Protein AF-0000000079106740 (afdb_homodimer)

Solvent-accessible surface area (backbone atoms only — not comparable to full-atom values): 45393 Å² total; per-residue (Å²): 114,68,71,57,51,54,51,49,48,47,51,55,53,60,60,60,59,58,71,79,62,43,23,41,38,46,46,49,64,52,71,38,74,38,30,45,61,29,63,48,75,45,43,38,37,56,40,58,69,50,70,69,72,65,59,58,46,35,36,30,32,21,66,46,94,87,46,75,72,41,42,55,45,41,74,85,40,89,78,48,34,31,77,94,44,38,66,39,43,72,73,52,38,36,43,77,46,75,75,49,49,43,28,36,30,44,34,31,53,56,36,43,68,82,65,23,24,39,36,34,46,31,38,77,82,57,48,93,65,93,46,70,42,52,49,29,67,33,40,37,43,49,39,80,74,50,75,41,71,50,62,50,71,52,68,51,67,41,54,31,40,37,70,46,68,44,42,35,33,45,45,61,77,75,84,61,86,61,33,54,29,42,36,36,31,38,31,54,90,91,44,71,44,56,47,37,32,39,35,62,88,54,28,41,48,55,26,81,90,37,42,64,39,39,75,73,58,34,32,39,68,48,44,28,65,94,36,31,35,30,42,34,36,50,49,35,46,61,83,69,37,31,36,34,32,44,32,34,34,38,32,38,76,36,68,92,69,43,78,43,82,42,48,71,47,76,41,78,33,44,53,32,42,42,46,54,57,77,80,46,54,44,76,47,72,48,61,71,63,80,60,86,78,68,76,70,55,73,59,37,72,47,50,37,35,34,40,48,45,41,88,45,47,89,61,49,40,51,24,43,33,37,20,43,75,88,35,70,41,38,33,31,39,62,85,52,28,39,48,66,63,68,62,84,61,83,56,85,70,64,74,62,33,61,69,44,63,36,32,62,40,100,38,30,34,39,39,38,31,29,41,31,29,82,81,59,50,43,42,37,31,35,41,34,33,37,39,46,77,86,59,87,63,66,48,72,48,73,42,76,49,75,51,80,56,84,81,78,77,78,78,74,80,68,91,62,94,80,91,124,117,69,72,58,50,54,51,48,49,50,52,55,54,60,62,60,58,58,73,79,64,44,22,39,37,45,46,50,65,50,71,38,75,40,28,44,63,28,63,47,76,44,42,38,36,56,42,56,69,51,70,68,71,64,58,59,47,35,35,31,32,21,65,45,95,87,47,76,73,40,42,56,44,40,73,83,40,89,78,49,33,30,77,93,44,38,65,41,42,71,70,53,38,38,42,75,47,75,78,47,49,42,27,35,30,43,35,31,53,57,35,44,70,81,64,24,24,39,38,35,46,33,39,76,84,58,48,93,66,93,47,69,43,52,49,28,67,33,40,37,43,50,40,79,74,52,76,41,70,50,62,48,70,53,68,50,67,40,52,30,39,38,71,44,68,45,42,36,32,42,47,63,76,75,86,60,85,63,31,54,28,41,35,36,31,38,32,53,90,92,43,73,44,57,47,38,32,40,36,64,86,55,29,41,48,54,27,82,89,37,42,65,39,40,75,72,59,36,33,38,66,47,47,28,64,93,35,31,35,29,42,35,35,48,50,34,47,61,83,69,40,31,36,32,34,44,31,35,34,38,30,37,77,36,68,91,69,45,79,42,80,42,49,71,48,76,43,78,33,45,52,32,42,43,46,53,56,75,80,46,52,44,76,47,70,48,60,71,64,80,61,86,78,70,76,71,56,75,58,39,72,48,49,36,35,35,39,48,46,41,89,46,49,90,61,47,42,51,25,43,33,37,19,45,75,87,36,71,43,37,32,32,40,63,87,53,28,41,48,65,63,68,62,84,62,85,57,86,71,66,73,63,32,62,69,45,61,35,33,61,39,101,36,29,34,38,39,37,31,31,40,30,28,82,81,59,50,44,43,38,29,34,42,35,33,40,39,47,76,88,58,86,63,66,47,73,49,73,43,75,47,76,53,76,55,84,83,78,79,78,80,78,79,78,81,79,76,82,82,128

pLDDT: mean 80.15, std 22.42, range [18.81, 98.69]

Structure (mmCIF, N/CA/C/O backbone):
data_AF-0000000079106740-model_v1
#
loop_
_entity.id
_entity.type
_entity.pdbx_description
1 polymer 'Ig-like domain-containing protein'
#
loop_
_atom_site.group_PDB
_atom_site.id
_atom_site.type_symbol
_atom_site.label_atom_id
_atom_site.label_alt_id
_atom_site.label_comp_id
_atom_site.label_asym_id
_atom_site.label_entity_id
_atom_site.label_seq_id
_atom_site.pdbx_PDB_ins_code
_atom_site.Cartn_x
_atom_site.Cartn_y
_atom_site.Cartn_z
_atom_site.occupancy
_atom_site.B_iso_or_equiv
_atom_site.auth_seq_id
_atom_site.auth_comp_id
_atom_site.auth_asym_id
_atom_site.auth_atom_id
_atom_site.pdbx_PDB_model_num
ATOM 1 N N . MET A 1 1 ? 25.391 -64.375 32.594 1 33.72 1 MET A N 1
ATOM 2 C CA . MET A 1 1 ? 26.016 -64.375 31.281 1 33.72 1 MET A CA 1
ATOM 3 C C . MET A 1 1 ? 24.953 -64.375 30.188 1 33.72 1 MET A C 1
ATOM 5 O O . MET A 1 1 ? 25.219 -63.906 29.062 1 33.72 1 MET A O 1
ATOM 9 N N . LYS A 1 2 ? 23.812 -65.062 30.484 1 50.56 2 LYS A N 1
ATOM 10 C CA . LYS A 1 2 ? 22.766 -65.125 29.469 1 50.56 2 LYS A CA 1
ATOM 11 C C . LYS A 1 2 ? 22.047 -63.812 29.266 1 50.56 2 LYS A C 1
ATOM 13 O O . LYS A 1 2 ? 21.625 -63.5 28.156 1 50.56 2 LYS A O 1
ATOM 18 N N . MET A 1 3 ? 21.781 -63.125 30.344 1 48.88 3 MET A N 1
ATOM 19 C CA . MET A 1 3 ? 21.047 -61.875 30.188 1 48.88 3 MET A CA 1
ATOM 20 C C . MET A 1 3 ? 21.875 -60.844 29.406 1 48.88 3 MET A C 1
ATOM 22 O O . MET A 1 3 ? 21.344 -59.875 28.859 1 48.88 3 MET A O 1
ATOM 26 N N . ASP A 1 4 ? 23.234 -60.938 29.516 1 48.81 4 ASP A N 1
ATOM 27 C CA . ASP A 1 4 ? 24.078 -59.969 28.812 1 48.81 4 ASP A CA 1
ATOM 28 C C . ASP A 1 4 ? 24.078 -60.219 27.312 1 48.81 4 ASP A C 1
ATOM 30 O O . ASP A 1 4 ? 24.203 -59.312 26.516 1 48.81 4 ASP A O 1
ATOM 34 N N . LYS A 1 5 ? 23.891 -61.469 26.891 1 55 5 LYS A N 1
ATOM 35 C CA . LYS A 1 5 ? 23.906 -61.781 25.469 1 55 5 LYS A CA 1
ATOM 36 C C . LYS A 1 5 ? 22.625 -61.312 24.797 1 55 5 LYS A C 1
ATOM 38 O O . LYS A 1 5 ? 22.641 -60.906 23.625 1 55 5 LYS A O 1
ATOM 43 N N . CYS A 1 6 ? 21.453 -61.375 25.516 1 51.5 6 CYS A N 1
ATOM 44 C CA . CYS A 1 6 ? 20.234 -60.875 24.891 1 51.5 6 CYS A CA 1
ATOM 45 C C . CYS A 1 6 ? 20.25 -59.375 24.766 1 51.5 6 CYS A C 1
ATOM 47 O O . CYS A 1 6 ? 19.703 -58.812 23.797 1 51.5 6 CYS A O 1
ATOM 49 N N . LEU A 1 7 ? 20.891 -58.719 25.844 1 53.97 7 LEU A N 1
ATOM 50 C CA . LEU A 1 7 ? 20.953 -57.281 25.719 1 53.97 7 LEU A CA 1
ATOM 51 C C . LEU A 1 7 ? 21.922 -56.875 24.609 1 53.97 7 LEU A C 1
ATOM 53 O O . LEU A 1 7 ? 21.656 -55.938 23.859 1 53.97 7 LEU A O 1
ATOM 57 N N . LEU A 1 8 ? 23.016 -57.75 24.484 1 52.94 8 LEU A N 1
ATOM 58 C CA . LEU A 1 8 ? 23.969 -57.406 23.422 1 52.94 8 LEU A CA 1
ATOM 59 C C . LEU A 1 8 ? 23.375 -57.688 22.047 1 52.94 8 LEU A C 1
ATOM 61 O O . LEU A 1 8 ? 23.594 -56.906 21.109 1 52.94 8 LEU A O 1
ATOM 65 N N . THR A 1 9 ? 22.5 -58.75 22 1 51.44 9 THR A N 1
ATOM 66 C CA . THR A 1 9 ? 21.875 -59.031 20.719 1 51.44 9 THR A CA 1
ATOM 67 C C . THR A 1 9 ? 20.828 -57.969 20.391 1 51.44 9 THR A C 1
ATOM 69 O O . THR A 1 9 ? 20.656 -57.594 19.234 1 51.44 9 THR A O 1
ATOM 72 N N . VAL A 1 10 ? 20.062 -57.531 21.453 1 54.41 10 VAL A N 1
ATOM 73 C CA . VAL A 1 10 ? 19.047 -56.5 21.156 1 54.41 10 VAL A CA 1
ATOM 74 C C . VAL A 1 10 ? 19.719 -55.188 20.812 1 54.41 10 VAL A C 1
ATOM 76 O O . VAL A 1 10 ? 19.281 -54.469 19.906 1 54.41 10 VAL A O 1
ATOM 79 N N . VAL A 1 11 ? 20.891 -54.938 21.562 1 51.72 11 VAL A N 1
ATOM 80 C CA . VAL A 1 11 ? 21.562 -53.656 21.25 1 51.72 11 VAL A CA 1
ATOM 81 C C . VAL A 1 11 ? 22.172 -53.75 19.859 1 51.72 11 VAL A C 1
ATOM 83 O O . VAL A 1 11 ? 22.109 -52.781 19.094 1 51.72 11 VAL A O 1
ATOM 86 N N . VAL A 1 12 ? 22.75 -54.938 19.531 1 48.5 12 VAL A N 1
ATOM 87 C CA . VAL A 1 12 ? 23.328 -55.031 18.203 1 48.5 12 VAL A CA 1
ATOM 88 C C . VAL A 1 12 ? 22.219 -55.031 17.156 1 48.5 12 VAL A C 1
ATOM 90 O O . VAL A 1 12 ? 22.375 -54.5 16.062 1 48.5 12 VAL A O 1
ATOM 93 N N . GLY A 1 13 ? 21 -55.625 17.516 1 47.25 13 GLY A N 1
ATOM 94 C CA . GLY A 1 13 ? 19.906 -55.594 16.547 1 47.25 13 GLY A CA 1
ATOM 95 C C . GLY A 1 13 ? 19.375 -54.188 16.312 1 47.25 13 GLY A C 1
ATOM 96 O O . GLY A 1 13 ? 18.953 -53.875 15.188 1 47.25 13 GLY A O 1
ATOM 97 N N . VAL A 1 14 ? 19.203 -53.438 17.469 1 47.34 14 VAL A N 1
ATOM 98 C CA . VAL A 1 14 ? 18.641 -52.094 17.266 1 47.34 14 VAL A CA 1
ATOM 99 C C . VAL A 1 14 ? 19.641 -51.25 16.5 1 47.34 14 VAL A C 1
ATOM 101 O O . VAL A 1 14 ? 19.25 -50.281 15.812 1 47.34 14 VAL A O 1
ATOM 104 N N . LEU A 1 15 ? 20.922 -51.5 16.688 1 43.5 15 LEU A N 1
ATOM 105 C CA . LEU A 1 15 ? 21.844 -50.594 15.969 1 43.5 15 LEU A CA 1
ATOM 106 C C . LEU A 1 15 ? 21.719 -50.812 14.461 1 43.5 15 LEU A C 1
ATOM 108 O O . LEU A 1 15 ? 22.078 -49.906 13.68 1 43.5 15 LEU A O 1
ATOM 112 N N . LEU A 1 16 ? 21.438 -52.031 14.07 1 39.91 16 LEU A N 1
ATOM 113 C CA . LEU A 1 16 ? 21.391 -52.188 12.617 1 39.91 16 LEU A CA 1
ATOM 114 C C . LEU A 1 16 ? 20.109 -51.594 12.047 1 39.91 16 LEU A C 1
ATOM 116 O O . LEU A 1 16 ? 19.75 -51.875 10.906 1 39.91 16 LEU A O 1
ATOM 120 N N . LEU A 1 17 ? 19.219 -51.188 12.859 1 40.88 17 LEU A N 1
ATOM 121 C CA . LEU A 1 17 ? 18.25 -50.438 12.078 1 40.88 17 LEU A CA 1
ATOM 122 C C . LEU A 1 17 ? 18.938 -49.344 11.258 1 40.88 17 LEU A C 1
ATOM 124 O O . LEU A 1 17 ? 19.188 -48.25 11.766 1 40.88 17 LEU A O 1
ATOM 128 N N . GLY A 1 18 ? 20.062 -49.625 10.664 1 42.28 18 GLY A N 1
ATOM 129 C CA . GLY A 1 18 ? 20.516 -48.688 9.656 1 42.28 18 GLY A CA 1
ATOM 130 C C . GLY A 1 18 ? 19.375 -47.969 8.945 1 42.28 18 GLY A C 1
ATOM 131 O O . GLY A 1 18 ? 18.562 -48.625 8.273 1 42.28 18 GLY A O 1
ATOM 132 N N . GLY A 1 19 ? 18.719 -47.125 9.586 1 46.16 19 GLY A N 1
ATOM 133 C CA . GLY A 1 19 ? 17.781 -46.312 8.82 1 46.16 19 GLY A CA 1
ATOM 134 C C . GLY A 1 19 ? 18.156 -46.219 7.355 1 46.16 19 GLY A C 1
ATOM 135 O O . GLY A 1 19 ? 19.25 -45.781 7.016 1 46.16 19 GLY A O 1
ATOM 136 N N . CYS A 1 20 ? 17.969 -47.156 6.5 1 52.88 20 CYS A N 1
ATOM 137 C CA . CYS A 1 20 ? 18.125 -47.094 5.051 1 52.88 20 CYS A CA 1
ATOM 138 C C . CYS A 1 20 ? 17.844 -45.688 4.535 1 52.88 20 CYS A C 1
ATOM 140 O O . CYS A 1 20 ? 16.688 -45.25 4.465 1 52.88 20 CYS A O 1
ATOM 142 N N . SER A 1 21 ? 18.656 -44.781 4.805 1 70.12 21 SER A N 1
ATOM 143 C CA . SER A 1 21 ? 18.547 -43.469 4.242 1 70.12 21 SER A CA 1
ATOM 144 C C . SER A 1 21 ? 18.562 -43.5 2.717 1 70.12 21 SER A C 1
ATOM 146 O O . SER A 1 21 ? 19.359 -44.219 2.117 1 70.12 21 SER A O 1
ATOM 148 N N . ALA A 1 22 ? 17.516 -43.188 2.002 1 89.25 22 ALA A N 1
ATOM 149 C CA . ALA A 1 22 ? 17.344 -43.156 0.551 1 89.25 22 ALA A CA 1
ATOM 150 C C . ALA A 1 22 ? 17.766 -41.781 -0.003 1 89.25 22 ALA A C 1
ATOM 152 O O . ALA A 1 22 ? 17.547 -40.75 0.643 1 89.25 22 ALA A O 1
ATOM 153 N N . ARG A 1 23 ? 18.578 -41.969 -1.061 1 94.25 23 ARG A N 1
ATOM 154 C CA . ARG A 1 23 ? 19.078 -40.781 -1.736 1 94.25 23 ARG A CA 1
ATOM 155 C C . ARG A 1 23 ? 17.969 -39.781 -1.961 1 94.25 23 ARG A C 1
ATOM 157 O O . ARG A 1 23 ? 16.859 -40.125 -2.354 1 94.25 23 ARG A O 1
ATOM 164 N N . VAL A 1 24 ? 18.266 -38.469 -1.677 1 96.12 24 VAL A N 1
ATOM 165 C CA . VAL A 1 24 ? 17.266 -37.406 -1.853 1 96.12 24 VAL A CA 1
ATOM 166 C C . VAL A 1 24 ? 17.875 -36.281 -2.656 1 96.12 24 VAL A C 1
ATOM 168 O O . VAL A 1 24 ? 18.75 -35.562 -2.166 1 96.12 24 VAL A O 1
ATOM 171 N N . VAL A 1 25 ? 17.422 -36.125 -3.885 1 96.94 25 VAL A N 1
ATOM 172 C CA . VAL A 1 25 ? 17.797 -35 -4.73 1 96.94 25 VAL A CA 1
ATOM 173 C C . VAL A 1 25 ? 16.703 -33.938 -4.676 1 96.94 25 VAL A C 1
ATOM 175 O O . VAL A 1 25 ? 15.516 -34.25 -4.852 1 96.94 25 VAL A O 1
ATOM 178 N N . THR A 1 26 ? 17.109 -32.656 -4.371 1 95.62 26 THR A N 1
ATOM 179 C CA . THR A 1 26 ? 16.141 -31.547 -4.293 1 95.62 26 THR A CA 1
ATOM 180 C C . THR A 1 26 ? 16.609 -30.359 -5.133 1 95.62 26 THR A C 1
ATOM 182 O O . THR A 1 26 ? 17.812 -30.156 -5.305 1 95.62 26 THR A O 1
ATOM 185 N N . VAL A 1 27 ? 15.664 -29.734 -5.703 1 95 27 VAL A N 1
ATOM 186 C CA . VAL A 1 27 ? 15.914 -28.484 -6.422 1 95 27 VAL A CA 1
ATOM 187 C C . VAL A 1 27 ? 15.133 -27.359 -5.77 1 95 27 VAL A C 1
ATOM 189 O O . VAL A 1 27 ? 14.312 -27.578 -4.875 1 95 27 VAL A O 1
ATOM 192 N N . SER A 1 28 ? 15.445 -26.125 -6.207 1 89.5 28 SER A N 1
ATOM 193 C CA . SER A 1 28 ? 14.672 -24.969 -5.75 1 89.5 28 SER A CA 1
ATOM 194 C C . SER A 1 28 ? 13.18 -25.219 -5.918 1 89.5 28 SER A C 1
ATOM 196 O O . SER A 1 28 ? 12.734 -25.734 -6.949 1 89.5 28 SER A O 1
ATOM 198 N N . PRO A 1 29 ? 12.492 -24.828 -4.797 1 84.12 29 PRO A N 1
ATOM 199 C CA . PRO A 1 29 ? 11.047 -25.016 -4.93 1 84.12 29 PRO A CA 1
ATOM 200 C C . PRO A 1 29 ? 10.422 -24.125 -5.996 1 84.12 29 PRO A C 1
ATOM 202 O O . PRO A 1 29 ? 10.836 -22.969 -6.156 1 84.12 29 PRO A O 1
ATOM 205 N N . GLY A 1 30 ? 9.555 -24.734 -6.801 1 81 30 GLY A N 1
ATOM 206 C CA . GLY A 1 30 ? 8.906 -23.984 -7.867 1 81 30 GLY A CA 1
ATOM 207 C C . GLY A 1 30 ? 7.438 -23.719 -7.602 1 81 30 GLY A C 1
ATOM 208 O O . GLY A 1 30 ? 6.938 -24 -6.512 1 81 30 GLY A O 1
ATOM 209 N N . PRO A 1 31 ? 6.84 -23.172 -8.594 1 85.38 31 PRO A N 1
ATOM 210 C CA . PRO A 1 31 ? 7.379 -22.641 -9.852 1 85.38 31 PRO A CA 1
ATOM 211 C C . PRO A 1 31 ? 8.18 -21.359 -9.648 1 85.38 31 PRO A C 1
ATOM 213 O O . PRO A 1 31 ? 7.832 -20.531 -8.797 1 85.38 31 PRO A O 1
ATOM 216 N N . LEU A 1 32 ? 9.266 -21.25 -10.508 1 92.62 32 LEU A N 1
ATOM 217 C CA . LEU A 1 32 ? 10.078 -20.047 -10.5 1 92.62 32 LEU A CA 1
ATOM 218 C C . LEU A 1 32 ? 9.602 -19.062 -11.57 1 92.62 32 LEU A C 1
ATOM 220 O O . LEU A 1 32 ? 9.414 -19.453 -12.727 1 92.62 32 LEU A O 1
ATOM 224 N N . ILE A 1 33 ? 9.344 -17.844 -11.211 1 93.75 33 ILE A N 1
ATOM 225 C CA . ILE A 1 33 ? 8.984 -16.797 -12.156 1 93.75 33 ILE A CA 1
ATOM 226 C C . ILE A 1 33 ? 10.125 -15.781 -12.25 1 93.75 33 ILE A C 1
ATOM 228 O O . ILE A 1 33 ? 10.578 -15.242 -11.242 1 93.75 33 ILE A O 1
ATOM 232 N N . ARG A 1 34 ? 10.594 -15.641 -13.469 1 96.88 34 ARG A N 1
ATOM 233 C CA . ARG A 1 34 ? 11.695 -14.703 -13.711 1 96.88 34 ARG A CA 1
ATOM 234 C C . ARG A 1 34 ? 11.398 -13.812 -14.914 1 96.88 34 ARG A C 1
ATOM 236 O O . ARG A 1 34 ? 10.555 -14.148 -15.75 1 96.88 34 ARG A O 1
ATOM 243 N N . VAL A 1 35 ? 12.062 -12.695 -14.906 1 97.56 35 VAL A N 1
ATOM 244 C CA . VAL A 1 35 ? 11.836 -11.719 -15.969 1 97.56 35 VAL A CA 1
ATOM 245 C C . VAL A 1 35 ? 12.898 -11.875 -17.062 1 97.56 35 VAL A C 1
ATOM 247 O O . VAL A 1 35 ? 14.07 -12.086 -16.75 1 97.56 35 VAL A O 1
ATOM 250 N N . GLU A 1 36 ? 12.453 -11.75 -18.281 1 97.5 36 GLU A N 1
ATOM 251 C CA . GLU A 1 36 ? 13.367 -11.844 -19.406 1 97.5 36 GLU A CA 1
ATOM 252 C C . GLU A 1 36 ? 14.531 -10.867 -19.266 1 97.5 36 GLU A C 1
ATOM 254 O O . GLU A 1 36 ? 14.328 -9.711 -18.891 1 97.5 36 GLU A O 1
ATOM 259 N N . GLY A 1 37 ? 15.711 -11.406 -19.562 1 96.5 37 GLY A N 1
ATOM 260 C CA . GLY A 1 37 ? 16.906 -10.57 -19.531 1 96.5 37 GLY A CA 1
ATOM 261 C C . GLY A 1 37 ? 17.562 -10.523 -18.172 1 96.5 37 GLY A C 1
ATOM 262 O O . GLY A 1 37 ? 18.656 -9.969 -18.016 1 96.5 37 GLY A O 1
ATOM 263 N N . GLN A 1 38 ? 16.906 -11.109 -17.156 1 96.44 38 GLN A N 1
ATOM 264 C CA . GLN A 1 38 ? 17.438 -11.109 -15.805 1 96.44 38 GLN A CA 1
ATOM 265 C C . GLN A 1 38 ? 18.125 -12.43 -15.484 1 96.44 38 GLN A C 1
ATOM 267 O O . GLN A 1 38 ? 17.844 -13.453 -16.109 1 96.44 38 GLN A O 1
ATOM 272 N N . PRO A 1 39 ? 18.984 -12.422 -14.547 1 96 39 PRO A N 1
ATOM 273 C CA . PRO A 1 39 ? 19.672 -13.664 -14.172 1 96 39 PRO A CA 1
ATOM 274 C C . PRO A 1 39 ? 18.812 -14.57 -13.312 1 96 39 PRO A C 1
ATOM 276 O O . PRO A 1 39 ? 17.906 -14.094 -12.609 1 96 39 PRO A O 1
ATOM 279 N N . VAL A 1 40 ? 19.125 -15.852 -13.414 1 95.31 40 VAL A N 1
ATOM 280 C CA . VAL A 1 40 ? 18.422 -16.812 -12.578 1 95.31 40 VAL A CA 1
ATOM 281 C C . VAL A 1 40 ? 19.406 -17.859 -12.062 1 95.31 40 VAL A C 1
ATOM 283 O O . VAL A 1 40 ? 20.391 -18.203 -12.742 1 95.31 40 VAL A O 1
ATOM 286 N N . SER A 1 41 ? 19.156 -18.25 -10.844 1 95.06 41 SER A N 1
ATOM 287 C CA . SER A 1 41 ? 19.922 -19.328 -10.234 1 95.06 41 SER A CA 1
ATOM 288 C C . SER A 1 41 ? 19.016 -20.438 -9.711 1 95.06 41 SER A C 1
ATOM 290 O O . SER A 1 41 ? 18.031 -20.156 -9.016 1 95.06 41 SER A O 1
ATOM 292 N N . ILE A 1 42 ? 19.297 -21.656 -10.086 1 96 42 ILE A N 1
ATOM 293 C CA . ILE A 1 42 ? 18.547 -22.812 -9.633 1 96 42 ILE A CA 1
ATOM 294 C C . ILE A 1 42 ? 19.469 -23.766 -8.859 1 96 42 ILE A C 1
ATOM 296 O O . ILE A 1 42 ? 20.422 -24.312 -9.422 1 96 42 ILE A O 1
ATOM 300 N N . ARG A 1 43 ? 19.125 -24.016 -7.664 1 95.88 43 ARG A N 1
ATOM 301 C CA . ARG A 1 43 ? 19.969 -24.844 -6.809 1 95.88 43 ARG A CA 1
ATOM 302 C C . ARG A 1 43 ? 19.562 -26.312 -6.883 1 95.88 43 ARG A C 1
ATOM 304 O O . ARG A 1 43 ? 18.391 -26.625 -7.059 1 95.88 43 ARG A O 1
ATOM 311 N N . CYS A 1 44 ? 20.469 -27.172 -6.762 1 97.81 44 CYS A N 1
ATOM 312 C CA . CYS A 1 44 ? 20.297 -28.609 -6.695 1 97.81 44 CYS A CA 1
ATOM 313 C C . CYS A 1 44 ? 21.203 -29.219 -5.629 1 97.81 44 CYS A C 1
ATOM 315 O O . CYS A 1 44 ? 22.375 -28.875 -5.535 1 97.81 44 CYS A O 1
ATOM 317 N N . GLU A 1 45 ? 20.609 -30.078 -4.84 1 97.44 45 GLU A N 1
ATOM 318 C CA . GLU A 1 45 ? 21.375 -30.703 -3.77 1 97.44 45 GLU A CA 1
ATOM 319 C C . GLU A 1 45 ? 21.016 -32.156 -3.615 1 97.44 45 GLU A C 1
ATOM 321 O O . GLU A 1 45 ? 19.922 -32.594 -3.988 1 97.44 45 GLU A O 1
ATOM 326 N N . VAL A 1 46 ? 21.922 -32.938 -3.125 1 96.88 46 VAL A N 1
ATOM 327 C CA . VAL A 1 46 ? 21.703 -34.375 -2.854 1 96.88 46 VAL A CA 1
ATOM 328 C C . VAL A 1 46 ? 22.062 -34.688 -1.4 1 96.88 46 VAL A C 1
ATOM 330 O O . VAL A 1 46 ? 23.062 -34.188 -0.877 1 96.88 46 VAL A O 1
ATOM 333 N N . ALA A 1 47 ? 21.156 -35.406 -0.854 1 95.31 47 ALA A N 1
ATOM 334 C CA . ALA A 1 47 ? 21.375 -35.844 0.523 1 95.31 47 ALA A CA 1
ATOM 335 C C . ALA A 1 47 ? 21.219 -37.344 0.652 1 95.31 47 ALA A C 1
ATOM 337 O O . ALA A 1 47 ? 20.734 -38.031 -0.268 1 95.31 47 ALA A O 1
ATOM 338 N N . GLU A 1 48 ? 21.797 -37.938 1.788 1 94.25 48 GLU A N 1
ATOM 339 C CA . GLU A 1 48 ? 21.641 -39.344 2.152 1 94.25 48 GLU A CA 1
ATOM 340 C C . GLU A 1 48 ? 22.203 -40.25 1.066 1 94.25 48 GLU A C 1
ATOM 342 O O . GLU A 1 48 ? 21.531 -41.219 0.639 1 94.25 48 GLU A O 1
ATOM 347 N N . TYR A 1 49 ? 23.266 -39.906 0.581 1 93 49 TYR A N 1
ATOM 348 C CA . TYR A 1 49 ? 23.938 -40.688 -0.449 1 93 49 TYR A CA 1
ATOM 349 C C . TYR A 1 49 ? 25.141 -41.406 0.12 1 93 49 TYR A C 1
ATOM 351 O O . TYR A 1 49 ? 25.609 -41.094 1.214 1 93 49 TYR A O 1
ATOM 359 N N . SER A 1 50 ? 25.609 -42.375 -0.623 1 91.25 50 SER A N 1
ATOM 360 C CA . SER A 1 50 ? 26.859 -43.094 -0.304 1 91.25 50 SER A CA 1
ATOM 361 C C . SER A 1 50 ? 27.906 -42.844 -1.376 1 91.25 50 SER A C 1
ATOM 363 O O . SER A 1 50 ? 27.594 -42.344 -2.465 1 91.25 50 SER A O 1
ATOM 365 N N . GLY A 1 51 ? 29.156 -43.125 -1.009 1 89.12 51 GLY A N 1
ATOM 366 C CA . GLY A 1 51 ? 30.234 -42.906 -1.951 1 89.12 51 GLY A CA 1
ATOM 367 C C . GLY A 1 51 ? 31.062 -41.656 -1.624 1 89.12 51 GLY A C 1
ATOM 368 O O . GLY A 1 51 ? 31.203 -41.312 -0.455 1 89.12 51 GLY A O 1
ATOM 369 N N . PRO A 1 52 ? 31.594 -41.094 -2.768 1 93 52 PRO A N 1
ATOM 370 C CA . PRO A 1 52 ? 32.438 -39.906 -2.533 1 93 52 PRO A CA 1
ATOM 371 C C . PRO A 1 52 ? 31.625 -38.719 -2.035 1 93 52 PRO A C 1
ATOM 373 O O . PRO A 1 52 ? 30.453 -38.562 -2.371 1 93 52 PRO A O 1
ATOM 376 N N . ARG A 1 53 ? 32.312 -37.844 -1.354 1 94.38 53 ARG A N 1
ATOM 377 C CA . ARG A 1 53 ? 31.656 -36.625 -0.851 1 94.38 53 ARG A CA 1
ATOM 378 C C . ARG A 1 53 ? 31.188 -35.75 -1.999 1 94.38 53 ARG A C 1
ATOM 380 O O . ARG A 1 53 ? 30.094 -35.188 -1.963 1 94.38 53 ARG A O 1
ATOM 387 N N . GLU A 1 54 ? 32.094 -35.656 -2.904 1 95.94 54 GLU A N 1
ATOM 388 C CA . GLU A 1 54 ? 31.766 -34.844 -4.059 1 95.94 54 GLU A CA 1
ATOM 389 C C . GLU A 1 54 ? 30.844 -35.562 -5.023 1 95.94 54 GLU A C 1
ATOM 391 O O . GLU A 1 54 ? 31.203 -36.656 -5.52 1 95.94 54 GLU A O 1
ATOM 396 N N . GLN A 1 55 ? 29.688 -35 -5.289 1 96.19 55 GLN A N 1
ATOM 397 C CA . GLN A 1 55 ? 28.719 -35.625 -6.195 1 96.19 55 GLN A CA 1
ATOM 398 C C . GLN A 1 55 ? 28.656 -34.844 -7.512 1 96.19 55 GLN A C 1
ATOM 400 O O . GLN A 1 55 ? 28.969 -33.656 -7.562 1 96.19 55 GLN A O 1
ATOM 405 N N . ASP A 1 56 ? 28.234 -35.562 -8.539 1 96.88 56 ASP A N 1
ATOM 406 C CA . ASP A 1 56 ? 28.125 -34.938 -9.859 1 96.88 56 ASP A CA 1
ATOM 407 C C . ASP A 1 56 ? 26.656 -34.656 -10.203 1 96.88 56 ASP A C 1
ATOM 409 O O . ASP A 1 56 ? 25.75 -35.312 -9.688 1 96.88 56 ASP A O 1
ATOM 413 N N . PHE A 1 57 ? 26.547 -33.688 -11.102 1 98.12 57 PHE A N 1
ATOM 414 C CA . PHE A 1 57 ? 25.203 -33.219 -11.461 1 98.12 57 PHE A CA 1
ATOM 415 C C . PHE A 1 57 ? 25.094 -33.031 -12.969 1 98.12 57 PHE A C 1
ATOM 417 O O . PHE A 1 57 ? 26.062 -32.594 -13.617 1 98.12 57 PHE A O 1
ATOM 424 N N . GLU A 1 58 ? 23.922 -33.312 -13.445 1 98.06 58 GLU A N 1
ATOM 425 C CA . GLU A 1 58 ? 23.562 -33.062 -14.836 1 98.06 58 GLU A CA 1
ATOM 426 C C . GLU A 1 58 ? 22.203 -32.375 -14.93 1 98.06 58 GLU A C 1
ATOM 428 O O . GLU A 1 58 ? 21.234 -32.781 -14.289 1 98.06 58 GLU A O 1
ATOM 433 N N . TRP A 1 59 ? 22.234 -31.297 -15.773 1 98.12 59 TRP A N 1
ATOM 434 C CA . TRP A 1 59 ? 21 -30.547 -15.945 1 98.12 59 TRP A CA 1
ATOM 435 C C . TRP A 1 59 ? 20.406 -30.797 -17.328 1 98.12 59 TRP A C 1
ATOM 437 O O . TRP A 1 59 ? 21.125 -30.797 -18.328 1 98.12 59 TRP A O 1
ATOM 447 N N . MET A 1 60 ? 19.125 -30.969 -17.312 1 97.69 60 MET A N 1
ATOM 448 C CA . MET A 1 60 ? 18.359 -31.094 -18.547 1 97.69 60 MET A CA 1
ATOM 449 C C . MET A 1 60 ? 17.109 -30.219 -18.484 1 97.69 60 MET A C 1
ATOM 451 O O . MET A 1 60 ? 16.672 -29.812 -17.406 1 97.69 60 MET A O 1
ATOM 455 N N . MET A 1 61 ? 16.578 -29.953 -19.688 1 96.5 61 MET A N 1
ATOM 456 C CA . MET A 1 61 ? 15.344 -29.172 -19.688 1 96.5 61 MET A CA 1
ATOM 457 C C . MET A 1 61 ? 14.438 -29.594 -20.844 1 96.5 61 MET A C 1
ATOM 459 O O . MET A 1 61 ? 14.883 -30.297 -21.766 1 96.5 61 MET A O 1
ATOM 463 N N . THR A 1 62 ? 13.195 -29.297 -20.625 1 95.69 62 THR A N 1
ATOM 464 C CA . THR A 1 62 ? 12.227 -29.391 -21.703 1 95.69 62 THR A CA 1
ATOM 465 C C . THR A 1 62 ? 11.312 -28.172 -21.719 1 95.69 62 THR A C 1
ATOM 467 O O . THR A 1 62 ? 10.961 -27.641 -20.672 1 95.69 62 THR A O 1
ATOM 470 N N . ARG A 1 63 ? 10.992 -27.75 -22.859 1 90.81 63 ARG A N 1
ATOM 471 C CA . ARG A 1 63 ? 10.141 -26.578 -22.984 1 90.81 63 ARG A CA 1
ATOM 472 C C . ARG A 1 63 ? 8.672 -26.938 -22.812 1 90.81 63 ARG A C 1
ATOM 474 O O . ARG A 1 63 ? 7.887 -26.141 -22.297 1 90.81 63 ARG A O 1
ATOM 481 N N . LYS A 1 64 ? 8.359 -28.062 -23.297 1 84.75 64 LYS A N 1
ATOM 482 C CA . LYS A 1 64 ? 6.996 -28.562 -23.141 1 84.75 64 LYS A CA 1
ATOM 483 C C . LYS A 1 64 ? 6.98 -29.875 -22.359 1 84.75 64 LYS A C 1
ATOM 485 O O . LYS A 1 64 ? 7.941 -30.641 -22.406 1 84.75 64 LYS A O 1
ATOM 490 N N . ALA A 1 65 ? 5.887 -30.125 -21.672 1 74.62 65 ALA A N 1
ATOM 491 C CA . ALA A 1 65 ? 5.781 -31.281 -20.781 1 74.62 65 ALA A CA 1
ATOM 492 C C . ALA A 1 65 ? 5.988 -32.594 -21.562 1 74.62 65 ALA A C 1
ATOM 494 O O . ALA A 1 65 ? 6.609 -33.531 -21.062 1 74.62 65 ALA A O 1
ATOM 495 N N . VAL A 1 66 ? 5.594 -32.594 -22.797 1 77.62 66 VAL A N 1
ATOM 496 C CA . VAL A 1 66 ? 5.637 -33.875 -23.531 1 77.62 66 VAL A CA 1
ATOM 497 C C . VAL A 1 66 ? 6.812 -33.844 -24.516 1 77.62 66 VAL A C 1
ATOM 499 O O . VAL A 1 66 ? 7.086 -34.844 -25.188 1 77.62 66 VAL A O 1
ATOM 502 N N . ALA A 1 67 ? 7.719 -33 -24.422 1 82.69 67 ALA A N 1
ATOM 503 C CA . ALA A 1 67 ? 8.844 -32.875 -25.344 1 82.69 67 ALA A CA 1
ATOM 504 C C . ALA A 1 67 ? 10.078 -33.594 -24.781 1 82.69 67 ALA A C 1
ATOM 506 O O . ALA A 1 67 ? 10.188 -33.812 -23.578 1 82.69 67 ALA A O 1
ATOM 507 N N . PRO A 1 68 ? 10.883 -34 -25.734 1 90.44 68 PRO A N 1
ATOM 508 C CA . PRO A 1 68 ? 12.133 -34.594 -25.266 1 90.44 68 PRO A CA 1
ATOM 509 C C . PRO A 1 68 ? 13 -33.625 -24.469 1 90.44 68 PRO A C 1
ATOM 511 O O . PRO A 1 68 ? 13.008 -32.438 -24.75 1 90.44 68 PRO A O 1
ATOM 514 N N . ARG A 1 69 ? 13.75 -34.219 -23.594 1 94.81 69 ARG A N 1
ATOM 515 C CA . ARG A 1 69 ? 14.625 -33.406 -22.75 1 94.81 69 ARG A CA 1
ATOM 516 C C . ARG A 1 69 ? 15.898 -33.031 -23.484 1 94.81 69 ARG A C 1
ATOM 518 O O . ARG A 1 69 ? 16.453 -33.844 -24.234 1 94.81 69 ARG A O 1
ATOM 525 N N . ILE A 1 70 ? 16.281 -31.828 -23.25 1 95.19 70 ILE A N 1
ATOM 526 C CA . ILE A 1 70 ? 17.5 -31.297 -23.828 1 95.19 70 ILE A CA 1
ATOM 527 C C . ILE A 1 70 ? 18.578 -31.203 -22.75 1 95.19 70 ILE A C 1
ATOM 529 O O . ILE A 1 70 ? 18.328 -30.734 -21.641 1 95.19 70 ILE A O 1
ATOM 533 N N . LYS A 1 71 ? 19.781 -31.688 -23.141 1 97.44 71 LYS A N 1
ATOM 534 C CA . LYS A 1 71 ? 20.922 -31.625 -22.219 1 97.44 71 LYS A CA 1
ATOM 535 C C . LYS A 1 71 ? 21.469 -30.203 -22.109 1 97.44 71 LYS A C 1
ATOM 537 O O . LYS A 1 71 ? 21.812 -29.594 -23.109 1 97.44 71 LYS A O 1
ATOM 542 N N . ILE A 1 72 ? 21.578 -29.781 -20.938 1 97.94 72 ILE A N 1
ATOM 543 C CA . ILE A 1 72 ? 22.016 -28.406 -20.734 1 97.94 72 ILE A CA 1
ATOM 544 C C . ILE A 1 72 ? 23.516 -28.375 -20.391 1 97.94 72 ILE A C 1
ATOM 546 O O . ILE A 1 72 ? 24.328 -27.891 -21.188 1 97.94 72 ILE A O 1
ATOM 550 N N . ILE A 1 73 ? 23.844 -28.984 -19.25 1 97.75 73 ILE A N 1
ATOM 551 C CA . ILE A 1 73 ? 25.219 -28.875 -18.766 1 97.75 73 ILE A CA 1
ATOM 552 C C . ILE A 1 73 ? 25.469 -29.953 -17.719 1 97.75 73 ILE A C 1
ATOM 554 O O . ILE A 1 73 ? 24.547 -30.391 -17.031 1 97.75 73 ILE A O 1
ATOM 558 N N . SER A 1 74 ? 26.688 -30.375 -17.609 1 97.19 74 SER A N 1
ATOM 559 C CA . SER A 1 74 ? 27.141 -31.391 -16.672 1 97.19 74 SER A CA 1
ATOM 560 C C . SER A 1 74 ? 28.375 -30.922 -15.898 1 97.19 74 SER A C 1
ATOM 562 O O . SER A 1 74 ? 29.172 -30.125 -16.422 1 97.19 74 SER A O 1
ATOM 564 N N . THR A 1 75 ? 28.5 -31.391 -14.695 1 97 75 THR A N 1
ATOM 565 C CA . THR A 1 75 ? 29.656 -31.016 -13.891 1 97 75 THR A CA 1
ATOM 566 C C . THR A 1 75 ? 30.875 -31.859 -14.266 1 97 75 THR A C 1
ATOM 568 O O . THR A 1 75 ? 32 -31.531 -13.883 1 97 75 THR A O 1
ATOM 571 N N . PHE A 1 76 ? 30.766 -32.875 -15.039 1 94.12 76 PHE A N 1
ATOM 572 C CA . PHE A 1 76 ? 31.906 -33.781 -15.258 1 94.12 76 PHE A CA 1
ATOM 573 C C . PHE A 1 76 ? 32.062 -34.094 -16.734 1 94.12 76 PHE A C 1
ATOM 575 O O . PHE A 1 76 ? 33.062 -34.688 -17.141 1 94.12 76 PHE A O 1
ATOM 582 N N . ASP A 1 77 ? 31.047 -33.75 -17.562 1 94.75 77 ASP A N 1
ATOM 583 C CA . ASP A 1 77 ? 31.109 -33.969 -19 1 94.75 77 ASP A CA 1
ATOM 584 C C . ASP A 1 77 ? 31.016 -32.656 -19.766 1 94.75 77 ASP A C 1
ATOM 586 O O . ASP A 1 77 ? 29.906 -32.156 -19.984 1 94.75 77 ASP A O 1
ATOM 590 N N . ALA A 1 78 ? 32.031 -32.219 -20.344 1 90.75 78 ALA A N 1
ATOM 591 C CA . ALA A 1 78 ? 32.062 -30.953 -21.047 1 90.75 78 ALA A CA 1
ATOM 592 C C . ALA A 1 78 ? 31.281 -31 -22.344 1 90.75 78 ALA A C 1
ATOM 594 O O . ALA A 1 78 ? 30.891 -29.969 -22.891 1 90.75 78 ALA A O 1
ATOM 595 N N . GLY A 1 79 ? 31.156 -32.125 -22.875 1 92.5 79 GLY A N 1
ATOM 596 C CA . GLY A 1 79 ? 30.422 -32.281 -24.125 1 92.5 79 GLY A CA 1
ATOM 597 C C . GLY A 1 79 ? 28.953 -32.594 -23.922 1 92.5 79 GLY A C 1
ATOM 598 O O . GLY A 1 79 ? 28.266 -32.969 -24.875 1 92.5 79 GLY A O 1
ATOM 599 N N . TYR A 1 80 ? 28.5 -32.406 -22.859 1 96.75 80 TYR A N 1
ATOM 600 C CA . TYR A 1 80 ? 27.156 -32.812 -22.453 1 96.75 80 TYR A CA 1
ATOM 601 C C . TYR A 1 80 ? 26.094 -31.953 -23.109 1 96.75 80 TYR A C 1
ATOM 603 O O . TYR A 1 80 ? 25.031 -32.438 -23.484 1 96.75 80 TYR A O 1
ATOM 611 N N . SER A 1 81 ? 26.438 -30.766 -23.484 1 97.44 81 SER A N 1
ATOM 612 C CA . SER A 1 81 ? 25.422 -29.766 -23.844 1 97.44 81 SER A CA 1
ATOM 613 C C . SER A 1 81 ? 24.875 -30 -25.25 1 97.44 81 SER A C 1
ATOM 615 O O . SER A 1 81 ? 25.625 -30.344 -26.156 1 97.44 81 SER A O 1
ATOM 617 N N . HIS A 1 82 ? 23.609 -29.844 -25.266 1 96.75 82 HIS A N 1
ATOM 618 C CA . HIS A 1 82 ? 22.984 -29.875 -26.578 1 96.75 82 HIS A CA 1
ATOM 619 C C . HIS A 1 82 ? 23.516 -28.75 -27.469 1 96.75 82 HIS A C 1
ATOM 621 O O . HIS A 1 82 ? 23.844 -27.672 -26.984 1 96.75 82 HIS A O 1
ATOM 627 N N . THR A 1 83 ? 23.453 -28.969 -28.734 1 95.88 83 THR A N 1
ATOM 628 C CA . THR A 1 83 ? 24.031 -28.047 -29.719 1 95.88 83 THR A CA 1
ATOM 629 C C . THR A 1 83 ? 23.359 -26.688 -29.625 1 95.88 83 THR A C 1
ATOM 631 O O . THR A 1 83 ? 24 -25.656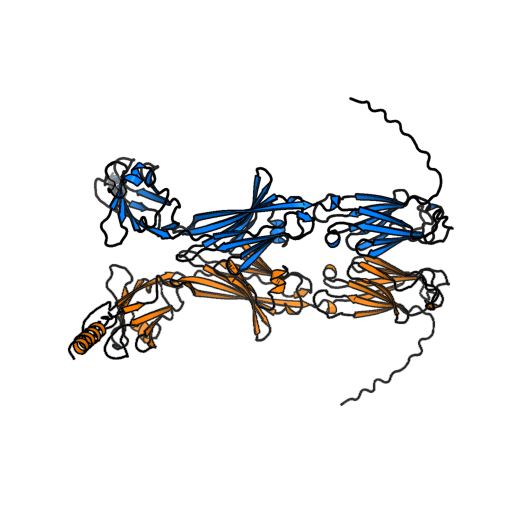 -29.828 1 95.88 83 THR A O 1
ATOM 634 N N . SER A 1 84 ? 22.141 -26.688 -29.359 1 94.62 84 SER A N 1
ATOM 635 C CA . SER A 1 84 ? 21.375 -25.438 -29.328 1 94.62 84 SER A CA 1
ATOM 636 C C . SER A 1 84 ? 21.797 -24.562 -28.141 1 94.62 84 SER A C 1
ATOM 638 O O . SER A 1 84 ? 21.484 -23.375 -28.109 1 94.62 84 SER A O 1
ATOM 640 N N . LEU A 1 85 ? 22.484 -25.172 -27.188 1 96.81 85 LEU A N 1
ATOM 641 C CA . LEU A 1 85 ? 22.844 -24.438 -25.984 1 96.81 85 LEU A CA 1
ATOM 642 C C . LEU A 1 85 ? 24.344 -24.297 -25.844 1 96.81 85 LEU A C 1
ATOM 644 O O . LEU A 1 85 ? 24.844 -23.641 -24.922 1 96.81 85 LEU A O 1
ATOM 648 N N . SER A 1 86 ? 25.047 -24.906 -26.734 1 95.94 86 SER A N 1
ATOM 649 C CA . SER A 1 86 ? 26.5 -24.984 -26.641 1 95.94 86 SER A CA 1
ATOM 650 C C . SER A 1 86 ? 27.141 -23.609 -26.625 1 95.94 86 SER A C 1
ATOM 652 O O . SER A 1 86 ? 28.078 -23.359 -25.859 1 95.94 86 SER A O 1
ATOM 654 N N . ASP A 1 87 ? 26.656 -22.719 -27.484 1 96.5 87 ASP A N 1
ATOM 655 C CA . ASP A 1 87 ? 27.203 -21.375 -27.547 1 96.5 87 ASP A CA 1
ATOM 656 C C . ASP A 1 87 ? 27 -20.641 -26.234 1 96.5 87 ASP A C 1
ATOM 658 O O . ASP A 1 87 ? 27.875 -19.891 -25.781 1 96.5 87 ASP A O 1
ATOM 662 N N . ARG A 1 88 ? 25.859 -20.844 -25.656 1 97.56 88 ARG A N 1
ATOM 663 C CA . ARG A 1 88 ? 25.531 -20.141 -24.406 1 97.56 88 ARG A CA 1
ATOM 664 C C . ARG A 1 88 ? 26.328 -20.703 -23.25 1 97.56 88 ARG A C 1
ATOM 666 O O . ARG A 1 88 ? 26.703 -19.953 -22.328 1 97.56 88 ARG A O 1
ATOM 673 N N . VAL A 1 89 ? 26.609 -21.953 -23.328 1 97.25 89 VAL A N 1
ATOM 674 C CA . VAL A 1 89 ? 27.453 -22.562 -22.312 1 97.25 89 VAL A CA 1
ATOM 675 C C . VAL A 1 89 ? 28.906 -22.078 -22.484 1 97.25 89 VAL A C 1
ATOM 677 O O . VAL A 1 89 ? 29.562 -21.719 -21.5 1 97.25 89 VAL A O 1
ATOM 680 N N . ALA A 1 90 ? 29.297 -22 -23.688 1 96.12 90 ALA A N 1
ATOM 681 C CA . ALA A 1 90 ? 30.672 -21.594 -24 1 96.12 90 ALA A CA 1
ATOM 682 C C . ALA A 1 90 ? 30.906 -20.141 -23.594 1 96.12 90 ALA A C 1
ATOM 684 O O . ALA A 1 90 ? 32 -19.797 -23.125 1 96.12 90 ALA A O 1
ATOM 685 N N . SER A 1 91 ? 29.953 -19.344 -23.766 1 96.81 91 SER A N 1
ATOM 686 C CA . SER A 1 91 ? 30.094 -17.922 -23.469 1 96.81 91 SER A CA 1
ATOM 687 C C . SER A 1 91 ? 29.969 -17.656 -21.969 1 96.81 91 SER A C 1
ATOM 689 O O . SER A 1 91 ? 30.297 -16.562 -21.5 1 96.81 91 SER A O 1
ATOM 691 N N . GLY A 1 92 ? 29.391 -18.625 -21.25 1 96.5 92 GLY A N 1
ATOM 692 C CA . GLY A 1 92 ? 29.188 -18.422 -19.812 1 96.5 92 GLY A CA 1
ATOM 693 C C . GLY A 1 92 ? 27.797 -17.938 -19.469 1 96.5 92 GLY A C 1
ATOM 694 O O . GLY A 1 92 ? 27.484 -17.703 -18.297 1 96.5 92 GLY A O 1
ATOM 695 N N . ASP A 1 93 ? 27 -17.766 -20.453 1 98.12 93 ASP A N 1
ATOM 696 C CA . ASP A 1 93 ? 25.609 -17.391 -20.203 1 98.12 93 ASP A CA 1
ATOM 697 C C . ASP A 1 93 ? 24.891 -18.438 -19.359 1 98.12 93 ASP A C 1
ATOM 699 O O . ASP A 1 93 ? 24.094 -18.109 -18.484 1 98.12 93 ASP A O 1
ATOM 703 N N . ILE A 1 94 ? 25.188 -19.656 -19.703 1 98.06 94 ILE A N 1
ATOM 704 C CA . ILE A 1 94 ? 24.734 -20.781 -18.891 1 98.06 94 ILE A CA 1
ATOM 705 C C . ILE A 1 94 ? 25.938 -21.453 -18.219 1 98.06 94 ILE A C 1
ATOM 707 O O . ILE A 1 94 ? 26.891 -21.844 -18.906 1 98.06 94 ILE A O 1
ATOM 711 N N . SER A 1 95 ? 25.859 -21.578 -16.953 1 97.81 95 SER A N 1
ATOM 712 C CA . SER A 1 95 ? 26.969 -22.188 -16.219 1 97.81 95 SER A CA 1
ATOM 713 C C . SER A 1 95 ? 26.469 -22.922 -14.984 1 97.81 95 SER A C 1
ATOM 715 O O . SER A 1 95 ? 25.328 -22.75 -14.562 1 97.81 95 SER A O 1
ATOM 717 N N . VAL A 1 96 ? 27.281 -23.797 -14.523 1 97.75 96 VAL A N 1
ATOM 718 C CA . VAL A 1 96 ? 27 -24.5 -13.273 1 97.75 96 VAL A CA 1
ATOM 719 C C . VAL A 1 96 ? 28.125 -24.219 -12.273 1 97.75 96 VAL A C 1
ATOM 721 O O . VAL A 1 96 ? 29.312 -24.344 -12.602 1 97.75 96 VAL A O 1
ATOM 724 N N . VAL A 1 97 ? 27.688 -23.75 -11.07 1 96.62 97 VAL A N 1
ATOM 725 C CA . VAL A 1 97 ? 28.641 -23.438 -10.023 1 96.62 97 VAL A CA 1
ATOM 726 C C . VAL A 1 97 ? 28.469 -24.375 -8.836 1 96.62 97 VAL A C 1
ATOM 728 O O . VAL A 1 97 ? 27.344 -24.562 -8.344 1 96.62 97 VAL A O 1
ATOM 731 N N . ARG A 1 98 ? 29.531 -24.984 -8.375 1 96.94 98 ARG A N 1
ATOM 732 C CA . ARG A 1 98 ? 29.484 -25.844 -7.191 1 96.94 98 ARG A CA 1
ATOM 733 C C . ARG A 1 98 ? 29.531 -25.016 -5.91 1 96.94 98 ARG A C 1
ATOM 735 O O . ARG A 1 98 ? 30.469 -24.234 -5.711 1 96.94 98 ARG A O 1
ATOM 742 N N . LEU A 1 99 ? 28.609 -25.203 -5.09 1 96.94 99 LEU A N 1
ATOM 743 C CA . LEU A 1 99 ? 28.531 -24.5 -3.818 1 96.94 99 LEU A CA 1
ATOM 744 C C . LEU A 1 99 ? 29.156 -25.312 -2.697 1 96.94 99 LEU A C 1
ATOM 746 O O . LEU A 1 99 ? 29.891 -24.781 -1.865 1 96.94 99 LEU A O 1
ATOM 750 N N . LEU A 1 100 ? 28.812 -26.562 -2.676 1 97.12 100 LEU A N 1
ATOM 751 C CA . LEU A 1 100 ? 29.344 -27.578 -1.773 1 97.12 100 LEU A CA 1
ATOM 752 C C . LEU A 1 100 ? 29.578 -28.891 -2.516 1 97.12 100 LEU A C 1
ATOM 754 O O . LEU A 1 100 ? 29.234 -29.016 -3.695 1 97.12 100 LEU A O 1
ATOM 758 N N . ASP A 1 101 ? 30.078 -29.828 -1.817 1 96.56 101 ASP A N 1
ATOM 759 C CA . ASP A 1 101 ? 30.359 -31.125 -2.412 1 96.56 101 ASP A CA 1
ATOM 760 C C . ASP A 1 101 ? 29.094 -31.766 -2.969 1 96.56 101 ASP A C 1
ATOM 762 O O . ASP A 1 101 ? 29.141 -32.469 -3.977 1 96.56 101 ASP A O 1
ATOM 766 N N . ASN A 1 102 ? 28 -31.5 -2.312 1 97.19 102 ASN A N 1
ATOM 767 C CA . ASN A 1 102 ? 26.75 -32.156 -2.668 1 97.19 102 ASN A CA 1
ATOM 768 C C . ASN A 1 102 ? 25.703 -31.125 -3.139 1 97.19 102 ASN A C 1
ATOM 770 O O . ASN A 1 102 ? 24.5 -31.375 -3.049 1 97.19 102 ASN A O 1
ATOM 774 N N . GLN A 1 103 ? 26.188 -29.875 -3.545 1 97.81 103 GLN A N 1
ATOM 775 C CA . GLN A 1 103 ? 25.281 -28.812 -3.934 1 97.81 103 GLN A CA 1
ATOM 776 C C . GLN A 1 103 ? 25.844 -28 -5.09 1 97.81 103 GLN A C 1
ATOM 778 O O . GLN A 1 103 ? 27 -27.609 -5.07 1 97.81 103 GLN A O 1
ATOM 783 N N . VAL A 1 104 ? 24.984 -27.797 -6.086 1 98.06 104 VAL A N 1
ATOM 784 C CA . VAL A 1 104 ? 25.391 -26.953 -7.211 1 98.06 104 VAL A CA 1
ATOM 785 C C . VAL A 1 104 ? 24.281 -25.953 -7.527 1 98.06 104 VAL A C 1
ATOM 787 O O . VAL A 1 104 ? 23.156 -26.062 -7.02 1 98.06 104 VAL A O 1
ATOM 790 N N . GLU A 1 105 ? 24.703 -25.016 -8.352 1 97.88 105 GLU A N 1
ATOM 791 C CA . GLU A 1 105 ? 23.766 -24.016 -8.82 1 97.88 105 GLU A CA 1
ATOM 792 C C . GLU A 1 105 ? 23.875 -23.812 -10.336 1 97.88 105 GLU A C 1
ATOM 794 O O . GLU A 1 105 ? 24.969 -23.531 -10.844 1 97.88 105 GLU A O 1
ATOM 799 N N . LEU A 1 106 ? 22.766 -24.016 -10.992 1 98.25 106 LEU A N 1
ATOM 800 C CA . LEU A 1 106 ? 22.672 -23.625 -12.391 1 98.25 106 LEU A CA 1
ATOM 801 C C . LEU A 1 106 ? 22.422 -22.141 -12.531 1 98.25 106 LEU A C 1
ATOM 803 O O . LEU A 1 106 ? 21.453 -21.609 -11.984 1 98.25 106 LEU A O 1
ATOM 807 N N . LYS A 1 107 ? 23.281 -21.484 -13.289 1 97.94 107 LYS A N 1
ATOM 808 C CA . LYS A 1 107 ? 23.156 -20.047 -13.469 1 97.94 107 LYS A CA 1
ATOM 809 C C . LYS A 1 107 ? 22.891 -19.703 -14.93 1 97.94 107 LYS A C 1
ATOM 811 O O . LYS A 1 107 ? 23.594 -20.188 -15.82 1 97.94 107 LYS A O 1
ATOM 816 N N . ILE A 1 108 ? 21.922 -18.938 -15.141 1 97.94 108 ILE A N 1
ATOM 817 C CA . ILE A 1 108 ? 21.656 -18.312 -16.438 1 97.94 108 ILE A CA 1
ATOM 818 C C . ILE A 1 108 ? 21.781 -16.797 -16.312 1 97.94 108 ILE A C 1
ATOM 820 O O . ILE A 1 108 ? 21.016 -16.156 -15.586 1 97.94 108 ILE A O 1
ATOM 824 N N . ALA A 1 109 ? 22.625 -16.219 -17.016 1 97.69 109 ALA A N 1
ATOM 825 C CA . ALA A 1 109 ? 22.938 -14.797 -16.875 1 97.69 109 ALA A CA 1
ATOM 826 C C . ALA A 1 109 ? 21.812 -13.93 -17.422 1 97.69 109 ALA A C 1
ATOM 828 O O . ALA A 1 109 ? 21.438 -12.93 -16.812 1 97.69 109 ALA A O 1
ATOM 829 N N . GLU A 1 110 ? 21.328 -14.383 -18.594 1 97.38 110 GLU A N 1
ATOM 830 C CA . GLU A 1 110 ? 20.219 -13.688 -19.25 1 97.38 110 GLU A CA 1
ATOM 831 C C . GLU A 1 110 ? 19.141 -14.664 -19.688 1 97.38 110 GLU A C 1
ATOM 833 O O . GLU A 1 110 ? 19.266 -15.297 -20.75 1 97.38 110 GLU A O 1
ATOM 838 N N . VAL A 1 111 ? 18.156 -14.625 -18.953 1 97.25 111 VAL A N 1
ATOM 839 C CA . VAL A 1 111 ? 17.109 -15.594 -19.25 1 97.25 111 VAL A CA 1
ATOM 840 C C . VAL A 1 111 ? 16.328 -15.148 -20.484 1 97.25 111 VAL A C 1
ATOM 842 O O . VAL A 1 111 ? 16.031 -13.961 -20.641 1 97.25 111 VAL A O 1
ATOM 845 N N . LYS A 1 112 ? 16.031 -16.094 -21.312 1 96.81 112 LYS A N 1
ATOM 846 C CA . LYS A 1 112 ? 15.242 -15.875 -22.516 1 96.81 112 LYS A CA 1
ATOM 847 C C . LYS A 1 112 ? 13.875 -16.547 -22.422 1 96.81 112 LYS A C 1
ATOM 849 O O . LYS A 1 112 ? 13.688 -17.453 -21.594 1 96.81 112 LYS A O 1
ATOM 854 N N . THR A 1 113 ? 12.992 -16.109 -23.25 1 95.5 113 THR A N 1
ATOM 855 C CA . THR A 1 113 ? 11.672 -16.719 -23.297 1 95.5 113 THR A CA 1
ATOM 856 C C . THR A 1 113 ? 11.773 -18.219 -23.578 1 95.5 113 THR A C 1
ATOM 858 O O . THR A 1 113 ? 10.969 -19 -23.078 1 95.5 113 THR A O 1
ATOM 861 N N . THR A 1 114 ? 12.75 -18.594 -24.328 1 94.19 114 THR A N 1
ATOM 862 C CA . THR A 1 114 ? 12.93 -19.984 -24.734 1 94.19 114 THR A CA 1
ATOM 863 C C . THR A 1 114 ? 13.469 -20.812 -23.578 1 94.19 114 THR A C 1
ATOM 865 O O . THR A 1 114 ? 13.516 -22.047 -23.656 1 94.19 114 THR A O 1
ATOM 868 N N . ASP A 1 115 ? 13.836 -20.109 -22.578 1 96.19 115 ASP A N 1
ATOM 869 C CA . ASP A 1 115 ? 14.359 -20.828 -21.422 1 96.19 115 ASP A CA 1
ATOM 870 C C . ASP A 1 115 ? 13.219 -21.297 -20.5 1 96.19 115 ASP A C 1
ATOM 872 O O . ASP A 1 115 ? 13.453 -22.031 -19.547 1 96.19 115 ASP A O 1
ATOM 876 N N . ALA A 1 116 ? 12.078 -20.844 -20.812 1 95.88 116 ALA A N 1
ATOM 877 C CA . ALA A 1 116 ? 10.93 -21.312 -20.031 1 95.88 116 ALA A CA 1
ATOM 878 C C . ALA A 1 116 ? 10.703 -22.812 -20.219 1 95.88 116 ALA A C 1
ATOM 880 O O . ALA A 1 116 ? 10.844 -23.328 -21.344 1 95.88 116 ALA A O 1
ATOM 881 N N . GLY A 1 117 ? 10.383 -23.484 -19.078 1 95.12 117 GLY A N 1
ATOM 882 C CA . GLY A 1 117 ? 10.133 -24.906 -19.156 1 95.12 117 GLY A CA 1
ATOM 883 C C . GLY A 1 117 ? 10.43 -25.641 -17.859 1 95.12 117 GLY A C 1
ATOM 884 O O . GLY A 1 117 ? 10.328 -25.062 -16.781 1 95.12 117 GLY A O 1
ATOM 885 N N . PHE A 1 118 ? 10.664 -26.938 -18.094 1 95.62 118 PHE A N 1
ATOM 886 C CA . PHE A 1 118 ? 10.953 -27.797 -16.953 1 95.62 118 PHE A CA 1
ATOM 887 C C . PHE A 1 118 ? 12.43 -28.172 -16.906 1 95.62 118 PHE A C 1
ATOM 889 O O . PHE A 1 118 ? 13 -28.578 -17.922 1 95.62 118 PHE A O 1
ATOM 896 N N . TYR A 1 119 ? 13 -27.984 -15.781 1 96.62 119 TYR A N 1
ATOM 897 C CA . TYR A 1 119 ? 14.406 -28.297 -15.578 1 96.62 119 TYR A CA 1
ATOM 898 C C . TYR A 1 119 ? 14.57 -29.516 -14.68 1 96.62 119 TYR A C 1
ATOM 900 O O . TYR A 1 119 ? 13.875 -29.641 -13.672 1 96.62 119 TYR A O 1
ATOM 908 N N . TRP A 1 120 ? 15.492 -30.359 -15.07 1 96.44 120 TRP A N 1
ATOM 909 C CA . TRP A 1 120 ? 15.828 -31.547 -14.281 1 96.44 120 TRP A CA 1
ATOM 910 C C . TRP A 1 120 ? 17.281 -31.5 -13.828 1 96.44 120 TRP A C 1
ATOM 912 O O . TRP A 1 120 ? 18.188 -31.25 -14.633 1 96.44 120 TRP A O 1
ATOM 922 N N . CYS A 1 121 ? 17.391 -31.719 -12.602 1 98.06 121 CYS A N 1
ATOM 923 C CA . CYS A 1 121 ? 18.719 -31.969 -12.055 1 98.06 121 CYS A CA 1
ATOM 924 C C . CYS A 1 121 ? 18.891 -33.469 -11.742 1 98.06 121 CYS A C 1
ATOM 926 O O . CYS A 1 121 ? 18.141 -34.031 -10.953 1 98.06 121 CYS A O 1
ATOM 928 N N . GLN A 1 122 ? 19.812 -34.031 -12.352 1 97.06 122 GLN A N 1
ATOM 929 C CA . GLN A 1 122 ? 20.078 -35.469 -12.172 1 97.06 122 GLN A CA 1
ATOM 930 C C . GLN A 1 122 ? 21.453 -35.688 -11.562 1 97.06 122 GLN A C 1
ATOM 932 O O . GLN A 1 122 ? 22.422 -35 -11.914 1 97.06 122 GLN A O 1
ATOM 937 N N . THR A 1 123 ? 21.469 -36.656 -10.727 1 96.12 123 THR A N 1
ATOM 938 C CA . THR A 1 123 ? 22.75 -37.062 -10.156 1 96.12 123 THR A CA 1
ATOM 939 C C . THR A 1 123 ? 23.016 -38.531 -10.445 1 96.12 123 THR A C 1
ATOM 941 O O . THR A 1 123 ? 22.188 -39.375 -10.148 1 96.12 123 THR A O 1
ATOM 944 N N . PRO A 1 124 ? 24.156 -38.812 -11.07 1 92.62 124 PRO A N 1
ATOM 945 C CA . PRO A 1 124 ? 24.5 -40.219 -11.242 1 92.62 124 PRO A CA 1
ATOM 946 C C . PRO A 1 124 ? 24.609 -40.969 -9.914 1 92.62 124 PRO A C 1
ATOM 948 O O . PRO A 1 124 ? 25.047 -40.375 -8.914 1 92.62 124 PRO A O 1
ATOM 951 N N . SER A 1 125 ? 24.266 -42.156 -9.938 1 90.81 125 SER A N 1
ATOM 952 C CA . SER A 1 125 ? 24.281 -42.938 -8.703 1 90.81 125 SER A CA 1
ATOM 953 C C . SER A 1 125 ? 25.703 -43.281 -8.273 1 90.81 125 SER A C 1
ATOM 955 O O . SER A 1 125 ? 26.531 -43.656 -9.094 1 90.81 125 SER A O 1
ATOM 957 N N . THR A 1 126 ? 25.953 -43.094 -7.027 1 91.44 126 THR A N 1
ATOM 958 C CA . THR A 1 126 ? 27.172 -43.562 -6.375 1 91.44 126 THR A CA 1
ATOM 959 C C . THR A 1 126 ? 26.844 -44.562 -5.266 1 91.44 126 THR A C 1
ATOM 961 O O . THR A 1 126 ? 27.75 -45 -4.555 1 91.44 126 THR A O 1
ATOM 964 N N . ASP A 1 127 ? 25.641 -44.938 -5.254 1 89.5 127 ASP A N 1
ATOM 965 C CA . ASP A 1 127 ? 25.141 -45.781 -4.164 1 89.5 127 ASP A CA 1
ATOM 966 C C . ASP A 1 127 ? 25.312 -47.25 -4.492 1 89.5 127 ASP A C 1
ATOM 968 O O . ASP A 1 127 ? 25.188 -47.656 -5.652 1 89.5 127 ASP A O 1
ATOM 972 N N . SER A 1 128 ? 25.422 -47.969 -3.48 1 88.25 128 SER A N 1
ATOM 973 C CA . SER A 1 128 ? 25.531 -49.406 -3.648 1 88.25 128 SER A CA 1
ATOM 974 C C . SER A 1 128 ? 24.156 -50.031 -3.947 1 88.25 128 SER A C 1
ATOM 976 O O . SER A 1 128 ? 24.062 -51 -4.703 1 88.25 128 SER A O 1
ATOM 978 N N . VAL A 1 129 ? 23.188 -49.5 -3.289 1 88.5 129 VAL A N 1
ATOM 979 C CA . VAL A 1 129 ? 21.797 -49.906 -3.523 1 88.5 129 VAL A CA 1
ATOM 980 C C . VAL A 1 129 ? 20.969 -48.688 -3.943 1 88.5 129 VAL A C 1
ATOM 982 O O . VAL A 1 129 ? 20.969 -47.656 -3.262 1 88.5 129 VAL A O 1
ATOM 985 N N . ILE A 1 130 ? 20.312 -48.875 -5.062 1 88 130 ILE A N 1
ATOM 986 C CA . ILE A 1 130 ? 19.531 -47.75 -5.605 1 88 130 ILE A CA 1
ATOM 987 C C . ILE A 1 130 ? 18.266 -47.562 -4.777 1 88 130 ILE A C 1
ATOM 989 O O . ILE A 1 130 ? 17.453 -48.469 -4.664 1 88 130 ILE A O 1
ATOM 993 N N . SER A 1 131 ? 18.172 -46.531 -4.113 1 90.75 131 SER A N 1
ATOM 994 C CA . SER A 1 131 ? 17 -46.188 -3.32 1 90.75 131 SER A CA 1
ATOM 995 C C . SER A 1 131 ? 16.781 -44.688 -3.301 1 90.75 131 SER A C 1
ATOM 997 O O . SER A 1 131 ? 17.75 -43.906 -3.4 1 90.75 131 SER A O 1
ATOM 999 N N . GLY A 1 132 ? 15.516 -44.312 -3.279 1 93.38 132 GLY A N 1
ATOM 1000 C CA . GLY A 1 132 ? 15.18 -42.875 -3.275 1 93.38 132 GLY A CA 1
ATOM 1001 C C . GLY A 1 132 ? 15.031 -42.312 -4.668 1 93.38 132 GLY A C 1
ATOM 1002 O O . GLY A 1 132 ? 14.508 -42.969 -5.57 1 93.38 132 GLY A O 1
ATOM 1003 N N . ASN A 1 133 ? 15.336 -40.969 -4.691 1 94.44 133 ASN A N 1
ATOM 1004 C CA . ASN A 1 133 ? 15.227 -40.344 -6.004 1 94.44 133 ASN A CA 1
ATOM 1005 C C . ASN A 1 133 ? 16.578 -39.844 -6.508 1 94.44 133 ASN A C 1
ATOM 1007 O O . ASN A 1 133 ? 17.438 -39.469 -5.715 1 94.44 133 ASN A O 1
ATOM 1011 N N . TYR A 1 134 ? 16.719 -39.781 -7.816 1 95.69 134 TYR A N 1
ATOM 1012 C CA . TYR A 1 134 ? 18 -39.438 -8.43 1 95.69 134 TYR A CA 1
ATOM 1013 C C . TYR A 1 134 ? 17.859 -38.219 -9.32 1 95.69 134 TYR A C 1
ATOM 1015 O O . TYR A 1 134 ? 18.812 -37.812 -9.992 1 95.69 134 TYR A O 1
ATOM 1023 N N . GLU A 1 135 ? 16.703 -37.688 -9.359 1 96.31 135 GLU A N 1
ATOM 1024 C CA . GLU A 1 135 ? 16.453 -36.438 -10.094 1 96.31 135 GLU A CA 1
ATOM 1025 C C . GLU A 1 135 ? 15.328 -35.656 -9.453 1 96.31 135 GLU A C 1
ATOM 1027 O O . GLU A 1 135 ? 14.531 -36.188 -8.68 1 96.31 135 GLU A O 1
ATOM 1032 N N . ALA A 1 136 ? 15.375 -34.406 -9.648 1 96.56 136 ALA A N 1
ATOM 1033 C CA . ALA A 1 136 ? 14.328 -33.5 -9.227 1 96.56 136 ALA A CA 1
ATOM 1034 C C . ALA A 1 136 ? 14.031 -32.469 -10.32 1 96.56 136 ALA A C 1
ATOM 1036 O O . ALA A 1 136 ? 14.891 -32.156 -11.148 1 96.56 136 ALA A O 1
ATOM 1037 N N . GLN A 1 137 ? 12.852 -32 -10.289 1 94.56 137 GLN A N 1
ATOM 1038 C CA . GLN A 1 137 ? 12.391 -31.141 -11.359 1 94.56 137 GLN A CA 1
ATOM 1039 C C . GLN A 1 137 ? 11.859 -29.812 -10.812 1 94.56 137 GLN A C 1
ATOM 1041 O O . GLN A 1 137 ? 11.32 -29.766 -9.703 1 94.56 137 GLN A O 1
ATOM 1046 N N . VAL A 1 138 ? 12 -28.75 -11.594 1 93.69 138 VAL A N 1
ATOM 1047 C CA . VAL A 1 138 ? 11.406 -27.469 -11.258 1 93.69 138 VAL A CA 1
ATOM 1048 C C . VAL A 1 138 ? 10.977 -26.75 -12.539 1 93.69 138 VAL A C 1
ATOM 1050 O O . VAL A 1 138 ? 11.633 -26.875 -13.578 1 93.69 138 VAL A O 1
ATOM 1053 N N . GLN A 1 139 ? 9.898 -26.062 -12.414 1 92.94 139 GLN A N 1
ATOM 1054 C CA . GLN A 1 139 ? 9.414 -25.297 -13.562 1 92.94 139 GLN A CA 1
ATOM 1055 C C . GLN A 1 139 ? 9.922 -23.859 -13.523 1 92.94 139 GLN A C 1
ATOM 1057 O O . GLN A 1 139 ? 9.891 -23.203 -12.469 1 92.94 139 GLN A O 1
ATOM 1062 N N . LEU A 1 140 ? 10.422 -23.406 -14.609 1 95.56 140 LEU A N 1
ATOM 1063 C CA . LEU A 1 140 ? 10.82 -22.016 -14.773 1 95.56 140 LEU A CA 1
ATOM 1064 C C . LEU A 1 140 ? 9.906 -21.281 -15.75 1 95.56 140 LEU A C 1
ATOM 1066 O O . LEU A 1 140 ? 9.758 -21.703 -16.891 1 95.56 140 LEU A O 1
ATOM 1070 N N . THR A 1 141 ? 9.242 -20.281 -15.234 1 94.25 141 THR A N 1
ATOM 1071 C CA . THR A 1 141 ? 8.438 -19.406 -16.078 1 94.25 141 THR A CA 1
ATOM 1072 C C . THR A 1 141 ? 9.164 -18.094 -16.344 1 94.25 141 THR A C 1
ATOM 1074 O O . THR A 1 141 ? 9.688 -17.469 -15.414 1 94.25 141 THR A O 1
ATOM 1077 N N . VAL A 1 142 ? 9.219 -17.719 -17.609 1 96.38 142 VAL A N 1
ATOM 1078 C CA . VAL A 1 142 ? 9.859 -16.469 -17.969 1 96.38 142 VAL A CA 1
ATOM 1079 C C . VAL A 1 142 ? 8.812 -15.477 -18.469 1 96.38 142 VAL A C 1
ATOM 1081 O O . VAL A 1 142 ? 8.07 -15.758 -19.406 1 96.38 142 VAL A O 1
ATOM 1084 N N . ILE A 1 143 ? 8.711 -14.359 -17.781 1 95.81 143 ILE A N 1
ATOM 1085 C CA . ILE A 1 143 ? 7.727 -13.352 -18.188 1 95.81 143 ILE A CA 1
ATOM 1086 C C . ILE A 1 143 ? 8.438 -12.164 -18.828 1 95.81 143 ILE A C 1
ATOM 1088 O O . ILE A 1 143 ? 9.625 -11.938 -18.594 1 95.81 143 ILE A O 1
ATOM 1092 N N . PRO A 1 144 ? 7.715 -11.43 -19.703 1 96.5 144 PRO A N 1
ATOM 1093 C CA . PRO A 1 144 ? 8.336 -10.25 -20.312 1 96.5 144 PRO A CA 1
ATOM 1094 C C . PRO A 1 144 ? 8.664 -9.164 -19.281 1 96.5 144 PRO A C 1
ATOM 1096 O O . PRO A 1 144 ? 8.016 -9.086 -18.234 1 96.5 144 PRO A O 1
ATOM 1099 N N . ASN A 1 145 ? 9.672 -8.398 -19.594 1 96.81 145 ASN A N 1
ATOM 1100 C CA . ASN A 1 145 ? 10 -7.23 -18.781 1 96.81 145 ASN A CA 1
ATOM 1101 C C . ASN A 1 145 ? 9.078 -6.055 -19.109 1 96.81 145 ASN A C 1
ATOM 1103 O O . ASN A 1 145 ? 9.305 -5.336 -20.078 1 96.81 145 ASN A O 1
ATOM 1107 N N . THR A 1 146 ? 8.109 -5.801 -18.281 1 97.12 146 THR A N 1
ATOM 1108 C CA . THR A 1 146 ? 7.145 -4.738 -18.547 1 97.12 146 THR A CA 1
ATOM 1109 C C . THR A 1 146 ? 7.188 -3.68 -17.453 1 97.12 146 THR A C 1
ATOM 1111 O O . THR A 1 146 ? 6.359 -2.766 -17.438 1 97.12 146 THR A O 1
ATOM 1114 N N . LEU A 1 147 ? 8.117 -3.797 -16.562 1 97.94 147 LEU A N 1
ATOM 1115 C CA . LEU A 1 147 ? 8.219 -2.838 -15.461 1 97.94 147 LEU A CA 1
ATOM 1116 C C . LEU A 1 147 ? 8.555 -1.446 -15.992 1 97.94 147 LEU A C 1
ATOM 1118 O O . LEU A 1 147 ? 9.516 -1.278 -16.75 1 97.94 147 LEU A O 1
ATOM 1122 N N . GLN A 1 148 ? 7.715 -0.514 -15.609 1 98.31 148 GLN A N 1
ATOM 1123 C CA . GLN A 1 148 ? 7.934 0.877 -15.992 1 98.31 148 GLN A CA 1
ATOM 1124 C C . GLN A 1 148 ? 7.98 1.782 -14.766 1 98.31 148 GLN A C 1
ATOM 1126 O O . GLN A 1 148 ? 7.125 1.685 -13.883 1 98.31 148 GLN A O 1
ATOM 1131 N N . VAL A 1 149 ? 9.008 2.584 -14.734 1 98.62 149 VAL A N 1
ATOM 1132 C CA . VAL A 1 149 ? 9.172 3.586 -13.688 1 98.62 149 VAL A CA 1
ATOM 1133 C C . VAL A 1 149 ? 9.336 4.969 -14.312 1 98.62 149 VAL A C 1
ATOM 1135 O O . VAL A 1 149 ? 10.25 5.188 -15.109 1 98.62 149 VAL A O 1
ATOM 1138 N N . SER A 1 150 ? 8.398 5.859 -13.945 1 98.5 150 SER A N 1
ATOM 1139 C CA . SER A 1 150 ? 8.422 7.195 -14.531 1 98.5 150 SER A CA 1
ATOM 1140 C C . SER A 1 150 ? 8.203 8.266 -13.469 1 98.5 150 SER A C 1
ATOM 1142 O O . SER A 1 150 ? 7.066 8.547 -13.078 1 98.5 150 SER A O 1
ATOM 1144 N N . PRO A 1 151 ? 9.273 8.922 -13.133 1 98.19 151 PRO A N 1
ATOM 1145 C CA . PRO A 1 151 ? 9.133 10.008 -12.156 1 98.19 151 PRO A CA 1
ATOM 1146 C C . PRO A 1 151 ? 8.781 11.344 -12.812 1 98.19 151 PRO A C 1
ATOM 1148 O O . PRO A 1 151 ? 9.078 11.562 -13.984 1 98.19 151 PRO A O 1
ATOM 1151 N N . LEU A 1 152 ? 8.102 12.203 -12.07 1 98.06 152 LEU A N 1
ATOM 1152 C CA . LEU A 1 152 ? 7.941 13.602 -12.438 1 98.06 152 LEU A CA 1
ATOM 1153 C C . LEU A 1 152 ? 9.055 14.453 -11.828 1 98.06 152 LEU A C 1
ATOM 1155 O O . LEU A 1 152 ? 9.445 14.227 -10.68 1 98.06 152 LEU A O 1
ATOM 1159 N N . THR A 1 153 ? 9.508 15.398 -12.539 1 97.81 153 THR A N 1
ATOM 1160 C CA . THR A 1 153 ? 10.578 16.266 -12.047 1 97.81 153 THR A CA 1
ATOM 1161 C C . THR A 1 153 ? 10.055 17.188 -10.953 1 97.81 153 THR A C 1
ATOM 1163 O O . THR A 1 153 ? 9.055 17.891 -11.148 1 97.81 153 THR A O 1
ATOM 1166 N N . PRO A 1 154 ? 10.703 17.156 -9.836 1 97.75 154 PRO A N 1
ATOM 1167 C CA . PRO A 1 154 ? 10.289 18.094 -8.789 1 97.75 154 PRO A CA 1
ATOM 1168 C C . PRO A 1 154 ? 10.789 19.516 -9.023 1 97.75 154 PRO A C 1
ATOM 1170 O O . PRO A 1 154 ? 11.648 19.734 -9.875 1 97.75 154 PRO A O 1
ATOM 1173 N N . PRO A 1 155 ? 10.203 20.453 -8.289 1 96.62 155 PRO A N 1
ATOM 1174 C CA . PRO A 1 155 ? 10.766 21.812 -8.367 1 96.62 155 PRO A CA 1
ATOM 1175 C C . PRO A 1 155 ? 12.219 21.859 -7.902 1 96.62 155 PRO A C 1
ATOM 1177 O O . PRO A 1 155 ? 12.562 21.281 -6.871 1 96.62 155 PRO A O 1
ATOM 1180 N N . PRO A 1 156 ? 12.984 22.562 -8.609 1 96.56 156 PRO A N 1
ATOM 1181 C CA . PRO A 1 156 ? 14.414 22.562 -8.297 1 96.56 156 PRO A CA 1
ATOM 1182 C C . PRO A 1 156 ? 14.742 23.312 -7.012 1 96.56 156 PRO A C 1
ATOM 1184 O O . PRO A 1 156 ? 15.742 23.016 -6.355 1 96.56 156 PRO A O 1
ATOM 1187 N N . VAL A 1 157 ? 13.906 24.328 -6.695 1 94.62 157 VAL A N 1
ATOM 1188 C CA . VAL A 1 157 ? 14.156 25.109 -5.492 1 94.62 157 VAL A CA 1
ATOM 1189 C C . VAL A 1 157 ? 12.859 25.297 -4.707 1 94.62 157 VAL A C 1
ATOM 1191 O O . VAL A 1 157 ? 11.805 25.562 -5.289 1 94.62 157 VAL A O 1
ATOM 1194 N N . LEU A 1 158 ? 13.062 25.062 -3.383 1 93.69 158 LEU A N 1
ATOM 1195 C CA . LEU A 1 158 ? 11.953 25.281 -2.461 1 93.69 158 LEU A CA 1
ATOM 1196 C C . LEU A 1 158 ? 12.398 26.125 -1.264 1 93.69 158 LEU A C 1
ATOM 1198 O O . LEU A 1 158 ? 13.555 26.047 -0.847 1 93.69 158 LEU A O 1
ATOM 1202 N N . SER A 1 159 ? 11.445 26.891 -0.854 1 90.19 159 SER A N 1
ATOM 1203 C CA . SER A 1 159 ? 11.711 27.578 0.401 1 90.19 159 SER A CA 1
ATOM 1204 C C . SER A 1 159 ? 11.438 26.672 1.601 1 90.19 159 SER A C 1
ATOM 1206 O O . SER A 1 159 ? 10.469 25.906 1.601 1 90.19 159 SER A O 1
ATOM 1208 N N . GLU A 1 160 ? 12.25 26.828 2.531 1 89.12 160 GLU A N 1
ATOM 1209 C CA . GLU A 1 160 ? 12.023 26.078 3.762 1 89.12 160 GLU A CA 1
ATOM 1210 C C . GLU A 1 160 ? 10.602 26.281 4.281 1 89.12 160 GLU A C 1
ATOM 1212 O O . GLU A 1 160 ? 10.078 27.406 4.223 1 89.12 160 GLU A O 1
ATOM 1217 N N . GLY A 1 161 ? 10 25.156 4.789 1 88.81 161 GLY A N 1
ATOM 1218 C CA . GLY A 1 161 ? 8.625 25.234 5.273 1 88.81 161 GLY A CA 1
ATOM 1219 C C . GLY A 1 161 ? 7.602 24.859 4.223 1 88.81 161 GLY A C 1
ATOM 1220 O O . GLY A 1 161 ? 6.441 24.594 4.547 1 88.81 161 GLY A O 1
ATOM 1221 N N . SER A 1 162 ? 8.039 24.828 3.008 1 90.5 162 SER A N 1
ATOM 1222 C CA . SER A 1 162 ? 7.141 24.422 1.93 1 90.5 162 SER A CA 1
ATOM 1223 C C . SER A 1 162 ? 6.957 22.906 1.897 1 90.5 162 SER A C 1
ATOM 1225 O O . SER A 1 162 ? 7.719 22.172 2.531 1 90.5 162 SER A O 1
ATOM 1227 N N . ASP A 1 163 ? 5.93 22.547 1.153 1 93.94 163 ASP A N 1
ATOM 1228 C CA . ASP A 1 163 ? 5.723 21.109 0.964 1 93.94 163 ASP A CA 1
ATOM 1229 C C . ASP A 1 163 ? 6.344 20.641 -0.347 1 93.94 163 ASP A C 1
ATOM 1231 O O . ASP A 1 163 ? 6.348 21.359 -1.341 1 93.94 163 ASP A O 1
ATOM 1235 N N . LEU A 1 164 ? 6.871 19.484 -0.288 1 97.31 164 LEU A N 1
ATOM 1236 C CA . LEU A 1 164 ? 7.438 18.844 -1.472 1 97.31 164 LEU A CA 1
ATOM 1237 C C . LEU A 1 164 ? 6.672 17.562 -1.815 1 97.31 164 LEU A C 1
ATOM 1239 O O . LEU A 1 164 ? 6.512 16.688 -0.968 1 97.31 164 LEU A O 1
ATOM 1243 N N . THR A 1 165 ? 6.168 17.516 -2.994 1 97.75 165 THR A N 1
ATOM 1244 C CA . THR A 1 165 ? 5.504 16.312 -3.479 1 97.75 165 THR A CA 1
ATOM 1245 C C . THR A 1 165 ? 6.332 15.641 -4.566 1 97.75 165 THR A C 1
ATOM 1247 O O . THR A 1 165 ? 6.613 16.25 -5.605 1 97.75 165 THR A O 1
ATOM 1250 N N . LEU A 1 166 ? 6.75 14.453 -4.324 1 98.56 166 LEU A N 1
ATOM 1251 C CA . LEU A 1 166 ? 7.457 13.633 -5.293 1 98.56 166 LEU A CA 1
ATOM 1252 C C . LEU A 1 166 ? 6.531 12.578 -5.895 1 98.56 166 LEU A C 1
ATOM 1254 O O . LEU A 1 166 ? 5.973 11.75 -5.172 1 98.56 166 LEU A O 1
ATOM 1258 N N . SER A 1 167 ? 6.371 12.609 -7.211 1 98.5 167 SER A N 1
ATOM 1259 C CA . SER A 1 167 ? 5.461 11.688 -7.879 1 98.5 167 SER A CA 1
ATOM 1260 C C . SER A 1 167 ? 6.219 10.703 -8.766 1 98.5 167 SER A C 1
ATOM 1262 O O . SER A 1 167 ? 7.09 11.102 -9.539 1 98.5 167 SER A O 1
ATOM 1264 N N . CYS A 1 168 ? 5.953 9.469 -8.633 1 98.56 168 CYS A N 1
ATOM 1265 C CA . CYS A 1 168 ? 6.57 8.406 -9.414 1 98.56 168 CYS A CA 1
ATOM 1266 C C . CYS A 1 168 ? 5.527 7.383 -9.859 1 98.56 168 CYS A C 1
ATOM 1268 O O . CYS A 1 168 ? 4.766 6.871 -9.039 1 98.56 168 CYS A O 1
ATOM 1270 N N . ASN A 1 169 ? 5.434 7.129 -11.102 1 98.5 169 ASN A N 1
ATOM 1271 C CA . ASN A 1 169 ? 4.559 6.09 -11.633 1 98.5 169 ASN A CA 1
ATOM 1272 C C . ASN A 1 169 ? 5.289 4.754 -11.766 1 98.5 169 ASN A C 1
ATOM 1274 O O . ASN A 1 169 ? 6.359 4.684 -12.375 1 98.5 169 ASN A O 1
ATOM 1278 N N . VAL A 1 170 ? 4.852 3.777 -11.156 1 98.19 170 VAL A N 1
ATOM 1279 C CA . VAL A 1 170 ? 5.414 2.432 -11.211 1 98.19 170 VAL A CA 1
ATOM 1280 C C . VAL A 1 170 ? 4.336 1.44 -11.656 1 98.19 170 VAL A C 1
ATOM 1282 O O . VAL A 1 170 ? 3.361 1.213 -10.93 1 98.19 170 VAL A O 1
ATOM 1285 N N . THR A 1 171 ? 4.527 0.835 -12.82 1 96.62 171 THR A N 1
ATOM 1286 C CA . THR A 1 171 ? 3.521 -0.073 -13.359 1 96.62 171 THR A CA 1
ATOM 1287 C C . THR A 1 171 ? 4.18 -1.294 -13.992 1 96.62 171 THR A C 1
ATOM 1289 O O . THR A 1 171 ? 5.387 -1.291 -14.25 1 96.62 171 THR A O 1
ATOM 1292 N N . ARG A 1 172 ? 3.408 -2.316 -14.133 1 94.56 172 ARG A N 1
ATOM 1293 C CA . ARG A 1 172 ? 3.764 -3.516 -14.883 1 94.56 172 ARG A CA 1
ATOM 1294 C C . ARG A 1 172 ? 2.52 -4.223 -15.406 1 94.56 172 ARG A C 1
ATOM 1296 O O . ARG A 1 172 ? 1.422 -4.031 -14.883 1 94.56 172 ARG A O 1
ATOM 1303 N N . THR A 1 173 ? 2.707 -4.965 -16.422 1 91.75 173 THR A N 1
ATOM 1304 C CA . THR A 1 173 ? 1.623 -5.824 -16.891 1 91.75 173 THR A CA 1
ATOM 1305 C C . THR A 1 173 ? 1.579 -7.121 -16.094 1 91.75 173 THR A C 1
ATOM 1307 O O . THR A 1 173 ? 2.561 -7.867 -16.047 1 91.75 173 THR A O 1
ATOM 1310 N N . LEU A 1 174 ? 0.529 -7.316 -15.453 1 89 174 LEU A N 1
ATOM 1311 C CA . LEU A 1 174 ? 0.389 -8.469 -14.57 1 89 174 LEU A CA 1
ATOM 1312 C C . LEU A 1 174 ? -0.125 -9.68 -15.344 1 89 174 LEU A C 1
ATOM 1314 O O . LEU A 1 174 ? -1.336 -9.867 -15.484 1 89 174 LEU A O 1
ATOM 1318 N N . THR A 1 175 ? 0.712 -10.539 -15.828 1 85.06 175 THR A N 1
ATOM 1319 C CA . THR A 1 175 ? 0.352 -11.773 -16.516 1 85.06 175 THR A CA 1
ATOM 1320 C C . THR A 1 175 ? 0.538 -12.984 -15.602 1 85.06 175 THR A C 1
ATOM 1322 O O . THR A 1 175 ? -0.089 -14.023 -15.805 1 85.06 175 THR A O 1
ATOM 1325 N N . HIS A 1 176 ? 1.386 -12.898 -14.68 1 89.62 176 HIS A N 1
ATOM 1326 C CA . HIS A 1 176 ? 1.643 -13.859 -13.609 1 89.62 176 HIS A CA 1
ATOM 1327 C C . HIS A 1 176 ? 1.631 -13.18 -12.242 1 89.62 176 HIS A C 1
ATOM 1329 O O . HIS A 1 176 ? 1.758 -11.953 -12.156 1 89.62 176 HIS A O 1
ATOM 1335 N N . PRO A 1 177 ? 1.399 -13.938 -11.289 1 89.31 177 PRO A N 1
ATOM 1336 C CA . PRO A 1 177 ? 1.305 -13.289 -9.977 1 89.31 177 PRO A CA 1
ATOM 1337 C C . PRO A 1 177 ? 2.65 -12.766 -9.484 1 89.31 177 PRO A C 1
ATOM 1339 O O . PRO A 1 177 ? 3.549 -13.555 -9.172 1 89.31 177 PRO A O 1
ATOM 1342 N N . THR A 1 178 ? 2.789 -11.547 -9.508 1 94.12 178 THR A N 1
ATOM 1343 C CA . THR A 1 178 ? 3.947 -10.859 -8.953 1 94.12 178 THR A CA 1
ATOM 1344 C C . THR A 1 178 ? 3.51 -9.672 -8.102 1 94.12 178 THR A C 1
ATOM 1346 O O . THR A 1 178 ? 2.318 -9.359 -8.023 1 94.12 178 THR A O 1
ATOM 1349 N N . TYR A 1 179 ? 4.488 -9.078 -7.426 1 95.38 179 TYR A N 1
ATOM 1350 C CA . TYR A 1 179 ? 4.234 -7.98 -6.504 1 95.38 179 TYR A CA 1
ATOM 1351 C C . TYR A 1 179 ? 5.152 -6.797 -6.793 1 95.38 179 TYR A C 1
ATOM 1353 O O . TYR A 1 179 ? 6.227 -6.969 -7.371 1 95.38 179 TYR A O 1
ATOM 1361 N N . LEU A 1 180 ? 4.688 -5.652 -6.422 1 96.56 180 LEU A N 1
ATOM 1362 C CA . LEU A 1 180 ? 5.477 -4.449 -6.652 1 96.56 180 LEU A CA 1
ATOM 1363 C C . LEU A 1 180 ? 5.879 -3.799 -5.332 1 96.56 180 LEU A C 1
ATOM 1365 O O . LEU A 1 180 ? 5.125 -3.85 -4.355 1 96.56 180 LEU A O 1
ATOM 1369 N N . SER A 1 181 ? 7.051 -3.252 -5.34 1 97.81 181 SER A N 1
ATOM 1370 C CA . SER A 1 181 ? 7.488 -2.359 -4.273 1 97.81 181 SER A CA 1
ATOM 1371 C C . SER A 1 181 ? 8.039 -1.054 -4.84 1 97.81 181 SER A C 1
ATOM 1373 O O . SER A 1 181 ? 8.492 -1.009 -5.984 1 97.81 181 SER A O 1
ATOM 1375 N N . VAL A 1 182 ? 7.957 -0.035 -4.094 1 98.44 182 VAL A N 1
ATOM 1376 C CA . VAL A 1 182 ? 8.453 1.282 -4.477 1 98.44 182 VAL A CA 1
ATOM 1377 C C . VAL A 1 182 ? 9.32 1.856 -3.354 1 98.44 182 VAL A C 1
ATOM 1379 O O . VAL A 1 182 ? 8.906 1.867 -2.189 1 98.44 182 VAL A O 1
ATOM 1382 N N . THR A 1 183 ? 10.492 2.34 -3.68 1 98.69 183 THR A N 1
ATOM 1383 C CA . THR A 1 183 ? 11.398 2.932 -2.699 1 98.69 183 THR A CA 1
ATOM 1384 C C . THR A 1 183 ? 11.797 4.344 -3.115 1 98.69 183 THR A C 1
ATOM 1386 O O . THR A 1 183 ? 12.117 4.586 -4.281 1 98.69 183 THR A O 1
ATOM 1389 N N . TRP A 1 184 ? 11.68 5.254 -2.221 1 98.62 184 TRP A N 1
ATOM 1390 C CA . TRP A 1 184 ? 12.188 6.613 -2.402 1 98.62 184 TRP A CA 1
ATOM 1391 C C . TRP A 1 184 ? 13.5 6.812 -1.646 1 98.62 184 TRP A C 1
ATOM 1393 O O . TRP A 1 184 ? 13.609 6.434 -0.479 1 98.62 184 TRP A O 1
ATOM 1403 N N . SER A 1 185 ? 14.398 7.426 -2.373 1 98.31 185 SER A N 1
ATOM 1404 C CA . SER A 1 185 ? 15.695 7.676 -1.752 1 98.31 185 SER A CA 1
ATOM 1405 C C . SER A 1 185 ? 16.203 9.07 -2.094 1 98.31 185 SER A C 1
ATOM 1407 O O . SER A 1 185 ? 15.703 9.719 -3.014 1 98.31 185 SER A O 1
ATOM 1409 N N . VAL A 1 186 ? 17.141 9.539 -1.284 1 98 186 VAL A N 1
ATOM 1410 C CA . VAL A 1 186 ? 17.781 10.828 -1.509 1 98 186 VAL A CA 1
ATOM 1411 C C . VAL A 1 186 ? 19.297 10.672 -1.417 1 98 186 VAL A C 1
ATOM 1413 O O . VAL A 1 186 ? 19.812 9.953 -0.548 1 98 186 VAL A O 1
ATOM 1416 N N . LYS A 1 187 ? 19.891 11.188 -2.377 1 96.94 187 LYS A N 1
ATOM 1417 C CA . LYS A 1 187 ? 21.359 11.18 -2.428 1 96.94 187 LYS A CA 1
ATOM 1418 C C . LYS A 1 187 ? 21.922 12.539 -2.053 1 96.94 187 LYS A C 1
ATOM 1420 O O . LYS A 1 187 ? 21.5 13.57 -2.578 1 96.94 187 LYS A O 1
ATOM 1425 N N . ARG A 1 188 ? 22.844 12.477 -1.122 1 93.25 188 ARG A N 1
ATOM 1426 C CA . ARG A 1 188 ? 23.594 13.648 -0.699 1 93.25 188 ARG A CA 1
ATOM 1427 C C . ARG A 1 188 ? 25.094 13.406 -0.795 1 93.25 188 ARG A C 1
ATOM 1429 O O . ARG A 1 188 ? 25.672 12.688 0.03 1 93.25 188 ARG A O 1
ATOM 1436 N N . GLY A 1 189 ? 25.656 13.945 -1.748 1 89 189 GLY A N 1
ATOM 1437 C CA . GLY A 1 189 ? 27.062 13.617 -1.985 1 89 189 GLY A CA 1
ATOM 1438 C C . GLY A 1 189 ? 27.281 12.164 -2.369 1 89 189 GLY A C 1
ATOM 1439 O O . GLY A 1 189 ? 26.703 11.688 -3.352 1 89 189 GLY A O 1
ATOM 1440 N N . ALA A 1 190 ? 28 11.43 -1.472 1 89.12 190 ALA A N 1
ATOM 1441 C CA . ALA A 1 190 ? 28.328 10.039 -1.767 1 89.12 190 ALA A CA 1
ATOM 1442 C C . ALA A 1 190 ? 27.406 9.078 -1.034 1 89.12 190 ALA A C 1
ATOM 1444 O O . ALA A 1 190 ? 27.469 7.863 -1.236 1 89.12 190 ALA A O 1
ATOM 1445 N N . THR A 1 191 ? 26.547 9.742 -0.307 1 92.62 191 THR A N 1
ATOM 1446 C CA . THR A 1 191 ? 25.688 8.891 0.513 1 92.62 191 THR A CA 1
ATOM 1447 C C . THR A 1 191 ? 24.266 8.859 -0.03 1 92.62 191 THR A C 1
ATOM 1449 O O . THR A 1 191 ? 23.766 9.875 -0.521 1 92.62 191 THR A O 1
ATOM 1452 N N . SER A 1 192 ? 23.75 7.699 -0.047 1 93.88 192 SER A N 1
ATOM 1453 C CA . SER A 1 192 ? 22.344 7.504 -0.418 1 93.88 192 SER A CA 1
ATOM 1454 C C . SER A 1 192 ? 21.547 6.891 0.727 1 93.88 192 SER A C 1
ATOM 1456 O O . SER A 1 192 ? 22.031 5.98 1.405 1 93.88 192 SER A O 1
ATOM 1458 N N . GLU A 1 193 ? 20.438 7.484 0.955 1 96.25 193 GLU A N 1
ATOM 1459 C CA . GLU A 1 193 ? 19.594 6.98 2.033 1 96.25 193 GLU A CA 1
ATOM 1460 C C . GLU A 1 193 ? 18.156 6.754 1.555 1 96.25 193 GLU A C 1
ATOM 1462 O O . GLU A 1 193 ? 17.625 7.559 0.79 1 96.25 193 GLU A O 1
ATOM 1467 N N . ASP A 1 194 ? 17.641 5.633 2.021 1 97.81 194 ASP A N 1
ATOM 1468 C CA . ASP A 1 194 ? 16.234 5.375 1.734 1 97.81 194 ASP A CA 1
ATOM 1469 C C . ASP A 1 194 ? 15.328 6.152 2.686 1 97.81 194 ASP A C 1
ATOM 1471 O O . ASP A 1 194 ? 15.508 6.109 3.904 1 97.81 194 ASP A O 1
ATOM 1475 N N . ILE A 1 195 ? 14.406 6.871 2.127 1 98.19 195 ILE A N 1
ATOM 1476 C CA . ILE A 1 195 ? 13.422 7.59 2.926 1 98.19 195 ILE A CA 1
ATOM 1477 C C . ILE A 1 195 ? 12.297 6.641 3.342 1 98.19 195 ILE A C 1
ATOM 1479 O O . ILE A 1 195 ? 12.016 6.488 4.531 1 98.19 195 ILE A O 1
ATOM 1483 N N . LEU A 1 196 ? 11.758 6.012 2.342 1 98 196 LEU A N 1
ATOM 1484 C CA . LEU A 1 196 ? 10.578 5.18 2.545 1 98 196 LEU A CA 1
ATOM 1485 C C . LEU A 1 196 ? 10.484 4.098 1.476 1 98 196 LEU A C 1
ATOM 1487 O O . LEU A 1 196 ? 10.781 4.348 0.306 1 98 196 LEU A O 1
ATOM 1491 N N . THR A 1 197 ? 10.094 2.844 1.933 1 98.19 197 THR A N 1
ATOM 1492 C CA . THR A 1 197 ? 9.844 1.74 1.013 1 98.19 197 THR A CA 1
ATOM 1493 C C . THR A 1 197 ? 8.43 1.199 1.19 1 98.19 197 THR A C 1
ATOM 1495 O O . THR A 1 197 ? 8.031 0.839 2.299 1 98.19 197 THR A O 1
ATOM 1498 N N . PHE A 1 198 ? 7.695 1.309 0.151 1 97.75 198 PHE A N 1
ATOM 1499 C CA . PHE A 1 198 ? 6.438 0.579 0.029 1 97.75 198 PHE A CA 1
ATOM 1500 C C . PHE A 1 198 ? 6.688 -0.856 -0.421 1 97.75 198 PHE A C 1
ATOM 1502 O O . PHE A 1 198 ? 7.09 -1.094 -1.562 1 97.75 198 PHE A O 1
ATOM 1509 N N . GLY A 1 199 ? 6.398 -1.781 0.435 1 95.81 199 GLY A N 1
ATOM 1510 C CA . GLY A 1 199 ? 6.777 -3.164 0.194 1 95.81 199 GLY A CA 1
ATOM 1511 C C . GLY A 1 199 ? 5.758 -3.926 -0.635 1 95.81 199 GLY A C 1
ATOM 1512 O O . GLY A 1 199 ? 4.688 -3.4 -0.946 1 95.81 199 GLY A O 1
ATOM 1513 N N . PRO A 1 200 ? 6.117 -5.152 -0.922 1 94.25 200 PRO A N 1
ATOM 1514 C CA . PRO A 1 200 ? 5.297 -5.973 -1.814 1 94.25 200 PRO A CA 1
ATOM 1515 C C . PRO A 1 200 ? 3.961 -6.367 -1.188 1 94.25 200 PRO A C 1
ATOM 1517 O O . PRO A 1 200 ? 3.021 -6.73 -1.902 1 94.25 200 PRO A O 1
ATOM 1520 N N . GLN A 1 201 ? 3.834 -6.332 0.082 1 91.06 201 GLN A N 1
ATOM 1521 C CA . GLN A 1 201 ? 2.566 -6.68 0.718 1 91.06 201 GLN A CA 1
ATOM 1522 C C . GLN A 1 201 ? 1.839 -5.43 1.208 1 91.06 201 GLN A C 1
ATOM 1524 O O . GLN A 1 201 ? 0.889 -5.527 1.988 1 91.06 201 GLN A O 1
ATOM 1529 N N . GLY A 1 202 ? 2.4 -4.309 0.867 1 92.62 202 GLY A N 1
ATOM 1530 C CA . GLY A 1 202 ? 1.739 -3.068 1.238 1 92.62 202 GLY A CA 1
ATOM 1531 C C . GLY A 1 202 ? 2.297 -2.451 2.506 1 92.62 202 GLY A C 1
ATOM 1532 O O . GLY A 1 202 ? 1.839 -1.393 2.941 1 92.62 202 GLY A O 1
ATOM 1533 N N . ASP A 1 203 ? 3.273 -3.018 3.045 1 94 203 ASP A N 1
ATOM 1534 C CA . ASP A 1 203 ? 3.889 -2.459 4.242 1 94 203 ASP A CA 1
ATOM 1535 C C . ASP A 1 203 ? 4.809 -1.29 3.895 1 94 203 ASP A C 1
ATOM 1537 O O . ASP A 1 203 ? 5.316 -1.207 2.775 1 94 203 ASP A O 1
ATOM 1541 N N . VAL A 1 204 ? 4.934 -0.456 4.863 1 97.06 204 VAL A N 1
ATOM 1542 C CA . VAL A 1 204 ? 5.836 0.674 4.672 1 97.06 204 VAL A CA 1
ATOM 1543 C C . VAL A 1 204 ? 6.949 0.63 5.715 1 97.06 204 VAL A C 1
ATOM 1545 O O . VAL A 1 204 ? 6.684 0.444 6.906 1 97.06 204 VAL A O 1
ATOM 1548 N N . VAL A 1 205 ? 8.172 0.752 5.207 1 96.94 205 VAL A N 1
ATOM 1549 C CA . VAL A 1 205 ? 9.352 0.858 6.059 1 96.94 205 VAL A CA 1
ATOM 1550 C C . VAL A 1 205 ? 10.086 2.162 5.762 1 96.94 205 VAL A C 1
ATOM 1552 O O . VAL A 1 205 ? 10.266 2.531 4.598 1 96.94 205 VAL A O 1
ATOM 1555 N N . THR A 1 206 ? 10.414 2.861 6.785 1 97.56 206 THR A N 1
ATOM 1556 C CA . THR A 1 206 ? 11.125 4.121 6.617 1 97.56 206 THR A CA 1
ATOM 1557 C C . THR A 1 206 ? 12.586 3.977 7.047 1 97.56 206 THR A C 1
ATOM 1559 O O . THR A 1 206 ? 12.93 3.062 7.801 1 97.56 206 THR A O 1
ATOM 1562 N N . GLY A 1 207 ? 13.367 4.777 6.469 1 96.38 207 GLY A N 1
ATOM 1563 C CA . GLY A 1 207 ? 14.672 4.93 7.086 1 96.38 207 GLY A CA 1
ATOM 1564 C C . GLY A 1 207 ? 14.602 5.426 8.516 1 96.38 207 GLY A C 1
ATOM 1565 O O . GLY A 1 207 ? 13.633 6.07 8.914 1 96.38 207 GLY A O 1
ATOM 1566 N N . ALA A 1 208 ? 15.602 5.203 9.242 1 94.06 208 ALA A N 1
ATOM 1567 C CA . ALA A 1 208 ? 15.602 5.52 10.672 1 94.06 208 ALA A CA 1
ATOM 1568 C C . ALA A 1 208 ? 15.391 7.012 10.898 1 94.06 208 ALA A C 1
ATOM 1570 O O . ALA A 1 208 ? 14.641 7.41 11.797 1 94.06 208 ALA A O 1
ATOM 1571 N N . LYS A 1 209 ? 15.961 7.805 10.094 1 93.5 209 LYS A N 1
ATOM 1572 C CA . LYS A 1 209 ? 15.906 9.258 10.25 1 93.5 209 LYS A CA 1
ATOM 1573 C C . LYS A 1 209 ? 14.516 9.797 9.93 1 93.5 209 LYS A C 1
ATOM 1575 O O . LYS A 1 209 ? 14.188 10.938 10.258 1 93.5 209 LYS A O 1
ATOM 1580 N N . TYR A 1 210 ? 13.734 8.984 9.289 1 96.75 210 TYR A N 1
ATOM 1581 C CA . TYR A 1 210 ? 12.469 9.492 8.766 1 96.75 210 TYR A CA 1
ATOM 1582 C C . TYR A 1 210 ? 11.289 8.875 9.5 1 96.75 210 TYR A C 1
ATOM 1584 O O . TYR A 1 210 ? 10.133 9.227 9.234 1 96.75 210 TYR A O 1
ATOM 1592 N N . ALA A 1 211 ? 11.555 7.984 10.414 1 95.69 211 ALA A N 1
ATOM 1593 C CA . ALA A 1 211 ? 10.508 7.215 11.078 1 95.69 211 ALA A CA 1
ATOM 1594 C C . ALA A 1 211 ? 9.562 8.133 11.852 1 95.69 211 ALA A C 1
ATOM 1596 O O . ALA A 1 211 ? 8.344 7.992 11.766 1 95.69 211 ALA A O 1
ATOM 1597 N N . ARG A 1 212 ? 10.094 9.039 12.609 1 94.88 212 ARG A N 1
ATOM 1598 C CA . ARG A 1 212 ? 9.266 9.938 13.406 1 94.88 212 ARG A CA 1
ATOM 1599 C C . ARG A 1 212 ? 8.414 10.836 12.523 1 94.88 212 ARG A C 1
ATOM 1601 O O . ARG A 1 212 ? 7.223 11.023 12.773 1 94.88 212 ARG A O 1
ATOM 1608 N N . ARG A 1 213 ? 9 11.375 11.461 1 95.56 213 ARG A N 1
ATOM 1609 C CA . ARG A 1 213 ? 8.273 12.266 10.555 1 95.56 213 ARG A CA 1
ATOM 1610 C C . ARG A 1 213 ? 7.145 11.523 9.852 1 95.56 213 ARG A C 1
ATOM 1612 O O . ARG A 1 213 ? 6.105 12.109 9.539 1 95.56 213 ARG A O 1
ATOM 1619 N N . TYR A 1 214 ? 7.434 10.273 9.57 1 96.31 214 TYR A N 1
ATOM 1620 C CA . TYR A 1 214 ? 6.375 9.469 8.969 1 96.31 214 TYR A CA 1
ATOM 1621 C C . TYR A 1 214 ? 5.234 9.242 9.953 1 96.31 214 TYR A C 1
ATOM 1623 O O . TYR A 1 214 ? 4.062 9.367 9.594 1 96.31 214 TYR A O 1
ATOM 1631 N N . ALA A 1 215 ? 5.504 8.969 11.18 1 92.19 215 ALA A N 1
ATOM 1632 C CA . ALA A 1 215 ? 4.512 8.695 12.219 1 92.19 215 ALA A CA 1
ATOM 1633 C C . ALA A 1 215 ? 3.643 9.922 12.484 1 92.19 215 ALA A C 1
ATOM 1635 O O . ALA A 1 215 ? 2.438 9.805 12.711 1 92.19 215 ALA A O 1
ATOM 1636 N N . ASP A 1 216 ? 4.242 11.102 12.336 1 91.12 216 ASP A N 1
ATOM 1637 C CA . ASP A 1 216 ? 3.508 12.312 12.688 1 91.12 216 ASP A CA 1
ATOM 1638 C C . ASP A 1 216 ? 2.848 12.922 11.453 1 91.12 216 ASP A C 1
ATOM 1640 O O . ASP A 1 216 ? 2.186 13.961 11.555 1 91.12 216 ASP A O 1
ATOM 1644 N N . GLY A 1 217 ? 3.119 12.375 10.344 1 93.56 217 GLY A N 1
ATOM 1645 C CA . GLY A 1 217 ? 2.457 12.836 9.141 1 93.56 217 GLY A CA 1
ATOM 1646 C C . GLY A 1 217 ? 3.281 13.836 8.352 1 93.56 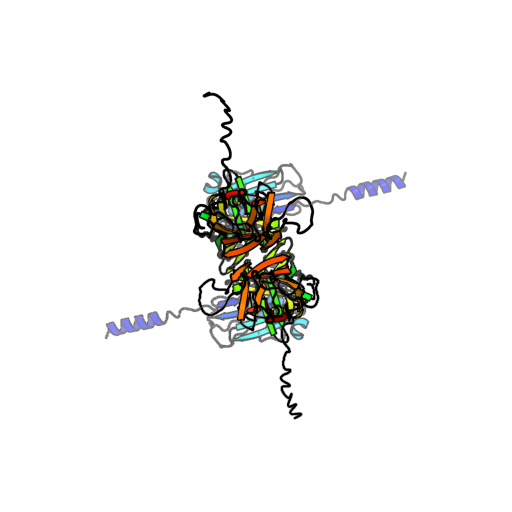217 GLY A C 1
ATOM 1647 O O . GLY A 1 217 ? 2.82 14.375 7.344 1 93.56 217 GLY A O 1
ATOM 1648 N N . GLY A 1 218 ? 4.484 14.102 8.828 1 94.69 218 GLY A N 1
ATOM 1649 C CA . GLY A 1 218 ? 5.371 14.984 8.094 1 94.69 218 GLY A CA 1
ATOM 1650 C C . GLY A 1 218 ? 5.828 14.406 6.766 1 94.69 218 GLY A C 1
ATOM 1651 O O . GLY A 1 218 ? 6.164 15.148 5.84 1 94.69 218 GLY A O 1
ATOM 1652 N N . ILE A 1 219 ? 5.988 13.133 6.789 1 97.12 219 ILE A N 1
ATOM 1653 C CA . ILE A 1 219 ? 6.23 12.383 5.559 1 97.12 219 ILE A CA 1
ATOM 1654 C C . ILE A 1 219 ? 5.078 11.422 5.309 1 97.12 219 ILE A C 1
ATOM 1656 O O . ILE A 1 219 ? 4.676 10.672 6.207 1 97.12 219 ILE A O 1
ATOM 1660 N N . ARG A 1 220 ? 4.582 11.477 4.086 1 96.69 220 ARG A N 1
ATOM 1661 C CA . ARG A 1 220 ? 3.41 10.664 3.793 1 96.69 220 ARG A CA 1
ATOM 1662 C C . ARG A 1 220 ? 3.549 9.977 2.439 1 96.69 220 ARG A C 1
ATOM 1664 O O . ARG A 1 220 ? 4.004 10.586 1.47 1 96.69 220 ARG A O 1
ATOM 1671 N N . LEU A 1 221 ? 3.211 8.734 2.475 1 97.19 221 LEU A N 1
ATOM 1672 C CA . LEU A 1 221 ? 3.008 8.023 1.217 1 97.19 221 LEU A CA 1
ATOM 1673 C C . LEU A 1 221 ? 1.561 8.156 0.75 1 97.19 221 LEU A C 1
ATOM 1675 O O . LEU A 1 221 ? 0.632 7.863 1.509 1 97.19 221 LEU A O 1
ATOM 1679 N N . VAL A 1 222 ? 1.405 8.594 -0.463 1 95.94 222 VAL A N 1
ATOM 1680 C CA . VAL A 1 222 ? 0.072 8.797 -1.02 1 95.94 222 VAL A CA 1
ATOM 1681 C C . VAL A 1 222 ? -0.076 8 -2.312 1 95.94 222 VAL A C 1
ATOM 1683 O O . VAL A 1 222 ? 0.066 8.547 -3.408 1 95.94 222 VAL A O 1
ATOM 1686 N N . PRO A 1 223 ? -0.396 6.746 -2.152 1 95.69 223 PRO A N 1
ATOM 1687 C CA . PRO A 1 223 ? -0.664 5.977 -3.369 1 95.69 223 PRO A CA 1
ATOM 1688 C C . PRO A 1 223 ? -1.928 6.438 -4.094 1 95.69 223 PRO A C 1
ATOM 1690 O O . PRO A 1 223 ? -2.941 6.727 -3.449 1 95.69 223 PRO A O 1
ATOM 1693 N N . GLY A 1 224 ? -1.824 6.559 -5.387 1 93.69 224 GLY A N 1
ATOM 1694 C CA . GLY A 1 224 ? -2.957 6.91 -6.23 1 93.69 224 GLY A CA 1
ATOM 1695 C C . GLY A 1 224 ? -3.391 5.781 -7.148 1 93.69 224 GLY A C 1
ATOM 1696 O O . GLY A 1 224 ? -3.15 4.609 -6.852 1 93.69 224 GLY A O 1
ATOM 1697 N N . LYS A 1 225 ? -4.121 6.176 -8.195 1 91.12 225 LYS A N 1
ATOM 1698 C CA . LYS A 1 225 ? -4.602 5.203 -9.18 1 91.12 225 LYS A CA 1
ATOM 1699 C C . LYS A 1 225 ? -3.582 5 -10.297 1 91.12 225 LYS A C 1
ATOM 1701 O O . LYS A 1 225 ? -2.703 5.84 -10.5 1 91.12 225 LYS A O 1
ATOM 1706 N N . ASN A 1 226 ? -3.658 3.871 -10.891 1 92 226 ASN A N 1
ATOM 1707 C CA . ASN A 1 226 ? -2.924 3.57 -12.117 1 92 226 ASN A CA 1
ATOM 1708 C C . ASN A 1 226 ? -1.415 3.607 -11.883 1 92 226 ASN A C 1
ATOM 1710 O O . ASN A 1 226 ? -0.668 4.109 -12.727 1 92 226 ASN A O 1
ATOM 1714 N N . GLY A 1 227 ? -0.978 3.297 -10.758 1 95.62 227 GLY A N 1
ATOM 1715 C CA . GLY A 1 227 ? 0.436 3.092 -10.492 1 95.62 227 GLY A CA 1
ATOM 1716 C C . GLY A 1 227 ? 1.133 4.336 -9.977 1 95.62 227 GLY A C 1
ATOM 1717 O O . GLY A 1 227 ? 2.355 4.352 -9.82 1 95.62 227 GLY A O 1
ATOM 1718 N N . VAL A 1 228 ? 0.331 5.363 -9.719 1 96.94 228 VAL A N 1
ATOM 1719 C CA . VAL A 1 228 ? 0.936 6.598 -9.234 1 96.94 228 VAL A CA 1
ATOM 1720 C C . VAL A 1 228 ? 1.183 6.496 -7.73 1 96.94 228 VAL A C 1
ATOM 1722 O O . VAL A 1 228 ? 0.277 6.148 -6.969 1 96.94 228 VAL A O 1
ATOM 1725 N N . PHE A 1 229 ? 2.375 6.797 -7.336 1 97.88 229 PHE A N 1
ATOM 1726 C CA . PHE A 1 229 ? 2.754 6.906 -5.93 1 97.88 229 PHE A CA 1
ATOM 1727 C C . PHE A 1 229 ? 3.375 8.273 -5.645 1 97.88 229 PHE A C 1
ATOM 1729 O O . PHE A 1 229 ? 4.266 8.719 -6.367 1 97.88 229 PHE A O 1
ATOM 1736 N N . GLU A 1 230 ? 2.881 8.852 -4.598 1 97.81 230 GLU A N 1
ATOM 1737 C CA . GLU A 1 230 ? 3.443 10.141 -4.219 1 97.81 230 GLU A CA 1
ATOM 1738 C C . GLU A 1 230 ? 4.031 10.094 -2.811 1 97.81 230 GLU A C 1
ATOM 1740 O O . GLU A 1 230 ? 3.471 9.461 -1.917 1 97.81 230 GLU A O 1
ATOM 1745 N N . LEU A 1 231 ? 5.117 10.672 -2.719 1 98.25 231 LEU A N 1
ATOM 1746 C CA . LEU A 1 231 ? 5.73 10.953 -1.427 1 98.25 231 LEU A CA 1
ATOM 1747 C C . LEU A 1 231 ? 5.648 12.445 -1.106 1 98.25 231 LEU A C 1
ATOM 1749 O O . LEU A 1 231 ? 6.191 13.273 -1.839 1 98.25 231 LEU A O 1
ATOM 1753 N N . VAL A 1 232 ? 4.992 12.727 -0.025 1 97.81 232 VAL A N 1
ATOM 1754 C CA . VAL A 1 232 ? 4.836 14.125 0.363 1 97.81 232 VAL A CA 1
ATOM 1755 C C . VAL A 1 232 ? 5.691 14.422 1.593 1 97.81 232 VAL A C 1
ATOM 1757 O O . VAL A 1 232 ? 5.562 13.75 2.621 1 97.81 232 VAL A O 1
ATOM 1760 N N . ILE A 1 233 ? 6.488 15.344 1.493 1 97.38 233 ILE A N 1
ATOM 1761 C CA . ILE A 1 233 ? 7.281 15.859 2.607 1 97.38 233 ILE A CA 1
ATOM 1762 C C . ILE A 1 233 ? 6.77 17.234 3.01 1 97.38 233 ILE A C 1
ATOM 1764 O O . ILE A 1 233 ? 6.953 18.219 2.275 1 97.38 233 ILE A O 1
ATOM 1768 N N . SER A 1 234 ? 6.223 17.25 4.152 1 93.69 234 SER A N 1
ATOM 1769 C CA . SER A 1 234 ? 5.668 18.516 4.625 1 93.69 234 SER A CA 1
ATOM 1770 C C . SER A 1 234 ? 6.734 19.359 5.316 1 93.69 234 SER A C 1
ATOM 1772 O O . SER A 1 234 ? 7.609 18.828 6 1 93.69 234 SER A O 1
ATOM 1774 N N . ARG A 1 235 ? 6.648 20.688 5.105 1 90.62 235 ARG A N 1
ATOM 1775 C CA . ARG A 1 235 ? 7.523 21.641 5.777 1 90.62 235 ARG A CA 1
ATOM 1776 C C . ARG A 1 235 ? 8.984 21.219 5.652 1 90.62 235 ARG A C 1
ATOM 1778 O O . ARG A 1 235 ? 9.656 20.984 6.656 1 90.62 235 ARG A O 1
ATOM 1785 N N . VAL A 1 236 ? 9.406 21.297 4.504 1 94.56 236 VAL A N 1
ATOM 1786 C CA . VAL A 1 236 ? 10.75 20.844 4.18 1 94.56 236 VAL A CA 1
ATOM 1787 C C . VAL A 1 236 ? 11.773 21.625 4.988 1 94.56 236 VAL A C 1
ATOM 1789 O O . VAL A 1 236 ? 11.578 22.812 5.27 1 94.56 236 VAL A O 1
ATOM 1792 N N . MET A 1 237 ? 12.844 20.953 5.289 1 91.31 237 MET A N 1
ATOM 1793 C CA . MET A 1 237 ? 14 21.547 5.973 1 91.31 237 MET A CA 1
ATOM 1794 C C . MET A 1 237 ? 15.227 21.531 5.074 1 91.31 237 MET A C 1
ATOM 1796 O O . MET A 1 237 ? 15.234 20.875 4.031 1 91.31 237 MET A O 1
ATOM 1800 N N . SER A 1 238 ? 16.203 22.266 5.453 1 90.44 238 SER A N 1
ATOM 1801 C CA . SER A 1 238 ? 17.438 22.312 4.684 1 90.44 238 SER A CA 1
ATOM 1802 C C . SER A 1 238 ? 18.062 20.938 4.535 1 90.44 238 SER A C 1
ATOM 1804 O O . SER A 1 238 ? 18.719 20.656 3.531 1 90.44 238 SER A O 1
ATOM 1806 N N . THR A 1 239 ? 17.766 20.047 5.484 1 91.19 239 THR A N 1
ATOM 1807 C CA . THR A 1 239 ? 18.328 18.703 5.469 1 91.19 239 THR A CA 1
ATOM 1808 C C . THR A 1 239 ? 17.625 17.844 4.43 1 91.19 239 THR A C 1
ATOM 1810 O O . THR A 1 239 ? 18.109 16.75 4.098 1 91.19 239 THR A O 1
ATOM 1813 N N . ASP A 1 240 ? 16.562 18.344 3.877 1 95.88 240 ASP A N 1
ATOM 1814 C CA . ASP A 1 240 ? 15.82 17.578 2.891 1 95.88 240 ASP A CA 1
ATOM 1815 C C . ASP A 1 240 ? 16.359 17.812 1.481 1 95.88 240 ASP A C 1
ATOM 1817 O O . ASP A 1 240 ? 15.828 17.266 0.511 1 95.88 240 ASP A O 1
ATOM 1821 N N . GLU A 1 241 ? 17.344 18.656 1.353 1 95.88 241 GLU A N 1
ATOM 1822 C CA . GLU A 1 241 ? 17.922 18.906 0.03 1 95.88 241 GLU A CA 1
ATOM 1823 C C . GLU A 1 241 ? 18.688 17.688 -0.476 1 95.88 241 GLU A C 1
ATOM 1825 O O . GLU A 1 241 ? 19.188 16.875 0.319 1 95.88 241 GLU A O 1
ATOM 1830 N N . GLY A 1 242 ? 18.719 17.531 -1.853 1 97.25 242 GLY A N 1
ATOM 1831 C CA . GLY A 1 242 ? 19.469 16.438 -2.455 1 97.25 242 GLY A CA 1
ATOM 1832 C C . GLY A 1 242 ? 18.891 15.984 -3.785 1 97.25 242 GLY A C 1
ATOM 1833 O O . GLY A 1 242 ? 18.047 16.672 -4.371 1 97.25 242 GLY A O 1
ATOM 1834 N N . ILE A 1 243 ? 19.484 14.875 -4.195 1 98.19 243 ILE A N 1
ATOM 1835 C CA . ILE A 1 243 ? 19 14.258 -5.426 1 98.19 243 ILE A CA 1
ATOM 1836 C C . ILE A 1 243 ? 18.047 13.109 -5.086 1 98.19 243 ILE A C 1
ATOM 1838 O O . ILE A 1 243 ? 18.469 12.117 -4.477 1 98.19 243 ILE A O 1
ATOM 1842 N N . TYR A 1 244 ? 16.859 13.25 -5.527 1 98.5 244 TYR A N 1
ATOM 1843 C CA . TYR A 1 244 ? 15.859 12.242 -5.188 1 98.5 244 TYR A CA 1
ATOM 1844 C C . TYR A 1 244 ? 15.773 11.172 -6.273 1 98.5 244 TYR A C 1
ATOM 1846 O O . TYR A 1 244 ? 15.984 11.461 -7.453 1 98.5 244 TYR A O 1
ATOM 1854 N N . GLU A 1 245 ? 15.516 9.969 -5.816 1 98.5 245 GLU A N 1
ATOM 1855 C CA . GLU A 1 245 ? 15.352 8.828 -6.711 1 98.5 245 GLU A CA 1
ATOM 1856 C C . GLU A 1 245 ? 14.125 7.996 -6.332 1 98.5 245 GLU A C 1
ATOM 1858 O O . GLU A 1 245 ? 13.742 7.949 -5.16 1 98.5 245 GLU A O 1
ATOM 1863 N N . CYS A 1 246 ? 13.5 7.43 -7.301 1 98.56 246 CYS A N 1
ATOM 1864 C CA . CYS A 1 246 ? 12.438 6.453 -7.086 1 98.56 246 CYS A CA 1
ATOM 1865 C C . CYS A 1 246 ? 12.781 5.121 -7.742 1 98.56 246 CYS A C 1
ATOM 1867 O O . CYS A 1 246 ? 13.305 5.094 -8.859 1 98.56 246 CYS A O 1
ATOM 1869 N N . ASN A 1 247 ? 12.586 4.043 -7.016 1 98.69 247 ASN A N 1
ATOM 1870 C CA . ASN A 1 247 ? 12.883 2.691 -7.469 1 98.69 247 ASN A CA 1
ATOM 1871 C C . ASN A 1 247 ? 11.641 1.808 -7.461 1 98.69 247 ASN A C 1
ATOM 1873 O O . ASN A 1 247 ? 10.906 1.771 -6.477 1 98.69 247 ASN A O 1
ATOM 1877 N N . GLY A 1 248 ? 11.352 1.188 -8.594 1 98.62 248 GLY A N 1
ATOM 1878 C CA . GLY A 1 248 ? 10.359 0.131 -8.672 1 98.62 248 GLY A CA 1
ATOM 1879 C C . GLY A 1 248 ? 10.969 -1.257 -8.758 1 98.62 248 GLY A C 1
ATOM 1880 O O . GLY A 1 248 ? 11.938 -1.473 -9.492 1 98.62 248 GLY A O 1
ATOM 1881 N N . THR A 1 249 ? 10.43 -2.141 -7.953 1 98.31 249 THR A N 1
ATOM 1882 C CA . THR A 1 249 ? 10.922 -3.516 -7.949 1 98.31 249 THR A CA 1
ATOM 1883 C C . THR A 1 249 ? 9.758 -4.5 -8.07 1 98.31 249 THR A C 1
ATOM 1885 O O . THR A 1 249 ? 8.727 -4.324 -7.426 1 98.31 249 THR A O 1
ATOM 1888 N N . GLU A 1 250 ? 9.883 -5.473 -8.914 1 97.31 250 GLU A N 1
ATOM 1889 C CA . GLU A 1 250 ? 8.93 -6.574 -9.031 1 97.31 250 GLU A CA 1
ATOM 1890 C C . GLU A 1 250 ? 9.422 -7.809 -8.273 1 97.31 250 GLU A C 1
ATOM 1892 O O . GLU A 1 250 ? 10.594 -8.172 -8.359 1 97.31 250 GLU A O 1
ATOM 1897 N N . TRP A 1 251 ? 8.484 -8.352 -7.52 1 96.25 251 TRP A N 1
ATOM 1898 C CA . TRP A 1 251 ? 8.828 -9.445 -6.613 1 96.25 251 TRP A CA 1
ATOM 1899 C C . TRP A 1 251 ? 7.988 -10.68 -6.898 1 96.25 251 TRP A C 1
ATOM 1901 O O . TRP A 1 251 ? 6.891 -10.578 -7.449 1 96.25 251 TRP A O 1
ATOM 1911 N N . THR A 1 252 ? 8.469 -11.844 -6.543 1 93.75 252 THR A N 1
ATOM 1912 C CA . THR A 1 252 ? 7.703 -13.078 -6.395 1 93.75 252 THR A CA 1
ATOM 1913 C C . THR A 1 252 ? 7.848 -13.633 -4.98 1 93.75 252 THR A C 1
ATOM 1915 O O . THR A 1 252 ? 8.789 -13.297 -4.266 1 93.75 252 THR A O 1
ATOM 1918 N N . HIS A 1 253 ? 6.82 -14.266 -4.641 1 90.81 253 HIS A N 1
ATOM 1919 C CA . HIS A 1 253 ? 6.871 -15.008 -3.385 1 90.81 253 HIS A CA 1
ATOM 1920 C C . HIS A 1 253 ? 6.984 -16.5 -3.631 1 90.81 253 HIS A C 1
ATOM 1922 O O . HIS A 1 253 ? 6.051 -17.125 -4.137 1 90.81 253 HIS A O 1
ATOM 1928 N N . GLU A 1 254 ? 8.117 -17.016 -3.354 1 82.88 254 GLU A N 1
ATOM 1929 C CA . GLU A 1 254 ? 8.367 -18.406 -3.699 1 82.88 254 GLU A CA 1
ATOM 1930 C C . GLU A 1 254 ? 8.203 -19.312 -2.484 1 82.88 254 GLU A C 1
ATOM 1932 O O . GLU A 1 254 ? 8.078 -18.828 -1.355 1 82.88 254 GLU A O 1
ATOM 1937 N N . ASP A 1 255 ? 8.031 -20.578 -2.896 1 72.69 255 ASP A N 1
ATOM 1938 C CA . ASP A 1 255 ? 7.812 -21.578 -1.863 1 72.69 255 ASP A CA 1
ATOM 1939 C C . ASP A 1 255 ? 8.891 -21.5 -0.785 1 72.69 255 ASP A C 1
ATOM 1941 O O . ASP A 1 255 ? 10.062 -21.266 -1.088 1 72.69 255 ASP A O 1
ATOM 1945 N N . GLY A 1 256 ? 8.539 -21.453 0.446 1 66 256 GLY A N 1
ATOM 1946 C CA . GLY A 1 256 ? 9.422 -21.281 1.591 1 66 256 GLY A CA 1
ATOM 1947 C C . GLY A 1 256 ? 9.305 -19.906 2.232 1 66 256 GLY A C 1
ATOM 1948 O O . GLY A 1 256 ? 9.961 -19.641 3.244 1 66 256 GLY A O 1
ATOM 1949 N N . GLY A 1 257 ? 8.602 -19.125 1.479 1 70.56 257 GLY A N 1
ATOM 1950 C CA . GLY A 1 257 ? 8.25 -17.875 2.127 1 70.56 257 GLY A CA 1
ATOM 1951 C C . GLY A 1 257 ? 9.195 -16.734 1.794 1 70.56 257 GLY A C 1
ATOM 1952 O O . GLY A 1 257 ? 9.172 -15.688 2.441 1 70.56 257 GLY A O 1
ATOM 1953 N N . ASN A 1 258 ? 9.969 -16.891 0.802 1 83.56 258 ASN A N 1
ATOM 1954 C CA . ASN A 1 258 ? 10.992 -15.883 0.537 1 83.56 258 ASN A CA 1
ATOM 1955 C C . ASN A 1 258 ? 10.547 -14.914 -0.559 1 83.56 258 ASN A C 1
ATOM 1957 O O . ASN A 1 258 ? 9.961 -15.328 -1.561 1 83.56 258 ASN A O 1
ATOM 1961 N N . TRP A 1 259 ? 10.789 -13.711 -0.305 1 91.94 259 TRP A N 1
ATOM 1962 C CA . TRP A 1 259 ? 10.617 -12.688 -1.334 1 91.94 259 TRP A CA 1
ATOM 1963 C C . TRP A 1 259 ? 11.844 -12.617 -2.234 1 91.94 259 TRP A C 1
ATOM 1965 O O . TRP A 1 259 ? 12.969 -12.492 -1.748 1 91.94 259 TRP A O 1
ATOM 1975 N N . ILE A 1 260 ? 11.656 -12.742 -3.523 1 92.5 260 ILE A N 1
ATOM 1976 C CA . ILE A 1 260 ? 12.758 -12.695 -4.48 1 92.5 260 ILE A CA 1
ATOM 1977 C C . ILE A 1 260 ? 12.547 -11.531 -5.449 1 92.5 260 ILE A C 1
ATOM 1979 O O . ILE A 1 260 ? 11.516 -11.461 -6.125 1 92.5 260 ILE A O 1
ATOM 1983 N N . LYS A 1 261 ? 13.555 -10.719 -5.508 1 95 261 LYS A N 1
ATOM 1984 C CA . LYS A 1 261 ? 13.547 -9.664 -6.52 1 95 261 LYS A CA 1
ATOM 1985 C C . LYS A 1 261 ? 13.797 -10.234 -7.91 1 95 261 LYS A C 1
ATOM 1987 O O . LYS A 1 261 ? 14.781 -10.945 -8.133 1 95 261 LYS A O 1
ATOM 1992 N N . ILE A 1 262 ? 12.914 -9.844 -8.82 1 96.19 262 ILE A N 1
ATOM 1993 C CA . ILE A 1 262 ? 13.109 -10.445 -10.133 1 96.19 262 ILE A CA 1
ATOM 1994 C C . ILE A 1 262 ? 13.508 -9.375 -11.141 1 96.19 262 ILE A C 1
ATOM 1996 O O . ILE A 1 262 ? 14.133 -9.672 -12.164 1 96.19 262 ILE A O 1
ATOM 2000 N N . VAL A 1 263 ? 13.117 -8.133 -10.883 1 97.5 263 VAL A N 1
ATOM 2001 C CA . VAL A 1 263 ? 13.594 -7.023 -11.695 1 97.5 263 VAL A CA 1
ATOM 2002 C C . VAL A 1 263 ? 13.414 -5.711 -10.938 1 97.5 263 VAL A C 1
ATOM 2004 O O . VAL A 1 263 ? 12.523 -5.59 -10.094 1 97.5 263 VAL A O 1
ATOM 2007 N N . GLU A 1 264 ? 14.25 -4.762 -11.195 1 97.75 264 GLU A N 1
ATOM 2008 C CA . GLU A 1 264 ? 14.141 -3.441 -10.578 1 97.75 264 GLU A CA 1
ATOM 2009 C C . GLU A 1 264 ? 14.586 -2.344 -11.539 1 97.75 264 GLU A C 1
ATOM 2011 O O . GLU A 1 264 ? 15.312 -2.609 -12.5 1 97.75 264 GLU A O 1
ATOM 2016 N N . SER A 1 265 ? 14.102 -1.205 -11.352 1 98.19 265 SER A N 1
ATOM 2017 C CA . SER A 1 265 ? 14.477 -0.017 -12.117 1 98.19 265 SER A CA 1
ATOM 2018 C C . SER A 1 265 ? 14.516 1.22 -11.227 1 98.19 265 SER A C 1
ATOM 2020 O O . SER A 1 265 ? 13.539 1.529 -10.539 1 98.19 265 SER A O 1
ATOM 2022 N N . THR A 1 266 ? 15.656 1.911 -11.234 1 98.06 266 THR A N 1
ATOM 2023 C CA . THR A 1 266 ? 15.828 3.143 -10.469 1 98.06 266 THR A CA 1
ATOM 2024 C C . THR A 1 266 ? 15.922 4.348 -11.398 1 98.06 266 THR A C 1
ATOM 2026 O O . THR A 1 266 ? 16.641 4.309 -12.398 1 98.06 266 THR A O 1
ATOM 2029 N N . LYS A 1 267 ? 15.148 5.355 -11.086 1 98.62 267 LYS A N 1
ATOM 2030 C CA . LYS A 1 267 ? 15.188 6.586 -11.867 1 98.62 267 LYS A CA 1
ATOM 2031 C C . LYS A 1 267 ? 15.484 7.793 -10.984 1 98.62 267 LYS A C 1
ATOM 2033 O O . LYS A 1 267 ? 14.945 7.914 -9.883 1 98.62 267 LYS A O 1
ATOM 2038 N N . GLU A 1 268 ? 16.344 8.633 -11.469 1 97.69 268 GLU A N 1
ATOM 2039 C CA . GLU A 1 268 ? 16.578 9.914 -10.812 1 97.69 268 GLU A CA 1
ATOM 2040 C C . GLU A 1 268 ? 15.445 10.898 -11.102 1 97.69 268 GLU A C 1
ATOM 2042 O O . GLU A 1 268 ? 15.023 11.047 -12.25 1 97.69 268 GLU A O 1
ATOM 2047 N N . MET A 1 269 ? 14.984 11.5 -10.094 1 98.19 269 MET A N 1
ATOM 2048 C CA . MET A 1 269 ? 13.867 12.414 -10.266 1 98.19 269 MET A CA 1
ATOM 2049 C C . MET A 1 269 ? 14.352 13.836 -10.523 1 98.19 269 MET A C 1
ATOM 2051 O O . MET A 1 269 ? 13.758 14.57 -11.312 1 98.19 269 MET A O 1
ATOM 2055 N N . GLY A 1 270 ? 15.391 14.164 -9.82 1 97.38 270 GLY A N 1
ATOM 2056 C CA . GLY A 1 270 ? 15.953 15.5 -9.914 1 97.38 270 GLY A CA 1
ATOM 2057 C C . GLY A 1 270 ? 16.516 16 -8.594 1 97.38 270 GLY A C 1
ATOM 2058 O O . GLY A 1 270 ? 16.328 15.359 -7.555 1 97.38 270 GLY A O 1
ATOM 2059 N N . THR A 1 271 ? 17.109 17.172 -8.703 1 97.38 271 THR A N 1
ATOM 2060 C CA . THR A 1 271 ? 17.703 17.797 -7.535 1 97.38 271 THR A CA 1
ATOM 2061 C C . THR A 1 271 ? 16.766 18.844 -6.938 1 97.38 271 THR A C 1
ATOM 2063 O O . THR A 1 271 ? 16.141 19.609 -7.668 1 97.38 271 THR A O 1
ATOM 2066 N N . VAL A 1 272 ? 16.688 18.797 -5.605 1 97.75 272 VAL A N 1
ATOM 2067 C CA . VAL A 1 272 ? 15.891 19.797 -4.895 1 97.75 272 VAL A CA 1
ATOM 2068 C C . VAL A 1 272 ? 16.781 20.562 -3.926 1 97.75 272 VAL A C 1
ATOM 2070 O O . VAL A 1 272 ? 17.438 19.969 -3.061 1 97.75 272 VAL A O 1
ATOM 2073 N N . ALA A 1 273 ? 16.766 21.828 -4.129 1 96.19 273 ALA A N 1
ATOM 2074 C CA . ALA A 1 273 ? 17.453 22.719 -3.193 1 96.19 273 ALA A CA 1
ATOM 2075 C C . ALA A 1 273 ? 16.469 23.422 -2.271 1 96.19 273 ALA A C 1
ATOM 2077 O O . ALA A 1 273 ? 15.375 23.812 -2.701 1 96.19 273 ALA A O 1
ATOM 2078 N N . VAL A 1 274 ? 16.891 23.562 -0.979 1 93.88 274 VAL A N 1
ATOM 2079 C CA . VAL A 1 274 ? 16.016 24.25 -0.014 1 93.88 274 VAL A CA 1
ATOM 2080 C C . VAL A 1 274 ? 16.703 25.531 0.471 1 93.88 274 VAL A C 1
ATOM 2082 O O . VAL A 1 274 ? 17.781 25.484 1.051 1 93.88 274 VAL A O 1
ATOM 2085 N N . THR A 1 275 ? 16.062 26.625 0.195 1 89.81 275 THR A N 1
ATOM 2086 C CA . THR A 1 275 ? 16.562 27.891 0.685 1 89.81 275 THR A CA 1
ATOM 2087 C C . THR A 1 275 ? 16.156 28.125 2.139 1 89.81 275 THR A C 1
ATOM 2089 O O . THR A 1 275 ? 14.977 28.234 2.445 1 89.81 275 THR A O 1
ATOM 2092 N N . PRO A 1 276 ? 17.141 28.172 3.023 1 86 276 PRO A N 1
ATOM 2093 C CA . PRO A 1 276 ? 16.797 28.391 4.434 1 86 276 PRO A CA 1
ATOM 2094 C C . PRO A 1 276 ? 16.062 29.703 4.676 1 86 276 PRO A C 1
ATOM 2096 O O . PRO A 1 276 ? 16.344 30.703 4.016 1 86 276 PRO A O 1
ATOM 2099 N N . THR A 1 277 ? 15.156 29.625 5.574 1 81.75 277 THR A N 1
ATOM 2100 C CA . THR A 1 277 ? 14.359 30.797 5.918 1 81.75 277 THR A CA 1
ATOM 2101 C C . THR A 1 277 ? 15.258 31.953 6.363 1 81.75 277 THR A C 1
ATOM 2103 O O . THR A 1 277 ? 14.984 33.125 6.062 1 81.75 277 THR A O 1
ATOM 2106 N N . GLY A 1 278 ? 16.312 31.688 7.102 1 76 278 GLY A N 1
ATOM 2107 C CA . GLY A 1 278 ? 17.219 32.688 7.617 1 76 278 GLY A CA 1
ATOM 2108 C C . GLY A 1 278 ? 17.812 33.562 6.531 1 76 278 GLY A C 1
ATOM 2109 O O . GLY A 1 278 ? 18.125 34.75 6.77 1 76 278 GLY A O 1
ATOM 2110 N N . GLN A 1 279 ? 17.969 33.094 5.387 1 77.56 279 GLN A N 1
ATOM 2111 C CA . GLN A 1 279 ? 18.594 33.812 4.297 1 77.56 279 GLN A CA 1
ATOM 2112 C C . GLN A 1 279 ? 17.625 34.875 3.723 1 77.56 279 GLN A C 1
ATOM 2114 O O . GLN A 1 279 ? 18.062 35.875 3.156 1 77.56 279 GLN A O 1
ATOM 2119 N N . SER A 1 280 ? 16.375 34.688 3.926 1 77.5 280 SER A N 1
ATOM 2120 C CA . SER A 1 280 ? 15.406 35.594 3.338 1 77.5 280 SER A CA 1
ATOM 2121 C C . SER A 1 280 ? 14.781 36.5 4.402 1 77.5 280 SER A C 1
ATOM 2123 O O . SER A 1 280 ? 14.07 37.438 4.074 1 77.5 280 SER A O 1
ATOM 2125 N N . LEU A 1 281 ? 15.141 36.219 5.57 1 78.88 281 LEU A N 1
ATOM 2126 C CA . LEU A 1 281 ? 14.5 36.969 6.652 1 78.88 281 LEU A CA 1
ATOM 2127 C C . LEU A 1 281 ? 15.039 38.375 6.727 1 78.88 281 LEU A C 1
ATOM 2129 O O . LEU A 1 281 ? 16.25 38.594 6.738 1 78.88 281 LEU A O 1
ATOM 2133 N N . SER A 1 282 ? 14.164 39.406 6.617 1 79.62 282 SER A N 1
ATOM 2134 C CA . SER A 1 282 ? 14.523 40.812 6.777 1 79.62 282 SER A CA 1
ATOM 2135 C C . SER A 1 282 ? 13.617 41.5 7.797 1 79.62 282 SER A C 1
ATOM 2137 O O . SER A 1 282 ? 12.422 41.188 7.875 1 79.62 282 SER A O 1
ATOM 2139 N N . VAL A 1 283 ? 14.227 42.281 8.734 1 79.69 283 VAL A N 1
ATOM 2140 C CA . VAL A 1 283 ? 13.484 43 9.75 1 79.69 283 VAL A CA 1
ATOM 2141 C C . VAL A 1 283 ? 13.695 44.5 9.562 1 79.69 283 VAL A C 1
ATOM 2143 O O . VAL A 1 283 ? 14.82 44.969 9.383 1 79.69 283 VAL A O 1
ATOM 2146 N N . LYS A 1 284 ? 12.547 45.25 9.398 1 77.19 284 LYS A N 1
ATOM 2147 C CA . LYS A 1 284 ? 12.586 46.688 9.328 1 77.19 284 LYS A CA 1
ATOM 2148 C C . LYS A 1 284 ? 11.82 47.312 10.492 1 77.19 284 LYS A C 1
ATOM 2150 O O . LYS A 1 284 ? 10.797 46.781 10.93 1 77.19 284 LYS A O 1
ATOM 2155 N N . ALA A 1 285 ? 12.336 48.281 11.109 1 76.38 285 ALA A N 1
ATOM 2156 C CA . ALA A 1 285 ? 11.672 49 12.195 1 76.38 285 ALA A CA 1
ATOM 2157 C C . ALA A 1 285 ? 11.539 50.5 11.875 1 76.38 285 ALA A C 1
ATOM 2159 O O . ALA A 1 285 ? 12.438 51.094 11.266 1 76.38 285 ALA A O 1
ATOM 2160 N N . SER A 1 286 ? 10.242 51.031 12.023 1 71.19 286 SER A N 1
ATOM 2161 C CA . SER A 1 286 ? 10.023 52.438 11.812 1 71.19 286 SER A CA 1
ATOM 2162 C C . SER A 1 286 ? 9.172 53.062 12.922 1 71.19 286 SER A C 1
ATOM 2164 O O . SER A 1 286 ? 8.586 52.312 13.727 1 71.19 286 SER A O 1
ATOM 2166 N N . SER A 1 287 ? 9.32 54.281 13.219 1 62.44 287 SER A N 1
ATOM 2167 C CA . SER A 1 287 ? 8.5 55.031 14.18 1 62.44 287 SER A CA 1
ATOM 2168 C C . SER A 1 287 ? 7.391 55.812 13.477 1 62.44 287 SER A C 1
ATOM 2170 O O . SER A 1 287 ? 7.582 56.281 12.359 1 62.44 287 SER A O 1
ATOM 2172 N N . SER A 1 288 ? 6.117 55.5 13.633 1 54.5 288 SER A N 1
ATOM 2173 C CA . SER A 1 288 ? 5.047 56.281 13.023 1 54.5 288 SER A CA 1
ATOM 2174 C C . SER A 1 288 ? 5.199 57.781 13.336 1 54.5 288 SER A C 1
ATOM 2176 O O . SER A 1 288 ? 4.422 58.594 12.852 1 54.5 288 SER A O 1
ATOM 2178 N N . SER A 1 289 ? 5.66 58.219 14.414 1 44.62 289 SER A N 1
ATOM 2179 C CA . SER A 1 289 ? 5.648 59.656 14.602 1 44.62 289 SER A CA 1
ATOM 2180 C C . SER A 1 289 ? 6.469 60.375 13.523 1 44.62 289 SER A C 1
ATOM 2182 O O . SER A 1 289 ? 7.582 59.938 13.211 1 44.62 289 SER A O 1
ATOM 2184 N N . SER A 1 290 ? 5.73 60.844 12.547 1 38.53 290 SER A N 1
ATOM 2185 C CA . SER A 1 290 ? 6.312 61.688 11.516 1 38.53 290 SER A CA 1
ATOM 2186 C C . SER A 1 290 ? 7.605 62.344 11.992 1 38.53 290 SER A C 1
ATOM 2188 O O . SER A 1 290 ? 8.305 62.969 11.219 1 38.53 290 SER A O 1
ATOM 2190 N N . SER A 1 291 ? 7.523 63.062 13.156 1 34.72 291 SER A N 1
ATOM 2191 C CA . SER A 1 291 ? 8.562 64.062 13.375 1 34.72 291 SER A CA 1
ATOM 2192 C C . SER A 1 291 ? 9.906 63.406 13.68 1 34.72 291 SER A C 1
ATOM 2194 O O . SER A 1 291 ? 9.961 62.406 14.398 1 34.72 291 SER A O 1
ATOM 2196 N N . SER A 1 292 ? 10.922 63.562 12.891 1 36.66 292 SER A N 1
ATOM 2197 C CA . SER A 1 292 ? 12.359 63.344 13.055 1 36.66 292 SER A CA 1
ATOM 2198 C C . SER A 1 292 ? 12.734 63.125 14.508 1 36.66 292 SER A C 1
ATOM 2200 O O . SER A 1 292 ? 13.492 62.188 14.82 1 36.66 292 SER A O 1
ATOM 2202 N N . SER A 1 293 ? 13.008 64.25 15.312 1 38.28 293 SER A N 1
ATOM 2203 C CA . SER A 1 293 ? 13.477 64.5 16.672 1 38.28 293 SER A CA 1
ATOM 2204 C C . SER A 1 293 ? 12.422 64.062 17.703 1 38.28 293 SER A C 1
ATOM 2206 O O . SER A 1 293 ? 11.508 64.812 18 1 38.28 293 SER A O 1
ATOM 2208 N N . LEU A 1 294 ? 11.969 62.969 17.656 1 45.88 294 LEU A N 1
ATOM 2209 C CA . LEU A 1 294 ? 10.797 62.594 18.438 1 45.88 294 LEU A CA 1
ATOM 2210 C C . LEU A 1 294 ? 10.922 63.062 19.891 1 45.88 294 LEU A C 1
ATOM 2212 O O . LEU A 1 294 ? 11.609 62.438 20.703 1 45.88 294 LEU A O 1
ATOM 2216 N N . LEU A 1 295 ? 11.086 64.25 20.172 1 46.09 295 LEU A N 1
ATOM 2217 C CA . LEU A 1 295 ? 10.953 64.812 21.516 1 46.09 295 LEU A CA 1
ATOM 2218 C C . LEU A 1 295 ? 9.594 64.438 22.109 1 46.09 295 LEU A C 1
ATOM 2220 O O . LEU A 1 295 ? 8.555 64.875 21.625 1 46.09 295 LEU A O 1
ATOM 2224 N N . LEU A 1 296 ? 9.594 63.188 22.703 1 54.25 296 LEU A N 1
ATOM 2225 C CA . LEU A 1 296 ? 8.336 62.844 23.359 1 54.25 296 LEU A CA 1
ATOM 2226 C C . LEU A 1 296 ? 8.242 63.5 24.734 1 54.25 296 LEU A C 1
ATOM 2228 O O . LEU A 1 296 ? 9.242 63.594 25.453 1 54.25 296 LEU A O 1
ATOM 2232 N N . THR A 1 297 ? 7.27 64.312 24.859 1 55.16 297 THR A N 1
ATOM 2233 C CA . THR A 1 297 ? 7 64.812 26.188 1 55.16 297 THR A CA 1
ATOM 2234 C C . THR A 1 297 ? 6.516 63.719 27.109 1 55.16 297 THR A C 1
ATOM 2236 O O . THR A 1 297 ? 5.879 62.75 26.656 1 55.16 297 THR A O 1
ATOM 2239 N N . PRO A 1 298 ? 7.051 63.75 28.328 1 55.81 298 PRO A N 1
ATOM 2240 C CA . PRO A 1 298 ? 6.555 62.781 29.297 1 55.81 298 PRO A CA 1
ATOM 2241 C C . PRO A 1 298 ? 5.035 62.656 29.281 1 55.81 298 PRO A C 1
ATOM 2243 O O . PRO A 1 298 ? 4.324 63.656 29.125 1 55.81 298 PRO A O 1
ATOM 2246 N N . GLY A 1 299 ? 4.449 61.438 29.125 1 56.25 299 GLY A N 1
ATOM 2247 C CA . GLY A 1 299 ? 3.021 61.156 29.109 1 56.25 299 GLY A CA 1
ATOM 2248 C C . GLY A 1 299 ? 2.506 60.781 27.734 1 56.25 299 GLY A C 1
ATOM 2249 O O . GLY A 1 299 ? 1.396 60.25 27.609 1 56.25 299 GLY A O 1
ATOM 2250 N N . GLU A 1 300 ? 3.412 61.094 26.734 1 60.25 300 GLU A N 1
ATOM 2251 C CA . GLU A 1 300 ? 2.959 60.812 25.375 1 60.25 300 GLU A CA 1
ATOM 2252 C C . GLU A 1 300 ? 3.146 59.344 25.031 1 60.25 300 GLU A C 1
ATOM 2254 O O . GLU A 1 300 ? 3.77 58.594 25.797 1 60.25 300 GLU A O 1
ATOM 2259 N N . THR A 1 301 ? 2.43 58.969 23.953 1 67.31 301 THR A N 1
ATOM 2260 C CA . THR A 1 301 ? 2.48 57.562 23.531 1 67.31 301 THR A CA 1
ATOM 2261 C C . THR A 1 301 ? 3.477 57.406 22.391 1 67.31 301 THR A C 1
ATOM 2263 O O . THR A 1 301 ? 3.518 58.188 21.453 1 67.31 301 THR A O 1
ATOM 2266 N N . LEU A 1 302 ? 4.406 56.5 22.625 1 69.38 302 LEU A N 1
ATOM 2267 C CA . LEU A 1 302 ? 5.355 56.125 21.594 1 69.38 302 LEU A CA 1
ATOM 2268 C C . LEU A 1 302 ? 4.84 54.906 20.797 1 69.38 302 LEU A C 1
ATOM 2270 O O . LEU A 1 302 ? 4.32 53.969 21.375 1 69.38 302 LEU A O 1
ATOM 2274 N N . THR A 1 303 ? 4.785 55.094 19.453 1 76.31 303 THR A N 1
ATOM 2275 C CA . THR A 1 303 ? 4.402 54 18.594 1 76.31 303 THR A CA 1
ATOM 2276 C C . THR A 1 303 ? 5.551 53.594 17.672 1 76.31 303 THR A C 1
ATOM 2278 O O . THR A 1 303 ? 6.09 54.438 16.953 1 76.31 303 THR A O 1
ATOM 2281 N N . LEU A 1 304 ? 5.969 52.375 17.766 1 77.94 304 LEU A N 1
ATOM 2282 C CA . LEU A 1 304 ? 7.008 51.812 16.891 1 77.94 304 LEU A CA 1
ATOM 2283 C C . LEU A 1 304 ? 6.457 50.688 16.031 1 77.94 304 LEU A C 1
ATOM 2285 O O . LEU A 1 304 ? 5.621 49.906 16.469 1 77.94 304 LEU A O 1
ATOM 2289 N N . LEU A 1 305 ? 6.891 50.75 14.781 1 80.81 305 LEU A N 1
ATOM 2290 C CA . LEU A 1 305 ? 6.449 49.75 13.836 1 80.81 305 LEU A CA 1
ATOM 2291 C C . LEU A 1 305 ? 7.602 48.812 13.453 1 80.81 305 LEU A C 1
ATOM 2293 O O . LEU A 1 305 ? 8.734 49.281 13.273 1 80.81 305 LEU A O 1
ATOM 2297 N N . CYS A 1 306 ? 7.289 47.562 13.445 1 82.69 306 CYS A N 1
ATOM 2298 C CA . CYS A 1 306 ? 8.242 46.562 13.008 1 82.69 306 CYS A CA 1
ATOM 2299 C C . CYS A 1 306 ? 7.664 45.719 11.883 1 82.69 306 CYS A C 1
ATOM 2301 O O . CYS A 1 306 ? 6.531 45.25 11.977 1 82.69 306 CYS A O 1
ATOM 2303 N N . SER A 1 307 ? 8.406 45.625 10.781 1 84.44 307 SER A N 1
ATOM 2304 C CA . SER A 1 307 ? 7.996 44.781 9.648 1 84.44 307 SER A CA 1
ATOM 2305 C C . SER A 1 307 ? 8.984 43.656 9.414 1 84.44 307 SER A C 1
ATOM 2307 O O . SER A 1 307 ? 10.195 43.875 9.359 1 84.44 307 SER A O 1
ATOM 2309 N N . VAL A 1 308 ? 8.492 42.469 9.438 1 83.38 308 VAL A N 1
ATOM 2310 C CA . VAL A 1 308 ? 9.297 41.281 9.172 1 83.38 308 VAL A CA 1
ATOM 2311 C C . VAL A 1 308 ? 8.906 40.688 7.824 1 83.38 308 VAL A C 1
ATOM 2313 O O . VAL A 1 308 ? 7.719 40.562 7.512 1 83.38 308 VAL A O 1
ATOM 2316 N N . ALA A 1 309 ? 9.859 40.438 6.957 1 82.81 309 ALA A N 1
ATOM 2317 C CA . ALA A 1 309 ? 9.617 39.812 5.656 1 82.81 309 ALA A CA 1
ATOM 2318 C C . ALA A 1 309 ? 10.477 38.562 5.465 1 82.81 309 ALA A C 1
ATOM 2320 O O . ALA A 1 309 ? 11.602 38.5 5.969 1 82.81 309 ALA A O 1
ATOM 2321 N N . ALA A 1 310 ? 9.875 37.531 4.871 1 81.5 310 ALA A N 1
ATOM 2322 C CA . ALA A 1 310 ? 10.562 36.312 4.484 1 81.5 310 ALA A CA 1
ATOM 2323 C C . ALA A 1 310 ? 9.883 35.656 3.291 1 81.5 310 ALA A C 1
ATOM 2325 O O . ALA A 1 310 ? 8.719 35.938 2.992 1 81.5 310 ALA A O 1
ATOM 2326 N N . ASP A 1 311 ? 10.602 34.812 2.539 1 79.75 311 ASP A N 1
ATOM 2327 C CA . ASP A 1 311 ? 10.047 34.156 1.367 1 79.75 311 ASP A CA 1
ATOM 2328 C C . ASP A 1 311 ? 8.828 33.312 1.741 1 79.75 311 ASP A C 1
ATOM 2330 O O . ASP A 1 311 ? 7.828 33.312 1.016 1 79.75 311 ASP A O 1
ATOM 2334 N N . ASN A 1 312 ? 8.844 32.656 2.852 1 80.56 312 ASN A N 1
ATOM 2335 C CA . ASN A 1 312 ? 7.719 31.844 3.32 1 80.56 312 ASN A CA 1
ATOM 2336 C C . ASN A 1 312 ? 7.332 32.188 4.754 1 80.56 3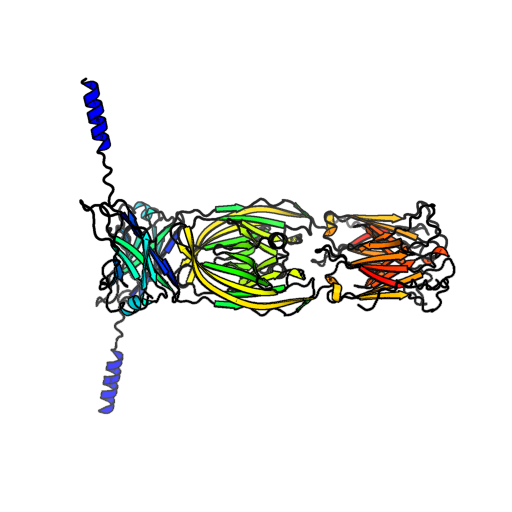12 ASN A C 1
ATOM 2338 O O . ASN A 1 312 ? 7.352 31.344 5.637 1 80.56 312 ASN A O 1
ATOM 2342 N N . LEU A 1 313 ? 6.812 33.375 4.785 1 78.44 313 LEU A N 1
ATOM 2343 C CA . LEU A 1 313 ? 6.527 33.938 6.109 1 78.44 313 LEU A CA 1
ATOM 2344 C C . LEU A 1 313 ? 5.426 33.125 6.797 1 78.44 313 LEU A C 1
ATOM 2346 O O . LEU A 1 313 ? 5.52 32.844 7.996 1 78.44 313 LEU A O 1
ATOM 2350 N N . PRO A 1 314 ? 4.422 32.688 6.055 1 73.69 314 PRO A N 1
ATOM 2351 C CA . PRO A 1 314 ? 3.344 31.969 6.73 1 73.69 314 PRO A CA 1
ATOM 2352 C C . PRO A 1 314 ? 3.812 30.656 7.348 1 73.69 314 PRO A C 1
ATOM 2354 O O . PRO A 1 314 ? 3.17 30.125 8.266 1 73.69 314 PRO A O 1
ATOM 2357 N N . SER A 1 315 ? 4.863 30.219 6.859 1 72.62 315 SER A N 1
ATOM 2358 C CA . SER A 1 315 ? 5.336 28.922 7.352 1 72.62 315 SER A CA 1
ATOM 2359 C C . SER A 1 315 ? 6.301 29.109 8.523 1 72.62 315 SER A C 1
ATOM 2361 O O . SER A 1 315 ? 6.73 28.125 9.133 1 72.62 315 SER A O 1
ATOM 2363 N N . VAL A 1 316 ? 6.555 30.375 8.891 1 71.06 316 VAL A N 1
ATOM 2364 C CA . VAL A 1 316 ? 7.516 30.656 9.953 1 71.06 316 VAL A CA 1
ATOM 2365 C C . VAL A 1 316 ? 6.777 31.078 11.219 1 71.06 316 VAL A C 1
ATOM 2367 O O . VAL A 1 316 ? 5.828 31.875 11.156 1 71.06 316 VAL A O 1
ATOM 2370 N N . SER A 1 317 ? 7.117 30.375 12.344 1 71.19 317 SER A N 1
ATOM 2371 C CA . SER A 1 317 ? 6.629 30.859 13.633 1 71.19 317 SER A CA 1
ATOM 2372 C C . SER A 1 317 ? 7.516 31.969 14.172 1 71.19 317 SER A C 1
ATOM 2374 O O . SER A 1 317 ? 8.672 31.734 14.523 1 71.19 317 SER A O 1
ATOM 2376 N N . LEU A 1 318 ? 6.949 33.156 14.195 1 76.81 318 LEU A N 1
ATOM 2377 C CA . LEU A 1 318 ? 7.754 34.312 14.562 1 76.81 318 LEU A CA 1
ATOM 2378 C C . LEU A 1 318 ? 7.531 34.688 16.016 1 76.81 318 LEU A C 1
ATOM 2380 O O . LEU A 1 318 ? 6.406 34.625 16.516 1 76.81 318 LEU A O 1
ATOM 2384 N N . GLU A 1 319 ? 8.648 34.844 16.734 1 82 319 GLU A N 1
ATOM 2385 C CA . GLU A 1 319 ? 8.648 35.5 18.031 1 82 319 GLU A CA 1
ATOM 2386 C C . GLU A 1 319 ? 9.273 36.906 17.938 1 82 319 GLU A C 1
ATOM 2388 O O . GLU A 1 319 ? 10.336 37.062 17.328 1 82 319 GLU A O 1
ATOM 2393 N N . VAL A 1 320 ? 8.562 37.906 18.422 1 83.12 320 VAL A N 1
ATOM 2394 C CA . VAL A 1 320 ? 9.047 39.281 18.328 1 83.12 320 VAL A CA 1
ATOM 2395 C C . VAL A 1 320 ? 9.242 39.844 19.734 1 83.12 320 VAL A C 1
ATOM 2397 O O . VAL A 1 320 ? 8.328 39.812 20.562 1 83.12 320 VAL A O 1
ATOM 2400 N N . SER A 1 321 ? 10.445 40.281 19.953 1 82.25 321 SER A N 1
ATOM 2401 C CA . SER A 1 321 ? 10.75 40.906 21.234 1 82.25 321 SER A CA 1
ATOM 2402 C C . SER A 1 321 ? 11.297 42.312 21.047 1 82.25 321 SER A C 1
ATOM 2404 O O . SER A 1 321 ? 12.07 42.594 20.125 1 82.25 321 SER A O 1
ATOM 2406 N N . TRP A 1 322 ? 10.781 43.156 21.859 1 80 322 TRP A N 1
ATOM 2407 C CA . TRP A 1 322 ? 11.305 44.531 21.906 1 80 322 TRP A CA 1
ATOM 2408 C C . TRP A 1 322 ? 12.117 44.75 23.188 1 80 322 TRP A C 1
ATOM 2410 O O . TRP A 1 322 ? 11.664 44.406 24.281 1 80 322 TRP A O 1
ATOM 2420 N N . LEU A 1 323 ? 13.297 45.25 22.969 1 75.81 323 LEU A N 1
ATOM 2421 C CA . LEU A 1 323 ? 14.203 45.469 24.094 1 75.81 323 LEU A CA 1
ATOM 2422 C C . LEU A 1 323 ? 14.453 46.969 24.297 1 75.81 323 LEU A C 1
ATOM 2424 O O . LEU A 1 323 ? 14.523 47.75 23.344 1 75.81 323 LEU A O 1
ATOM 2428 N N . ALA A 1 324 ? 14.352 47.312 25.531 1 67.12 324 ALA A N 1
ATOM 2429 C CA . ALA A 1 324 ? 14.789 48.656 25.922 1 67.12 324 ALA A CA 1
ATOM 2430 C C . ALA A 1 324 ? 16.016 48.562 26.844 1 67.12 324 ALA A C 1
ATOM 2432 O O . ALA A 1 324 ? 15.984 47.906 27.875 1 67.12 324 ALA A O 1
ATOM 2433 N N . ASP A 1 325 ? 17.031 49.344 26.5 1 62.03 325 ASP A N 1
ATOM 2434 C CA . ASP A 1 325 ? 18.281 49.375 27.25 1 62.03 325 ASP A CA 1
ATOM 2435 C C . ASP A 1 325 ? 18.781 47.938 27.531 1 62.03 325 ASP A C 1
ATOM 2437 O O . ASP A 1 325 ? 19.188 47.625 28.656 1 62.03 325 ASP A O 1
ATOM 2441 N N . GLY A 1 326 ? 18.609 47.062 26.531 1 59.25 326 GLY A N 1
ATOM 2442 C CA . GLY A 1 326 ? 19.125 45.719 26.609 1 59.25 326 GLY A CA 1
ATOM 2443 C C . GLY A 1 326 ? 18.203 44.781 27.375 1 59.25 326 GLY A C 1
ATOM 2444 O O . GLY A 1 326 ? 18.469 43.562 27.453 1 59.25 326 GLY A O 1
ATOM 2445 N N . ARG A 1 327 ? 17.188 45.312 27.953 1 66.69 327 ARG A N 1
ATOM 2446 C CA . ARG A 1 327 ? 16.234 44.469 28.688 1 66.69 327 ARG A CA 1
ATOM 2447 C C . ARG A 1 327 ? 14.961 44.25 27.891 1 66.69 327 ARG A C 1
ATOM 2449 O O . ARG A 1 327 ? 14.516 45.156 27.172 1 66.69 327 ARG A O 1
ATOM 2456 N N . ASP A 1 328 ? 14.43 43.125 28.062 1 75.62 328 ASP A N 1
ATOM 2457 C CA . ASP A 1 328 ? 13.188 42.781 27.359 1 75.62 328 ASP A CA 1
ATOM 2458 C C . ASP A 1 328 ? 12.023 43.594 27.891 1 75.62 328 ASP A C 1
ATOM 2460 O O . ASP A 1 328 ? 11.727 43.594 29.078 1 75.62 328 ASP A O 1
ATOM 2464 N N . LEU A 1 329 ? 11.43 44.375 27.047 1 76.38 329 LEU A N 1
ATOM 2465 C CA . LEU A 1 329 ? 10.25 45.156 27.391 1 76.38 329 LEU A CA 1
ATOM 2466 C C . LEU A 1 329 ? 8.977 44.344 27.203 1 76.38 329 LEU A C 1
ATOM 2468 O O . LEU A 1 329 ? 8.156 44.25 28.109 1 76.38 329 LEU A O 1
ATOM 2472 N N . ILE A 1 330 ? 8.82 43.781 26.062 1 85.25 330 ILE A N 1
ATOM 2473 C CA . ILE A 1 330 ? 7.609 43.062 25.688 1 85.25 330 ILE A CA 1
ATOM 2474 C C . ILE A 1 330 ? 7.93 42.062 24.578 1 85.25 330 ILE A C 1
ATOM 2476 O O . ILE A 1 330 ? 8.773 42.312 23.719 1 85.25 330 ILE A O 1
ATOM 2480 N N . THR A 1 331 ? 7.348 40.875 24.719 1 86.12 331 THR A N 1
ATOM 2481 C CA . THR A 1 331 ? 7.594 39.812 23.75 1 86.12 331 THR A CA 1
ATOM 2482 C C . THR A 1 331 ? 6.277 39.219 23.281 1 86.12 331 THR A C 1
ATOM 2484 O O . THR A 1 331 ? 5.371 38.969 24.078 1 86.12 331 THR A O 1
ATOM 2487 N N . MET A 1 332 ? 6.156 39.062 22 1 87.12 332 MET A N 1
ATOM 2488 C CA . MET A 1 332 ? 5.098 38.219 21.453 1 87.12 332 MET A CA 1
ATOM 2489 C C . MET A 1 332 ? 5.641 36.844 21.078 1 87.12 332 MET A C 1
ATOM 2491 O O . MET A 1 332 ? 6.484 36.75 20.188 1 87.12 332 MET A O 1
ATOM 2495 N N . GLU A 1 333 ? 5.117 35.906 21.812 1 84.25 333 GLU A N 1
ATOM 2496 C CA . GLU A 1 333 ? 5.551 34.531 21.578 1 84.25 333 GLU A CA 1
ATOM 2497 C C . GLU A 1 333 ? 5.008 34.031 20.25 1 84.25 333 GLU A C 1
ATOM 2499 O O . GLU A 1 333 ? 4.16 34.656 19.625 1 84.25 333 GLU A O 1
ATOM 2504 N N . ARG A 1 334 ? 5.473 32.812 19.891 1 77.19 334 ARG A N 1
ATOM 2505 C CA . ARG A 1 334 ? 5.078 32.156 18.641 1 77.19 334 ARG A CA 1
ATOM 2506 C C . ARG A 1 334 ? 3.572 31.906 18.609 1 77.19 334 ARG A C 1
ATOM 2508 O O . ARG A 1 334 ? 2.959 31.922 17.547 1 77.19 334 ARG A O 1
ATOM 2515 N N . SER A 1 335 ? 3.088 31.734 19.734 1 76.62 335 SER A N 1
ATOM 2516 C CA . SER A 1 335 ? 1.661 31.438 19.844 1 76.62 335 SER A CA 1
ATOM 2517 C C . SER A 1 335 ? 0.834 32.719 19.75 1 76.62 335 SER A C 1
ATOM 2519 O O . SER A 1 335 ? -0.397 32.656 19.703 1 76.62 335 SER A O 1
ATOM 2521 N N . GLY A 1 336 ? 1.51 33.812 19.656 1 83.31 336 GLY A N 1
ATOM 2522 C CA . GLY A 1 336 ? 0.812 35.094 19.625 1 83.31 336 GLY A CA 1
ATOM 2523 C C . GLY A 1 336 ? 0.595 35.688 21 1 83.31 336 GLY A C 1
ATOM 2524 O O . GLY A 1 336 ? 0.07 36.781 21.125 1 83.31 336 GLY A O 1
ATOM 2525 N N . VAL A 1 337 ? 1.022 34.969 22.016 1 86.25 337 VAL A N 1
ATOM 2526 C CA . VAL A 1 337 ? 0.863 35.438 23.391 1 86.25 337 VAL A CA 1
ATOM 2527 C C . VAL A 1 337 ? 1.867 36.562 23.688 1 86.25 337 VAL A C 1
ATOM 2529 O O . VAL A 1 337 ? 3.047 36.438 23.344 1 86.25 337 VAL A O 1
ATOM 2532 N N . VAL A 1 338 ? 1.369 37.562 24.219 1 89.94 338 VAL A N 1
ATOM 2533 C CA . VAL A 1 338 ? 2.213 38.719 24.547 1 89.94 338 VAL A CA 1
ATOM 2534 C C . VAL A 1 338 ? 2.58 38.656 26.016 1 89.94 338 VAL A C 1
ATOM 2536 O O . VAL A 1 338 ? 1.704 38.562 26.891 1 89.94 338 VAL A O 1
ATOM 2539 N N . ILE A 1 339 ? 3.861 38.719 26.281 1 86.44 339 ILE A N 1
ATOM 2540 C CA . ILE A 1 339 ? 4.383 38.75 27.641 1 86.44 339 ILE A CA 1
ATOM 2541 C C . ILE A 1 339 ? 5.086 40.094 27.875 1 86.44 339 ILE A C 1
ATOM 2543 O O . ILE A 1 339 ? 6.059 40.406 27.203 1 86.44 339 ILE A O 1
ATOM 2547 N N . SER A 1 340 ? 4.434 40.812 28.781 1 81.25 340 SER A N 1
ATOM 2548 C CA . SER A 1 340 ? 5.035 42.094 29.109 1 81.25 340 SER A CA 1
ATOM 2549 C C . SER A 1 340 ? 5.859 42 30.391 1 81.25 340 SER A C 1
ATOM 2551 O O . SER A 1 340 ? 5.422 41.406 31.375 1 81.25 340 SER A O 1
ATOM 2553 N N . ASN A 1 341 ? 7.055 42.25 30.344 1 66.06 341 ASN A N 1
ATOM 2554 C CA . ASN A 1 341 ? 7.918 42.25 31.531 1 66.06 341 ASN A CA 1
ATOM 2555 C C . ASN A 1 341 ? 7.855 43.594 32.25 1 66.06 341 ASN A C 1
ATOM 2557 O O . ASN A 1 341 ? 8.625 43.844 33.188 1 66.06 341 ASN A O 1
ATOM 2561 N N . THR A 1 342 ? 7.008 44.5 31.844 1 57.94 342 THR A N 1
ATOM 2562 C CA . THR A 1 342 ? 6.938 45.781 32.562 1 57.94 342 THR A CA 1
ATOM 2563 C C . THR A 1 342 ? 6.145 45.625 33.875 1 57.94 342 THR A C 1
ATOM 2565 O O . THR A 1 342 ? 5.004 45.156 33.844 1 57.94 342 THR A O 1
ATOM 2568 N N . SER A 1 343 ? 6.496 44.875 34.938 1 45.22 343 SER A N 1
ATOM 2569 C CA . SER A 1 343 ? 5.902 44.781 36.281 1 45.22 343 SER A CA 1
ATOM 2570 C C . SER A 1 343 ? 5.238 46.094 36.688 1 45.22 343 SER A C 1
ATOM 2572 O O . SER A 1 343 ? 5.871 47.156 36.656 1 45.22 343 SER A O 1
ATOM 2574 N N . SER A 1 344 ? 3.994 46.188 36.688 1 40.31 344 SER A N 1
ATOM 2575 C CA . SER A 1 344 ? 3.352 47.25 37.469 1 40.31 344 SER A CA 1
ATOM 2576 C C . SER A 1 344 ? 3.988 47.344 38.875 1 40.31 344 SER A C 1
ATOM 2578 O O . SER A 1 344 ? 3.525 48.125 39.719 1 40.31 344 SER A O 1
ATOM 2580 N N . SER A 1 345 ? 4.559 46.281 39.469 1 36.59 345 SER A N 1
ATOM 2581 C CA . SER A 1 345 ? 4.898 46.469 40.875 1 36.59 345 SER A CA 1
ATOM 2582 C C . SER A 1 345 ? 5.875 47.625 41.062 1 36.59 345 SER A C 1
ATOM 2584 O O . SER A 1 345 ? 6.684 47.906 40.156 1 36.59 345 SER A O 1
ATOM 2586 N N . GLY A 1 346 ? 5.801 48.5 42 1 35.81 346 GLY A N 1
ATOM 2587 C CA . GLY A 1 346 ? 6.531 49.5 42.75 1 35.81 346 GLY A CA 1
ATOM 2588 C C . GLY A 1 346 ? 8.039 49.344 42.656 1 35.81 346 GLY A C 1
ATOM 2589 O O . GLY A 1 346 ? 8.781 49.969 43.438 1 35.81 346 GLY A O 1
ATOM 2590 N N . GLY A 1 347 ? 8.547 48.188 42.469 1 34.75 347 GLY A N 1
ATOM 2591 C CA . GLY A 1 347 ? 9.977 48.281 42.719 1 34.75 347 GLY A CA 1
ATOM 2592 C C . GLY A 1 347 ? 10.719 49.125 41.719 1 34.75 347 GLY A C 1
ATOM 2593 O O . GLY A 1 347 ? 10.094 49.844 40.938 1 34.75 347 GLY A O 1
ATOM 2594 N N . ALA A 1 348 ? 12.078 48.969 41.625 1 38.66 348 ALA A N 1
ATOM 2595 C CA . ALA A 1 348 ? 13.102 49.844 41.062 1 38.66 348 ALA A CA 1
ATOM 2596 C C . ALA A 1 348 ? 12.875 50.062 39.562 1 38.66 348 ALA A C 1
ATOM 2598 O O . ALA A 1 348 ? 13.648 50.75 38.906 1 38.66 348 ALA A O 1
ATOM 2599 N N . LEU A 1 349 ? 12.438 49.062 38.906 1 42.84 349 LEU A N 1
ATOM 2600 C CA . LEU A 1 349 ? 12.352 49.438 37.5 1 42.84 349 LEU A CA 1
ATOM 2601 C C . LEU A 1 349 ? 11.234 50.438 37.281 1 42.84 349 LEU A C 1
ATOM 2603 O O . LEU A 1 349 ? 10.07 50.188 37.594 1 42.84 349 LEU A O 1
ATOM 2607 N N . GLY A 1 350 ? 11.508 51.656 37.344 1 41.72 350 GLY A N 1
ATOM 2608 C CA . GLY A 1 350 ? 10.898 52.969 37.281 1 41.72 350 GLY A CA 1
ATOM 2609 C C . GLY A 1 350 ? 9.594 53 36.5 1 41.72 350 GLY A C 1
ATOM 2610 O O . GLY A 1 350 ? 9.094 51.938 36.094 1 41.72 350 GLY A O 1
ATOM 2611 N N . ASN A 1 351 ? 8.93 54.344 36.375 1 50.44 351 ASN A N 1
ATOM 2612 C CA . ASN A 1 351 ? 7.777 54.938 35.719 1 50.44 351 ASN A CA 1
ATOM 2613 C C . ASN A 1 351 ? 7.66 54.531 34.25 1 50.44 351 ASN A C 1
ATOM 2615 O O . ASN A 1 351 ? 7.793 55.375 33.344 1 50.44 351 ASN A O 1
ATOM 2619 N N . ARG A 1 352 ? 7.98 53.312 34 1 54.75 352 ARG A N 1
ATOM 2620 C CA . ARG A 1 352 ? 7.91 53.062 32.562 1 54.75 352 ARG A CA 1
ATOM 2621 C C . ARG A 1 352 ? 6.469 52.875 32.094 1 54.75 352 ARG A C 1
ATOM 2623 O O . ARG A 1 352 ? 5.617 52.406 32.875 1 54.75 352 ARG A O 1
ATOM 2630 N N . GLY A 1 353 ? 6.184 53.375 30.938 1 60.34 353 GLY A N 1
ATOM 2631 C CA . GLY A 1 353 ? 4.871 53.344 30.312 1 60.34 353 GLY A CA 1
ATOM 2632 C C . GLY A 1 353 ? 4.398 51.938 30 1 60.34 353 GLY A C 1
ATOM 2633 O O . GLY A 1 353 ? 5.195 51 30.016 1 60.34 353 GLY A O 1
ATOM 2634 N N . GLU A 1 354 ? 3.188 51.656 30.141 1 72.56 354 GLU A N 1
ATOM 2635 C CA . GLU A 1 354 ? 2.553 50.375 29.781 1 72.56 354 GLU A CA 1
ATOM 2636 C C . GLU A 1 354 ? 2.742 50.062 28.297 1 72.56 354 GLU A C 1
ATOM 2638 O O . GLU A 1 354 ? 2.383 50.875 27.438 1 72.56 354 GLU A O 1
ATOM 2643 N N . ALA A 1 355 ? 3.547 48.938 28.078 1 78.56 355 ALA A N 1
ATOM 2644 C CA . ALA A 1 355 ? 3.83 48.562 26.703 1 78.56 355 ALA A CA 1
ATOM 2645 C C . ALA A 1 355 ? 2.783 47.594 26.172 1 78.56 355 ALA A C 1
ATOM 2647 O O . ALA A 1 355 ? 2.26 46.781 26.922 1 78.56 355 ALA A O 1
ATOM 2648 N N . SER A 1 356 ? 2.396 47.781 24.984 1 84 356 SER A N 1
ATOM 2649 C CA . SER A 1 356 ? 1.498 46.906 24.266 1 84 356 SER A CA 1
ATOM 2650 C C . SER A 1 356 ? 2.076 46.5 22.906 1 84 356 SER A C 1
ATOM 2652 O O . SER A 1 356 ? 2.779 47.281 22.281 1 84 356 SER A O 1
ATOM 2654 N N . LEU A 1 357 ? 1.892 45.281 22.609 1 87.38 357 LEU A N 1
ATOM 2655 C CA . LEU A 1 357 ? 2.391 44.75 21.344 1 87.38 357 LEU A CA 1
ATOM 2656 C C . LEU A 1 357 ? 1.274 44.062 20.562 1 87.38 357 LEU A C 1
ATOM 2658 O O . LEU A 1 357 ? 0.575 43.188 21.109 1 87.38 357 LEU A O 1
ATOM 2662 N N . GLU A 1 358 ? 1.077 44.5 19.359 1 90.75 358 GLU A N 1
ATOM 2663 C CA . GLU A 1 358 ? 0.032 43.938 18.5 1 90.75 358 GLU A CA 1
ATOM 2664 C C . GLU A 1 358 ? 0.573 43.562 17.125 1 90.75 358 GLU A C 1
ATOM 2666 O O . GLU A 1 358 ? 1.487 44.219 16.625 1 90.75 358 GLU A O 1
ATOM 2671 N N . ARG A 1 359 ? 0.003 42.531 16.609 1 89.25 359 ARG A N 1
ATOM 2672 C CA . ARG A 1 359 ? 0.262 42.156 15.211 1 89.25 359 ARG A CA 1
ATOM 2673 C C . ARG A 1 359 ? -0.752 42.812 14.281 1 89.25 359 ARG A C 1
ATOM 2675 O O . ARG A 1 359 ? -1.944 42.5 14.336 1 89.25 359 ARG A O 1
ATOM 2682 N N . THR A 1 360 ? -0.295 43.688 13.414 1 87.5 360 THR A N 1
ATOM 2683 C CA . THR A 1 360 ? -1.207 44.438 12.578 1 87.5 360 THR A CA 1
ATOM 2684 C C . THR A 1 360 ? -1.254 43.875 11.164 1 87.5 360 THR A C 1
ATOM 2686 O O . THR A 1 360 ? -2.094 44.281 10.352 1 87.5 360 THR A O 1
ATOM 2689 N N . GLY A 1 361 ? -0.42 43 10.812 1 84.19 361 GLY A N 1
ATOM 2690 C CA . GLY A 1 361 ? -0.357 42.281 9.539 1 84.19 361 GLY A CA 1
ATOM 2691 C C . GLY A 1 361 ? 0.5 41.031 9.594 1 84.19 361 GLY A C 1
ATOM 2692 O O . GLY A 1 361 ? 1.059 40.688 10.641 1 84.19 361 GLY A O 1
ATOM 2693 N N . GLY A 1 362 ? 0.523 40.312 8.523 1 79.5 362 GLY A N 1
ATOM 2694 C CA . GLY A 1 362 ? 1.262 39.062 8.5 1 79.5 362 GLY A CA 1
ATOM 2695 C C . GLY A 1 362 ? 2.674 39.188 9.039 1 79.5 362 GLY A C 1
ATOM 2696 O O . GLY A 1 362 ? 3.143 38.312 9.781 1 79.5 362 GLY A O 1
ATOM 2697 N N . GLY A 1 363 ? 3.318 40.219 8.836 1 84.62 363 GLY A N 1
ATOM 2698 C CA . GLY A 1 363 ? 4.668 40.5 9.305 1 84.62 363 GLY A CA 1
ATOM 2699 C C . GLY A 1 363 ? 4.828 41.875 9.891 1 84.62 363 GLY A C 1
ATOM 2700 O O . GLY A 1 363 ? 5.945 42.375 10.008 1 84.62 363 GLY A O 1
ATOM 2701 N N . GLU A 1 364 ? 3.756 42.469 10.289 1 88.38 364 GLU A N 1
ATOM 2702 C CA . GLU A 1 364 ? 3.779 43.812 10.789 1 88.38 364 GLU A CA 1
ATOM 2703 C C . GLU A 1 364 ? 3.367 43.875 12.258 1 88.38 364 GLU A C 1
ATOM 2705 O O . GLU A 1 364 ? 2.316 43.344 12.633 1 88.38 364 GLU A O 1
ATOM 2710 N N . TYR A 1 365 ? 4.242 44.438 12.992 1 87.81 365 TYR A N 1
ATOM 2711 C CA . TYR A 1 365 ? 4.012 44.562 14.422 1 87.81 365 TYR A CA 1
ATOM 2712 C C . TYR A 1 365 ? 4.074 46 14.875 1 87.81 365 TYR A C 1
ATOM 2714 O O . TYR A 1 365 ? 4.852 46.781 14.336 1 87.81 365 TYR A O 1
ATOM 2722 N N . ARG A 1 366 ? 3.227 46.312 15.836 1 87.19 366 ARG A N 1
ATOM 2723 C CA . ARG A 1 366 ? 3.176 47.688 16.406 1 87.19 366 ARG A CA 1
ATOM 2724 C C . ARG A 1 366 ? 3.377 47.656 17.906 1 87.19 366 ARG A C 1
ATOM 2726 O O . ARG A 1 366 ? 2.648 46.938 18.625 1 87.19 366 ARG A O 1
ATOM 2733 N N . LEU A 1 367 ? 4.391 48.312 18.344 1 84.19 367 LEU A N 1
ATOM 2734 C CA . LEU A 1 367 ? 4.629 48.531 19.766 1 84.19 367 LEU A CA 1
ATOM 2735 C C . LEU A 1 367 ? 4.086 49.875 20.219 1 84.19 367 LEU A C 1
ATOM 2737 O O . LEU A 1 367 ? 4.383 50.906 19.625 1 84.19 367 LEU A O 1
ATOM 2741 N N . GLY A 1 368 ? 3.205 49.812 21.203 1 79.31 368 GLY A N 1
ATOM 2742 C CA . GLY A 1 368 ? 2.752 51 21.859 1 79.31 368 GLY A CA 1
ATOM 2743 C C . GLY A 1 368 ? 3.24 51.125 23.297 1 79.31 368 GLY A C 1
ATOM 2744 O O . GLY A 1 368 ? 3.164 50.156 24.062 1 79.31 368 GLY A O 1
ATOM 2745 N N . VAL A 1 369 ? 3.955 52.25 23.562 1 74.44 369 VAL A N 1
ATOM 2746 C CA . VAL A 1 369 ? 4.375 52.5 24.938 1 74.44 369 VAL A CA 1
ATOM 2747 C C . VAL A 1 369 ? 3.674 53.75 25.453 1 74.44 369 VAL A C 1
ATOM 2749 O O . VAL A 1 369 ? 3.832 54.844 24.891 1 74.44 369 VAL A O 1
ATOM 2752 N N . ARG A 1 370 ? 2.947 53.469 26.484 1 71.31 370 ARG A N 1
ATOM 2753 C CA . ARG A 1 370 ? 2.201 54.594 27.062 1 71.31 370 ARG A CA 1
ATOM 2754 C C . ARG A 1 370 ? 2.934 55.156 28.281 1 71.31 370 ARG A C 1
ATOM 2756 O O . ARG A 1 370 ? 3.578 54.438 29.031 1 71.31 370 ARG A O 1
ATOM 2763 N N . GLY A 1 371 ? 2.645 56.438 28.5 1 63.41 371 GLY A 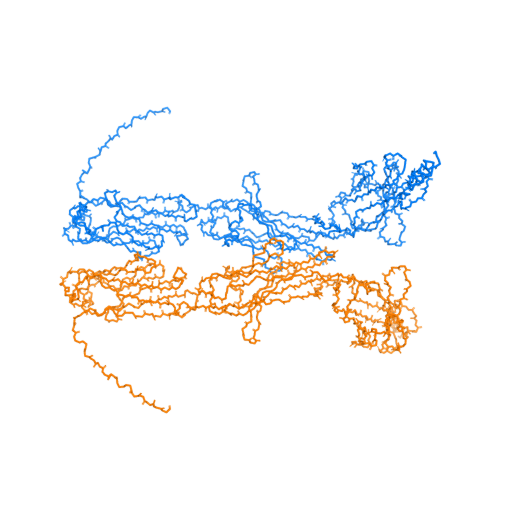N 1
ATOM 2764 C CA . GLY A 1 371 ? 3.217 57.125 29.656 1 63.41 371 GLY A CA 1
ATOM 2765 C C . GLY A 1 371 ? 4.734 57.156 29.625 1 63.41 371 GLY A C 1
ATOM 2766 O O . GLY A 1 371 ? 5.379 56.844 30.641 1 63.41 371 GLY A O 1
ATOM 2767 N N . VAL A 1 372 ? 5.203 57.531 28.516 1 59.19 372 VAL A N 1
ATOM 2768 C CA . VAL A 1 372 ? 6.652 57.5 28.328 1 59.19 372 VAL A CA 1
ATOM 2769 C C . VAL A 1 372 ? 7.301 58.469 29.328 1 59.19 372 VAL A C 1
ATOM 2771 O O . VAL A 1 372 ? 6.766 59.562 29.578 1 59.19 372 VAL A O 1
ATOM 2774 N N . SER A 1 373 ? 8.07 57.875 30.125 1 58.38 373 SER A N 1
ATOM 2775 C CA . SER A 1 373 ? 8.844 58.688 31.047 1 58.38 373 SER A CA 1
ATOM 2776 C C . SER A 1 373 ? 10.281 58.875 30.562 1 58.38 373 SER A C 1
ATOM 2778 O O . SER A 1 373 ? 10.664 58.312 29.516 1 58.38 373 SER A O 1
ATOM 2780 N N . GLY A 1 374 ? 11.047 59.844 31.125 1 53.75 374 GLY A N 1
ATOM 2781 C CA . GLY A 1 374 ? 12.43 60.094 30.781 1 53.75 374 GLY A CA 1
ATOM 2782 C C . GLY A 1 374 ? 13.273 58.844 30.688 1 53.75 374 GLY A C 1
ATOM 2783 O O . GLY A 1 374 ? 14.242 58.781 29.938 1 53.75 374 GLY A O 1
ATOM 2784 N N . GLU A 1 375 ? 12.852 57.844 31.375 1 49.94 375 GLU A N 1
ATOM 2785 C CA . GLU A 1 375 ? 13.641 56.625 31.422 1 49.94 375 GLU A CA 1
ATOM 2786 C C . GLU A 1 375 ? 13.438 55.781 30.156 1 49.94 375 GLU A C 1
ATOM 2788 O O . GLU A 1 375 ? 14.266 54.938 29.828 1 49.94 375 GLU A O 1
ATOM 2793 N N . ASP A 1 376 ? 12.422 56.094 29.484 1 52.94 376 ASP A N 1
ATOM 2794 C CA . ASP A 1 376 ? 12.125 55.344 28.266 1 52.94 376 ASP A CA 1
ATOM 2795 C C . ASP A 1 376 ? 12.938 55.875 27.078 1 52.94 376 ASP A C 1
ATOM 2797 O O . ASP A 1 376 ? 12.883 55.312 25.984 1 52.94 376 ASP A O 1
ATOM 2801 N N . GLY A 1 377 ? 13.656 57 27.25 1 45.81 377 GLY A N 1
ATOM 2802 C CA . GLY A 1 377 ? 14.453 57.625 26.203 1 45.81 377 GLY A CA 1
ATOM 2803 C C . GLY A 1 377 ? 15.609 56.75 25.734 1 45.81 377 GLY A C 1
ATOM 2804 O O . GLY A 1 377 ? 16.359 57.156 24.844 1 45.81 377 GLY A O 1
ATOM 2805 N N . GLY A 1 378 ? 15.625 55.375 26.094 1 43.62 378 GLY A N 1
ATOM 2806 C CA . GLY A 1 378 ? 16.719 54.531 25.625 1 43.62 378 GLY A CA 1
ATOM 2807 C C . GLY A 1 378 ? 16.406 53.812 24.328 1 43.62 378 GLY A C 1
ATOM 2808 O O . GLY A 1 378 ? 15.32 53.938 23.781 1 43.62 378 GLY A O 1
ATOM 2809 N N . GLY A 1 379 ? 17.438 53.344 23.547 1 40.66 379 GLY A N 1
ATOM 2810 C CA . GLY A 1 379 ? 17.312 52.594 22.312 1 40.66 379 GLY A CA 1
ATOM 2811 C C . GLY A 1 379 ? 16.453 51.344 22.453 1 40.66 379 GLY A C 1
ATOM 2812 O O . GLY A 1 379 ? 16.562 50.625 23.438 1 40.66 379 GLY A O 1
ATOM 2813 N N . VAL A 1 380 ? 15.359 51.375 21.797 1 44.34 380 VAL A N 1
ATOM 2814 C CA . VAL A 1 380 ? 14.523 50.188 21.734 1 44.34 380 VAL A CA 1
ATOM 2815 C C . VAL A 1 380 ? 15.031 49.25 20.641 1 44.34 380 VAL A C 1
ATOM 2817 O O . VAL A 1 380 ? 15.359 49.688 19.547 1 44.34 380 VAL A O 1
ATOM 2820 N N . HIS A 1 381 ? 15.562 48.094 21.047 1 43.06 381 HIS A N 1
ATOM 2821 C CA . HIS A 1 381 ? 16.047 47.094 20.094 1 43.06 381 HIS A CA 1
ATOM 2822 C C . HIS A 1 381 ? 14.992 46.031 19.828 1 43.06 381 HIS A C 1
ATOM 2824 O O . HIS A 1 381 ? 14.266 45.625 20.734 1 43.06 381 HIS A O 1
ATOM 2830 N N . LEU A 1 382 ? 14.766 45.812 18.5 1 45.28 382 LEU A N 1
ATOM 2831 C CA . LEU A 1 382 ? 13.859 44.781 18.062 1 45.28 382 LEU A CA 1
ATOM 2832 C C . LEU A 1 382 ? 14.625 43.469 17.766 1 45.28 382 LEU A C 1
ATOM 2834 O O . LEU A 1 382 ? 15.32 43.375 16.766 1 45.28 382 LEU A O 1
ATOM 2838 N N . PRO A 1 383 ? 14.859 42.688 18.844 1 41.69 383 PRO A N 1
ATOM 2839 C CA . PRO A 1 383 ? 15.32 41.375 18.438 1 41.69 383 PRO A CA 1
ATOM 2840 C C . PRO A 1 383 ? 14.188 40.469 17.938 1 41.69 383 PRO A C 1
ATOM 2842 O O . PRO A 1 383 ? 13.133 40.406 18.578 1 41.69 383 PRO A O 1
ATOM 2845 N N . ASN A 1 384 ? 14.016 40.406 16.625 1 41.78 384 ASN A N 1
ATOM 2846 C CA . ASN A 1 384 ? 13.086 39.406 16.141 1 41.78 384 ASN A CA 1
ATOM 2847 C C . ASN A 1 384 ? 13.719 38 16.141 1 41.78 384 ASN A C 1
ATOM 2849 O O . ASN A 1 384 ? 14.812 37.812 15.602 1 41.78 384 ASN A O 1
ATOM 2853 N N . GLN A 1 385 ? 13.32 37.281 17.141 1 40.75 385 GLN A N 1
ATOM 2854 C CA . GLN A 1 385 ? 13.703 35.875 17.109 1 40.75 385 GLN A CA 1
ATOM 2855 C C . GLN A 1 385 ? 12.688 35.031 16.328 1 40.75 385 GLN A C 1
ATOM 2857 O O . GLN A 1 385 ? 11.477 35.156 16.531 1 40.75 385 GLN A O 1
ATOM 2862 N N . SER A 1 386 ? 12.859 34.875 15.172 1 41.19 386 SER A N 1
ATOM 2863 C CA . SER A 1 386 ? 12.055 33.844 14.492 1 41.19 386 SER A CA 1
ATOM 2864 C C . SER A 1 386 ? 12.5 32.438 14.867 1 41.19 386 SER A C 1
ATOM 2866 O O . SER A 1 386 ? 13.695 32.156 14.914 1 41.19 386 SER A O 1
ATOM 2868 N N . LEU A 1 387 ? 11.703 31.875 15.758 1 39.62 387 LEU A N 1
ATOM 2869 C CA . LEU A 1 387 ? 12.008 30.469 16.062 1 39.62 387 LEU A CA 1
ATOM 2870 C C . LEU A 1 387 ? 11.406 29.547 15.016 1 39.62 387 LEU A C 1
ATOM 2872 O O . LEU A 1 387 ? 10.258 29.734 14.594 1 39.62 387 LEU A O 1
ATOM 2876 N N . HIS A 1 388 ? 12.117 29.141 14.188 1 38.97 388 HIS A N 1
ATOM 2877 C CA . HIS A 1 388 ? 11.727 27.984 13.383 1 38.97 388 HIS A CA 1
ATOM 2878 C C . HIS A 1 388 ? 11.523 26.75 14.242 1 38.97 388 HIS A C 1
ATOM 2880 O O . HIS A 1 388 ? 12.414 26.359 15.008 1 38.97 388 HIS A O 1
ATOM 2886 N N . ARG A 1 389 ? 10.32 26.453 14.57 1 37.44 389 ARG A N 1
ATOM 2887 C CA . ARG A 1 389 ? 10 25.328 15.453 1 37.44 389 ARG A CA 1
ATOM 2888 C C . ARG A 1 389 ? 10.914 24.141 15.172 1 37.44 389 ARG A C 1
ATOM 2890 O O . ARG A 1 389 ? 11.125 23.297 16.047 1 37.44 389 ARG A O 1
ATOM 2897 N N . GLU A 1 390 ? 11.008 23.547 13.992 1 36.56 390 GLU A N 1
ATOM 2898 C CA . GLU A 1 390 ? 11.625 22.25 14.203 1 36.56 390 GLU A CA 1
ATOM 2899 C C . GLU A 1 390 ? 13.062 22.391 14.703 1 36.56 390 GLU A C 1
ATOM 2901 O O . GLU A 1 390 ? 13.586 21.484 15.367 1 36.56 390 GLU A O 1
ATOM 2906 N N . ARG A 1 391 ? 14.078 23 13.922 1 33.44 391 ARG A N 1
ATOM 2907 C CA . ARG A 1 391 ? 15.461 23.062 14.391 1 33.44 391 ARG A CA 1
ATOM 2908 C C . ARG A 1 391 ? 15.648 24.219 15.367 1 33.44 391 ARG A C 1
ATOM 2910 O O . ARG A 1 391 ? 14.984 25.25 15.25 1 33.44 391 ARG A O 1
ATOM 2917 N N . ARG A 1 392 ? 16.469 24.031 16.484 1 36.56 392 ARG A N 1
ATOM 2918 C CA . ARG A 1 392 ? 17.141 24.75 17.562 1 36.56 392 ARG A CA 1
ATOM 2919 C C . ARG A 1 392 ? 17.703 26.078 17.078 1 36.56 392 ARG A C 1
ATOM 2921 O O . ARG A 1 392 ? 18.391 26.781 17.812 1 36.56 392 ARG A O 1
ATOM 2928 N N . GLU A 1 393 ? 17.891 26.188 15.727 1 38 393 GLU A N 1
ATOM 2929 C CA . GLU A 1 393 ? 18.734 27.375 15.57 1 38 393 GLU A CA 1
ATOM 2930 C C . GLU A 1 393 ? 17.891 28.656 15.578 1 38 393 GLU A C 1
ATOM 2932 O O . GLU A 1 393 ? 16.922 28.766 14.82 1 38 393 GLU A O 1
ATOM 2937 N N . GLU A 1 394 ? 17.812 29.188 16.641 1 46.41 394 GLU A N 1
ATOM 2938 C CA . GLU A 1 394 ? 17.281 30.531 16.875 1 46.41 394 GLU A CA 1
ATOM 2939 C C . GLU A 1 394 ? 18.031 31.578 16.047 1 46.41 394 GLU A C 1
ATOM 2941 O O . GLU A 1 394 ? 19.25 31.578 16 1 46.41 394 GLU A O 1
ATOM 2946 N N . LEU A 1 395 ? 17.469 31.859 14.891 1 45.72 395 LEU A N 1
ATOM 2947 C CA . LEU A 1 395 ? 18.062 33 14.211 1 45.72 395 LEU A CA 1
ATOM 2948 C C . LEU A 1 395 ? 17.5 34.312 14.758 1 45.72 395 LEU A C 1
ATOM 2950 O O . LEU A 1 395 ? 16.297 34.406 15.055 1 45.72 395 LEU A O 1
ATOM 2954 N N . TRP A 1 396 ? 18.438 35.094 15.25 1 50.75 396 TRP A N 1
ATOM 2955 C CA . TRP A 1 396 ? 18.047 36.375 15.789 1 50.75 396 TRP A CA 1
ATOM 2956 C C . TRP A 1 396 ? 18.484 37.531 14.859 1 50.75 396 TRP A C 1
ATOM 2958 O O . TRP A 1 396 ? 19.547 37.469 14.25 1 50.75 396 TRP A O 1
ATOM 2968 N N . ARG A 1 397 ? 17.516 38.188 14.328 1 51.25 397 ARG A N 1
ATOM 2969 C CA . ARG A 1 397 ? 17.859 39.469 13.68 1 51.25 397 ARG A CA 1
ATOM 2970 C C . ARG A 1 397 ? 17.453 40.656 14.539 1 51.25 397 ARG A C 1
ATOM 2972 O O . ARG A 1 397 ? 16.391 40.625 15.18 1 51.25 397 ARG A O 1
ATOM 2979 N N . ARG A 1 398 ? 18.422 41.531 14.734 1 47.88 398 ARG A N 1
ATOM 2980 C CA . ARG A 1 398 ? 18.188 42.688 15.602 1 47.88 398 ARG A CA 1
ATOM 2981 C C . ARG A 1 398 ? 18.234 43.969 14.805 1 47.88 398 ARG A C 1
ATOM 2983 O O . ARG A 1 398 ? 19.047 44.125 13.891 1 47.88 398 ARG A O 1
ATOM 2990 N N . ARG A 1 399 ? 17.109 44.688 14.922 1 49.97 399 ARG A N 1
ATOM 2991 C CA . ARG A 1 399 ? 17.172 46.062 14.414 1 49.97 399 ARG A CA 1
ATOM 2992 C C . ARG A 1 399 ? 17.031 47.094 15.539 1 49.97 399 ARG A C 1
ATOM 2994 O O . ARG A 1 399 ? 16.203 46.906 16.438 1 49.97 399 ARG A O 1
ATOM 3001 N N . GLU A 1 400 ? 17.984 48.031 15.594 1 48.28 400 GLU A N 1
ATOM 3002 C CA . GLU A 1 400 ? 17.984 49.062 16.609 1 48.28 400 GLU A CA 1
ATOM 3003 C C . GLU A 1 400 ? 17.25 50.312 16.125 1 48.28 400 GLU A C 1
ATOM 3005 O O . GLU A 1 400 ? 17.391 50.719 14.961 1 48.28 400 GLU A O 1
ATOM 3010 N N . VAL A 1 401 ? 16.203 50.594 16.719 1 46.69 401 VAL A N 1
ATOM 3011 C CA . VAL A 1 401 ? 15.602 51.906 16.484 1 46.69 401 VAL A CA 1
ATOM 3012 C C . VAL A 1 401 ? 16 52.875 17.594 1 46.69 401 VAL A C 1
ATOM 3014 O O . VAL A 1 401 ? 15.773 52.594 18.781 1 46.69 401 VAL A O 1
ATOM 3017 N N . ALA A 1 402 ? 17.141 53.812 17.297 1 41.34 402 ALA A N 1
ATOM 3018 C CA . ALA A 1 402 ? 17.641 54.781 18.25 1 41.34 402 ALA A CA 1
ATOM 3019 C C . ALA A 1 402 ? 16.641 55.938 18.438 1 41.34 402 ALA A C 1
ATOM 3021 O O . ALA A 1 402 ? 16.047 56.406 17.469 1 41.34 402 ALA A O 1
ATOM 3022 N N . HIS A 1 403 ? 16.031 56.031 19.516 1 39.91 403 HIS A N 1
ATOM 3023 C CA . HIS A 1 403 ? 15.391 57.312 19.844 1 39.91 403 HIS A CA 1
ATOM 3024 C C . HIS A 1 403 ? 16.391 58.281 20.469 1 39.91 403 HIS A C 1
ATOM 3026 O O . HIS A 1 403 ? 17.359 57.844 21.109 1 39.91 403 HIS A O 1
ATOM 3032 N N . GLY A 1 404 ? 16.625 59.594 19.984 1 31.89 404 GLY A N 1
ATOM 3033 C CA . GLY A 1 404 ? 17.562 60.688 20.219 1 31.89 404 GLY A CA 1
ATOM 3034 C C . GLY A 1 404 ? 17.797 60.938 21.703 1 31.89 404 GLY A C 1
ATOM 3035 O O . GLY A 1 404 ? 17.969 62.094 22.109 1 31.89 404 GLY A O 1
ATOM 3036 N N . GLY A 1 405 ? 17.766 60.25 22.734 1 31.97 405 GLY A N 1
ATOM 3037 C CA . GLY A 1 405 ? 18.438 61.125 23.688 1 31.97 405 GLY A CA 1
ATOM 3038 C C . GLY A 1 405 ? 19.875 61.438 23.297 1 31.97 405 GLY A C 1
ATOM 3039 O O . GLY A 1 405 ? 20.297 61.125 22.188 1 31.97 405 GLY A O 1
ATOM 3040 N N . GLY A 1 406 ? 20.859 61.562 24.375 1 26.19 406 GLY A N 1
ATOM 3041 C CA . GLY A 1 406 ? 22.234 62.062 24.375 1 26.19 406 GLY A CA 1
ATOM 3042 C C . GLY A 1 406 ? 23.141 61.219 23.5 1 26.19 406 GLY A C 1
ATOM 3043 O O . GLY A 1 406 ? 22.812 60.094 23.125 1 26.19 406 GLY A O 1
ATOM 3044 N N . GLU A 1 407 ? 24.312 61.875 23.109 1 25.38 407 GLU A N 1
ATOM 3045 C CA . GLU A 1 407 ? 25.578 61.594 22.422 1 25.38 407 GLU A CA 1
ATOM 3046 C C . GLU A 1 407 ? 26.234 60.344 22.953 1 25.38 407 GLU A C 1
ATOM 3048 O O . GLU A 1 407 ? 26.641 60.281 24.109 1 25.38 407 GLU A O 1
ATOM 3053 N N . ASN A 1 408 ? 25.797 59.25 23 1 24.41 408 ASN A N 1
ATOM 3054 C CA . ASN A 1 408 ? 26.875 58.344 23.375 1 24.41 408 ASN A CA 1
ATOM 3055 C C . ASN A 1 408 ? 28.062 58.469 22.453 1 24.41 408 ASN A C 1
ATOM 3057 O O . ASN A 1 408 ? 27.906 58.625 21.234 1 24.41 408 ASN A O 1
ATOM 3061 N N . ILE A 1 409 ? 29.297 58.781 23.078 1 22.28 409 ILE A N 1
ATOM 3062 C CA . ILE A 1 409 ? 30.734 58.781 22.844 1 22.28 409 ILE A CA 1
ATOM 3063 C C . ILE A 1 409 ? 31.172 57.438 22.25 1 22.28 409 ILE A C 1
ATOM 3065 O O . ILE A 1 409 ? 30.766 56.375 22.734 1 22.28 409 ILE A O 1
ATOM 3069 N N . GLN A 1 410 ? 31.625 57.469 21.031 1 22.53 410 GLN A N 1
ATOM 3070 C CA . GLN A 1 410 ? 32.375 56.531 20.219 1 22.53 410 GLN A CA 1
ATOM 3071 C C . GLN A 1 410 ? 33.469 55.812 21.016 1 22.53 410 GLN A C 1
ATOM 3073 O O . GLN A 1 410 ? 34.438 56.438 21.422 1 22.53 410 GLN A O 1
ATOM 3078 N N . ARG A 1 411 ? 33.125 55.031 22.109 1 21.8 411 ARG A N 1
ATOM 3079 C CA . ARG A 1 411 ? 34.406 54.438 22.484 1 21.8 411 ARG A CA 1
ATOM 3080 C C . ARG A 1 411 ? 34.969 53.625 21.344 1 21.8 411 ARG A C 1
ATOM 3082 O O . ARG A 1 411 ? 34.312 52.719 20.812 1 21.8 411 ARG A O 1
ATOM 3089 N N . ARG A 1 412 ? 35.938 54.25 20.516 1 20.73 412 ARG A N 1
ATOM 3090 C CA . ARG A 1 412 ? 36.938 53.75 19.594 1 20.73 412 ARG A CA 1
ATOM 3091 C C . ARG A 1 412 ? 37.688 52.531 20.203 1 20.73 412 ARG A C 1
ATOM 3093 O O . ARG A 1 412 ? 38.625 52.719 20.984 1 20.73 412 ARG A O 1
ATOM 3100 N N . ASP A 1 413 ? 37.094 51.562 20.812 1 20.94 413 ASP A N 1
ATOM 3101 C CA . ASP A 1 413 ? 38.156 50.594 21.141 1 20.94 413 ASP A CA 1
ATOM 3102 C C . ASP A 1 413 ? 38.875 50.125 19.891 1 20.94 413 ASP A C 1
ATOM 3104 O O . ASP A 1 413 ? 38.281 49.938 18.844 1 20.94 413 ASP A O 1
ATOM 3108 N N . GLY A 1 414 ? 40.25 50.344 19.766 1 19.61 414 GLY A N 1
ATOM 3109 C CA . GLY A 1 414 ? 41.531 50.125 19.141 1 19.61 414 GLY A CA 1
ATOM 3110 C C . GLY A 1 414 ? 41.844 48.656 18.891 1 19.61 414 GLY A C 1
ATOM 3111 O O . GLY A 1 414 ? 42.969 48.281 18.594 1 19.61 414 GLY A O 1
ATOM 3112 N N . GLU A 1 415 ? 41.062 47.562 19 1 20.95 415 GLU A N 1
ATOM 3113 C CA . GLU A 1 415 ? 42 46.469 18.781 1 20.95 415 GLU A CA 1
ATOM 3114 C C . GLU A 1 415 ? 42.594 46.5 17.375 1 20.95 415 GLU A C 1
ATOM 3116 O O . GLU A 1 415 ? 41.906 46.906 16.422 1 20.95 415 GLU A O 1
ATOM 3121 N N . GLY A 1 416 ? 44 46.5 17.172 1 20.28 416 GLY A N 1
ATOM 3122 C CA . GLY A 1 416 ? 45.219 46.281 16.406 1 20.28 416 GLY A CA 1
ATOM 3123 C C . GLY A 1 416 ? 45.219 44.969 15.656 1 20.28 416 GLY A C 1
ATOM 3124 O O . GLY A 1 416 ? 46.156 44.656 14.953 1 20.28 416 GLY A O 1
ATOM 3125 N N . GLY A 1 417 ? 44.594 43.812 15.969 1 21.81 417 GLY A N 1
ATOM 3126 C CA . GLY A 1 417 ? 45.438 42.844 15.32 1 21.81 417 GLY A CA 1
ATOM 3127 C C . GLY A 1 417 ? 45.625 43.094 13.836 1 21.81 417 GLY A C 1
ATOM 3128 O O . GLY A 1 417 ? 44.844 43.781 13.219 1 21.81 417 GLY A O 1
ATOM 3129 N N . ALA A 1 418 ? 47 42.875 13.375 1 22.61 418 ALA A N 1
ATOM 3130 C CA . ALA A 1 418 ? 48.031 42.656 12.359 1 22.61 418 ALA A CA 1
ATOM 3131 C C . ALA A 1 418 ? 47.531 41.812 11.203 1 22.61 418 ALA A C 1
ATOM 3133 O O . ALA A 1 418 ? 46.594 41.031 11.375 1 22.61 418 ALA A O 1
ATOM 3134 N N . ASP A 1 419 ? 48.062 42.094 9.898 1 22.11 419 ASP A N 1
ATOM 3135 C CA . ASP A 1 419 ? 48.188 41.844 8.461 1 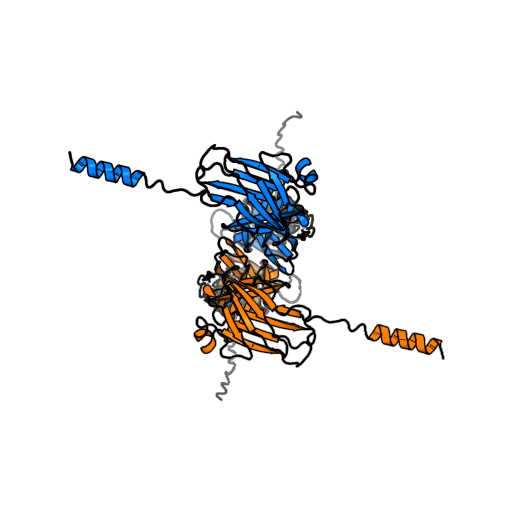22.11 419 ASP A CA 1
ATOM 3136 C C . ASP A 1 419 ? 48.5 40.375 8.188 1 22.11 419 ASP A C 1
ATOM 3138 O O . ASP A 1 419 ? 48.375 39.906 7.055 1 22.11 419 ASP A O 1
ATOM 3142 N N . GLN A 1 420 ? 49.031 39.469 9.148 1 20.45 420 GLN A N 1
ATOM 3143 C CA . GLN A 1 420 ? 49.5 38.25 8.484 1 20.45 420 GLN A CA 1
ATOM 3144 C C . GLN A 1 420 ? 48.344 37.344 8.078 1 20.45 420 GLN A C 1
ATOM 3146 O O . GLN A 1 420 ? 47.375 37.219 8.828 1 20.45 420 GLN A O 1
ATOM 3151 N N . MET B 1 1 ? -21.609 -15.578 -72.312 1 33.19 1 MET B N 1
ATOM 3152 C CA . MET B 1 1 ? -22.203 -16.641 -71.5 1 33.19 1 MET B CA 1
ATOM 3153 C C . MET B 1 1 ? -21.141 -17.422 -70.75 1 33.19 1 MET B C 1
ATOM 3155 O O . MET B 1 1 ? -21.438 -18.031 -69.688 1 33.19 1 MET B O 1
ATOM 3159 N N . LYS B 1 2 ? -19.953 -17.562 -71.375 1 49.03 2 LYS B N 1
ATOM 3160 C CA . LYS B 1 2 ? -18.906 -18.375 -70.75 1 49.03 2 LYS B CA 1
ATOM 3161 C C . LYS B 1 2 ? -18.266 -17.672 -69.562 1 49.03 2 LYS B C 1
ATOM 3163 O O . LYS B 1 2 ? -17.875 -18.312 -68.562 1 49.03 2 LYS B O 1
ATOM 3168 N N . MET B 1 3 ? -18 -16.375 -69.688 1 48.25 3 MET B N 1
ATOM 3169 C CA . MET B 1 3 ? -17.344 -15.688 -68.562 1 48.25 3 MET B CA 1
ATOM 3170 C C . MET B 1 3 ? -18.234 -15.672 -67.375 1 48.25 3 MET B C 1
ATOM 3172 O O . MET B 1 3 ? -17.75 -15.469 -66.25 1 48.25 3 MET B O 1
ATOM 3176 N N . ASP B 1 4 ? -19.562 -15.656 -67.5 1 48.38 4 ASP B N 1
ATOM 3177 C CA . ASP B 1 4 ? -20.453 -15.641 -66.375 1 48.38 4 ASP B CA 1
ATOM 3178 C C . ASP B 1 4 ? -20.438 -16.969 -65.625 1 48.38 4 ASP B C 1
ATOM 3180 O O . ASP B 1 4 ? -20.641 -17.016 -64.438 1 48.38 4 ASP B O 1
ATOM 3184 N N . LYS B 1 5 ? -20.203 -18.094 -66.312 1 53.81 5 LYS B N 1
ATOM 3185 C CA . LYS B 1 5 ? -20.188 -19.391 -65.625 1 53.81 5 LYS B CA 1
ATOM 3186 C C . LYS B 1 5 ? -18.922 -19.547 -64.75 1 53.81 5 LYS B C 1
ATOM 3188 O O . LYS B 1 5 ? -18.953 -20.219 -63.75 1 53.81 5 LYS B O 1
ATOM 3193 N N . CYS B 1 6 ? -17.734 -18.969 -65.25 1 50.84 6 CYS B N 1
ATOM 3194 C CA . CYS B 1 6 ? -16.547 -19.109 -64.438 1 50.84 6 CYS B CA 1
ATOM 3195 C C . CYS B 1 6 ? -16.672 -18.266 -63.156 1 50.84 6 CYS B C 1
ATOM 3197 O O . CYS B 1 6 ? -16.141 -18.625 -62.094 1 50.84 6 CYS B O 1
ATOM 3199 N N . LEU B 1 7 ? -17.344 -17.047 -63.344 1 53.72 7 LEU B N 1
ATOM 3200 C CA . LEU B 1 7 ? -17.5 -16.25 -62.125 1 53.72 7 LEU B CA 1
ATOM 3201 C C . LEU B 1 7 ? -18.484 -16.906 -61.156 1 53.72 7 LEU B C 1
ATOM 3203 O O . LEU B 1 7 ? -18.266 -16.906 -59.969 1 53.72 7 LEU B O 1
ATOM 3207 N N . LEU B 1 8 ? -19.547 -17.594 -61.812 1 51.28 8 LEU B N 1
ATOM 3208 C CA . LEU B 1 8 ? -20.484 -18.25 -60.906 1 51.28 8 LEU B CA 1
ATOM 3209 C C . LEU B 1 8 ? -19.844 -19.469 -60.25 1 51.28 8 LEU B C 1
ATOM 3211 O O . LEU B 1 8 ? -20.078 -19.734 -59.062 1 51.28 8 LEU B O 1
ATOM 3215 N N . THR B 1 9 ? -18.922 -20.172 -61.031 1 50.94 9 THR B N 1
ATOM 3216 C CA . THR B 1 9 ? -18.266 -21.312 -60.406 1 50.94 9 THR B CA 1
ATOM 3217 C C . THR B 1 9 ? -17.266 -20.844 -59.344 1 50.94 9 THR B C 1
ATOM 3219 O O . THR B 1 9 ? -17.109 -21.484 -58.312 1 50.94 9 THR B O 1
ATOM 3222 N N . VAL B 1 10 ? -16.516 -19.703 -59.625 1 53.78 10 VAL B N 1
ATOM 3223 C CA . VAL B 1 10 ? -15.57 -19.25 -58.594 1 53.78 10 VAL B CA 1
ATOM 3224 C C . VAL B 1 10 ? -16.328 -18.719 -57.406 1 53.78 10 VAL B C 1
ATOM 3226 O O . VAL B 1 10 ? -15.93 -18.953 -56.25 1 53.78 10 VAL B O 1
ATOM 3229 N N . VAL B 1 11 ? -17.531 -18.031 -57.688 1 50.78 11 VAL B N 1
ATOM 3230 C CA . VAL B 1 11 ? -18.266 -17.531 -56.531 1 50.78 11 VAL B CA 1
ATOM 3231 C C . VAL B 1 11 ? -18.859 -18.688 -55.75 1 50.78 11 VAL B C 1
ATOM 3233 O O . VAL B 1 11 ? -18.859 -18.672 -54.531 1 50.78 11 VAL B O 1
ATOM 3236 N N . VAL B 1 12 ? -19.359 -19.734 -56.5 1 47.88 12 VAL B N 1
ATOM 3237 C CA . VAL B 1 12 ? -19.891 -20.859 -55.719 1 47.88 12 VAL B CA 1
ATOM 3238 C C . VAL B 1 12 ? -18.766 -21.609 -55.062 1 47.88 12 VAL B C 1
ATOM 3240 O O . VAL B 1 12 ? -18.938 -22.172 -53.969 1 47.88 12 VAL B O 1
ATOM 3243 N N . GLY B 1 13 ? -17.516 -21.656 -55.656 1 46.16 13 GLY B N 1
ATOM 3244 C CA . GLY B 1 13 ? -16.422 -22.328 -55 1 46.16 13 GLY B CA 1
ATOM 3245 C C . GLY B 1 13 ? -15.977 -21.625 -53.719 1 46.16 13 GLY B C 1
ATOM 3246 O O . GLY B 1 13 ? -15.516 -22.266 -52.781 1 46.16 13 GLY B O 1
ATOM 3247 N N . VAL B 1 14 ? -15.867 -20.234 -53.844 1 46.84 14 VAL B N 1
ATOM 3248 C CA . VAL B 1 14 ? -15.398 -19.547 -52.625 1 46.84 14 VAL B CA 1
ATOM 3249 C C . VAL B 1 14 ? -16.438 -19.672 -51.531 1 46.84 14 VAL B C 1
ATOM 3251 O O . VAL B 1 14 ? -16.109 -19.578 -50.344 1 46.84 14 VAL B O 1
ATOM 3254 N N . LEU B 1 15 ? -17.734 -19.75 -51.875 1 43 15 LEU B N 1
ATOM 3255 C CA . LEU B 1 15 ? -18.688 -19.781 -50.75 1 43 15 LEU B CA 1
ATOM 3256 C C . LEU B 1 15 ? -18.516 -21.078 -49.969 1 43 15 LEU B C 1
ATOM 3258 O O . LEU B 1 15 ? -18.906 -21.125 -48.781 1 43 15 LEU B O 1
ATOM 3262 N N . LEU B 1 16 ? -18.188 -22.156 -50.656 1 39.25 16 LEU B N 1
ATOM 3263 C CA . LEU B 1 16 ? -18.125 -23.359 -49.844 1 39.25 16 LEU B CA 1
ATOM 3264 C C . LEU B 1 16 ? -16.875 -23.359 -48.969 1 39.25 16 LEU B C 1
ATOM 3266 O O . LEU B 1 16 ? -16.438 -24.406 -48.5 1 39.25 16 LEU B O 1
ATOM 3270 N N . LEU B 1 17 ? -16.016 -22.438 -49.125 1 40.31 17 LEU B N 1
ATOM 3271 C CA . LEU B 1 17 ? -15.078 -22.547 -48.031 1 40.31 17 LEU B CA 1
ATOM 3272 C C . LEU B 1 17 ? -15.82 -22.562 -46.688 1 40.31 17 LEU B C 1
ATOM 3274 O O . LEU B 1 17 ? -16.172 -21.516 -46.156 1 40.31 17 LEU B O 1
ATOM 3278 N N . GLY B 1 18 ? -16.891 -23.297 -46.594 1 42.19 18 GLY B N 1
ATOM 3279 C CA . GLY B 1 18 ? -17.391 -23.531 -45.25 1 42.19 18 GLY B CA 1
ATOM 3280 C C . GLY B 1 18 ? -16.281 -23.562 -44.219 1 42.19 18 GLY B C 1
ATOM 3281 O O . GLY B 1 18 ? -15.398 -24.422 -44.281 1 42.19 18 GLY B O 1
ATOM 3282 N N . GLY B 1 19 ? -15.719 -22.5 -43.906 1 45.75 19 GLY B N 1
ATOM 3283 C CA . GLY B 1 19 ? -14.828 -22.531 -42.75 1 45.75 19 GLY B CA 1
ATOM 3284 C C . GLY B 1 19 ? -15.156 -23.656 -41.781 1 45.75 19 GLY B C 1
ATOM 3285 O O . GLY B 1 19 ? -16.281 -23.75 -41.281 1 45.75 19 GLY B O 1
ATOM 3286 N N . CYS B 1 20 ? -14.883 -24.891 -42.031 1 52.78 20 CYS B N 1
ATOM 3287 C CA . CYS B 1 20 ? -14.992 -26 -41.094 1 52.78 20 CYS B CA 1
ATOM 3288 C C . CYS B 1 20 ? -14.781 -25.531 -39.656 1 52.78 20 CYS B C 1
ATOM 3290 O O . CYS B 1 20 ? -13.656 -25.25 -39.25 1 52.78 20 CYS B O 1
ATOM 3292 N N . SER B 1 21 ? -15.656 -24.828 -39.125 1 69.94 21 SER B N 1
ATOM 3293 C CA . SER B 1 21 ? -15.609 -24.438 -37.75 1 69.94 21 SER B CA 1
ATOM 3294 C C . SER B 1 21 ? -15.555 -25.656 -36.812 1 69.94 21 SER B C 1
ATOM 3296 O O . SER B 1 21 ? -16.297 -26.625 -37.031 1 69.94 21 SER B O 1
ATOM 3298 N N . ALA B 1 22 ? -14.484 -25.984 -36.125 1 89.19 22 ALA B N 1
ATOM 3299 C CA . ALA B 1 22 ? -14.266 -27.078 -35.188 1 89.19 22 ALA B CA 1
ATOM 3300 C C . ALA B 1 22 ? -14.75 -26.703 -33.781 1 89.19 22 ALA B C 1
ATOM 3302 O O . ALA B 1 22 ? -14.641 -25.547 -33.375 1 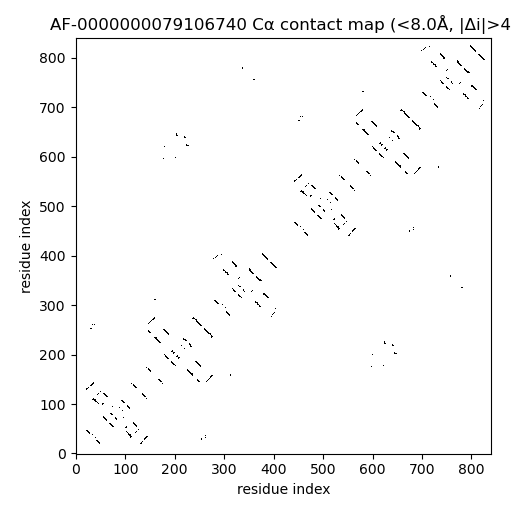89.19 22 ALA B O 1
ATOM 3303 N N . ARG B 1 23 ? -15.508 -27.719 -33.312 1 94.19 23 ARG B N 1
ATOM 3304 C CA . ARG B 1 23 ? -16.062 -27.547 -31.984 1 94.19 23 ARG B CA 1
ATOM 3305 C C . ARG B 1 23 ? -15.016 -27.031 -31 1 94.19 23 ARG B C 1
ATOM 3307 O O . ARG B 1 23 ? -13.875 -27.484 -31.016 1 94.19 23 ARG B O 1
ATOM 3314 N N . VAL B 1 24 ? -15.406 -26.016 -30.172 1 96.06 24 VAL B N 1
ATOM 3315 C CA . VAL B 1 24 ? -14.477 -25.438 -29.203 1 96.06 24 VAL B CA 1
ATOM 3316 C C . VAL B 1 24 ? -15.133 -25.406 -27.828 1 96.06 24 VAL B C 1
ATOM 3318 O O . VAL B 1 24 ? -16.062 -24.641 -27.594 1 96.06 24 VAL B O 1
ATOM 3321 N N . VAL B 1 25 ? -14.633 -26.266 -26.953 1 96.94 25 VAL B N 1
ATOM 3322 C CA . VAL B 1 25 ? -15.047 -26.266 -25.562 1 96.94 25 VAL B CA 1
ATOM 3323 C C . VAL B 1 25 ? -14.039 -25.484 -24.719 1 96.94 25 VAL B C 1
ATOM 3325 O O . VAL B 1 25 ? -12.836 -25.719 -24.797 1 96.94 25 VAL B O 1
ATOM 3328 N N . THR B 1 26 ? -14.539 -24.484 -23.906 1 95.69 26 THR B N 1
ATOM 3329 C CA . THR B 1 26 ? -13.656 -23.688 -23.047 1 95.69 26 THR B CA 1
ATOM 3330 C C . THR B 1 26 ? -14.172 -23.656 -21.625 1 95.69 26 THR B C 1
ATOM 3332 O O . THR B 1 26 ? -15.375 -23.766 -21.375 1 95.69 26 THR B O 1
ATOM 3335 N N . VAL B 1 27 ? -13.242 -23.641 -20.734 1 94.94 27 VAL B N 1
ATOM 3336 C CA . VAL B 1 27 ? -13.547 -23.453 -19.328 1 94.94 27 VAL B CA 1
ATOM 3337 C C . VAL B 1 27 ? -12.867 -22.203 -18.797 1 94.94 27 VAL B C 1
ATOM 3339 O O . VAL B 1 27 ? -12.0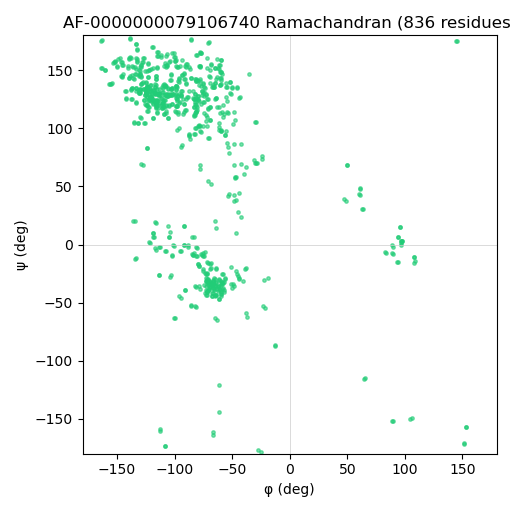62 -21.578 -19.516 1 94.94 27 VAL B O 1
ATOM 3342 N N . SER B 1 28 ? -13.25 -21.812 -17.578 1 89.56 28 SER B N 1
ATOM 3343 C CA . SER B 1 28 ? -12.57 -20.688 -16.922 1 89.56 28 SER B CA 1
ATOM 3344 C C . SER B 1 28 ? -11.055 -20.875 -16.969 1 89.56 28 SER B C 1
ATOM 3346 O O . SER B 1 28 ? -10.547 -21.969 -16.719 1 89.56 28 SER B O 1
ATOM 3348 N N . PRO B 1 29 ? -10.438 -19.703 -17.328 1 84.12 29 PRO B N 1
ATOM 3349 C CA . PRO B 1 29 ? -8.977 -19.828 -17.359 1 84.12 29 PRO B CA 1
ATOM 3350 C C . PRO B 1 29 ? -8.375 -20.078 -15.977 1 84.12 29 PRO B C 1
ATOM 3352 O O . PRO B 1 29 ? -8.859 -19.516 -14.984 1 84.12 29 PRO B O 1
ATOM 3355 N N . GLY B 1 30 ? -7.453 -21.016 -15.922 1 81.12 30 GLY B N 1
ATOM 3356 C CA . GLY B 1 30 ? -6.824 -21.359 -14.656 1 81.12 30 GLY B CA 1
ATOM 3357 C C . GLY B 1 30 ? -5.387 -20.891 -14.555 1 81.12 30 GLY B C 1
ATOM 3358 O O . GLY B 1 30 ? -4.898 -20.172 -15.438 1 81.12 30 GLY B O 1
ATOM 3359 N N . PRO B 1 31 ? -4.797 -21.297 -13.508 1 85.38 31 PRO B N 1
ATOM 3360 C CA . PRO B 1 31 ? -5.324 -21.984 -12.328 1 85.38 31 PRO B CA 1
ATOM 3361 C C . PRO B 1 31 ? -6.219 -21.094 -11.469 1 85.38 31 PRO B C 1
ATOM 3363 O O . PRO B 1 31 ? -5.949 -19.891 -11.336 1 85.38 31 PRO B O 1
ATOM 3366 N N . LEU B 1 32 ? -7.27 -21.781 -10.906 1 92.62 32 LEU B N 1
ATOM 3367 C CA . LEU B 1 32 ? -8.164 -21.078 -9.984 1 92.62 32 LEU B CA 1
ATOM 3368 C C . LEU B 1 32 ? -7.719 -21.297 -8.539 1 92.62 32 LEU B C 1
ATOM 3370 O O . LEU B 1 32 ? -7.461 -22.422 -8.117 1 92.62 32 LEU B O 1
ATOM 3374 N N . ILE B 1 33 ? -7.559 -20.25 -7.789 1 93.75 33 ILE B N 1
ATOM 3375 C CA . ILE B 1 33 ? -7.242 -20.312 -6.367 1 93.75 33 ILE B CA 1
ATOM 3376 C C . ILE B 1 33 ? -8.445 -19.859 -5.547 1 93.75 33 ILE B C 1
ATOM 3378 O O . ILE B 1 33 ? -8.961 -18.75 -5.762 1 93.75 33 ILE B O 1
ATOM 3382 N N . ARG B 1 34 ? -8.875 -20.75 -4.699 1 96.81 34 ARG B N 1
ATOM 3383 C CA . ARG B 1 34 ? -10.023 -20.438 -3.854 1 96.81 34 ARG B CA 1
ATOM 3384 C C . ARG B 1 34 ? -9.75 -20.812 -2.4 1 96.81 34 ARG B C 1
ATOM 3386 O O . ARG B 1 34 ? -8.859 -21.625 -2.119 1 96.81 34 ARG B O 1
ATOM 3393 N N . VAL B 1 35 ? -10.484 -20.188 -1.542 1 97.5 35 VAL B N 1
ATOM 3394 C CA . VAL B 1 35 ? -10.289 -20.406 -0.113 1 97.5 35 VAL B CA 1
ATOM 3395 C C . VAL B 1 35 ? -11.297 -21.422 0.397 1 97.5 35 VAL B C 1
ATOM 3397 O O . VAL B 1 35 ? -12.469 -21.391 0.004 1 97.5 35 VAL B O 1
ATOM 3400 N N . GLU B 1 36 ? -10.828 -22.266 1.268 1 97.5 36 GLU B N 1
ATOM 3401 C CA . GLU B 1 36 ? -11.695 -23.281 1.864 1 97.5 36 GLU B CA 1
ATOM 3402 C C . GLU B 1 36 ? -12.922 -22.641 2.516 1 97.5 36 GLU B C 1
ATOM 3404 O O . GLU B 1 36 ? -12.805 -21.609 3.189 1 97.5 36 GLU B O 1
ATOM 3409 N N . GLY B 1 37 ? -14.047 -23.281 2.234 1 96.5 37 GLY B N 1
ATOM 3410 C CA . GLY B 1 37 ? -15.289 -22.812 2.84 1 96.5 37 GLY B CA 1
ATOM 3411 C C . GLY B 1 37 ? -16 -21.766 2.012 1 96.5 37 GLY B C 1
ATOM 3412 O O . GLY B 1 37 ? -17.125 -21.375 2.328 1 96.5 37 GLY B O 1
ATOM 3413 N N . GLN B 1 38 ? -15.344 -21.297 0.953 1 96.5 38 GLN B N 1
ATOM 3414 C CA . GLN B 1 38 ? -15.93 -20.266 0.099 1 96.5 38 GLN B CA 1
ATOM 3415 C C . GLN B 1 38 ? -16.531 -20.875 -1.16 1 96.5 38 GLN B C 1
ATOM 3417 O O . GLN B 1 38 ? -16.172 -21.984 -1.564 1 96.5 38 GLN B O 1
ATOM 3422 N N . PRO B 1 39 ? -17.422 -20.188 -1.764 1 96.06 39 PRO B N 1
ATOM 3423 C CA . PRO B 1 39 ? -18.031 -20.703 -2.992 1 96.06 39 PRO B CA 1
ATOM 3424 C C . PRO B 1 39 ? -17.141 -20.531 -4.215 1 96.06 39 PRO B C 1
ATOM 3426 O O . PRO B 1 39 ? -16.297 -19.625 -4.242 1 96.06 39 PRO B O 1
ATOM 3429 N N . VAL B 1 40 ? -17.375 -21.422 -5.164 1 95.44 40 VAL B N 1
ATOM 3430 C CA . VAL B 1 40 ? -16.641 -21.312 -6.418 1 95.44 40 VAL B CA 1
ATOM 3431 C C . VAL B 1 40 ? -17.562 -21.609 -7.59 1 95.44 40 VAL B C 1
ATOM 3433 O O . VAL B 1 40 ? -18.5 -22.422 -7.461 1 95.44 40 VAL B O 1
ATOM 3436 N N . SER B 1 41 ? -17.328 -20.875 -8.633 1 95.19 41 SER B N 1
ATOM 3437 C CA . SER B 1 41 ? -18.047 -21.109 -9.883 1 95.19 41 SER B CA 1
ATOM 3438 C C . SER B 1 41 ? -17.078 -21.312 -11.047 1 95.19 41 SER B C 1
ATOM 3440 O O . SER B 1 41 ? -16.141 -20.531 -11.234 1 95.19 41 SER B O 1
ATOM 3442 N N . ILE B 1 42 ? -17.266 -22.375 -11.789 1 96.06 42 ILE B N 1
ATOM 3443 C CA . ILE B 1 42 ? -16.453 -22.688 -12.961 1 96.06 42 ILE B CA 1
ATOM 3444 C C . ILE B 1 42 ? -17.344 -22.719 -14.203 1 96.06 42 ILE B C 1
ATOM 3446 O O . ILE B 1 42 ? -18.234 -23.562 -14.32 1 96.06 42 ILE B O 1
ATOM 3450 N N . ARG B 1 43 ? -17.031 -21.906 -15.133 1 95.94 43 ARG B N 1
ATOM 3451 C CA . ARG B 1 43 ? -17.844 -21.781 -16.328 1 95.94 43 ARG B CA 1
ATOM 3452 C C . ARG B 1 43 ? -17.344 -22.719 -17.438 1 95.94 43 ARG B C 1
ATOM 3454 O O . ARG B 1 43 ? -16.141 -22.969 -17.531 1 95.94 43 ARG B O 1
ATOM 3461 N N . CYS B 1 44 ? -18.188 -23.219 -18.219 1 97.81 44 CYS B N 1
ATOM 3462 C CA . CYS B 1 44 ? -17.922 -24.047 -19.391 1 97.81 44 CYS B CA 1
ATOM 3463 C C . CYS B 1 44 ? -18.812 -23.641 -20.547 1 97.81 44 CYS B C 1
ATOM 3465 O O . CYS B 1 44 ? -20.016 -23.438 -20.375 1 97.81 44 CYS B O 1
ATOM 3467 N N . GLU B 1 45 ? -18.203 -23.5 -21.688 1 97.5 45 GLU B N 1
ATOM 3468 C CA . GLU B 1 45 ? -18.953 -23.109 -22.859 1 97.5 45 GLU B CA 1
ATOM 3469 C C . GLU B 1 45 ? -18.5 -23.859 -24.109 1 97.5 45 GLU B C 1
ATOM 3471 O O . GLU B 1 45 ? -17.359 -24.328 -24.172 1 97.5 45 GLU B O 1
ATOM 3476 N N . VAL B 1 46 ? -19.391 -24.031 -25.047 1 96.88 46 VAL B N 1
ATOM 3477 C CA . VAL B 1 46 ? -19.078 -24.672 -26.328 1 96.88 46 VAL B CA 1
ATOM 3478 C C . VAL B 1 46 ? -19.469 -23.75 -27.469 1 96.88 46 VAL B C 1
ATOM 3480 O O . VAL B 1 46 ? -20.516 -23.094 -27.422 1 96.88 46 VAL B O 1
ATOM 3483 N N . ALA B 1 47 ? -18.531 -23.688 -28.359 1 95.31 47 ALA B N 1
ATOM 3484 C CA . ALA B 1 47 ? -18.766 -22.891 -29.547 1 95.31 47 ALA B CA 1
ATOM 3485 C C . ALA B 1 47 ? -18.516 -23.719 -30.812 1 95.31 47 ALA B C 1
ATOM 3487 O O . ALA B 1 47 ? -17.953 -24.812 -30.75 1 95.31 47 ALA B O 1
ATOM 3488 N N . GLU B 1 48 ? -19.094 -23.219 -31.984 1 94.19 48 GLU B N 1
ATOM 3489 C CA . GLU B 1 48 ? -18.859 -23.781 -33.312 1 94.19 48 GLU B CA 1
ATOM 3490 C C . GLU B 1 48 ? -19.312 -25.234 -33.375 1 94.19 48 GLU B C 1
ATOM 3492 O O . GLU B 1 48 ? -18.562 -26.109 -33.812 1 94.19 48 GLU B O 1
ATOM 3497 N N . TYR B 1 49 ? -20.391 -25.469 -32.844 1 93 49 TYR B N 1
ATOM 3498 C CA . TYR B 1 49 ? -20.969 -26.797 -32.844 1 93 49 TYR B CA 1
ATOM 3499 C C . TYR B 1 49 ? -22.156 -26.891 -33.781 1 93 49 TYR B C 1
ATOM 3501 O O . TYR B 1 49 ? -22.688 -25.859 -34.219 1 93 49 TYR B O 1
ATOM 3509 N N . SER B 1 50 ? -22.516 -28.109 -34.125 1 91 50 SER B N 1
ATOM 3510 C CA . SER B 1 50 ? -23.719 -28.359 -34.906 1 91 50 SER B CA 1
ATOM 3511 C C . SER B 1 50 ? -24.75 -29.125 -34.094 1 91 50 SER B C 1
ATOM 3513 O O . SER B 1 50 ? -24.453 -29.656 -33.031 1 91 50 SER B O 1
ATOM 3515 N N . GLY B 1 51 ? -25.984 -29.094 -34.562 1 88.94 51 GLY B N 1
ATOM 3516 C CA . GLY B 1 51 ? -27.062 -29.781 -33.844 1 88.94 51 GLY B CA 1
ATOM 3517 C C . GLY B 1 51 ? -27.969 -28.812 -33.125 1 88.94 51 GLY B C 1
ATOM 3518 O O . GLY B 1 51 ? -28.188 -27.688 -33.562 1 88.94 51 GLY B O 1
ATOM 3519 N N . PRO B 1 52 ? -28.5 -29.406 -31.969 1 92.94 52 PRO B N 1
ATOM 3520 C CA . PRO B 1 52 ? -29.422 -28.547 -31.203 1 92.94 52 PRO B CA 1
ATOM 3521 C C . PRO B 1 52 ? -28.719 -27.375 -30.547 1 92.94 52 PRO B C 1
ATOM 3523 O O . PRO B 1 52 ? -27.531 -27.453 -30.188 1 92.94 52 PRO B O 1
ATOM 3526 N N . ARG B 1 53 ? -29.469 -26.344 -30.312 1 94.38 53 ARG B N 1
ATOM 3527 C CA . ARG B 1 53 ? -28.922 -25.172 -29.656 1 94.38 53 ARG B CA 1
ATOM 3528 C C . ARG B 1 53 ? -28.484 -25.484 -28.234 1 94.38 53 ARG B C 1
ATOM 3530 O O . ARG B 1 53 ? -27.422 -25.047 -27.781 1 94.38 53 ARG B O 1
ATOM 3537 N N . GLU B 1 54 ? -29.359 -26.219 -27.625 1 96 54 GLU B N 1
ATOM 3538 C CA . GLU B 1 54 ? -29.031 -26.594 -26.25 1 96 54 GLU B CA 1
ATOM 3539 C C . GLU B 1 54 ? -28.031 -27.75 -26.219 1 96 54 GLU B C 1
ATOM 3541 O O . GLU B 1 54 ? -28.297 -28.812 -26.781 1 96 54 GLU B O 1
ATOM 3546 N N . GLN B 1 55 ? -26.922 -27.531 -25.562 1 96.19 55 GLN B N 1
ATOM 3547 C CA . GLN B 1 55 ? -25.875 -28.531 -25.453 1 96.19 55 GLN B CA 1
ATOM 3548 C C . GLN B 1 55 ? -25.797 -29.094 -24.031 1 96.19 55 GLN B C 1
ATOM 3550 O O . GLN B 1 55 ? -26.203 -28.438 -23.078 1 96.19 55 GLN B O 1
ATOM 3555 N N . ASP B 1 56 ? -25.312 -30.312 -23.953 1 96.94 56 ASP B N 1
ATOM 3556 C CA . ASP B 1 56 ? -25.188 -30.953 -22.656 1 96.94 56 ASP B CA 1
ATOM 3557 C C . ASP B 1 56 ? -23.734 -30.953 -22.188 1 96.94 56 ASP B C 1
ATOM 3559 O O . ASP B 1 56 ? -22.812 -30.906 -23 1 96.94 56 ASP B O 1
ATOM 3563 N N . PHE B 1 57 ? -23.641 -31.078 -20.859 1 98.12 57 PHE B N 1
ATOM 3564 C CA . PHE B 1 57 ? -22.328 -30.984 -20.219 1 98.12 57 PHE B CA 1
ATOM 3565 C C . PHE B 1 57 ? -22.188 -32.031 -19.125 1 98.12 57 PHE B C 1
ATOM 3567 O O . PHE B 1 57 ? -23.141 -32.344 -18.422 1 98.12 57 PHE B O 1
ATOM 3574 N N . GLU B 1 58 ? -20.984 -32.5 -19.031 1 98.06 58 GLU B N 1
ATOM 3575 C CA . GLU B 1 58 ? -20.594 -33.406 -17.953 1 98.06 58 GLU B CA 1
ATOM 3576 C C . GLU B 1 58 ? -19.281 -32.969 -17.297 1 98.06 58 GLU B C 1
ATOM 3578 O O . GLU B 1 58 ? -18.312 -32.656 -18 1 98.06 58 GLU B O 1
ATOM 3583 N N . TRP B 1 59 ? -19.344 -32.969 -15.945 1 98.12 59 TRP B N 1
ATOM 3584 C CA . TRP B 1 59 ? -18.156 -32.562 -15.203 1 98.12 59 TRP B CA 1
ATOM 3585 C C . TRP B 1 59 ? -17.5 -33.75 -14.531 1 98.12 59 TRP B C 1
ATOM 3587 O O . TRP B 1 59 ? -18.172 -34.594 -13.93 1 98.12 59 TRP B O 1
ATOM 3597 N N . MET B 1 60 ? -16.219 -33.781 -14.633 1 97.69 60 MET B N 1
ATOM 3598 C CA . MET B 1 60 ? -15.391 -34.75 -13.945 1 97.69 60 MET B CA 1
ATOM 3599 C C . MET B 1 60 ? -14.203 -34.094 -13.258 1 97.69 60 MET B C 1
ATOM 3601 O O . MET B 1 60 ? -13.836 -32.969 -13.594 1 97.69 60 MET B O 1
ATOM 3605 N N . MET B 1 61 ? -13.672 -34.812 -12.289 1 96.5 61 MET B N 1
ATOM 3606 C CA . MET B 1 61 ? -12.492 -34.281 -11.633 1 96.5 61 MET B CA 1
ATOM 3607 C C . MET B 1 61 ? -11.523 -35.375 -11.219 1 96.5 61 MET B C 1
ATOM 3609 O O . MET B 1 61 ? -11.883 -36.562 -11.219 1 96.5 61 MET B O 1
ATOM 3613 N N . THR B 1 62 ? -10.312 -34.938 -11.086 1 95.75 62 THR B N 1
ATOM 3614 C CA . THR B 1 62 ? -9.305 -35.781 -10.453 1 95.75 62 THR B CA 1
ATOM 3615 C C . THR B 1 62 ? -8.469 -34.969 -9.461 1 95.75 62 THR B C 1
ATOM 3617 O O . THR B 1 62 ? -8.18 -33.781 -9.688 1 95.75 62 THR B O 1
ATOM 3620 N N . ARG B 1 63 ? -8.133 -35.594 -8.422 1 90.81 63 ARG B N 1
ATOM 3621 C CA . ARG B 1 63 ? -7.355 -34.906 -7.391 1 90.81 63 ARG B CA 1
ATOM 3622 C C . ARG B 1 63 ? -5.871 -34.906 -7.738 1 90.81 63 ARG B C 1
ATOM 3624 O O . ARG B 1 63 ? -5.156 -33.938 -7.418 1 90.81 63 ARG B O 1
ATOM 3631 N N . LYS B 1 64 ? -5.477 -35.938 -8.312 1 84.94 64 LYS B N 1
ATOM 3632 C CA . LYS B 1 64 ? -4.086 -36.031 -8.758 1 84.94 64 LYS B CA 1
ATOM 3633 C C . LYS B 1 64 ? -4.004 -36.25 -10.273 1 84.94 64 LYS B C 1
ATOM 3635 O O . LYS B 1 64 ? -4.902 -36.844 -10.875 1 84.94 64 LYS B O 1
ATOM 3640 N N . ALA B 1 65 ? -2.939 -35.781 -10.844 1 74.38 65 ALA B N 1
ATOM 3641 C CA . ALA B 1 65 ? -2.779 -35.781 -12.297 1 74.38 65 ALA B CA 1
ATOM 3642 C C . ALA B 1 65 ? -2.873 -37.219 -12.844 1 74.38 65 ALA B C 1
ATOM 3644 O O . ALA B 1 65 ? -3.434 -37.438 -13.914 1 74.38 65 ALA B O 1
ATOM 3645 N N . VAL B 1 66 ? -2.445 -38.156 -12.086 1 77.56 66 VAL B N 1
ATOM 3646 C CA . VAL B 1 66 ? -2.375 -39.531 -12.609 1 77.56 66 VAL B CA 1
ATOM 3647 C C . VAL B 1 66 ? -3.523 -40.344 -12.047 1 77.56 66 VAL B C 1
ATOM 3649 O O . VAL B 1 66 ? -3.715 -41.5 -12.438 1 77.56 66 VAL B O 1
ATOM 3652 N N . ALA B 1 67 ? -4.465 -39.812 -11.438 1 82.81 67 ALA B N 1
ATOM 3653 C CA . ALA B 1 67 ? -5.566 -40.562 -10.828 1 82.81 67 ALA B CA 1
ATOM 3654 C C . ALA B 1 67 ? -6.762 -40.625 -11.773 1 82.81 67 ALA B C 1
ATOM 3656 O O . ALA B 1 67 ? -6.895 -39.812 -12.688 1 82.81 67 ALA B O 1
ATOM 3657 N N . PRO B 1 68 ? -7.5 -41.688 -11.547 1 90.44 68 PRO B N 1
ATOM 3658 C CA . PRO B 1 68 ? -8.719 -41.781 -12.359 1 90.44 68 PRO B CA 1
ATOM 3659 C C . PRO B 1 68 ? -9.672 -40.625 -12.125 1 90.44 68 PRO B C 1
ATOM 3661 O O . PRO B 1 68 ? -9.766 -40.094 -11 1 90.44 68 PRO B O 1
ATOM 3664 N N . ARG B 1 69 ? -10.414 -40.312 -13.148 1 94.88 69 ARG B N 1
ATOM 3665 C CA . ARG B 1 69 ? -11.367 -39.219 -13.062 1 94.88 69 ARG B CA 1
ATOM 3666 C C . ARG B 1 69 ? -12.641 -39.656 -12.344 1 94.88 69 ARG B C 1
ATOM 3668 O O . ARG B 1 69 ? -13.109 -40.781 -12.531 1 94.88 69 ARG B O 1
ATOM 3675 N N . ILE B 1 70 ? -13.109 -38.75 -11.57 1 95.25 70 ILE B N 1
ATOM 3676 C CA . ILE B 1 70 ? -14.344 -38.969 -10.828 1 95.25 70 ILE B CA 1
ATOM 3677 C C . ILE B 1 70 ? -15.469 -38.156 -11.469 1 95.25 70 ILE B C 1
ATOM 3679 O O . ILE B 1 70 ? -15.289 -36.969 -11.773 1 95.25 70 ILE B O 1
ATOM 3683 N N . LYS B 1 71 ? -16.641 -38.844 -11.625 1 97.5 71 LYS B N 1
ATOM 3684 C CA . LYS B 1 71 ? -17.797 -38.156 -12.188 1 97.5 71 LYS B CA 1
ATOM 3685 C C . LYS B 1 71 ? -18.453 -37.219 -11.156 1 97.5 71 LYS B C 1
ATOM 3687 O O . LYS B 1 71 ? -18.812 -37.656 -10.062 1 97.5 71 LYS B O 1
ATOM 3692 N N . ILE B 1 72 ? -18.641 -36.062 -11.539 1 97.94 72 ILE B N 1
ATOM 3693 C CA . ILE B 1 72 ? -19.172 -35.094 -10.594 1 97.94 72 ILE B CA 1
ATOM 3694 C C . ILE B 1 72 ? -20.672 -34.906 -10.836 1 97.94 72 ILE B C 1
ATOM 3696 O O . ILE B 1 72 ? -21.484 -35.281 -9.992 1 97.94 72 ILE B O 1
ATOM 3700 N N . ILE B 1 73 ? -21 -34.406 -12.031 1 97.81 73 ILE B N 1
ATOM 3701 C CA . ILE B 1 73 ? -22.391 -34.062 -12.289 1 97.81 73 ILE B CA 1
ATOM 3702 C C . ILE B 1 73 ? -22.609 -33.906 -13.797 1 97.81 73 ILE B C 1
ATOM 3704 O O . ILE B 1 73 ? -21.688 -33.562 -14.531 1 97.81 73 ILE B O 1
ATOM 3708 N N . SER B 1 74 ? -23.797 -34.156 -14.234 1 97.19 74 SER B N 1
ATOM 3709 C CA . SER B 1 74 ? -24.219 -34.062 -15.625 1 97.19 74 SER B CA 1
ATOM 3710 C C . SER B 1 74 ? -25.5 -33.281 -15.766 1 97.19 74 SER B C 1
ATOM 3712 O O . SER B 1 74 ? -26.328 -33.25 -14.852 1 97.19 74 SER B O 1
ATOM 3714 N N . THR B 1 75 ? -25.641 -32.625 -16.891 1 97 75 THR B N 1
ATOM 3715 C CA . THR B 1 75 ? -26.844 -31.844 -17.125 1 97 75 THR B CA 1
ATOM 3716 C C . THR B 1 75 ? -27.984 -32.75 -17.594 1 97 75 THR B C 1
ATOM 3718 O O . THR B 1 75 ? -29.141 -32.312 -17.609 1 97 75 THR B O 1
ATOM 3721 N N . PHE B 1 76 ? -27.781 -33.969 -17.922 1 94 76 PHE B N 1
ATOM 3722 C CA . PHE B 1 76 ? -28.859 -34.781 -18.516 1 94 76 PHE B CA 1
ATOM 3723 C C . PHE B 1 76 ? -28.938 -36.125 -17.859 1 94 76 PHE B C 1
ATOM 3725 O O . PHE B 1 76 ? -29.875 -36.906 -18.109 1 94 76 PHE B O 1
ATOM 3732 N N . ASP B 1 77 ? -27.922 -36.5 -17.047 1 94.75 77 ASP B N 1
ATOM 3733 C CA . ASP B 1 77 ? -27.922 -37.781 -16.328 1 94.75 77 ASP B CA 1
ATOM 3734 C C . ASP B 1 77 ? -27.875 -37.562 -14.82 1 94.75 77 ASP B C 1
ATOM 3736 O O . ASP B 1 77 ? -26.812 -37.344 -14.25 1 94.75 77 ASP B O 1
ATOM 3740 N N . ALA B 1 78 ? -28.906 -37.812 -14.164 1 90.81 78 ALA B N 1
ATOM 3741 C CA . ALA B 1 78 ? -29.016 -37.562 -12.734 1 90.81 78 ALA B CA 1
ATOM 3742 C C . ALA B 1 78 ? -28.172 -38.594 -11.945 1 90.81 78 ALA B C 1
ATOM 3744 O O . ALA B 1 78 ? -27.812 -38.344 -10.789 1 90.81 78 ALA B O 1
ATOM 3745 N N . GLY B 1 79 ? -27.953 -39.688 -12.484 1 92.56 79 GLY B N 1
ATOM 3746 C CA . GLY B 1 79 ? -27.172 -40.719 -11.812 1 92.56 79 GLY B CA 1
ATOM 3747 C C . GLY B 1 79 ? -25.703 -40.656 -12.141 1 92.56 79 GLY B C 1
ATOM 3748 O O . GLY B 1 79 ? -24.953 -41.594 -11.859 1 92.56 79 GLY B O 1
ATOM 3749 N N . TYR B 1 80 ? -25.297 -39.656 -12.641 1 96.75 80 TYR B N 1
ATOM 3750 C CA . TYR B 1 80 ? -23.938 -39.531 -13.172 1 96.75 80 TYR B CA 1
ATOM 3751 C C . TYR B 1 80 ? -22.922 -39.438 -12.047 1 96.75 80 TYR B C 1
ATOM 3753 O O . TYR B 1 80 ? -21.797 -39.938 -12.172 1 96.75 80 TYR B O 1
ATOM 3761 N N . SER B 1 81 ? -23.297 -39 -10.891 1 97.38 81 SER B N 1
ATOM 3762 C CA . SER B 1 81 ? -22.359 -38.594 -9.859 1 97.38 81 SER B CA 1
ATOM 3763 C C . SER B 1 81 ? -21.75 -39.812 -9.156 1 97.38 81 SER B C 1
ATOM 3765 O O . SER B 1 81 ? -22.438 -40.781 -8.883 1 97.38 81 SER B O 1
ATOM 3767 N N . HIS B 1 82 ? -20.5 -39.656 -8.992 1 96.75 82 HIS B N 1
ATOM 3768 C CA . HIS B 1 82 ? -19.828 -40.656 -8.172 1 96.75 82 HIS B CA 1
ATOM 3769 C C . HIS B 1 82 ? -20.406 -40.688 -6.766 1 96.75 82 HIS B C 1
ATOM 3771 O O . HIS B 1 82 ? -20.828 -39.656 -6.227 1 96.75 82 HIS B O 1
ATOM 3777 N N . THR B 1 83 ? -20.281 -41.812 -6.145 1 95.88 83 THR B N 1
ATOM 3778 C CA . THR B 1 83 ? -20.891 -42.062 -4.84 1 95.88 83 THR B CA 1
ATOM 3779 C C . THR B 1 83 ? -20.312 -41.094 -3.797 1 95.88 83 THR B C 1
ATOM 3781 O O . THR B 1 83 ? -21.016 -40.656 -2.887 1 95.88 83 THR B O 1
ATOM 3784 N N . SER B 1 84 ? -19.094 -40.812 -3.928 1 94.62 84 SER B N 1
ATOM 3785 C CA . SER B 1 84 ? -18.422 -39.969 -2.943 1 94.62 84 SER B CA 1
ATOM 3786 C C . SER B 1 84 ? -18.938 -38.531 -3 1 94.62 84 SER B C 1
ATOM 3788 O O . SER B 1 84 ? -18.719 -37.75 -2.074 1 94.62 84 SER B O 1
ATOM 3790 N N . LEU B 1 85 ? -19.625 -38.188 -4.09 1 96.75 85 LEU B N 1
ATOM 3791 C CA . LEU B 1 85 ? -20.078 -36.812 -4.266 1 96.75 85 LEU B CA 1
ATOM 3792 C C . LEU B 1 85 ? -21.594 -36.75 -4.293 1 96.75 85 LEU B C 1
ATOM 3794 O O . LEU B 1 85 ? -22.156 -35.656 -4.344 1 96.75 85 LEU B O 1
ATOM 3798 N N . SER B 1 86 ? -22.219 -37.844 -4.23 1 95.88 86 SER B N 1
ATOM 3799 C CA . SER B 1 86 ? -23.672 -37.938 -4.414 1 95.88 86 SER B CA 1
ATOM 3800 C C . SER B 1 86 ? -24.406 -37.094 -3.357 1 95.88 86 SER B C 1
ATOM 3802 O O . SER B 1 86 ? -25.375 -36.406 -3.666 1 95.88 86 SER B O 1
ATOM 3804 N N . ASP B 1 87 ? -23.938 -37.219 -2.117 1 96.5 87 ASP B N 1
ATOM 3805 C CA . ASP B 1 87 ? -24.594 -36.469 -1.038 1 96.5 87 ASP B CA 1
ATOM 3806 C C . ASP B 1 87 ? -24.469 -34.969 -1.26 1 96.5 87 ASP B C 1
ATOM 3808 O O . ASP B 1 87 ? -25.406 -34.219 -0.984 1 96.5 87 ASP B O 1
ATOM 3812 N N . ARG B 1 88 ? -23.344 -34.562 -1.738 1 97.56 88 ARG B N 1
ATOM 3813 C CA . ARG B 1 88 ? -23.109 -33.125 -1.948 1 97.56 88 ARG B CA 1
ATOM 3814 C C . ARG B 1 88 ? -23.906 -32.625 -3.131 1 97.56 88 ARG B C 1
ATOM 3816 O O . ARG B 1 88 ? -24.359 -31.469 -3.121 1 97.56 88 ARG B O 1
ATOM 3823 N N . VAL B 1 89 ? -24.094 -33.469 -4.066 1 97.31 89 VAL B N 1
ATOM 3824 C CA . VAL B 1 89 ? -24.938 -33.094 -5.199 1 97.31 89 VAL B CA 1
ATOM 3825 C C . VAL B 1 89 ? -26.391 -33.031 -4.766 1 97.31 89 VAL B C 1
ATOM 3827 O O . VAL B 1 89 ? -27.109 -32.094 -5.113 1 97.31 89 VAL B O 1
ATOM 3830 N N . ALA B 1 90 ? -26.75 -33.969 -3.973 1 96.12 90 ALA B N 1
ATOM 3831 C CA . ALA B 1 90 ? -28.141 -34.031 -3.51 1 96.12 90 ALA B CA 1
ATOM 3832 C C . ALA B 1 90 ? -28.5 -32.844 -2.633 1 96.12 90 ALA B C 1
ATOM 3834 O O . ALA B 1 90 ? -29.625 -32.344 -2.682 1 96.12 90 ALA B O 1
ATOM 3835 N N . SER B 1 91 ? -27.594 -32.438 -1.861 1 96.75 91 SER B N 1
ATOM 3836 C CA . SER B 1 91 ? -27.844 -31.344 -0.933 1 96.75 91 SER B CA 1
ATOM 3837 C C . SER B 1 91 ? -27.781 -29.984 -1.643 1 96.75 91 SER B C 1
ATOM 3839 O O . SER B 1 91 ? -28.188 -28.969 -1.085 1 96.75 91 SER B O 1
ATOM 3841 N N . GLY B 1 92 ? -27.156 -29.969 -2.83 1 96.5 92 GLY B N 1
ATOM 3842 C CA . GLY B 1 92 ? -27.016 -28.719 -3.553 1 96.5 92 GLY B CA 1
ATOM 3843 C C . GLY B 1 92 ? -25.688 -28.047 -3.332 1 96.5 92 GLY B C 1
ATOM 3844 O O . GLY B 1 92 ? -25.422 -26.969 -3.867 1 96.5 92 GLY B O 1
ATOM 3845 N N . ASP B 1 93 ? -24.859 -28.672 -2.566 1 98.12 93 ASP B N 1
ATOM 3846 C CA . ASP B 1 93 ? -23.516 -28.156 -2.379 1 98.12 93 ASP B CA 1
ATOM 3847 C C . ASP B 1 93 ? -22.766 -28.078 -3.709 1 98.12 93 ASP B C 1
ATOM 3849 O O . ASP B 1 93 ? -22.016 -27.125 -3.953 1 98.12 93 ASP B O 1
ATOM 3853 N N . ILE B 1 94 ? -22.938 -29.125 -4.469 1 98.06 94 ILE B N 1
ATOM 3854 C CA . ILE B 1 94 ? -22.438 -29.141 -5.84 1 98.06 94 ILE B CA 1
ATOM 3855 C C . ILE B 1 94 ? -23.609 -29.109 -6.816 1 98.06 94 ILE B C 1
ATOM 3857 O O . ILE B 1 94 ? -24.516 -29.938 -6.73 1 98.06 94 ILE B O 1
ATOM 3861 N N . SER B 1 95 ? -23.578 -28.172 -7.684 1 97.81 95 SER B N 1
ATOM 3862 C CA . SER B 1 95 ? -24.672 -28.047 -8.648 1 97.81 95 SER B CA 1
ATOM 3863 C C . SER B 1 95 ? -24.172 -27.5 -9.984 1 97.81 95 SER B C 1
ATOM 3865 O O . SER B 1 95 ? -23.062 -26.984 -10.062 1 97.81 95 SER B O 1
ATOM 3867 N N . VAL B 1 96 ? -24.938 -27.719 -10.977 1 97.75 96 VAL B N 1
ATOM 3868 C CA . VAL B 1 96 ? -24.656 -27.141 -12.297 1 97.75 96 VAL B CA 1
ATOM 3869 C C . VAL B 1 96 ? -25.828 -26.266 -12.727 1 97.75 96 VAL B C 1
ATOM 3871 O O . VAL B 1 96 ? -26.984 -26.672 -12.656 1 97.75 96 VAL B O 1
ATOM 3874 N N . VAL B 1 97 ? -25.469 -25 -13.094 1 96.62 97 VAL B N 1
ATOM 3875 C CA . VAL B 1 97 ? -26.484 -24.047 -13.516 1 96.62 97 VAL B CA 1
ATOM 3876 C C . VAL B 1 97 ? -26.281 -23.688 -14.984 1 96.62 97 VAL B C 1
ATOM 3878 O O . VAL B 1 97 ? -25.172 -23.328 -15.391 1 96.62 97 VAL B O 1
ATOM 3881 N N . ARG B 1 98 ? -27.312 -23.766 -15.781 1 97 98 ARG B N 1
ATOM 3882 C CA . ARG B 1 98 ? -27.25 -23.359 -17.188 1 97 98 ARG B CA 1
ATOM 3883 C C . ARG B 1 98 ? -27.406 -21.844 -17.312 1 97 98 ARG B C 1
ATOM 3885 O O . ARG B 1 98 ? -28.391 -21.281 -16.859 1 97 98 ARG B O 1
ATOM 3892 N N . LEU B 1 99 ? -26.484 -21.266 -17.953 1 97 99 LEU B N 1
ATOM 3893 C CA . LEU B 1 99 ? -26.516 -19.828 -18.172 1 97 99 LEU B CA 1
ATOM 3894 C C . LEU B 1 99 ? -27.109 -19.484 -19.531 1 97 99 LEU B C 1
ATOM 3896 O O . LEU B 1 99 ? -27.906 -18.547 -19.656 1 97 99 LEU B O 1
ATOM 3900 N N . LEU B 1 100 ? -26.672 -20.219 -20.5 1 97.12 100 LEU B N 1
ATOM 3901 C CA . LEU B 1 100 ? -27.156 -20.172 -21.875 1 97.12 100 LEU B CA 1
ATOM 3902 C C . LEU B 1 100 ? -27.297 -21.578 -22.453 1 97.12 100 LEU B C 1
ATOM 3904 O O . LEU B 1 100 ? -26.891 -22.547 -21.812 1 97.12 100 LEU B O 1
ATOM 3908 N N . ASP B 1 101 ? -27.766 -21.656 -23.625 1 96.5 101 ASP B N 1
ATOM 3909 C CA . ASP B 1 101 ? -27.938 -22.938 -24.297 1 96.5 101 ASP B CA 1
ATOM 3910 C C . ASP B 1 101 ? -26.609 -23.688 -24.422 1 96.5 101 ASP B C 1
ATOM 3912 O O . ASP B 1 101 ? -26.578 -24.906 -24.359 1 96.5 101 ASP B O 1
ATOM 3916 N N . ASN B 1 102 ? -25.562 -22.922 -24.594 1 97.12 102 ASN B N 1
ATOM 3917 C CA . ASN B 1 102 ? -24.25 -23.5 -24.844 1 97.12 102 ASN B CA 1
ATOM 3918 C C . ASN B 1 102 ? -23.266 -23.172 -23.719 1 97.12 102 ASN B C 1
ATOM 3920 O O . ASN B 1 102 ? -22.047 -23.172 -23.938 1 97.12 102 ASN B O 1
ATOM 3924 N N . GLN B 1 103 ? -23.828 -22.75 -22.5 1 97.81 103 GLN B N 1
ATOM 3925 C CA . GLN B 1 103 ? -22.969 -22.344 -21.391 1 97.81 103 GLN B CA 1
ATOM 3926 C C . GLN B 1 103 ? -23.547 -22.797 -20.047 1 97.81 103 GLN B C 1
ATOM 3928 O O . GLN B 1 103 ? -24.734 -22.609 -19.797 1 97.81 103 GLN B O 1
ATOM 3933 N N . VAL B 1 104 ? -22.672 -23.406 -19.25 1 98.06 104 VAL B N 1
ATOM 3934 C CA . VAL B 1 104 ? -23.094 -23.797 -17.922 1 98.06 104 VAL B CA 1
ATOM 3935 C C . VAL B 1 104 ? -22.047 -23.359 -16.891 1 98.06 104 VAL B C 1
ATOM 3937 O O . VAL B 1 104 ? -20.938 -22.953 -17.266 1 98.06 104 VAL B O 1
ATOM 3940 N N . GLU B 1 105 ? -22.5 -23.453 -15.672 1 97.81 105 GLU B N 1
ATOM 3941 C CA . GLU B 1 105 ? -21.609 -23.141 -14.555 1 97.81 105 GLU B CA 1
ATOM 3942 C C . GLU B 1 105 ? -21.688 -24.203 -13.469 1 97.81 105 GLU B C 1
ATOM 3944 O O . GLU B 1 105 ? -22.766 -24.516 -12.969 1 97.81 105 GLU B O 1
ATOM 3949 N N . LEU B 1 106 ? -20.531 -24.781 -13.195 1 98.25 106 LEU B N 1
ATOM 3950 C CA . LEU B 1 106 ? -20.422 -25.641 -12.023 1 98.25 106 LEU B CA 1
ATOM 3951 C C . LEU B 1 106 ? -20.266 -24.828 -10.75 1 98.25 106 LEU B C 1
ATOM 3953 O O . LEU B 1 106 ? -19.344 -24.016 -10.641 1 98.25 106 LEU B O 1
ATOM 3957 N N . LYS B 1 107 ? -21.141 -25.062 -9.805 1 98 107 LYS B N 1
ATOM 3958 C CA . LYS B 1 107 ? -21.109 -24.312 -8.555 1 98 107 LYS B CA 1
ATOM 3959 C C . LYS B 1 107 ? -20.812 -25.234 -7.367 1 98 107 LYS B C 1
ATOM 3961 O O . LYS B 1 107 ? -21.438 -26.281 -7.227 1 98 107 LYS B O 1
ATOM 3966 N N . ILE B 1 108 ? -19.891 -24.859 -6.605 1 97.94 108 ILE B N 1
ATOM 3967 C CA . ILE B 1 108 ? -19.625 -25.484 -5.312 1 97.94 108 ILE B CA 1
ATOM 3968 C C . ILE B 1 108 ? -19.859 -24.469 -4.195 1 97.94 108 ILE B C 1
ATOM 3970 O O . ILE B 1 108 ? -19.156 -23.438 -4.121 1 97.94 108 ILE B O 1
ATOM 3974 N N . ALA B 1 109 ? -20.719 -24.703 -3.336 1 97.69 109 ALA B N 1
ATOM 3975 C CA . ALA B 1 109 ? -21.125 -23.75 -2.316 1 97.69 109 ALA B CA 1
ATOM 3976 C C . ALA B 1 109 ? -20.047 -23.562 -1.259 1 97.69 109 ALA B C 1
ATOM 3978 O O . ALA B 1 109 ? -19.766 -22.453 -0.834 1 97.69 109 ALA B O 1
ATOM 3979 N N . GLU B 1 110 ? -19.484 -24.734 -0.865 1 97.31 110 GLU B N 1
ATOM 3980 C CA . GLU B 1 110 ? -18.406 -24.75 0.116 1 97.31 110 GLU B CA 1
ATOM 3981 C C . GLU B 1 110 ? -17.25 -25.625 -0.34 1 97.31 110 GLU B C 1
ATOM 3983 O O . GLU B 1 110 ? -17.297 -26.844 -0.184 1 97.31 110 GLU B O 1
ATOM 3988 N N . VAL B 1 111 ? -16.297 -24.953 -0.738 1 97.25 111 VAL B N 1
ATOM 3989 C CA . VAL B 1 111 ? -15.18 -25.703 -1.281 1 97.25 111 VAL B CA 1
ATOM 3990 C C . VAL B 1 111 ? -14.391 -26.344 -0.143 1 97.25 111 VAL B C 1
ATOM 3992 O O . VAL B 1 111 ? -14.172 -25.734 0.9 1 97.25 111 VAL B O 1
ATOM 3995 N N . LYS B 1 112 ? -14.016 -27.562 -0.37 1 96.75 112 LYS B N 1
ATOM 3996 C CA . LYS B 1 112 ? -13.195 -28.312 0.57 1 96.75 112 LYS B CA 1
ATOM 3997 C C . LYS B 1 112 ? -11.797 -28.562 0.013 1 96.75 112 LYS B C 1
ATOM 3999 O O . LYS B 1 112 ? -11.578 -28.438 -1.192 1 96.75 112 LYS B O 1
ATOM 4004 N N . THR B 1 113 ? -10.914 -28.906 0.905 1 95.56 113 THR B N 1
ATOM 4005 C CA . THR B 1 113 ? -9.555 -29.219 0.49 1 95.56 113 THR B CA 1
ATOM 4006 C C . THR B 1 113 ? -9.547 -30.359 -0.513 1 95.56 113 THR B C 1
ATOM 4008 O O . THR B 1 113 ? -8.711 -30.391 -1.423 1 95.56 113 THR B O 1
ATOM 4011 N N . THR B 1 114 ? -10.461 -31.25 -0.37 1 94.12 114 THR B N 1
ATOM 4012 C CA . THR B 1 114 ? -10.531 -32.438 -1.225 1 94.12 114 THR B CA 1
ATOM 4013 C C . THR B 1 114 ? -11.055 -32.062 -2.611 1 94.12 114 THR B C 1
ATOM 4015 O O . THR B 1 114 ? -11.008 -32.875 -3.535 1 94.12 114 THR B O 1
ATOM 4018 N N . ASP B 1 115 ? -11.516 -30.875 -2.697 1 96.19 115 ASP B N 1
ATOM 4019 C CA . ASP B 1 115 ? -12.023 -30.438 -3.992 1 96.19 115 ASP B CA 1
ATOM 4020 C C . ASP B 1 115 ? -10.891 -29.938 -4.883 1 96.19 115 ASP B C 1
ATOM 4022 O O . ASP B 1 115 ? -11.102 -29.641 -6.062 1 96.19 115 ASP B O 1
ATOM 4026 N N . ALA B 1 116 ? -9.773 -29.812 -4.305 1 95.81 116 ALA B N 1
ATOM 4027 C CA . ALA B 1 116 ? -8.633 -29.406 -5.117 1 95.81 116 ALA B CA 1
ATOM 4028 C C . ALA B 1 116 ? -8.289 -30.469 -6.164 1 95.81 116 ALA B C 1
ATOM 4030 O O . ALA B 1 116 ? -8.352 -31.672 -5.887 1 95.81 116 ALA B O 1
ATOM 4031 N N . GLY B 1 117 ? -7.961 -29.953 -7.387 1 95.19 117 GLY B N 1
ATOM 4032 C CA . GLY B 1 117 ? -7.605 -30.891 -8.453 1 95.19 117 GLY B CA 1
ATOM 4033 C C . GLY B 1 117 ? -7.891 -30.328 -9.836 1 95.19 117 GLY B C 1
ATOM 4034 O O . GLY B 1 117 ? -7.871 -29.125 -10.047 1 95.19 117 GLY B O 1
ATOM 4035 N N . PHE B 1 118 ? -8.031 -31.312 -10.719 1 95.62 118 PHE B N 1
ATOM 4036 C CA . PHE B 1 118 ? -8.297 -30.969 -12.109 1 95.62 118 PHE B CA 1
ATOM 4037 C C . PHE B 1 118 ? -9.742 -31.281 -12.477 1 95.62 118 PHE B C 1
ATOM 4039 O O . PHE B 1 118 ? -10.242 -32.375 -12.188 1 95.62 118 PHE B O 1
ATOM 4046 N N . TYR B 1 119 ? -10.359 -30.312 -13.047 1 96.62 119 TYR B N 1
ATOM 4047 C CA . TYR B 1 119 ? -11.75 -30.438 -13.461 1 96.62 119 TYR B CA 1
ATOM 4048 C C . TYR B 1 119 ? -11.867 -30.484 -14.977 1 96.62 119 TYR B C 1
ATOM 4050 O O . TYR B 1 119 ? -11.195 -29.734 -15.68 1 96.62 119 TYR B O 1
ATOM 4058 N N . TRP B 1 120 ? -12.719 -31.391 -15.438 1 96.5 120 TRP B N 1
ATOM 4059 C CA . TRP B 1 120 ? -13 -31.5 -16.875 1 96.5 120 TRP B CA 1
ATOM 4060 C C . TRP B 1 120 ? -14.469 -31.219 -17.156 1 96.5 120 TRP B C 1
ATOM 4062 O O . TRP B 1 120 ? -15.352 -31.766 -16.484 1 96.5 120 TRP B O 1
ATOM 4072 N N . CYS B 1 121 ? -14.609 -30.406 -18.094 1 98.06 121 CYS B N 1
ATOM 4073 C CA . CYS B 1 121 ? -15.93 -30.219 -18.672 1 98.06 121 CYS B CA 1
ATOM 4074 C C . CYS B 1 121 ? -16.016 -30.906 -20.031 1 98.06 121 CYS B C 1
ATOM 4076 O O . CYS B 1 121 ? -15.258 -30.578 -20.953 1 98.06 121 CYS B O 1
ATOM 4078 N N . GLN B 1 122 ? -16.875 -31.812 -20.141 1 97.12 122 GLN B N 1
ATOM 4079 C CA . GLN B 1 122 ? -17.047 -32.562 -21.375 1 97.12 122 GLN B CA 1
ATOM 4080 C C . GLN B 1 122 ? -18.438 -32.312 -21.969 1 97.12 122 GLN B C 1
ATOM 4082 O O . GLN B 1 122 ? -19.422 -32.219 -21.25 1 97.12 122 GLN B O 1
ATOM 4087 N N . THR B 1 123 ? -18.422 -32.25 -23.234 1 96.12 123 THR B N 1
ATOM 4088 C CA . THR B 1 123 ? -19.688 -32.125 -23.953 1 96.12 123 THR B CA 1
ATOM 4089 C C . THR B 1 123 ? -19.844 -33.281 -24.953 1 96.12 123 THR B C 1
ATOM 4091 O O . THR B 1 123 ? -18.969 -33.531 -25.781 1 96.12 123 THR B O 1
ATOM 4094 N N . PRO B 1 124 ? -20.938 -34 -24.812 1 92.62 124 PRO B N 1
ATOM 4095 C CA . PRO B 1 124 ? -21.172 -35.031 -25.828 1 92.62 124 PRO B CA 1
ATOM 4096 C C . PRO B 1 124 ? -21.281 -34.469 -27.234 1 92.62 124 PRO B C 1
ATOM 4098 O O . PRO B 1 124 ? -21.797 -33.375 -27.422 1 92.62 124 PRO B O 1
ATOM 4101 N N . SER B 1 125 ? -20.875 -35.219 -28.156 1 90.69 125 SER B N 1
ATOM 4102 C CA . SER B 1 125 ? -20.875 -34.719 -29.531 1 90.69 125 SER B CA 1
ATOM 4103 C C . SER B 1 125 ? -22.297 -34.688 -30.094 1 90.69 125 SER B C 1
ATOM 4105 O O . SER B 1 125 ? -23.062 -35.625 -29.922 1 90.69 125 SER B O 1
ATOM 4107 N N . THR B 1 126 ? -22.594 -33.625 -30.734 1 91.38 126 THR B N 1
ATOM 4108 C CA . THR B 1 126 ? -23.797 -33.469 -31.547 1 91.38 126 THR B CA 1
ATOM 4109 C C . THR B 1 126 ? -23.453 -33.188 -33 1 91.38 126 THR B C 1
ATOM 4111 O O . THR B 1 126 ? -24.344 -32.969 -33.844 1 91.38 126 THR B O 1
ATOM 4114 N N . ASP B 1 127 ? -22.203 -33.344 -33.25 1 89.38 127 ASP B N 1
ATOM 4115 C CA . ASP B 1 127 ? -21.703 -32.969 -34.594 1 89.38 127 ASP B CA 1
ATOM 4116 C C . ASP B 1 127 ? -21.75 -34.156 -35.531 1 89.38 127 ASP B C 1
ATOM 4118 O O . ASP B 1 127 ? -21.562 -35.312 -35.125 1 89.38 127 ASP B O 1
ATOM 4122 N N . SER B 1 128 ? -21.859 -33.844 -36.75 1 88.06 128 SER B N 1
ATOM 4123 C CA . SER B 1 128 ? -21.859 -34.875 -37.75 1 88.06 128 SER B CA 1
ATOM 4124 C C . SER B 1 128 ? -20.438 -35.375 -38.031 1 88.06 128 SER B C 1
ATOM 4126 O O . SER B 1 128 ? -20.25 -36.562 -38.281 1 88.06 128 SER B O 1
ATOM 4128 N N . VAL B 1 129 ? -19.531 -34.438 -37.969 1 88.31 129 VAL B N 1
ATOM 4129 C CA . VAL B 1 129 ? -18.109 -34.781 -38.094 1 88.31 129 VAL B CA 1
ATOM 4130 C C . VAL B 1 129 ? -17.344 -34.312 -36.875 1 88.31 129 VAL B C 1
ATOM 4132 O O . VAL B 1 129 ? -17.438 -33.125 -36.5 1 88.31 129 VAL B O 1
ATOM 4135 N N . ILE B 1 130 ? -16.656 -35.25 -36.281 1 88.06 130 ILE B N 1
ATOM 4136 C CA . ILE B 1 130 ? -15.938 -34.938 -35.062 1 88.06 130 ILE B CA 1
ATOM 4137 C C . ILE B 1 130 ? -14.719 -34.094 -35.375 1 88.06 130 ILE B C 1
ATOM 4139 O O . ILE B 1 130 ? -13.844 -34.5 -36.156 1 88.06 130 ILE B O 1
ATOM 4143 N N . SER B 1 131 ? -14.711 -32.938 -35 1 90.75 131 SER B N 1
ATOM 4144 C CA . SER B 1 131 ? -13.594 -32 -35.156 1 90.75 131 SER B CA 1
ATOM 4145 C C . SER B 1 131 ? -13.477 -31.047 -33.969 1 90.75 131 SER B C 1
ATOM 4147 O O . SER B 1 131 ? -14.477 -30.719 -33.344 1 90.75 131 SER B O 1
ATOM 4149 N N . GLY B 1 132 ? -12.227 -30.688 -33.656 1 93.44 132 GLY B N 1
ATOM 4150 C CA . GLY B 1 132 ? -11.992 -29.797 -32.562 1 93.44 132 GLY B CA 1
ATOM 4151 C C . GLY B 1 132 ? -11.828 -30.516 -31.219 1 93.44 132 GLY B C 1
ATOM 4152 O O . GLY B 1 132 ? -11.242 -31.594 -31.172 1 93.44 132 GLY B O 1
ATOM 4153 N N . ASN B 1 133 ? -12.219 -29.734 -30.156 1 94.44 133 ASN B N 1
ATOM 4154 C CA . ASN B 1 133 ? -12.102 -30.359 -28.844 1 94.44 133 ASN B CA 1
ATOM 4155 C C . ASN B 1 133 ? -13.469 -30.547 -28.188 1 94.44 133 ASN B C 1
ATOM 4157 O O . ASN B 1 133 ? -14.375 -29.75 -28.406 1 94.44 133 ASN B O 1
ATOM 4161 N N . TYR B 1 134 ? -13.562 -31.562 -27.344 1 95.69 134 TYR B N 1
ATOM 4162 C CA . TYR B 1 134 ? -14.836 -31.906 -26.734 1 95.69 134 TYR B CA 1
ATOM 4163 C C . TYR B 1 134 ? -14.75 -31.844 -25.219 1 95.69 134 TYR B C 1
ATOM 4165 O O . TYR B 1 134 ? -15.703 -32.188 -24.516 1 95.69 134 TYR B O 1
ATOM 4173 N N . GLU B 1 135 ? -13.641 -31.484 -24.75 1 96.31 135 GLU B N 1
ATOM 4174 C CA . GLU B 1 135 ? -13.453 -31.281 -23.312 1 96.31 135 GLU B CA 1
ATOM 4175 C C . GLU B 1 135 ? -12.398 -30.203 -23.047 1 96.31 135 GLU B C 1
ATOM 4177 O O . GLU B 1 135 ? -11.594 -29.891 -23.922 1 96.31 135 GLU B O 1
ATOM 4182 N N . ALA B 1 136 ? -12.523 -29.594 -21.969 1 96.62 136 ALA B N 1
ATOM 4183 C CA . ALA B 1 136 ? -11.555 -28.625 -21.469 1 96.62 136 ALA B CA 1
ATOM 4184 C C . ALA B 1 136 ? -11.289 -28.828 -19.984 1 96.62 136 ALA B C 1
ATOM 4186 O O . ALA B 1 136 ? -12.141 -29.359 -19.266 1 96.62 136 ALA B O 1
ATOM 4187 N N . GLN B 1 137 ? -10.141 -28.453 -19.609 1 94.56 137 GLN B N 1
ATOM 4188 C CA . GLN B 1 137 ? -9.695 -28.734 -18.25 1 94.56 137 GLN B CA 1
ATOM 4189 C C . GLN B 1 137 ? -9.281 -27.453 -17.531 1 94.56 137 GLN B C 1
ATOM 4191 O O . GLN B 1 137 ? -8.781 -26.516 -18.156 1 94.56 137 GLN B O 1
ATOM 4196 N N . VAL B 1 138 ? -9.461 -27.422 -16.219 1 93.75 138 VAL B N 1
ATOM 4197 C CA . VAL B 1 138 ? -8.969 -26.328 -15.383 1 93.75 138 VAL B CA 1
ATOM 4198 C C . VAL B 1 138 ? -8.547 -26.859 -14.016 1 93.75 138 VAL B C 1
ATOM 4200 O O . VAL B 1 138 ? -9.156 -27.797 -13.5 1 93.75 138 VAL B O 1
ATOM 4203 N N . GLN B 1 139 ? -7.523 -26.266 -13.508 1 92.94 139 GLN B N 1
ATOM 4204 C CA . GLN B 1 139 ? -7.055 -26.672 -12.188 1 92.94 139 GLN B CA 1
ATOM 4205 C C . GLN B 1 139 ? -7.656 -25.797 -11.094 1 92.94 139 GLN B C 1
ATOM 4207 O O . GLN B 1 139 ? -7.703 -24.562 -11.234 1 92.94 139 GLN B O 1
ATOM 4212 N N . LEU B 1 140 ? -8.148 -26.406 -10.086 1 95.56 140 LEU B N 1
ATOM 4213 C CA . LEU B 1 140 ? -8.641 -25.703 -8.906 1 95.56 140 LEU B CA 1
ATOM 4214 C C . LEU B 1 140 ? -7.738 -25.969 -7.703 1 95.56 140 LEU B C 1
ATOM 4216 O O . LEU B 1 140 ? -7.527 -27.109 -7.316 1 95.56 140 LEU B O 1
ATOM 4220 N N . THR B 1 141 ? -7.148 -24.891 -7.219 1 94.25 141 THR B N 1
ATOM 4221 C CA . THR B 1 141 ? -6.375 -24.953 -5.984 1 94.25 141 THR B CA 1
ATOM 4222 C C . THR B 1 141 ? -7.18 -24.406 -4.809 1 94.25 141 THR B C 1
ATOM 4224 O O . THR B 1 141 ? -7.781 -23.328 -4.906 1 94.25 141 THR B O 1
ATOM 4227 N N . VAL B 1 142 ? -7.215 -25.188 -3.75 1 96.38 142 VAL B N 1
ATOM 4228 C CA . VAL B 1 142 ? -7.93 -24.75 -2.553 1 96.38 142 VAL B CA 1
ATOM 4229 C C . VAL B 1 142 ? -6.934 -24.453 -1.434 1 96.38 142 VAL B C 1
ATOM 4231 O O . VAL B 1 142 ? -6.141 -25.312 -1.058 1 96.38 142 VAL B O 1
ATOM 4234 N N . ILE B 1 143 ? -6.938 -23.234 -0.952 1 95.81 143 ILE B N 1
ATOM 4235 C CA . ILE B 1 143 ? -6.012 -22.859 0.114 1 95.81 143 ILE B CA 1
ATOM 4236 C C . ILE B 1 143 ? -6.777 -22.703 1.424 1 95.81 143 ILE B C 1
ATOM 4238 O O . ILE B 1 143 ? -7.988 -22.453 1.417 1 95.81 143 ILE B O 1
ATOM 4242 N N . PRO B 1 144 ? -6.078 -22.891 2.557 1 96.5 144 PRO B N 1
ATOM 4243 C CA . PRO B 1 144 ? -6.758 -22.672 3.838 1 96.5 144 PRO B CA 1
ATOM 4244 C C . PRO B 1 144 ? -7.184 -21.219 4.051 1 96.5 144 PRO B C 1
ATOM 4246 O O . PRO B 1 144 ? -6.582 -20.312 3.484 1 96.5 144 PRO B O 1
ATOM 4249 N N . ASN B 1 145 ? -8.234 -21.062 4.812 1 96.81 145 ASN B N 1
ATOM 4250 C CA . ASN B 1 145 ? -8.664 -19.719 5.219 1 96.81 145 ASN B CA 1
ATOM 4251 C C . ASN B 1 145 ? -7.816 -19.188 6.371 1 96.81 145 ASN B C 1
ATOM 4253 O O . ASN B 1 145 ? -8.055 -19.531 7.531 1 96.81 145 ASN B O 1
ATOM 4257 N N . THR B 1 146 ? -6.887 -18.328 6.09 1 97.12 146 THR B N 1
ATOM 4258 C CA . THR B 1 146 ? -5.988 -17.812 7.117 1 97.12 146 THR B CA 1
ATOM 4259 C C . THR B 1 146 ? -6.145 -16.312 7.27 1 97.12 146 THR B C 1
ATOM 4261 O O . THR B 1 146 ? -5.391 -15.672 8.008 1 97.12 146 THR B O 1
ATOM 4264 N N . LEU B 1 147 ? -7.094 -15.75 6.594 1 97.94 147 LEU B N 1
ATOM 4265 C CA . LEU B 1 147 ? -7.301 -14.305 6.672 1 97.94 147 LEU B CA 1
ATOM 4266 C C . LEU B 1 147 ? -7.711 -13.891 8.078 1 97.94 147 LEU B C 1
ATOM 4268 O O . LEU B 1 147 ? -8.656 -14.445 8.641 1 97.94 147 LEU B O 1
ATOM 4272 N N . GLN B 1 148 ? -6.957 -12.945 8.609 1 98.31 148 GLN B N 1
ATOM 4273 C CA . GLN B 1 148 ? -7.258 -12.406 9.93 1 98.31 148 GLN B CA 1
ATOM 4274 C C . GLN B 1 148 ? -7.406 -10.891 9.883 1 98.31 148 GLN B C 1
ATOM 4276 O O . GLN B 1 148 ? -6.578 -10.195 9.289 1 98.31 148 GLN B O 1
ATOM 4281 N N . VAL B 1 149 ? -8.484 -10.453 10.477 1 98.62 149 VAL B N 1
ATOM 4282 C CA . VAL B 1 149 ? -8.75 -9.023 10.609 1 98.62 149 VAL B CA 1
ATOM 4283 C C . VAL B 1 149 ? -8.992 -8.68 12.078 1 98.62 149 VAL B C 1
ATOM 4285 O O . VAL B 1 149 ? -9.891 -9.234 12.711 1 98.62 149 VAL B O 1
ATOM 4288 N N . SER B 1 150 ? -8.133 -7.777 12.578 1 98.5 150 SER B N 1
ATOM 4289 C CA . SER B 1 150 ? -8.227 -7.418 13.992 1 98.5 150 SER B CA 1
ATOM 4290 C C . SER B 1 150 ? -8.117 -5.91 14.188 1 98.5 150 SER B C 1
ATOM 4292 O O . SER B 1 150 ? -7.012 -5.359 14.219 1 98.5 150 SER B O 1
ATOM 4294 N N . PRO B 1 151 ? -9.234 -5.316 14.445 1 98.19 151 PRO B N 1
ATOM 4295 C CA . PRO B 1 151 ? -9.211 -3.877 14.703 1 98.19 151 PRO B CA 1
ATOM 4296 C C . PRO B 1 151 ? -8.93 -3.545 16.156 1 98.19 151 PRO B C 1
ATOM 4298 O O . PRO B 1 151 ? -9.203 -4.355 17.047 1 98.19 151 PRO B O 1
ATOM 4301 N N . LEU B 1 152 ? -8.328 -2.398 16.406 1 98.06 152 LEU B N 1
ATOM 4302 C CA . LEU B 1 152 ? -8.258 -1.814 17.75 1 98.06 152 LEU B CA 1
ATOM 4303 C C . LEU B 1 152 ? -9.445 -0.888 18 1 98.06 152 LEU B C 1
ATOM 4305 O O . LEU B 1 152 ? -9.867 -0.153 17.094 1 98.06 152 LEU B O 1
ATOM 4309 N N . THR B 1 153 ? -9.938 -0.899 19.172 1 97.81 153 THR B N 1
ATOM 4310 C CA . THR B 1 153 ? -11.07 -0.054 19.516 1 97.81 153 THR B CA 1
ATOM 4311 C C . THR B 1 153 ? -10.656 1.412 19.578 1 97.81 153 THR B C 1
ATOM 4313 O O . THR B 1 153 ? -9.695 1.76 20.266 1 97.81 153 THR B O 1
ATOM 4316 N N . PRO B 1 154 ? -11.344 2.223 18.844 1 97.81 154 PRO B N 1
ATOM 4317 C CA . PRO B 1 154 ? -11.031 3.65 18.938 1 97.81 154 PRO B CA 1
ATOM 4318 C C . PRO B 1 154 ? -11.625 4.301 20.188 1 97.81 154 PRO B C 1
ATOM 4320 O O . PRO B 1 154 ? -12.469 3.701 20.859 1 97.81 154 PRO B O 1
ATOM 4323 N N . PRO B 1 155 ? -11.117 5.504 20.5 1 96.62 155 PRO B N 1
ATOM 4324 C CA . PRO B 1 155 ? -11.773 6.23 21.594 1 96.62 155 PRO B CA 1
ATOM 4325 C C . PRO B 1 155 ? -13.242 6.531 21.297 1 96.62 155 PRO B C 1
ATOM 4327 O O . PRO B 1 155 ? -13.578 6.973 20.203 1 96.62 155 PRO B O 1
ATOM 4330 N N . PRO B 1 156 ? -14.039 6.352 22.266 1 96.44 156 PRO B N 1
ATOM 4331 C CA . PRO B 1 156 ? -15.477 6.496 22.031 1 96.44 156 PRO B CA 1
ATOM 4332 C C . PRO B 1 156 ? -15.891 7.949 21.812 1 96.44 156 PRO B C 1
ATOM 4334 O O . PRO B 1 156 ? -16.891 8.219 21.156 1 96.44 156 PRO B O 1
ATOM 4337 N N . VAL B 1 157 ? -15.141 8.875 22.453 1 94.75 157 VAL B N 1
ATOM 4338 C CA . VAL B 1 157 ? -15.492 10.281 22.328 1 94.75 157 VAL B CA 1
ATOM 4339 C C . VAL B 1 157 ? -14.234 11.102 22.031 1 94.75 157 VAL B C 1
ATOM 4341 O O . VAL B 1 157 ? -13.18 10.883 22.625 1 94.75 157 VAL B O 1
ATOM 4344 N N . LEU B 1 158 ? -14.445 11.992 21.031 1 93.81 158 LEU B N 1
ATOM 4345 C CA . LEU B 1 158 ? -13.391 12.922 20.672 1 93.81 158 LEU B CA 1
ATOM 4346 C C . LEU B 1 158 ? -13.93 14.352 20.578 1 93.81 158 LEU B C 1
ATOM 4348 O O . LEU B 1 158 ? -15.086 14.555 20.219 1 93.81 158 LEU B O 1
ATOM 4352 N N . SER B 1 159 ? -13.055 15.195 20.969 1 90.38 159 SER B N 1
ATOM 4353 C CA . SER B 1 159 ? -13.406 16.594 20.734 1 90.38 159 SER B CA 1
ATOM 4354 C C . SER B 1 159 ? -13.117 17 19.297 1 90.38 159 SER B C 1
ATOM 4356 O O . SER B 1 159 ? -12.102 16.594 18.719 1 90.38 159 SER B O 1
ATOM 4358 N N . GLU B 1 160 ? -13.977 17.766 18.797 1 89.12 160 GLU B N 1
ATOM 4359 C CA . GLU B 1 160 ? -13.734 18.297 17.453 1 89.12 160 GLU B CA 1
ATOM 4360 C C . GLU B 1 160 ? -12.352 18.938 17.359 1 89.12 160 GLU B C 1
ATOM 4362 O O . GLU B 1 160 ? -11.906 19.609 18.281 1 89.12 160 GLU B O 1
ATOM 4367 N N . GLY B 1 161 ? -11.688 18.688 16.188 1 88.75 161 GLY B N 1
ATOM 4368 C CA . GLY B 1 161 ? -10.344 19.203 15.992 1 88.75 161 GLY B CA 1
ATOM 4369 C C . GLY B 1 161 ? -9.258 18.219 16.375 1 88.75 161 GLY B C 1
ATOM 4370 O O . GLY B 1 161 ? -8.094 18.391 16 1 88.75 161 GLY B O 1
ATOM 4371 N N . SER B 1 162 ? -9.648 17.219 17.078 1 90.81 162 SER B N 1
ATOM 4372 C CA . SER B 1 162 ? -8.695 16.188 17.453 1 90.81 162 SER B CA 1
ATOM 4373 C C . SER B 1 162 ? -8.406 15.242 16.281 1 90.81 162 SER B C 1
ATOM 4375 O O . SER B 1 162 ? -9.133 15.242 15.289 1 90.81 162 SER B O 1
ATOM 4377 N N . ASP B 1 163 ? -7.34 14.508 16.484 1 93.94 163 ASP B N 1
ATOM 4378 C CA . ASP B 1 163 ? -7.027 13.492 15.477 1 93.94 163 ASP B CA 1
ATOM 4379 C C . ASP B 1 163 ? -7.57 12.125 15.891 1 93.94 163 ASP B C 1
ATOM 4381 O O . ASP B 1 163 ? -7.578 11.789 17.078 1 93.94 163 ASP B O 1
ATOM 4385 N N . LEU B 1 164 ? -8.023 11.43 14.922 1 97.31 164 LEU B N 1
ATOM 4386 C CA . LEU B 1 164 ? -8.5 10.07 15.125 1 97.31 164 LEU B CA 1
ATOM 4387 C C . LEU B 1 164 ? -7.641 9.07 14.359 1 97.31 164 LEU B C 1
ATOM 4389 O O . LEU B 1 164 ? -7.457 9.203 13.148 1 97.31 164 LEU B O 1
ATOM 4393 N N . THR B 1 165 ? -7.09 8.156 15.07 1 97.81 165 THR B N 1
ATOM 4394 C CA . THR B 1 165 ? -6.328 7.082 14.438 1 97.81 165 THR B CA 1
ATOM 4395 C C . THR B 1 165 ? -7.07 5.754 14.547 1 97.81 165 THR B C 1
ATOM 4397 O O . THR B 1 165 ? -7.359 5.285 15.656 1 97.81 165 THR B O 1
ATOM 4400 N N . LEU B 1 166 ? -7.414 5.184 13.469 1 98.56 166 LEU B N 1
ATOM 4401 C CA . LEU B 1 166 ? -8.031 3.861 13.391 1 98.56 166 LEU B CA 1
ATOM 4402 C C . LEU B 1 166 ? -7.012 2.811 12.961 1 98.56 166 LEU B C 1
ATOM 4404 O O . LEU B 1 166 ? -6.406 2.924 11.891 1 98.56 166 LEU B O 1
ATOM 4408 N N . SER B 1 167 ? -6.82 1.81 13.805 1 98.5 167 SER B N 1
ATOM 4409 C CA . SER B 1 167 ? -5.824 0.782 13.523 1 98.5 167 SER B CA 1
ATOM 4410 C C . SER B 1 167 ? -6.48 -0.57 13.266 1 98.5 167 SER B C 1
ATOM 4412 O O . SER B 1 167 ? -7.355 -0.996 14.023 1 98.5 167 SER B O 1
ATOM 4414 N N . CYS B 1 168 ? -6.117 -1.21 12.227 1 98.62 168 CYS B N 1
ATOM 4415 C CA . CYS B 1 168 ? -6.633 -2.521 11.844 1 98.62 168 CYS B CA 1
ATOM 4416 C C . CYS B 1 168 ? -5.512 -3.426 11.352 1 98.62 168 CYS B C 1
ATOM 4418 O O . CYS B 1 168 ? -4.742 -3.039 10.469 1 98.62 168 CYS B O 1
ATOM 4420 N N . ASN B 1 169 ? -5.363 -4.555 11.914 1 98.5 169 ASN B N 1
ATOM 4421 C CA . ASN B 1 169 ? -4.402 -5.551 11.461 1 98.5 169 ASN B CA 1
ATOM 4422 C C . ASN B 1 169 ? -5.035 -6.523 10.469 1 98.5 169 ASN B C 1
ATOM 4424 O O . ASN B 1 169 ? -6.078 -7.121 10.75 1 98.5 169 ASN B O 1
ATOM 4428 N N . VAL B 1 170 ? -4.555 -6.617 9.328 1 98.19 170 VAL B N 1
ATOM 4429 C CA . VAL B 1 170 ? -5.023 -7.531 8.289 1 98.19 170 VAL B CA 1
ATOM 4430 C C . VAL B 1 170 ? -3.867 -8.406 7.816 1 98.19 170 VAL B C 1
ATOM 4432 O O . VAL B 1 170 ? -2.902 -7.914 7.23 1 98.19 170 VAL B O 1
ATOM 4435 N N . THR B 1 171 ? -3.971 -9.703 8.055 1 96.62 171 THR B N 1
ATOM 4436 C CA . THR B 1 171 ? -2.887 -10.617 7.711 1 96.62 171 THR B CA 1
ATOM 4437 C C . THR B 1 171 ? -3.439 -11.914 7.117 1 96.62 171 THR B C 1
ATOM 4439 O O . THR B 1 171 ? -4.633 -12.203 7.25 1 96.62 171 THR B O 1
ATOM 4442 N N . ARG B 1 172 ? -2.594 -12.594 6.422 1 94.56 172 ARG B N 1
ATOM 4443 C CA . ARG B 1 172 ? -2.838 -13.945 5.93 1 94.56 172 ARG B CA 1
ATOM 4444 C C . ARG B 1 172 ? -1.53 -14.711 5.75 1 94.56 172 ARG B C 1
ATOM 4446 O O . ARG B 1 172 ? -0.464 -14.102 5.621 1 94.56 172 ARG B O 1
ATOM 4453 N N . THR B 1 173 ? -1.632 -15.969 5.781 1 91.75 173 THR B N 1
ATOM 4454 C CA . THR B 1 173 ? -0.475 -16.781 5.426 1 91.75 173 THR B CA 1
ATOM 4455 C C . THR B 1 173 ? -0.37 -16.953 3.914 1 91.75 173 THR B C 1
ATOM 4457 O O . THR B 1 173 ? -1.297 -17.453 3.273 1 91.75 173 THR B O 1
ATOM 4460 N N . LEU B 1 174 ? 0.659 -16.5 3.396 1 88.94 174 LEU B N 1
ATOM 4461 C CA . LEU B 1 174 ? 0.846 -16.5 1.95 1 88.94 174 LEU B CA 1
ATOM 4462 C C . LEU B 1 174 ? 1.462 -17.828 1.487 1 88.94 174 LEU B C 1
ATOM 4464 O O . LEU B 1 174 ? 2.686 -17.969 1.49 1 88.94 174 LEU B O 1
ATOM 4468 N N . THR B 1 175 ? 0.713 -18.766 1.082 1 85.06 175 THR B N 1
ATOM 4469 C CA . THR B 1 175 ? 1.173 -20.047 0.548 1 85.06 175 THR B CA 1
ATOM 4470 C C . THR B 1 175 ? 1.041 -20.078 -0.972 1 85.06 175 THR B C 1
ATOM 4472 O O . THR B 1 175 ? 1.74 -20.844 -1.646 1 85.06 175 THR B O 1
ATOM 4475 N N . HIS B 1 176 ? 0.145 -19.375 -1.497 1 89.56 176 HIS B N 1
ATOM 4476 C CA . HIS B 1 176 ? -0.083 -19.141 -2.918 1 89.56 176 HIS B CA 1
ATOM 4477 C C . HIS B 1 176 ? -0.161 -17.656 -3.225 1 89.56 176 HIS B C 1
ATOM 4479 O O . HIS B 1 176 ? -0.37 -16.828 -2.322 1 89.56 176 HIS B O 1
ATOM 4485 N N . PRO B 1 177 ? 0.099 -17.344 -4.398 1 89.19 177 PRO B N 1
ATOM 4486 C CA . PRO B 1 177 ? 0.105 -15.906 -4.695 1 89.19 177 PRO B CA 1
ATOM 4487 C C . PRO B 1 177 ? -1.289 -15.289 -4.629 1 89.19 177 PRO B C 1
ATOM 4489 O O . PRO B 1 177 ? -2.143 -15.586 -5.469 1 89.19 177 PRO B O 1
ATOM 4492 N N . THR B 1 178 ? -1.503 -14.57 -3.658 1 94.12 178 THR B N 1
ATOM 4493 C CA . THR B 1 178 ? -2.723 -13.789 -3.498 1 94.12 178 THR B CA 1
ATOM 4494 C C . THR B 1 178 ? -2.396 -12.359 -3.08 1 94.12 178 THR B C 1
ATOM 4496 O O . THR B 1 178 ? -1.233 -12.023 -2.85 1 94.12 178 THR B O 1
ATOM 4499 N N . TYR B 1 179 ? -3.432 -11.539 -3.062 1 95.38 179 TYR B N 1
ATOM 4500 C CA . TYR B 1 179 ? -3.283 -10.117 -2.76 1 95.38 179 TYR B CA 1
ATOM 4501 C C . TYR B 1 179 ? -4.27 -9.688 -1.684 1 95.38 179 TYR B C 1
ATOM 4503 O O . TYR B 1 179 ? -5.316 -10.312 -1.5 1 95.38 179 TYR B O 1
ATOM 4511 N N . LEU B 1 180 ? -3.9 -8.656 -1 1 96.56 180 LEU B N 1
ATOM 4512 C CA . LEU B 1 180 ? -4.762 -8.156 0.066 1 96.56 180 LEU B CA 1
ATOM 4513 C C . LEU B 1 180 ? -5.25 -6.746 -0.251 1 96.56 180 LEU B C 1
ATOM 4515 O O . LEU B 1 180 ? -4.527 -5.957 -0.866 1 96.56 180 LEU B O 1
ATOM 4519 N N . SER B 1 181 ? -6.465 -6.504 0.153 1 97.81 181 SER B N 1
ATOM 4520 C CA . SER B 1 181 ? -7 -5.148 0.179 1 97.81 181 SER B CA 1
ATOM 4521 C C . SER B 1 181 ? -7.625 -4.828 1.534 1 97.81 181 SER B C 1
ATOM 4523 O O . SER B 1 181 ? -8.039 -5.73 2.262 1 97.81 181 SER B O 1
ATOM 4525 N N . VAL B 1 182 ? -7.629 -3.605 1.878 1 98.44 182 VAL B N 1
ATOM 4526 C CA . VAL B 1 182 ? -8.203 -3.131 3.135 1 98.44 182 VAL B CA 1
ATOM 4527 C C . VAL B 1 182 ? -9.141 -1.957 2.863 1 98.44 182 VAL B C 1
ATOM 4529 O O . VAL B 1 182 ? -8.773 -1.007 2.17 1 98.44 182 VAL B O 1
ATOM 4532 N N . THR B 1 183 ? -10.336 -2.004 3.404 1 98.69 183 THR B N 1
ATOM 4533 C CA . THR B 1 183 ? -11.312 -0.934 3.232 1 98.69 183 THR B CA 1
ATOM 4534 C C . THR B 1 183 ? -11.789 -0.419 4.586 1 98.69 183 THR B C 1
ATOM 4536 O O . THR B 1 183 ? -12.094 -1.208 5.484 1 98.69 183 THR B O 1
ATOM 4539 N N . TRP B 1 184 ? -11.773 0.853 4.75 1 98.69 184 TRP B N 1
ATOM 4540 C CA . TRP B 1 184 ? -12.359 1.512 5.914 1 98.69 184 TRP B CA 1
ATOM 4541 C C . TRP B 1 184 ? -13.703 2.137 5.566 1 98.69 184 TRP B C 1
ATOM 4543 O O . TRP B 1 184 ? -13.844 2.809 4.543 1 98.69 184 TRP B O 1
ATOM 4553 N N . SER B 1 185 ? -14.625 1.884 6.48 1 98.38 185 SER B N 1
ATOM 4554 C CA . SER B 1 185 ? -15.953 2.436 6.254 1 98.38 185 SER B CA 1
ATOM 4555 C C . SER B 1 185 ? -16.547 2.988 7.547 1 98.38 185 SER B C 1
ATOM 4557 O O . SER B 1 185 ? -16.062 2.695 8.641 1 98.38 185 SER B O 1
ATOM 4559 N N . VAL B 1 186 ? -17.547 3.84 7.387 1 98 186 VAL B N 1
ATOM 4560 C CA . VAL B 1 186 ? -18.266 4.41 8.516 1 98 186 VAL B CA 1
ATOM 4561 C C . VAL B 1 186 ? -19.766 4.277 8.289 1 98 186 VAL B C 1
ATOM 4563 O O . VAL B 1 186 ? -20.25 4.496 7.176 1 98 186 VAL B O 1
ATOM 4566 N N . LYS B 1 187 ? -20.359 3.793 9.266 1 97 187 LYS B N 1
ATOM 4567 C CA . LYS B 1 187 ? -21.812 3.639 9.242 1 97 187 LYS B CA 1
ATOM 4568 C C . LYS B 1 187 ? -22.484 4.73 10.062 1 97 187 LYS B C 1
ATOM 4570 O O . LYS B 1 187 ? -22.109 4.977 11.203 1 97 187 LYS B O 1
ATOM 4575 N N . ARG B 1 188 ? -23.438 5.352 9.406 1 93.25 188 ARG B N 1
ATOM 4576 C CA . ARG B 1 188 ? -24.281 6.352 10.039 1 93.25 188 ARG B CA 1
ATOM 4577 C C . ARG B 1 188 ? -25.766 6.016 9.859 1 93.25 188 ARG B C 1
ATOM 4579 O O . ARG B 1 188 ? -26.312 6.172 8.766 1 93.25 188 ARG B O 1
ATOM 4586 N N . GLY B 1 189 ? -26.328 5.57 10.859 1 89.06 189 GLY B N 1
ATOM 4587 C CA . GLY B 1 189 ? -27.688 5.082 10.703 1 89.06 189 GLY B CA 1
ATOM 4588 C C . GLY B 1 189 ? -27.781 3.871 9.797 1 89.06 189 GLY B C 1
ATOM 4589 O O . GLY B 1 189 ? -27.141 2.846 10.047 1 89.06 189 GLY B O 1
ATOM 4590 N N . ALA B 1 190 ? -28.484 4.059 8.633 1 89.12 190 ALA B N 1
ATOM 4591 C CA . ALA B 1 190 ? -28.719 2.945 7.715 1 89.12 190 ALA B CA 1
ATOM 4592 C C . ALA B 1 190 ? -27.75 2.994 6.539 1 89.12 190 ALA B C 1
ATOM 4594 O O . ALA B 1 190 ? -27.719 2.08 5.711 1 89.12 190 ALA B O 1
ATOM 4595 N N . THR B 1 191 ? -26.953 4.039 6.633 1 92.62 191 THR B N 1
ATOM 4596 C CA . THR B 1 191 ? -26.078 4.219 5.484 1 92.62 191 THR B CA 1
ATOM 4597 C C . THR B 1 191 ? -24.641 3.885 5.848 1 92.62 191 THR B C 1
ATOM 4599 O O . THR B 1 191 ? -24.188 4.176 6.961 1 92.62 191 THR B O 1
ATOM 4602 N N . SER B 1 192 ? -24.047 3.188 4.965 1 93.94 192 SER B N 1
ATOM 4603 C CA . SER B 1 192 ? -22.625 2.883 5.09 1 93.94 192 SER B CA 1
ATOM 4604 C C . SER B 1 192 ? -21.828 3.465 3.924 1 93.94 192 SER B C 1
ATOM 4606 O O . SER B 1 192 ? -22.266 3.404 2.775 1 93.94 192 SER B O 1
ATOM 4608 N N . GLU B 1 193 ? -20.75 4.102 4.289 1 96.31 193 GLU B N 1
ATOM 4609 C CA . GLU B 1 193 ? -19.922 4.703 3.252 1 96.31 193 GLU B CA 1
ATOM 4610 C C . GLU B 1 193 ? -18.453 4.289 3.414 1 96.31 193 GLU B C 1
ATOM 4612 O O . GLU B 1 193 ? -17.953 4.223 4.535 1 96.31 193 GLU B O 1
ATOM 4617 N N . ASP B 1 194 ? -17.875 4 2.262 1 97.81 194 ASP B N 1
ATOM 4618 C CA . ASP B 1 194 ? -16.438 3.717 2.281 1 97.81 194 ASP B CA 1
ATOM 4619 C C . ASP B 1 194 ? -15.625 5.008 2.338 1 97.81 194 ASP B C 1
ATOM 4621 O O . ASP B 1 194 ? -15.852 5.93 1.55 1 97.81 194 ASP B O 1
ATOM 4625 N N . ILE B 1 195 ? -14.742 5.07 3.268 1 98.25 195 ILE B N 1
ATOM 4626 C CA . ILE B 1 195 ? -13.844 6.211 3.375 1 98.25 195 ILE B CA 1
ATOM 4627 C C . ILE B 1 195 ? -12.672 6.035 2.41 1 98.25 195 ILE B C 1
ATOM 4629 O O . ILE B 1 195 ? -12.414 6.898 1.567 1 98.25 195 ILE B O 1
ATOM 4633 N N . LEU B 1 196 ? -12.062 4.895 2.539 1 98 196 LEU B N 1
ATOM 4634 C CA . LEU B 1 196 ? -10.836 4.629 1.799 1 98 196 LEU B CA 1
ATOM 4635 C C . LEU B 1 196 ? -10.625 3.129 1.61 1 98 196 LEU B C 1
ATOM 4637 O O . LEU B 1 196 ? -10.898 2.34 2.52 1 98 196 LEU B O 1
ATOM 4641 N N . THR B 1 197 ? -10.18 2.742 0.362 1 98.19 197 THR B N 1
ATOM 4642 C CA . THR B 1 197 ? -9.82 1.358 0.068 1 98.19 197 THR B CA 1
ATOM 4643 C C . THR B 1 197 ? -8.375 1.266 -0.419 1 98.19 197 THR B C 1
ATOM 4645 O O . THR B 1 197 ? -7.992 1.944 -1.375 1 98.19 197 THR B O 1
ATOM 4648 N N . PHE B 1 198 ? -7.609 0.567 0.323 1 97.75 198 PHE B N 1
ATOM 4649 C CA . PHE B 1 198 ? -6.305 0.109 -0.137 1 97.75 198 PHE B CA 1
ATOM 4650 C C . PHE B 1 198 ? -6.441 -1.142 -0.997 1 97.75 198 PHE B C 1
ATOM 4652 O O . PHE B 1 198 ? -6.793 -2.211 -0.494 1 97.75 198 PHE B O 1
ATOM 4659 N N . GLY B 1 199 ? -6.113 -1.019 -2.246 1 95.81 199 GLY B N 1
ATOM 4660 C CA . GLY B 1 199 ? -6.383 -2.082 -3.199 1 95.81 199 GLY B CA 1
ATOM 4661 C C . GLY B 1 199 ? -5.289 -3.133 -3.25 1 95.81 199 GLY B C 1
ATOM 4662 O O . GLY B 1 199 ? -4.246 -2.982 -2.607 1 95.81 199 GLY B O 1
ATOM 4663 N N . PRO B 1 200 ? -5.551 -4.145 -4.047 1 94.31 200 PRO B N 1
ATOM 4664 C CA . PRO B 1 200 ? -4.645 -5.289 -4.113 1 94.31 200 PRO B CA 1
ATOM 4665 C C . PRO B 1 200 ? -3.303 -4.945 -4.762 1 94.31 200 PRO B C 1
ATOM 4667 O O . PRO B 1 200 ? -2.32 -5.668 -4.574 1 94.31 200 PRO B O 1
ATOM 4670 N N . GLN B 1 201 ? -3.225 -3.912 -5.508 1 91.19 201 GLN B N 1
ATOM 4671 C CA . GLN B 1 201 ? -1.959 -3.535 -6.129 1 91.19 201 GLN B CA 1
ATOM 4672 C C . GLN B 1 201 ? -1.338 -2.33 -5.426 1 91.19 201 GLN B C 1
ATOM 4674 O O . GLN B 1 201 ? -0.412 -1.709 -5.953 1 91.19 201 GLN B O 1
ATOM 4679 N N . GLY B 1 202 ? -1.972 -1.949 -4.348 1 92.75 202 GLY B N 1
ATOM 4680 C CA . GLY B 1 202 ? -1.411 -0.85 -3.578 1 92.75 202 GLY B CA 1
ATOM 4681 C C . GLY B 1 202 ? -2.049 0.488 -3.895 1 92.75 202 GLY B C 1
ATOM 4682 O O . GLY B 1 202 ? -1.676 1.513 -3.32 1 92.75 202 GLY B O 1
ATOM 4683 N N . ASP B 1 203 ? -3.002 0.5 -4.719 1 94 203 ASP B N 1
ATOM 4684 C CA . ASP B 1 203 ? -3.693 1.745 -5.035 1 94 203 ASP B CA 1
ATOM 4685 C C . ASP B 1 203 ? -4.68 2.123 -3.934 1 94 203 ASP B C 1
ATOM 4687 O O . ASP B 1 203 ? -5.164 1.257 -3.203 1 94 203 ASP B O 1
ATOM 4691 N N . VAL B 1 204 ? -4.883 3.393 -3.863 1 97.06 204 VAL B N 1
ATOM 4692 C CA . VAL B 1 204 ? -5.859 3.871 -2.889 1 97.06 204 VAL B CA 1
ATOM 4693 C C . VAL B 1 204 ? -6.996 4.594 -3.605 1 97.06 204 VAL B C 1
ATOM 4695 O O . VAL B 1 204 ? -6.758 5.438 -4.469 1 97.06 204 VAL B O 1
ATOM 4698 N N . VAL B 1 205 ? -8.211 4.172 -3.24 1 96.81 205 VAL B N 1
ATOM 4699 C CA . VAL B 1 205 ? -9.422 4.824 -3.723 1 96.81 205 VAL B CA 1
ATOM 4700 C C . VAL B 1 205 ? -10.242 5.34 -2.539 1 96.81 205 VAL B C 1
ATOM 4702 O O . VAL B 1 205 ? -10.398 4.637 -1.536 1 96.81 205 VAL B O 1
ATOM 4705 N N . THR B 1 206 ? -10.656 6.555 -2.627 1 97.56 206 THR B N 1
ATOM 4706 C CA . THR B 1 206 ? -11.453 7.141 -1.556 1 97.56 206 THR B CA 1
ATOM 4707 C C . THR B 1 206 ? -12.914 7.285 -1.981 1 97.56 206 THR B C 1
ATOM 4709 O O . THR B 1 206 ? -13.219 7.293 -3.176 1 97.56 206 THR B O 1
ATOM 4712 N N . GLY B 1 207 ? -13.727 7.266 -1.029 1 96.44 207 GLY B N 1
ATOM 4713 C CA . GLY B 1 207 ? -15.062 7.746 -1.329 1 96.44 207 GLY B CA 1
ATOM 4714 C C . GLY B 1 207 ? -15.086 9.188 -1.812 1 96.44 207 GLY B C 1
ATOM 4715 O O . GLY B 1 207 ? -14.18 9.961 -1.511 1 96.44 207 GLY B O 1
ATOM 4716 N N . ALA B 1 208 ? -16.094 9.547 -2.459 1 94.12 208 ALA B N 1
ATOM 4717 C CA . ALA B 1 208 ? -16.156 10.867 -3.086 1 94.12 208 ALA B CA 1
ATOM 4718 C C . ALA B 1 208 ? -16.062 11.977 -2.045 1 94.12 208 ALA B C 1
ATOM 4720 O O . ALA B 1 208 ? -15.375 12.984 -2.262 1 94.12 208 ALA B O 1
ATOM 4721 N N . LYS B 1 209 ? -16.656 11.781 -0.948 1 93.5 209 LYS B N 1
ATOM 4722 C CA . LYS B 1 209 ? -16.703 12.797 0.102 1 93.5 209 LYS B CA 1
ATOM 4723 C C . LYS B 1 209 ? -15.344 12.969 0.768 1 93.5 209 LYS B C 1
ATOM 4725 O O . LYS B 1 209 ? -15.117 13.953 1.476 1 93.5 209 LYS B O 1
ATOM 4730 N N . TYR B 1 210 ? -14.477 12.031 0.536 1 96.75 210 TYR B N 1
ATOM 4731 C CA . TYR B 1 210 ? -13.234 12.023 1.3 1 96.75 210 TYR B CA 1
ATOM 4732 C C . TYR B 1 210 ? -12.039 12.305 0.399 1 96.75 210 TYR B C 1
ATOM 4734 O O . TYR B 1 210 ? -10.906 12.391 0.873 1 96.75 210 TYR B O 1
ATOM 4742 N N . ALA B 1 211 ? -12.289 12.461 -0.87 1 95.69 211 ALA B N 1
ATOM 4743 C CA . ALA B 1 211 ? -11.211 12.586 -1.852 1 95.69 211 ALA B CA 1
ATOM 4744 C C . ALA B 1 211 ? -10.359 13.82 -1.573 1 95.69 211 ALA B C 1
ATOM 4746 O O . ALA B 1 211 ? -9.133 13.75 -1.592 1 95.69 211 ALA B O 1
ATOM 4747 N N . ARG B 1 212 ? -10.977 14.945 -1.333 1 94.94 212 ARG B N 1
ATOM 4748 C CA . ARG B 1 212 ? -10.242 16.188 -1.096 1 94.94 212 ARG B CA 1
ATOM 4749 C C . ARG B 1 212 ? -9.422 16.094 0.187 1 94.94 212 ARG B C 1
ATOM 4751 O O . ARG B 1 212 ? -8.258 16.5 0.212 1 94.94 212 ARG B O 1
ATOM 4758 N N . ARG B 1 213 ? -10 15.547 1.24 1 95.62 213 ARG B N 1
ATOM 4759 C CA . ARG B 1 213 ? -9.297 15.438 2.518 1 95.62 213 ARG B CA 1
ATOM 4760 C C . ARG B 1 213 ? -8.102 14.5 2.404 1 95.62 213 ARG B C 1
ATOM 4762 O O . ARG B 1 213 ? -7.09 14.688 3.088 1 95.62 213 ARG B O 1
ATOM 4769 N N . TYR B 1 214 ? -8.297 13.492 1.58 1 96.25 214 TYR B N 1
ATOM 4770 C CA . TYR B 1 214 ? -7.168 12.602 1.355 1 96.25 214 TYR B CA 1
ATOM 4771 C C . TYR B 1 214 ? -6.051 13.312 0.609 1 96.25 214 TYR B C 1
ATOM 4773 O O . TYR B 1 214 ? -4.875 13.188 0.968 1 96.25 214 TYR B O 1
ATOM 4781 N N . ALA B 1 215 ? -6.352 14.094 -0.375 1 92.19 215 ALA B N 1
ATOM 4782 C CA . ALA B 1 215 ? -5.379 14.812 -1.195 1 92.19 215 ALA B CA 1
ATOM 4783 C C . ALA B 1 215 ? -4.605 15.836 -0.366 1 92.19 215 ALA B C 1
ATOM 4785 O O . ALA B 1 215 ? -3.404 16.031 -0.565 1 92.19 215 ALA B O 1
ATOM 4786 N N . ASP B 1 216 ? -5.285 16.406 0.621 1 91.12 216 ASP B N 1
ATOM 4787 C CA . ASP B 1 216 ? -4.652 17.469 1.384 1 91.12 216 ASP B CA 1
ATOM 4788 C C . ASP B 1 216 ? -3.986 16.922 2.645 1 91.12 216 ASP B C 1
ATOM 4790 O O . ASP B 1 216 ? -3.4 17.688 3.42 1 91.12 216 ASP B O 1
ATOM 4794 N N . GLY B 1 217 ? -4.172 15.695 2.887 1 93.5 217 GLY B N 1
ATOM 4795 C CA . GLY B 1 217 ? -3.496 15.078 4.016 1 93.5 217 GLY B CA 1
ATOM 4796 C C . GLY B 1 217 ? -4.355 15.016 5.266 1 93.5 217 GLY B C 1
ATOM 4797 O O . GLY B 1 217 ? -3.896 14.578 6.32 1 93.5 217 GLY B O 1
ATOM 4798 N N . GLY B 1 218 ? -5.59 15.461 5.148 1 94.62 218 GLY B N 1
ATOM 4799 C CA . GLY B 1 218 ? -6.504 15.367 6.277 1 94.62 218 GLY B CA 1
ATOM 4800 C C . GLY B 1 218 ? -6.875 13.938 6.621 1 94.62 218 GLY B C 1
ATOM 4801 O O . GLY B 1 218 ? -7.23 13.641 7.766 1 94.62 218 GLY B O 1
ATOM 4802 N N . ILE B 1 219 ? -6.953 13.172 5.602 1 97.12 219 ILE B N 1
ATOM 4803 C CA . ILE B 1 219 ? -7.098 11.727 5.762 1 97.12 219 ILE B CA 1
ATOM 4804 C C . ILE B 1 219 ? -5.871 11.016 5.191 1 97.12 219 ILE B C 1
ATOM 4806 O O . ILE B 1 219 ? -5.453 11.297 4.062 1 97.12 219 ILE B O 1
ATOM 4810 N N . ARG B 1 220 ? -5.336 10.133 6.004 1 96.56 220 ARG B N 1
ATOM 4811 C CA . ARG B 1 220 ? -4.102 9.477 5.578 1 96.56 220 ARG B CA 1
ATOM 4812 C C . ARG B 1 220 ? -4.141 7.984 5.875 1 96.56 220 ARG B C 1
ATOM 4814 O O . ARG B 1 220 ? -4.598 7.57 6.941 1 96.56 220 ARG B O 1
ATOM 4821 N N . LEU B 1 221 ? -3.732 7.273 4.883 1 97.19 221 LEU B N 1
ATOM 4822 C CA . LEU B 1 221 ? -3.438 5.863 5.113 1 97.19 221 LEU B CA 1
ATOM 4823 C C . LEU B 1 221 ? -1.987 5.672 5.547 1 97.19 221 LEU B C 1
ATOM 4825 O O . LEU B 1 221 ? -1.069 6.16 4.883 1 97.19 221 LEU B O 1
ATOM 4829 N N . VAL B 1 222 ? -1.815 4.996 6.648 1 95.94 222 VAL B N 1
ATOM 4830 C CA . VAL B 1 222 ? -0.48 4.77 7.195 1 95.94 222 VAL B CA 1
ATOM 4831 C C . VAL B 1 222 ? -0.235 3.273 7.363 1 95.94 222 VAL B C 1
ATOM 4833 O O . VAL B 1 222 ? -0.376 2.734 8.461 1 95.94 222 VAL B O 1
ATOM 4836 N N . PRO B 1 223 ? 0.154 2.654 6.285 1 95.69 223 PRO B N 1
ATOM 4837 C CA . PRO B 1 223 ? 0.519 1.245 6.438 1 95.69 223 PRO B CA 1
ATOM 4838 C C . PRO B 1 223 ? 1.773 1.05 7.285 1 95.69 223 PRO B C 1
ATOM 4840 O O . PRO B 1 223 ? 2.738 1.807 7.152 1 95.69 223 PRO B O 1
ATOM 4843 N N . GLY B 1 224 ? 1.712 0.105 8.172 1 93.88 224 GLY B N 1
ATOM 4844 C CA . GLY B 1 224 ? 2.848 -0.26 9 1 93.88 224 GLY B CA 1
ATOM 4845 C C . GLY B 1 224 ? 3.395 -1.641 8.695 1 93.88 224 GLY B C 1
ATOM 4846 O O . GLY B 1 224 ? 3.252 -2.133 7.57 1 93.88 224 GLY B O 1
ATOM 4847 N N . LYS B 1 225 ? 4.113 -2.191 9.688 1 91.31 225 LYS B N 1
ATOM 4848 C CA . LYS B 1 225 ? 4.699 -3.521 9.539 1 91.31 225 LYS B CA 1
ATOM 4849 C C . LYS B 1 225 ? 3.738 -4.602 10.031 1 91.31 225 LYS B C 1
ATOM 4851 O O . LYS B 1 225 ? 2.803 -4.312 10.781 1 91.31 225 LYS B O 1
ATOM 4856 N N . ASN B 1 226 ? 3.918 -5.758 9.516 1 92.12 226 ASN B N 1
ATOM 4857 C CA . ASN B 1 226 ? 3.25 -6.957 10.008 1 92.12 226 ASN B CA 1
ATOM 4858 C C . ASN B 1 226 ? 1.735 -6.863 9.852 1 92.12 226 ASN B C 1
ATOM 4860 O O . ASN B 1 226 ? 0.987 -7.27 10.742 1 92.12 226 ASN B O 1
ATOM 4864 N N . GLY B 1 227 ? 1.285 -6.188 8.898 1 95.69 227 GLY B N 1
ATOM 4865 C CA . GLY B 1 227 ? -0.121 -6.203 8.531 1 95.69 227 GLY B CA 1
ATOM 4866 C C . GLY B 1 227 ? -0.918 -5.082 9.172 1 95.69 227 GLY B C 1
ATOM 4867 O O . GLY B 1 227 ? -2.143 -5.027 9.039 1 95.69 227 GLY B O 1
ATOM 4868 N N . VAL B 1 228 ? -0.198 -4.195 9.844 1 97 228 VAL B N 1
ATOM 4869 C CA . VAL B 1 228 ? -0.905 -3.098 10.5 1 97 228 VAL B CA 1
ATOM 4870 C C . VAL B 1 228 ? -1.196 -1.995 9.484 1 97 228 VAL B C 1
ATOM 4872 O O . VAL B 1 228 ? -0.297 -1.548 8.766 1 97 228 VAL B O 1
ATOM 4875 N N . PHE B 1 229 ? -2.406 -1.575 9.438 1 97.88 229 PHE B N 1
ATOM 4876 C CA . PHE B 1 229 ? -2.84 -0.426 8.648 1 97.88 229 PHE B CA 1
ATOM 4877 C C . PHE B 1 229 ? -3.557 0.592 9.531 1 97.88 229 PHE B C 1
ATOM 4879 O O . PHE B 1 229 ? -4.445 0.233 10.305 1 97.88 229 PHE B O 1
ATOM 4886 N N . GLU B 1 230 ? -3.158 1.799 9.352 1 97.81 230 GLU B N 1
ATOM 4887 C CA . GLU B 1 230 ? -3.818 2.854 10.117 1 97.81 230 GLU B CA 1
ATOM 4888 C C . GLU B 1 230 ? -4.449 3.891 9.188 1 97.81 230 GLU B C 1
ATOM 4890 O O . GLU B 1 230 ? -3.875 4.238 8.156 1 97.81 230 GLU B O 1
ATOM 4895 N N . LEU B 1 231 ? -5.566 4.238 9.547 1 98.25 231 LEU B N 1
ATOM 4896 C CA . LEU B 1 231 ? -6.242 5.387 8.961 1 98.25 231 LEU B CA 1
ATOM 4897 C C . LEU B 1 231 ? -6.277 6.559 9.93 1 98.25 231 LEU B C 1
ATOM 4899 O O . LEU B 1 231 ? -6.859 6.457 11.016 1 98.25 231 LEU B O 1
ATOM 4903 N N . VAL B 1 232 ? -5.68 7.633 9.516 1 97.81 232 VAL B N 1
ATOM 4904 C CA . VAL B 1 232 ? -5.637 8.805 10.383 1 97.81 232 VAL B CA 1
ATOM 4905 C C . VAL B 1 232 ? -6.555 9.891 9.828 1 97.81 232 VAL B C 1
ATOM 4907 O O . VAL B 1 232 ? -6.418 10.305 8.672 1 97.81 232 VAL B O 1
ATOM 4910 N N . ILE B 1 233 ? -7.422 10.32 10.594 1 97.38 233 ILE B N 1
ATOM 4911 C CA . ILE B 1 233 ? -8.289 11.453 10.281 1 97.38 233 ILE B CA 1
ATOM 4912 C C . ILE B 1 233 ? -7.891 12.656 11.141 1 97.38 233 ILE B C 1
ATOM 4914 O O . ILE B 1 233 ? -8.109 12.656 12.352 1 97.38 233 ILE B O 1
ATOM 4918 N N . SER B 1 234 ? -7.387 13.602 10.461 1 93.75 234 SER B N 1
ATOM 4919 C CA . SER B 1 234 ? -6.938 14.781 11.18 1 93.75 234 SER B CA 1
ATOM 4920 C C . SER B 1 234 ? -8.086 15.773 11.391 1 93.75 234 SER B C 1
ATOM 4922 O O . SER B 1 234 ? -8.945 15.914 10.523 1 93.75 234 SER B O 1
ATOM 4924 N N . ARG B 1 235 ? -8.062 16.422 12.562 1 90.56 235 ARG B N 1
ATOM 4925 C CA . ARG B 1 235 ? -9.023 17.469 12.867 1 90.56 235 ARG B CA 1
ATOM 4926 C C . ARG B 1 235 ? -10.453 17.016 12.578 1 90.56 235 ARG B C 1
ATOM 4928 O O . ARG B 1 235 ? -11.141 17.609 11.742 1 90.56 235 ARG B O 1
ATOM 4935 N N . VAL B 1 236 ? -10.836 16.141 13.336 1 94.56 236 VAL B N 1
ATOM 4936 C CA . VAL B 1 236 ? -12.133 15.508 13.125 1 94.56 236 VAL B CA 1
ATOM 4937 C C . VAL B 1 236 ? -13.242 16.562 13.219 1 94.56 236 VAL B C 1
ATOM 4939 O O . VAL B 1 236 ? -13.141 17.516 13.984 1 94.56 236 VAL B O 1
ATOM 4942 N N . MET B 1 237 ? -14.281 16.312 12.461 1 91.38 237 MET B N 1
ATOM 4943 C CA . MET B 1 237 ? -15.492 17.125 12.453 1 91.38 237 MET B CA 1
ATOM 4944 C C . MET B 1 237 ? -16.688 16.328 12.969 1 91.38 237 MET B C 1
ATOM 4946 O O . MET B 1 237 ? -16.609 15.102 13.094 1 91.38 237 MET B O 1
ATOM 4950 N N . SER B 1 238 ? -17.719 17 13.266 1 90.38 238 SER B N 1
ATOM 4951 C CA . SER B 1 238 ? -18.922 16.344 13.758 1 90.38 238 SER B CA 1
ATOM 4952 C C . SER B 1 238 ? -19.453 15.328 12.75 1 90.38 238 SER B C 1
ATOM 4954 O O . SER B 1 238 ? -20.047 14.32 13.125 1 90.38 238 SER B O 1
ATOM 4956 N N . THR B 1 239 ? -19.125 15.555 11.477 1 91.25 239 THR B N 1
ATOM 4957 C CA . THR B 1 239 ? -19.609 14.672 10.414 1 91.25 239 THR B CA 1
ATOM 4958 C C . THR B 1 239 ? -18.797 13.367 10.391 1 91.25 239 THR B C 1
ATOM 4960 O O . THR B 1 239 ? -19.188 12.406 9.727 1 91.25 239 THR B O 1
ATOM 4963 N N . ASP B 1 240 ? -17.75 13.32 11.156 1 95.88 240 ASP B N 1
ATOM 4964 C CA . ASP B 1 240 ? -16.906 12.125 11.18 1 95.88 240 ASP B CA 1
ATOM 4965 C C . ASP B 1 240 ? -17.406 11.125 12.219 1 95.88 240 ASP B C 1
ATOM 4967 O O . ASP B 1 240 ? -16.812 10.055 12.398 1 95.88 240 ASP B O 1
ATOM 4971 N N . GLU B 1 241 ? -18.469 11.469 12.922 1 95.94 241 GLU B N 1
ATOM 4972 C CA . GLU B 1 241 ? -18.984 10.531 13.914 1 95.94 241 GLU B CA 1
ATOM 4973 C C . GLU B 1 241 ? -19.656 9.336 13.25 1 95.94 241 GLU B C 1
ATOM 4975 O O . GLU B 1 241 ? -20.125 9.438 12.109 1 95.94 241 GLU B O 1
ATOM 4980 N N . GLY B 1 242 ? -19.641 8.164 13.969 1 97.19 242 GLY B N 1
ATOM 4981 C CA . GLY B 1 242 ? -20.281 6.965 13.461 1 97.19 242 GLY B CA 1
ATOM 4982 C C . GLY B 1 242 ? -19.641 5.684 13.938 1 97.19 242 GLY B C 1
ATOM 4983 O O . GLY B 1 242 ? -18.828 5.707 14.867 1 97.19 242 GLY B O 1
ATOM 4984 N N . ILE B 1 243 ? -20.141 4.641 13.312 1 98.19 243 ILE B N 1
ATOM 4985 C CA . ILE B 1 243 ? -19.562 3.326 13.594 1 98.19 243 ILE B CA 1
ATOM 4986 C C . ILE B 1 243 ? -18.562 2.957 12.508 1 98.19 243 ILE B C 1
ATOM 4988 O O . ILE B 1 243 ? -18.922 2.795 11.344 1 98.19 243 ILE B O 1
ATOM 4992 N N . TYR B 1 244 ? -17.359 2.781 12.93 1 98.5 244 TYR B N 1
ATOM 4993 C CA . TYR B 1 244 ? -16.312 2.498 11.953 1 98.5 244 TYR B CA 1
ATOM 4994 C C . TYR B 1 244 ? -16.109 0.997 11.789 1 98.5 244 TYR B C 1
ATOM 4996 O O . TYR B 1 244 ? -16.297 0.229 12.734 1 98.5 244 TYR B O 1
ATOM 5004 N N . GLU B 1 245 ? -15.789 0.64 10.562 1 98.44 245 GLU B N 1
ATOM 5005 C CA . GLU B 1 245 ? -15.516 -0.753 10.219 1 98.44 245 GLU B CA 1
ATOM 5006 C C . GLU B 1 245 ? -14.25 -0.877 9.375 1 98.44 245 GLU B C 1
ATOM 5008 O O . GLU B 1 245 ? -13.906 0.04 8.625 1 98.44 245 GLU B O 1
ATOM 5013 N N . CYS B 1 246 ? -13.562 -1.944 9.555 1 98.56 246 CYS B N 1
ATOM 5014 C CA . CYS B 1 246 ? -12.445 -2.305 8.695 1 98.56 246 CYS B CA 1
ATOM 5015 C C . CYS B 1 246 ? -12.672 -3.664 8.039 1 98.56 246 CYS B C 1
ATOM 5017 O O . CYS B 1 246 ? -13.148 -4.598 8.688 1 98.56 246 CYS B O 1
ATOM 5019 N N . ASN B 1 247 ? -12.422 -3.734 6.742 1 98.69 247 ASN B N 1
ATOM 5020 C CA . ASN B 1 247 ? -12.617 -4.945 5.949 1 98.69 247 ASN B CA 1
ATOM 5021 C C . ASN B 1 247 ? -11.312 -5.395 5.293 1 98.69 247 ASN B C 1
ATOM 5023 O O . ASN B 1 247 ? -10.609 -4.59 4.688 1 98.69 247 ASN B O 1
ATOM 5027 N N . GLY B 1 248 ? -10.945 -6.641 5.508 1 98.62 248 GLY B N 1
ATOM 5028 C CA . GLY B 1 248 ? -9.875 -7.285 4.758 1 98.62 248 GLY B CA 1
ATOM 5029 C C . GLY B 1 248 ? -10.391 -8.242 3.697 1 98.62 248 GLY B C 1
ATOM 5030 O O . GLY B 1 248 ? -11.312 -9.016 3.945 1 98.62 248 GLY B O 1
ATOM 5031 N N . THR B 1 249 ? -9.828 -8.125 2.525 1 98.31 249 THR B N 1
ATOM 5032 C CA . THR B 1 249 ? -10.219 -8.992 1.424 1 98.31 249 THR B CA 1
ATOM 5033 C C . THR B 1 249 ? -8.992 -9.609 0.756 1 98.31 249 THR B C 1
ATOM 5035 O O . THR B 1 249 ? -7.996 -8.922 0.524 1 98.31 249 THR B O 1
ATOM 5038 N N . GLU B 1 250 ? -9.023 -10.867 0.509 1 97.38 250 GLU B N 1
ATOM 5039 C CA . GLU B 1 250 ? -7.996 -11.57 -0.252 1 97.38 250 GLU B CA 1
ATOM 5040 C C . GLU B 1 250 ? -8.422 -11.773 -1.704 1 97.38 250 GLU B C 1
ATOM 5042 O O . GLU B 1 250 ? -9.562 -12.148 -1.976 1 97.38 250 GLU B O 1
ATOM 5047 N N . TRP B 1 251 ? -7.473 -11.461 -2.57 1 96.25 251 TRP B N 1
ATOM 5048 C CA . TRP B 1 251 ? -7.777 -11.445 -3.998 1 96.25 251 TRP B CA 1
ATOM 5049 C C . TRP B 1 251 ? -6.844 -12.375 -4.766 1 96.25 251 TRP B C 1
ATOM 5051 O O . TRP B 1 251 ? -5.734 -12.664 -4.309 1 96.25 251 TRP B O 1
ATOM 5061 N N . THR B 1 252 ? -7.25 -12.836 -5.91 1 93.75 252 THR B N 1
ATOM 5062 C CA . THR B 1 252 ? -6.406 -13.422 -6.945 1 93.75 252 THR B CA 1
ATOM 5063 C C . THR B 1 252 ? -6.559 -12.664 -8.266 1 93.75 252 THR B C 1
ATOM 5065 O O . THR B 1 252 ? -7.547 -11.961 -8.469 1 93.75 252 THR B O 1
ATOM 5068 N N . HIS B 1 253 ? -5.508 -12.719 -8.938 1 90.88 253 HIS B N 1
ATOM 5069 C CA . HIS B 1 253 ? -5.551 -12.188 -10.297 1 90.88 253 HIS B CA 1
ATOM 5070 C C . HIS B 1 253 ? -5.551 -13.312 -11.328 1 90.88 253 HIS B C 1
ATOM 5072 O O . HIS B 1 253 ? -4.559 -14.023 -11.469 1 90.88 253 HIS B O 1
ATOM 5078 N N . GLU B 1 254 ? -6.645 -13.477 -11.945 1 83.06 254 GLU B N 1
ATOM 5079 C CA . GLU B 1 254 ? -6.789 -14.625 -12.836 1 83.06 254 GLU B CA 1
ATOM 5080 C C . GLU B 1 254 ? -6.594 -14.219 -14.289 1 83.06 254 GLU B C 1
ATOM 5082 O O . GLU B 1 254 ? -6.539 -13.031 -14.609 1 83.06 254 GLU B O 1
ATOM 5087 N N . ASP B 1 255 ? -6.32 -15.305 -15.016 1 72.75 255 ASP B N 1
ATOM 5088 C CA . ASP B 1 255 ? -6.066 -15.094 -16.438 1 72.75 255 ASP B CA 1
ATOM 5089 C C . ASP B 1 255 ? -7.18 -14.273 -17.078 1 72.75 255 ASP B C 1
ATOM 5091 O O . ASP B 1 255 ? -8.352 -14.438 -16.75 1 72.75 255 ASP B O 1
ATOM 5095 N N . GLY B 1 256 ? -6.867 -13.242 -17.781 1 66.19 256 GLY B N 1
ATOM 5096 C CA . GLY B 1 256 ? -7.789 -12.289 -18.375 1 66.19 256 GLY B CA 1
ATOM 5097 C C . GLY B 1 256 ? -7.793 -10.938 -17.688 1 66.19 256 GLY B C 1
ATOM 5098 O O . GLY B 1 256 ? -8.492 -10.023 -18.109 1 66.19 256 GLY B O 1
ATOM 5099 N N . GLY B 1 257 ? -7.129 -11.008 -16.578 1 71.12 257 GLY B N 1
ATOM 5100 C CA . GLY B 1 257 ? -6.871 -9.711 -15.984 1 71.12 257 GLY B CA 1
ATOM 5101 C C . GLY B 1 257 ? -7.883 -9.328 -14.922 1 71.12 257 GLY B C 1
ATOM 5102 O O . GLY B 1 257 ? -7.934 -8.18 -14.484 1 71.12 257 GLY B O 1
ATOM 5103 N N . ASN B 1 258 ? -8.633 -10.258 -14.469 1 83.75 258 ASN B N 1
ATOM 5104 C CA . ASN B 1 258 ? -9.703 -9.898 -13.547 1 83.75 258 ASN B CA 1
ATOM 5105 C C . ASN B 1 258 ? -9.305 -10.141 -12.094 1 83.75 258 ASN B C 1
ATOM 5107 O O . ASN B 1 258 ? -8.656 -11.148 -11.781 1 83.75 258 ASN B O 1
ATOM 5111 N N . TRP B 1 259 ? -9.633 -9.219 -11.305 1 92.06 259 TRP B N 1
ATOM 5112 C CA . TRP B 1 259 ? -9.5 -9.398 -9.859 1 92.06 259 TRP B CA 1
ATOM 5113 C C . TRP B 1 259 ? -10.703 -10.148 -9.289 1 92.06 259 TRP B C 1
ATOM 5115 O O . TRP B 1 259 ? -11.852 -9.773 -9.531 1 92.06 259 TRP B O 1
ATOM 5125 N N . ILE B 1 260 ? -10.453 -11.227 -8.602 1 92.5 260 ILE B N 1
ATOM 5126 C CA . ILE B 1 260 ? -11.523 -12.031 -8.008 1 92.5 260 ILE B CA 1
ATOM 5127 C C . ILE B 1 260 ? -11.367 -12.062 -6.492 1 92.5 260 ILE B C 1
ATOM 5129 O O . ILE B 1 260 ? -10.32 -12.477 -5.977 1 92.5 260 ILE B O 1
ATOM 5133 N N . LYS B 1 261 ? -12.43 -11.672 -5.855 1 95 261 LYS B N 1
ATOM 5134 C CA . LYS B 1 261 ? -12.469 -11.812 -4.402 1 95 261 LYS B CA 1
ATOM 5135 C C . LYS B 1 261 ? -12.633 -13.273 -3.996 1 95 261 LYS B C 1
ATOM 5137 O O . LYS B 1 261 ? -13.555 -13.953 -4.453 1 95 261 LYS B O 1
ATOM 5142 N N . ILE B 1 262 ? -11.742 -13.695 -3.098 1 96.19 262 ILE B N 1
ATOM 5143 C CA . ILE B 1 262 ? -11.844 -15.117 -2.764 1 96.19 262 ILE B CA 1
ATOM 5144 C C . ILE B 1 262 ? -12.289 -15.273 -1.312 1 96.19 262 ILE B C 1
ATOM 5146 O O . ILE B 1 262 ? -12.859 -16.297 -0.938 1 96.19 262 ILE B O 1
ATOM 5150 N N . VAL B 1 263 ? -11.984 -14.273 -0.483 1 97.5 263 VAL B N 1
ATOM 5151 C CA . VAL B 1 263 ? -12.508 -14.273 0.878 1 97.5 263 VAL B CA 1
ATOM 5152 C C . VAL B 1 263 ? -12.445 -12.859 1.451 1 97.5 263 VAL B C 1
ATOM 5154 O O . VAL B 1 263 ? -11.602 -12.055 1.053 1 97.5 263 VAL B O 1
ATOM 5157 N N . GLU B 1 264 ? -13.352 -12.531 2.334 1 97.75 264 GLU B N 1
ATOM 5158 C CA . GLU B 1 264 ? -13.344 -11.234 2.996 1 97.75 264 GLU B CA 1
ATOM 5159 C C . GLU B 1 264 ? -13.828 -11.344 4.438 1 97.75 264 GLU B C 1
ATOM 5161 O O . GLU B 1 264 ? -14.492 -12.32 4.801 1 97.75 264 GLU B O 1
ATOM 5166 N N . SER B 1 265 ? -13.43 -10.477 5.242 1 98.19 265 SER B N 1
ATOM 5167 C CA . SER B 1 265 ? -13.859 -10.367 6.633 1 98.19 265 SER B CA 1
ATOM 5168 C C . SER B 1 265 ? -14.016 -8.914 7.055 1 98.19 265 SER B C 1
ATOM 5170 O O . SER B 1 265 ? -13.086 -8.117 6.902 1 98.19 265 SER B O 1
ATOM 5172 N N . THR B 1 266 ? -15.203 -8.57 7.578 1 98.06 266 THR B N 1
ATOM 5173 C CA . THR B 1 266 ? -15.477 -7.227 8.07 1 98.06 266 THR B CA 1
ATOM 5174 C C . THR B 1 266 ? -15.617 -7.223 9.586 1 98.06 266 THR B C 1
ATOM 5176 O O . THR B 1 266 ? -16.297 -8.086 10.156 1 98.06 266 THR B O 1
ATOM 5179 N N . LYS B 1 267 ? -14.922 -6.305 10.203 1 98.62 267 LYS B N 1
ATOM 5180 C CA . LYS B 1 267 ? -15.016 -6.168 11.656 1 98.62 267 LYS B CA 1
ATOM 5181 C C . LYS B 1 267 ? -15.43 -4.754 12.055 1 98.62 267 LYS B C 1
ATOM 5183 O O . LYS B 1 267 ? -14.938 -3.775 11.484 1 98.62 267 LYS B O 1
ATOM 5188 N N . GLU B 1 268 ? -16.344 -4.676 12.977 1 97.75 268 GLU B N 1
ATOM 5189 C CA . GLU B 1 268 ? -16.672 -3.389 13.57 1 97.75 268 GLU B CA 1
ATOM 5190 C C . GLU B 1 268 ? -15.609 -2.938 14.562 1 97.75 268 GLU B C 1
ATOM 5192 O O . GLU B 1 268 ? -15.164 -3.721 15.406 1 97.75 268 GLU B O 1
ATOM 5197 N N . MET B 1 269 ? -15.219 -1.751 14.43 1 98.25 269 MET B N 1
ATOM 5198 C CA . MET B 1 269 ? -14.156 -1.25 15.289 1 98.25 269 MET B CA 1
ATOM 5199 C C . MET B 1 269 ? -14.734 -0.617 16.547 1 98.25 269 MET B C 1
ATOM 5201 O O . MET B 1 269 ? -14.156 -0.742 17.641 1 98.25 269 MET B O 1
ATOM 5205 N N . GLY B 1 270 ? -15.82 0.067 16.344 1 97.38 270 GLY B N 1
ATOM 5206 C CA . GLY B 1 270 ? -16.469 0.779 17.438 1 97.38 270 GLY B CA 1
ATOM 5207 C C . GLY B 1 270 ? -17.094 2.09 17 1 97.38 270 GLY B C 1
ATOM 5208 O O . GLY B 1 270 ? -16.922 2.52 15.859 1 97.38 270 GLY B O 1
ATOM 5209 N N . THR B 1 271 ? -17.766 2.67 17.969 1 97.38 271 THR B N 1
ATOM 5210 C CA . THR B 1 271 ? -18.438 3.932 17.719 1 97.38 271 THR B CA 1
ATOM 5211 C C . THR B 1 271 ? -17.609 5.109 18.203 1 97.38 271 THR B C 1
ATOM 5213 O O . THR B 1 271 ? -17 5.051 19.281 1 97.38 271 THR B O 1
ATOM 5216 N N . VAL B 1 272 ? -17.562 6.129 17.344 1 97.81 272 VAL B N 1
ATOM 5217 C CA . VAL B 1 272 ? -16.859 7.359 17.719 1 97.81 272 VAL B CA 1
ATOM 5218 C C . VAL B 1 272 ? -17.844 8.531 17.703 1 97.81 272 VAL B C 1
ATOM 5220 O O . VAL B 1 272 ? -18.484 8.797 16.672 1 97.81 272 VAL B O 1
ATOM 5223 N N . ALA B 1 273 ? -17.891 9.156 18.812 1 96.19 273 ALA B N 1
ATOM 5224 C CA . ALA B 1 273 ? -18.672 10.391 18.922 1 96.19 273 ALA B CA 1
ATOM 5225 C C . ALA B 1 273 ? -17.766 11.617 18.938 1 96.19 273 ALA B C 1
ATOM 5227 O O . ALA B 1 273 ? -16.688 11.586 19.547 1 96.19 273 ALA B O 1
ATOM 5228 N N . VAL B 1 274 ? -18.25 12.688 18.25 1 93.94 274 VAL B N 1
ATOM 5229 C CA . VAL B 1 274 ? -17.469 13.922 18.219 1 93.94 274 VAL B CA 1
ATOM 5230 C C . VAL B 1 274 ? -18.25 15.039 18.906 1 93.94 274 VAL B C 1
ATOM 5232 O O . VAL B 1 274 ? -19.359 15.383 18.484 1 93.94 274 VAL B O 1
ATOM 5235 N N . THR B 1 275 ? -17.672 15.531 19.969 1 89.94 275 THR B N 1
ATOM 5236 C CA . THR B 1 275 ? -18.281 16.672 20.656 1 89.94 275 THR B CA 1
ATOM 5237 C C . THR B 1 275 ? -17.953 17.969 19.953 1 89.94 275 THR B C 1
ATOM 5239 O O . THR B 1 275 ? -16.781 18.375 19.891 1 89.94 275 THR B O 1
ATOM 5242 N N . PRO B 1 276 ? -18.953 18.641 19.422 1 86.31 276 PRO B N 1
ATOM 5243 C CA . PRO B 1 276 ? -18.672 19.891 18.734 1 86.31 276 PRO B CA 1
ATOM 5244 C C . PRO B 1 276 ? -18.031 20.938 19.656 1 86.31 276 PRO B C 1
ATOM 5246 O O . PRO B 1 276 ? -18.359 21.016 20.844 1 86.31 276 PRO B O 1
ATOM 5249 N N . THR B 1 277 ? -17.156 21.656 19.078 1 81.94 277 THR B N 1
ATOM 5250 C CA . THR B 1 277 ? -16.453 22.688 19.828 1 81.94 277 THR B CA 1
ATOM 5251 C C . THR B 1 277 ? -17.453 23.688 20.422 1 81.94 277 THR B C 1
ATOM 5253 O O . THR B 1 277 ? -17.25 24.172 21.547 1 81.94 277 THR B O 1
ATOM 5256 N N . GLY B 1 278 ? -18.5 24.031 19.734 1 76.56 278 GLY B N 1
ATOM 5257 C CA . GLY B 1 278 ? -19.484 24.984 20.203 1 76.56 278 GLY B CA 1
ATOM 5258 C C . GLY B 1 278 ? -20.109 24.625 21.531 1 76.56 278 GLY B C 1
ATOM 5259 O O . GLY B 1 278 ? -20.5 25.5 22.297 1 76.56 278 GLY B O 1
ATOM 5260 N N . GLN B 1 279 ? -20.188 23.406 21.828 1 78.06 279 GLN B N 1
ATOM 5261 C CA . GLN B 1 279 ? -20.828 22.938 23.062 1 78.06 279 GLN B CA 1
ATOM 5262 C C . GLN B 1 279 ? -19.922 23.188 24.266 1 78.06 279 GLN B C 1
ATOM 5264 O O . GLN B 1 279 ? -20.391 23.312 25.391 1 78.06 279 GLN B O 1
ATOM 5269 N N . SER B 1 280 ? -18.656 23.344 24.031 1 77.94 280 SER B N 1
ATOM 5270 C CA . SER B 1 280 ? -17.719 23.5 25.141 1 77.94 280 SER B CA 1
ATOM 5271 C C . SER B 1 280 ? -17.203 24.922 25.219 1 77.94 280 SER B C 1
ATOM 5273 O O . SER B 1 280 ? -16.547 25.297 26.203 1 77.94 280 SER B O 1
ATOM 5275 N N . LEU B 1 281 ? -17.578 25.672 24.281 1 79 281 LEU B N 1
ATOM 5276 C CA . LEU B 1 281 ? -17.016 27.016 24.234 1 79 281 LEU B CA 1
ATOM 5277 C C . LEU B 1 281 ? -17.641 27.906 25.297 1 79 281 LEU B C 1
ATOM 5279 O O . LEU B 1 281 ? -18.875 27.953 25.422 1 79 281 LEU B O 1
ATOM 5283 N N . SER B 1 282 ? -16.844 28.484 26.188 1 79.94 282 SER B N 1
ATOM 5284 C CA . SER B 1 282 ? -17.297 29.453 27.188 1 79.94 282 SER B CA 1
ATOM 5285 C C . SER B 1 282 ? -16.469 30.734 27.125 1 79.94 282 SER B C 1
ATOM 5287 O O . SER B 1 282 ? -15.266 30.688 26.875 1 79.94 282 SER B O 1
ATOM 5289 N N . VAL B 1 283 ? -17.156 31.906 27.156 1 80.38 283 VAL B N 1
ATOM 5290 C CA . VAL B 1 283 ? -16.5 33.219 27.141 1 80.38 283 VAL B CA 1
ATOM 5291 C C . VAL B 1 283 ? -16.797 33.938 28.438 1 80.38 283 VAL B C 1
ATOM 5293 O O . VAL B 1 283 ? -17.938 34.031 28.859 1 80.38 283 VAL B O 1
ATOM 5296 N N . LYS B 1 284 ? -15.688 34.344 29.156 1 77.44 284 LYS B N 1
ATOM 5297 C CA . LYS B 1 284 ? -15.812 35.156 30.344 1 77.44 284 LYS B CA 1
ATOM 5298 C C . LYS B 1 284 ? -15.125 36.531 30.156 1 77.44 284 LYS B C 1
ATOM 5300 O O . LYS B 1 284 ? -14.086 36.594 29.5 1 77.44 284 LYS B O 1
ATOM 5305 N N . ALA B 1 285 ? -15.727 37.562 30.547 1 76.62 285 ALA B N 1
ATOM 5306 C CA . ALA B 1 285 ? -15.148 38.906 30.469 1 76.62 285 ALA B CA 1
ATOM 5307 C C . ALA B 1 285 ? -15.094 39.562 31.859 1 76.62 285 ALA B C 1
ATOM 5309 O O . ALA B 1 285 ? -16 39.375 32.656 1 76.62 285 ALA B O 1
ATOM 5310 N N . SER B 1 286 ? -13.852 40.094 32.219 1 71.44 286 SER B N 1
ATOM 5311 C CA . SER B 1 286 ? -13.719 40.781 33.5 1 71.44 286 SER B CA 1
ATOM 5312 C C . SER B 1 286 ? -12.938 42.094 33.312 1 71.44 286 SER B C 1
ATOM 5314 O O . SER B 1 286 ? -12.336 42.312 32.281 1 71.44 286 SER B O 1
ATOM 5316 N N . SER B 1 287 ? -13.164 43.062 34.125 1 62.72 287 SER B N 1
ATOM 5317 C CA . SER B 1 287 ? -12.414 44.312 34.156 1 62.72 287 SER B CA 1
ATOM 5318 C C . SER B 1 287 ? -11.328 44.281 35.219 1 62.72 287 SER B C 1
ATOM 5320 O O . SER B 1 287 ? -11.508 43.656 36.281 1 62.72 287 SER B O 1
ATOM 5322 N N . SER B 1 288 ? -10.055 44.312 34.938 1 54.81 288 SER B N 1
ATOM 5323 C CA . SER B 1 288 ? -9.008 44.375 35.969 1 54.81 288 SER B CA 1
ATOM 5324 C C . SER B 1 288 ? -9.266 45.469 36.969 1 54.81 288 SER B C 1
ATOM 5326 O O . SER B 1 288 ? -8.531 45.625 37.938 1 54.81 288 SER B O 1
ATOM 5328 N N . SER B 1 289 ? -9.758 46.594 36.656 1 45.28 289 SER B N 1
ATOM 5329 C CA . SER B 1 289 ? -9.852 47.594 37.719 1 45.28 289 SER B CA 1
ATOM 5330 C C . SER B 1 289 ? -10.711 47.125 38.875 1 45.28 289 SER B C 1
ATOM 5332 O O . SER B 1 289 ? -11.781 46.531 38.656 1 45.28 289 SER B O 1
ATOM 5334 N N . SER B 1 290 ? -10.016 46.656 39.875 1 38.59 290 SER B N 1
ATOM 5335 C CA . SER B 1 290 ? -10.641 46.281 41.125 1 38.59 290 SER B CA 1
ATOM 5336 C C . SER B 1 290 ? -11.969 47 41.312 1 38.59 290 SER B C 1
ATOM 5338 O O . SER B 1 290 ? -12.703 46.719 42.281 1 38.59 290 SER B O 1
ATOM 5340 N N . SER B 1 291 ? -11.953 48.375 41.188 1 34.81 291 SER B N 1
ATOM 5341 C CA . SER B 1 291 ? -13.055 49.094 41.812 1 34.81 291 SER B CA 1
ATOM 5342 C C . SER B 1 291 ? -14.359 48.875 41.062 1 34.81 291 SER B C 1
ATOM 5344 O O . SER B 1 291 ? -14.367 48.844 39.844 1 34.81 291 SER B O 1
ATOM 5346 N N . SER B 1 292 ? -15.359 48.281 41.656 1 36.94 292 SER B N 1
ATOM 5347 C CA . SER B 1 292 ? -16.781 48.188 41.344 1 36.94 292 SER B CA 1
ATOM 5348 C C . SER B 1 292 ? -17.188 49.188 40.25 1 36.94 292 SER B C 1
ATOM 5350 O O . SER B 1 292 ? -17.891 48.812 39.312 1 36.94 292 SER B O 1
ATOM 5352 N N . SER B 1 293 ? -17.531 50.5 40.656 1 38.44 293 SER B N 1
ATOM 5353 C CA . SER B 1 293 ? -18.062 51.688 39.969 1 38.44 293 SER B CA 1
ATOM 5354 C C . SER B 1 293 ? -17.031 52.312 39.062 1 38.44 293 SER B C 1
ATOM 5356 O O . SER B 1 293 ? -16.188 53.094 39.5 1 38.44 293 SER B O 1
ATOM 5358 N N . LEU B 1 294 ? -16.484 51.656 38.219 1 46.34 294 LEU B N 1
ATOM 5359 C CA . LEU B 1 294 ? -15.312 52.125 37.5 1 46.34 294 LEU B CA 1
ATOM 5360 C C . LEU B 1 294 ? -15.523 53.531 37 1 46.34 294 LEU B C 1
ATOM 5362 O O . LEU B 1 294 ? -16.188 53.75 35.969 1 46.34 294 LEU B O 1
ATOM 5366 N N . LEU B 1 295 ? -15.781 54.469 37.75 1 46.72 295 LEU B N 1
ATOM 5367 C CA . LEU B 1 295 ? -15.734 55.875 37.344 1 46.72 295 LEU B CA 1
ATOM 5368 C C . LEU B 1 295 ? -14.375 56.219 36.75 1 46.72 295 LEU B C 1
ATOM 5370 O O . LEU B 1 295 ? -13.352 56.156 37.438 1 46.72 295 LEU B O 1
ATOM 5374 N N . LEU B 1 296 ? -14.328 55.969 35.406 1 54.72 296 LEU B N 1
ATOM 5375 C CA . LEU B 1 296 ? -13.078 56.375 34.75 1 54.72 296 LEU B CA 1
ATOM 5376 C C . LEU B 1 296 ? -13.078 57.844 34.438 1 54.72 296 LEU B C 1
ATOM 5378 O O . LEU B 1 296 ? -14.117 58.406 34.062 1 54.72 296 LEU B O 1
ATOM 5382 N N . THR B 1 297 ? -12.148 58.5 35 1 55.53 297 THR B N 1
ATOM 5383 C CA . THR B 1 297 ? -11.961 59.906 34.594 1 55.53 297 THR B CA 1
ATOM 5384 C C . THR B 1 297 ? -11.438 60 33.188 1 55.53 297 THR B C 1
ATOM 5386 O O . THR B 1 297 ? -10.727 59.094 32.719 1 55.53 297 THR B O 1
ATOM 5389 N N . PRO B 1 298 ? -12.008 60.969 32.469 1 55.62 298 PRO B N 1
ATOM 5390 C CA . PRO B 1 298 ? -11.477 61.188 31.125 1 55.62 298 PRO B CA 1
ATOM 5391 C C . PRO B 1 298 ? -9.953 61.156 31.078 1 55.62 298 PRO B C 1
ATOM 5393 O O . PRO B 1 298 ? -9.297 61.688 31.969 1 55.62 298 PRO B O 1
ATOM 5396 N N . GLY B 1 299 ? -9.297 60.344 30.203 1 56.31 299 GLY B N 1
ATOM 5397 C CA . GLY B 1 299 ? -7.859 60.25 30.047 1 56.31 299 GLY B CA 1
ATOM 5398 C C . GLY B 1 299 ? -7.27 58.969 30.578 1 56.31 299 GLY B C 1
ATOM 5399 O O . GLY B 1 299 ? -6.129 58.625 30.266 1 56.31 299 GLY B O 1
ATOM 5400 N N . GLU B 1 300 ? -8.156 58.312 31.422 1 60.69 300 GLU B N 1
ATOM 5401 C CA . GLU B 1 300 ? -7.641 57.094 32.031 1 60.69 300 GLU B CA 1
ATOM 5402 C C . GLU B 1 300 ? -7.723 55.906 31.078 1 60.69 300 GLU B C 1
ATOM 5404 O O . GLU B 1 300 ? -8.32 56 30 1 60.69 300 GLU B O 1
ATOM 5409 N N . THR B 1 301 ? -6.945 54.875 31.469 1 67.38 301 THR B N 1
ATOM 5410 C CA . THR B 1 301 ? -6.895 53.688 30.625 1 67.38 301 THR B CA 1
ATOM 5411 C C . THR B 1 301 ? -7.84 52.594 31.156 1 67.38 301 THR B C 1
ATOM 5413 O O . THR B 1 301 ? -7.883 52.344 32.375 1 67.38 301 THR B O 1
ATOM 5416 N N . LEU B 1 302 ? -8.719 52.188 30.281 1 69.81 302 LEU B N 1
ATOM 5417 C CA . LEU B 1 302 ? -9.609 51.062 30.578 1 69.81 302 LEU B CA 1
ATOM 5418 C C . LEU B 1 302 ? -8.992 49.75 30.141 1 69.81 302 LEU B C 1
ATOM 5420 O O . LEU B 1 302 ? -8.422 49.656 29.047 1 69.81 302 LEU B O 1
ATOM 5424 N N . THR B 1 303 ? -8.914 48.812 31.109 1 76.44 303 THR B N 1
ATOM 5425 C CA . THR B 1 303 ? -8.43 47.469 30.75 1 76.44 303 THR B CA 1
ATOM 5426 C C . THR B 1 303 ? -9.523 46.438 30.984 1 76.44 303 THR B C 1
ATOM 5428 O O . THR B 1 303 ? -10.094 46.344 32.062 1 76.44 303 THR B O 1
ATOM 5431 N N . LEU B 1 304 ? -9.852 45.719 29.938 1 78.56 304 LEU B N 1
ATOM 5432 C CA . LEU B 1 304 ? -10.82 44.625 30 1 78.56 304 LEU B CA 1
ATOM 5433 C C . LEU B 1 304 ? -10.172 43.312 29.656 1 78.56 304 LEU B C 1
ATOM 5435 O O . LEU B 1 304 ? -9.305 43.25 28.781 1 78.56 304 LEU B O 1
ATOM 5439 N N . LEU B 1 305 ? -10.57 42.312 30.453 1 81.06 305 LEU B N 1
ATOM 5440 C CA . LEU B 1 305 ? -10.031 40.969 30.219 1 81.06 305 LEU B CA 1
ATOM 5441 C C . LEU B 1 305 ? -11.117 40.031 29.688 1 81.06 305 LEU B C 1
ATOM 5443 O O . LEU B 1 305 ? -12.266 40.094 30.141 1 81.06 305 LEU B O 1
ATOM 5447 N N . CYS B 1 306 ? -10.727 39.312 28.719 1 82.75 306 CYS B N 1
ATOM 5448 C CA . CYS B 1 306 ? -11.602 38.281 28.156 1 82.75 306 CYS B CA 1
ATOM 5449 C C . CYS B 1 306 ? -10.93 36.906 28.188 1 82.75 306 CYS B C 1
ATOM 5451 O O . CYS B 1 306 ? -9.766 36.781 27.781 1 82.75 306 CYS B O 1
ATOM 5453 N N . SER B 1 307 ? -11.625 35.938 28.766 1 84.38 307 SER B N 1
ATOM 5454 C CA . SER B 1 307 ? -11.125 34.562 28.797 1 84.38 307 SER B CA 1
ATOM 5455 C C . SER B 1 307 ? -12.031 33.625 28.016 1 84.38 307 SER B C 1
ATOM 5457 O O . SER B 1 307 ? -13.25 33.625 28.188 1 84.38 307 SER B O 1
ATOM 5459 N N . VAL B 1 308 ? -11.461 32.969 27.062 1 83.62 308 VAL B N 1
ATOM 5460 C CA . VAL B 1 308 ? -12.18 31.969 26.266 1 83.62 308 VAL B CA 1
ATOM 5461 C C . VAL B 1 308 ? -11.711 30.562 26.625 1 83.62 308 VAL B C 1
ATOM 5463 O O . VAL B 1 308 ? -10.508 30.312 26.75 1 83.62 308 VAL B O 1
ATOM 5466 N N . ALA B 1 309 ? -12.609 29.672 26.922 1 83.12 309 ALA B N 1
ATOM 5467 C CA . ALA B 1 309 ? -12.281 28.281 27.25 1 83.12 309 ALA B CA 1
ATOM 5468 C C . ALA B 1 309 ? -13.047 27.312 26.344 1 83.12 309 ALA B C 1
ATOM 5470 O O . ALA B 1 309 ? -14.18 27.594 25.953 1 83.12 309 ALA B O 1
ATOM 5471 N N . ALA B 1 310 ? -12.367 26.266 25.906 1 82.12 310 ALA B N 1
ATOM 5472 C CA . ALA B 1 310 ? -12.953 25.156 25.141 1 82.12 310 ALA B CA 1
ATOM 5473 C C . ALA B 1 310 ? -12.188 23.859 25.375 1 82.12 310 ALA B C 1
ATOM 5475 O O . ALA B 1 310 ? -11.047 23.875 25.828 1 82.12 310 ALA B O 1
ATOM 5476 N N . ASP B 1 311 ? -12.836 22.719 25.156 1 80.31 311 ASP B N 1
ATOM 5477 C CA . ASP B 1 311 ? -12.203 21.422 25.359 1 80.31 311 ASP B CA 1
ATOM 5478 C C . ASP B 1 311 ? -10.938 21.297 24.516 1 80.31 311 ASP B C 1
ATOM 5480 O O . ASP B 1 311 ? -9.922 20.781 24.984 1 80.31 311 ASP B O 1
ATOM 5484 N N . ASN B 1 312 ? -10.945 21.75 23.297 1 81.31 312 ASN B N 1
ATOM 5485 C CA . ASN B 1 312 ? -9.781 21.703 22.406 1 81.31 312 ASN B CA 1
ATOM 5486 C C . ASN B 1 312 ? -9.469 23.078 21.828 1 81.31 312 ASN B C 1
ATOM 5488 O O . ASN B 1 312 ? -9.453 23.266 20.609 1 81.31 312 ASN B O 1
ATOM 5492 N N . LEU B 1 313 ? -9.031 23.875 22.766 1 78.81 313 LEU B N 1
ATOM 5493 C CA . LEU B 1 313 ? -8.828 25.266 22.406 1 78.81 313 LEU B CA 1
ATOM 5494 C C . LEU B 1 313 ? -7.699 25.391 21.391 1 78.81 313 LEU B C 1
ATOM 5496 O O . LEU B 1 313 ? -7.809 26.156 20.422 1 78.81 313 LEU B O 1
ATOM 5500 N N . PRO B 1 314 ? -6.637 24.609 21.531 1 73.88 314 PRO B N 1
ATOM 5501 C CA . PRO B 1 314 ? -5.527 24.781 20.594 1 73.88 314 PRO B CA 1
ATOM 5502 C C . PRO B 1 314 ? -5.922 24.438 19.156 1 73.88 314 PRO B C 1
ATOM 5504 O O . PRO B 1 314 ? -5.27 24.891 18.219 1 73.88 314 PRO B O 1
ATOM 5507 N N . SER B 1 315 ? -6.926 23.719 19.062 1 73.25 315 SER B N 1
ATOM 5508 C CA . SER B 1 315 ? -7.32 23.297 17.734 1 73.25 315 SER B CA 1
ATOM 5509 C C . SER B 1 315 ? -8.328 24.266 17.125 1 73.25 315 SER B C 1
ATOM 5511 O O . SER B 1 315 ? -8.711 24.125 15.953 1 73.25 315 SER B O 1
ATOM 5513 N N . VAL B 1 316 ? -8.68 25.312 17.891 1 71.69 316 VAL B N 1
ATOM 5514 C CA . VAL B 1 316 ? -9.688 26.25 17.422 1 71.69 316 VAL B CA 1
ATOM 5515 C C . VAL B 1 316 ? -9.023 27.562 17.016 1 71.69 316 VAL B C 1
ATOM 5517 O O . VAL B 1 316 ? -8.133 28.062 17.719 1 71.69 316 VAL B O 1
ATOM 5520 N N . SER B 1 317 ? -9.352 28 15.766 1 71.56 317 SER B N 1
ATOM 5521 C CA . SER B 1 317 ? -8.945 29.359 15.383 1 71.56 317 SER B CA 1
ATOM 5522 C C . SER B 1 317 ? -9.93 30.391 15.914 1 71.56 317 SER B C 1
ATOM 5524 O O . SER B 1 317 ? -11.086 30.438 15.492 1 71.56 317 SER B O 1
ATOM 5526 N N . LEU B 1 318 ? -9.438 31.188 16.844 1 77.06 318 LEU B N 1
ATOM 5527 C CA . LEU B 1 318 ? -10.328 32.125 17.516 1 77.06 318 LEU B CA 1
ATOM 5528 C C . LEU B 1 318 ? -10.188 33.531 16.922 1 77.06 318 LEU B C 1
ATOM 5530 O O . LEU B 1 318 ? -9.078 33.969 16.609 1 77.06 318 LEU B O 1
ATOM 5534 N N . GLU B 1 319 ? -11.32 34.094 16.562 1 82.12 319 GLU B N 1
ATOM 5535 C CA . GLU B 1 319 ? -11.414 35.531 16.297 1 82.12 319 GLU B CA 1
ATOM 5536 C C . GLU B 1 319 ? -12.133 36.25 17.438 1 82.12 319 GLU B C 1
ATOM 5538 O O . GLU B 1 319 ? -13.18 35.812 17.906 1 82.12 319 GLU B O 1
ATOM 5543 N N . VAL B 1 320 ? -11.516 37.312 17.953 1 83.19 320 VAL B N 1
ATOM 5544 C CA . VAL B 1 320 ? -12.094 38.031 19.078 1 83.19 320 VAL B CA 1
ATOM 5545 C C . VAL B 1 320 ? -12.367 39.469 18.688 1 83.19 320 VAL B C 1
ATOM 5547 O O . VAL B 1 320 ? -11.484 40.156 18.172 1 83.19 320 VAL B O 1
ATOM 5550 N N . SER B 1 321 ? -13.602 39.844 18.859 1 82.44 321 SER B N 1
ATOM 5551 C CA . SER B 1 321 ? -13.992 41.219 18.562 1 82.44 321 SER B CA 1
ATOM 5552 C C . SER B 1 321 ? -14.633 41.875 19.766 1 82.44 321 SER B C 1
ATOM 5554 O O . SER B 1 321 ? -15.391 41.25 20.516 1 82.44 321 SER B O 1
ATOM 5556 N N . TRP B 1 322 ? -14.195 43.062 19.969 1 80.06 322 TRP B N 1
ATOM 5557 C CA . TRP B 1 322 ? -14.812 43.906 21 1 80.06 322 TRP B CA 1
ATOM 5558 C C . TRP B 1 322 ? -15.68 44.969 20.375 1 80.06 322 TRP B C 1
ATOM 5560 O O . TRP B 1 322 ? -15.25 45.688 19.469 1 80.06 322 TRP B O 1
ATOM 5570 N N . LEU B 1 323 ? -16.891 45.031 20.891 1 75.88 323 LEU B N 1
ATOM 5571 C CA . LEU B 1 323 ? -17.844 46 20.359 1 75.88 323 LEU B CA 1
ATOM 5572 C C . LEU B 1 323 ? -18.203 47.031 21.406 1 75.88 323 LEU B C 1
ATOM 5574 O O . LEU B 1 323 ? -18.297 46.75 22.594 1 75.88 323 LEU B O 1
ATOM 5578 N N . ALA B 1 324 ? -18.172 48.219 20.922 1 67.38 324 ALA B N 1
ATOM 5579 C CA . ALA B 1 324 ? -18.703 49.344 21.734 1 67.38 324 ALA B CA 1
ATOM 5580 C C . ALA B 1 324 ? -19.953 49.906 21.094 1 67.38 324 ALA B C 1
ATOM 5582 O O . ALA B 1 324 ? -19.922 50.344 19.938 1 67.38 324 ALA B O 1
ATOM 5583 N N . ASP B 1 325 ? -21.016 50.031 21.875 1 62 325 ASP B N 1
ATOM 5584 C CA . ASP B 1 325 ? -22.297 50.562 21.406 1 62 325 ASP B CA 1
ATOM 5585 C C . ASP B 1 325 ? -22.703 49.875 20.094 1 62 325 ASP B C 1
ATOM 5587 O O . ASP B 1 325 ? -23.141 50.562 19.156 1 62 325 ASP B O 1
ATOM 5591 N N . GLY B 1 326 ? -22.406 48.562 20 1 59.44 326 GLY B N 1
ATOM 5592 C CA . GLY B 1 326 ? -22.828 47.781 18.859 1 59.44 326 GLY B CA 1
ATOM 5593 C C . GLY B 1 326 ? -21.875 47.906 17.688 1 59.44 326 GLY B C 1
ATOM 5594 O O . GLY B 1 326 ? -22.062 47.219 16.656 1 59.44 326 GLY B O 1
ATOM 5595 N N . ARG B 1 327 ? -20.938 48.75 17.781 1 66.56 327 ARG B N 1
ATOM 5596 C CA . ARG B 1 327 ? -19.969 48.906 16.703 1 66.56 327 ARG B CA 1
ATOM 5597 C C . ARG B 1 327 ? -18.641 48.219 17.062 1 66.56 327 ARG B C 1
ATOM 5599 O O . ARG B 1 327 ? -18.234 48.219 18.219 1 66.56 327 ARG B O 1
ATOM 5606 N N . ASP B 1 328 ? -18.047 47.719 16.062 1 75.69 328 ASP B N 1
ATOM 5607 C CA . ASP B 1 328 ? -16.766 47.031 16.25 1 75.69 328 ASP B CA 1
ATOM 5608 C C . ASP B 1 328 ? -15.664 48.031 16.625 1 75.69 328 ASP B C 1
ATOM 5610 O O . ASP B 1 328 ? -15.414 49 15.906 1 75.69 328 ASP B O 1
ATOM 5614 N N . LEU B 1 329 ? -15.102 47.875 17.766 1 76.56 329 LEU B N 1
ATOM 5615 C CA . LEU B 1 329 ? -13.992 48.688 18.219 1 76.56 329 LEU B CA 1
ATOM 5616 C C . LEU B 1 329 ? -12.664 48.125 17.734 1 76.56 329 LEU B C 1
ATOM 5618 O O . LEU B 1 329 ? -11.867 48.844 17.125 1 76.56 329 LEU B O 1
ATOM 5622 N N . ILE B 1 330 ? -12.414 46.906 17.984 1 85 330 ILE B N 1
ATOM 5623 C CA . ILE B 1 330 ? -11.141 46.25 17.672 1 85 330 ILE B CA 1
ATOM 5624 C C . ILE B 1 330 ? -11.359 44.75 17.531 1 85 330 ILE B C 1
ATOM 5626 O O . ILE B 1 330 ? -12.188 44.156 18.25 1 85 330 ILE B O 1
ATOM 5630 N N . THR B 1 331 ? -10.719 44.188 16.531 1 86.25 331 THR B N 1
ATOM 5631 C CA . THR B 1 331 ? -10.859 42.75 16.266 1 86.25 331 THR B CA 1
ATOM 5632 C C . THR B 1 331 ? -9.492 42.094 16.109 1 86.25 331 THR B C 1
ATOM 5634 O O . THR B 1 331 ? -8.594 42.656 15.477 1 86.25 331 THR B O 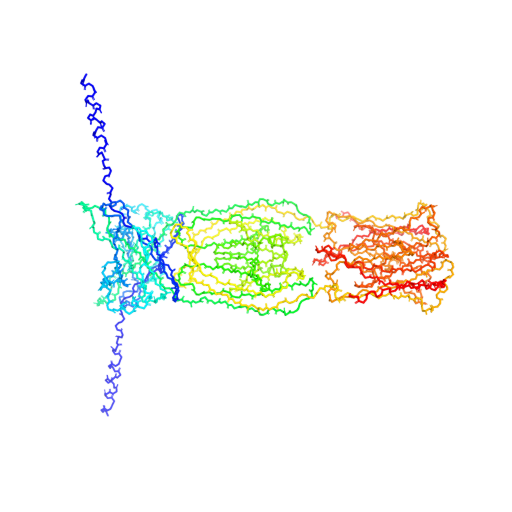1
ATOM 5637 N N . MET B 1 332 ? -9.305 41.031 16.781 1 87.31 332 MET B N 1
ATOM 5638 C CA . MET B 1 332 ? -8.172 40.156 16.484 1 87.31 332 MET B CA 1
ATOM 5639 C C . MET B 1 332 ? -8.609 38.969 15.609 1 87.31 332 MET B C 1
ATOM 5641 O O . MET B 1 332 ? -9.406 38.125 16.031 1 87.31 332 MET B O 1
ATOM 5645 N N . GLU B 1 333 ? -8.062 39.031 14.422 1 84.25 333 GLU B N 1
ATOM 5646 C CA . GLU B 1 333 ? -8.398 37.969 13.469 1 84.25 333 GLU B CA 1
ATOM 5647 C C . GLU B 1 333 ? -7.77 36.656 13.883 1 84.25 333 GLU B C 1
ATOM 5649 O O . GLU B 1 333 ? -6.953 36.594 14.805 1 84.25 333 GLU B O 1
ATOM 5654 N N . ARG B 1 334 ? -8.125 35.594 13.133 1 77.44 334 ARG B N 1
ATOM 5655 C CA . ARG B 1 334 ? -7.645 34.219 13.391 1 77.44 334 ARG B CA 1
ATOM 5656 C C . ARG B 1 334 ? -6.125 34.156 13.266 1 77.44 334 ARG B C 1
ATOM 5658 O O . ARG B 1 334 ? -5.48 33.375 13.953 1 77.44 334 ARG B O 1
ATOM 5665 N N . SER B 1 335 ? -5.676 34.969 12.453 1 76.81 335 SER B N 1
ATOM 5666 C CA . SER B 1 335 ? -4.238 34.969 12.211 1 76.81 335 SER B CA 1
ATOM 5667 C C . SER B 1 335 ? -3.498 35.75 13.312 1 76.81 335 SER B C 1
ATOM 5669 O O . SER B 1 335 ? -2.266 35.75 13.336 1 76.81 335 SER B O 1
ATOM 5671 N N . GLY B 1 336 ? -4.238 36.281 14.203 1 83.62 336 GLY B N 1
ATOM 5672 C CA . GLY B 1 336 ? -3.631 37.094 15.258 1 83.62 336 GLY B CA 1
ATOM 5673 C C . GLY B 1 336 ? -3.504 38.531 14.898 1 83.62 336 GLY B C 1
ATOM 5674 O O . GLY B 1 336 ? -3.062 39.344 15.719 1 83.62 336 GLY B O 1
ATOM 5675 N N . VAL B 1 337 ? -3.922 38.906 13.703 1 86.44 337 VAL B N 1
ATOM 5676 C CA . VAL B 1 337 ? -3.842 40.281 13.242 1 86.44 337 VAL B CA 1
ATOM 5677 C C . VAL B 1 337 ? -4.926 41.125 13.922 1 86.44 337 VAL B C 1
ATOM 5679 O O . VAL B 1 337 ? -6.082 40.688 14 1 86.44 337 VAL B O 1
ATOM 5682 N N . VAL B 1 338 ? -4.508 42.156 14.414 1 90.06 338 VAL B N 1
ATOM 5683 C CA . VAL B 1 338 ? -5.438 43.062 15.094 1 90.06 338 VAL B CA 1
ATOM 5684 C C . VAL B 1 338 ? -5.848 44.188 14.148 1 90.06 338 VAL B C 1
ATOM 5686 O O . VAL B 1 338 ? -4.992 44.875 13.562 1 90.06 338 VAL B O 1
ATOM 5689 N N . ILE B 1 339 ? -7.145 44.344 13.984 1 86.5 339 ILE B N 1
ATOM 5690 C CA . ILE B 1 339 ? -7.711 45.406 13.164 1 86.5 339 ILE B CA 1
ATOM 5691 C C . ILE B 1 339 ? -8.516 46.344 14.047 1 86.5 339 ILE B C 1
ATOM 5693 O O . ILE B 1 339 ? -9.484 45.938 14.688 1 86.5 339 ILE B O 1
ATOM 5697 N N . SER B 1 340 ? -7.949 47.562 14.109 1 81.38 340 SER B N 1
ATOM 5698 C CA . SER B 1 340 ? -8.648 48.562 14.898 1 81.38 340 SER B CA 1
ATOM 5699 C C . SER B 1 340 ? -9.508 49.469 14.023 1 81.38 340 SER B C 1
ATOM 5701 O O . SER B 1 340 ? -9.062 49.906 12.961 1 81.38 340 SER B O 1
ATOM 5703 N N . ASN B 1 341 ? -10.703 49.5 14.195 1 66.12 341 ASN B N 1
ATOM 5704 C CA . ASN B 1 341 ? -11.609 50.375 13.461 1 66.12 341 ASN B CA 1
ATOM 5705 C C . ASN B 1 341 ? -11.656 51.75 14.086 1 66.12 341 ASN B C 1
ATOM 5707 O O . ASN B 1 341 ? -12.484 52.594 13.695 1 66.12 341 ASN B O 1
ATOM 5711 N N . THR B 1 342 ? -10.852 52.062 15.07 1 57.75 342 THR B N 1
ATOM 5712 C CA . THR B 1 342 ? -10.883 53.406 15.625 1 57.75 342 THR B CA 1
ATOM 5713 C C . THR B 1 342 ? -10.133 54.375 14.727 1 57.75 342 THR B C 1
ATOM 5715 O O . THR B 1 342 ? -8.961 54.156 14.398 1 57.75 342 THR B O 1
ATOM 5718 N N . SER B 1 343 ? -10.5 54.781 13.484 1 44.88 343 SER B N 1
ATOM 5719 C CA . SER B 1 343 ? -9.953 55.812 12.609 1 44.88 343 SER B CA 1
ATOM 5720 C C . SER B 1 343 ? -9.344 56.938 13.414 1 44.88 343 SER B C 1
ATOM 5722 O O . SER B 1 343 ? -10 57.531 14.273 1 44.88 343 SER B O 1
ATOM 5724 N N . SER B 1 344 ? -8.102 57.062 13.508 1 40.06 344 SER B N 1
ATOM 5725 C CA . SER B 1 344 ? -7.516 58.344 13.867 1 40.06 344 SER B CA 1
ATOM 5726 C C . SER B 1 344 ? -8.18 59.5 13.102 1 40.06 344 SER B C 1
ATOM 5728 O O . SER B 1 344 ? -7.766 60.656 13.227 1 40.06 344 SER B O 1
ATOM 5730 N N . SER B 1 345 ? -8.703 59.312 11.859 1 36.19 345 SER B N 1
ATOM 5731 C CA . SER B 1 345 ? -9.078 60.531 11.148 1 36.19 345 SER B CA 1
ATOM 5732 C C . SER B 1 345 ? -10.117 61.312 11.93 1 36.19 345 SER B C 1
ATOM 5734 O O . SER B 1 345 ? -10.914 60.75 12.688 1 36.19 345 SER B O 1
ATOM 5736 N N . GLY B 1 346 ? -10.125 62.594 12.008 1 35.59 346 GLY B N 1
ATOM 5737 C CA . GLY B 1 346 ? -10.906 63.781 12.344 1 35.59 346 GLY B CA 1
ATOM 5738 C C . GLY B 1 346 ? -12.406 63.531 12.281 1 35.59 346 GLY B C 1
ATOM 5739 O O . GLY B 1 346 ? -13.195 64.5 12.312 1 35.59 346 GLY B O 1
ATOM 5740 N N . GLY B 1 347 ? -12.883 62.656 11.453 1 34.78 347 GLY B N 1
ATOM 5741 C CA . GLY B 1 347 ? -14.32 62.844 11.336 1 34.78 347 GLY B CA 1
ATOM 5742 C C . GLY B 1 347 ? -15.07 62.531 12.617 1 34.78 347 GLY B C 1
ATOM 5743 O O . GLY B 1 347 ? -14.461 62.312 13.664 1 34.78 347 GLY B O 1
ATOM 5744 N N . ALA B 1 348 ? -16.453 62.344 12.5 1 37 348 ALA B N 1
ATOM 5745 C CA . ALA B 1 348 ? -17.5 62.375 13.523 1 37 348 ALA B CA 1
ATOM 5746 C C . ALA B 1 348 ? -17.25 61.312 14.602 1 37 348 ALA B C 1
ATOM 5748 O O . ALA B 1 348 ? -18.031 61.188 15.539 1 37 348 ALA B O 1
ATOM 5749 N N . LEU B 1 349 ? -16.734 60.219 14.234 1 42.91 349 LEU B N 1
ATOM 5750 C CA . LEU B 1 349 ? -16.625 59.312 15.375 1 42.91 349 LEU B CA 1
ATOM 5751 C C . LEU B 1 349 ? -15.547 59.781 16.344 1 42.91 349 LEU B C 1
ATOM 5753 O O . LEU B 1 349 ? -14.383 59.938 15.961 1 42.91 349 LEU B O 1
ATOM 5757 N N . GLY B 1 350 ? -15.883 60.531 17.281 1 41.5 350 GLY B N 1
ATOM 5758 C CA . GLY B 1 350 ? -15.352 61.312 18.391 1 41.5 350 GLY B CA 1
ATOM 5759 C C . GLY B 1 350 ? -14.039 60.75 18.922 1 41.5 350 GLY B C 1
ATOM 5760 O O . GLY B 1 350 ? -13.484 59.812 18.359 1 41.5 350 GLY B O 1
ATOM 5761 N N . ASN B 1 351 ? -13.484 61.469 20.125 1 50.12 351 ASN B N 1
ATOM 5762 C CA . ASN B 1 351 ? -12.367 61.406 21.062 1 50.12 351 ASN B CA 1
ATOM 5763 C C . ASN B 1 351 ? -12.188 60 21.609 1 50.12 351 ASN B C 1
ATOM 5765 O O . ASN B 1 351 ? -12.289 59.781 22.812 1 50.12 351 ASN B O 1
ATOM 5769 N N . ARG B 1 352 ? -12.398 59.031 20.766 1 54.88 352 ARG B N 1
ATOM 5770 C CA . ARG B 1 352 ? -12.281 57.719 21.422 1 54.88 352 ARG B CA 1
ATOM 5771 C C . ARG B 1 352 ? -10.812 57.344 21.609 1 54.88 352 ARG B C 1
ATOM 5773 O O . ARG B 1 352 ? -9.961 57.75 20.812 1 54.88 352 ARG B O 1
ATOM 5780 N N . GLY B 1 353 ? -10.531 56.781 22.703 1 60.25 353 GLY B N 1
ATOM 5781 C CA . GLY B 1 353 ? -9.203 56.344 23.094 1 60.25 353 GLY B CA 1
ATOM 5782 C C . GLY B 1 353 ? -8.633 55.25 22.172 1 60.25 353 GLY B C 1
ATOM 5783 O O . GLY B 1 353 ? -9.367 54.656 21.391 1 60.25 353 GLY B O 1
ATOM 5784 N N . GLU B 1 354 ? -7.414 55.25 21.922 1 72.5 354 GLU B N 1
ATOM 5785 C CA . GLU B 1 354 ? -6.695 54.25 21.141 1 72.5 354 GLU B CA 1
ATOM 5786 C C . GLU B 1 354 ? -6.816 52.875 21.781 1 72.5 354 GLU B C 1
ATOM 5788 O O . GLU B 1 354 ? -6.484 52.688 22.953 1 72.5 354 GLU B O 1
ATOM 5793 N N . ALA B 1 355 ? -7.551 51.969 21 1 78.81 355 ALA B N 1
ATOM 5794 C CA . ALA B 1 355 ? -7.766 50.625 21.531 1 78.81 355 ALA B CA 1
ATOM 5795 C C . ALA B 1 355 ? -6.641 49.688 21.109 1 78.81 355 ALA B C 1
ATOM 5797 O O . ALA B 1 355 ? -6.09 49.812 20.016 1 78.81 355 ALA B O 1
ATOM 5798 N N . SER B 1 356 ? -6.234 48.906 22.016 1 84.06 356 SER B N 1
ATOM 5799 C CA . SER B 1 356 ? -5.254 47.844 21.766 1 84.06 356 SER B CA 1
ATOM 5800 C C . SER B 1 356 ? -5.758 46.5 22.266 1 84.06 356 SER B C 1
ATOM 5802 O O . SER B 1 356 ? -6.488 46.406 23.25 1 84.06 356 SER B O 1
ATOM 5804 N N . LEU B 1 357 ? -5.477 45.531 21.484 1 87.44 357 LEU B N 1
ATOM 5805 C CA . LEU B 1 357 ? -5.898 44.156 21.812 1 87.44 357 LEU B CA 1
ATOM 5806 C C . LEU B 1 357 ? -4.715 43.219 21.766 1 87.44 357 LEU B C 1
ATOM 5808 O O . LEU B 1 357 ? -3.979 43.156 20.781 1 87.44 357 LEU B O 1
ATOM 5812 N N . GLU B 1 358 ? -4.512 42.531 22.875 1 90.88 358 GLU B N 1
ATOM 5813 C CA . GLU B 1 358 ? -3.406 41.562 22.984 1 90.88 358 GLU B CA 1
ATOM 5814 C C . GLU B 1 358 ? -3.877 40.219 23.516 1 90.88 358 GLU B C 1
ATOM 5816 O O . GLU B 1 358 ? -4.809 40.156 24.328 1 90.88 358 GLU B O 1
ATOM 5821 N N . ARG B 1 359 ? -3.227 39.219 23.016 1 89.44 359 ARG B N 1
ATOM 5822 C CA . ARG B 1 359 ? -3.416 37.875 23.562 1 89.44 359 ARG B CA 1
ATOM 5823 C C . ARG B 1 359 ? -2.416 37.594 24.688 1 89.44 359 ARG B C 1
ATOM 5825 O O . ARG B 1 359 ? -1.209 37.531 24.438 1 89.44 359 ARG B O 1
ATOM 5832 N N . THR B 1 360 ? -2.895 37.406 25.875 1 87.5 360 THR B N 1
ATOM 5833 C CA . THR B 1 360 ? -2.006 37.25 27.016 1 87.5 360 THR B CA 1
ATOM 5834 C C . THR B 1 360 ? -1.878 35.812 27.438 1 87.5 360 THR B C 1
ATOM 5836 O O . THR B 1 360 ? -1.044 35.469 28.281 1 87.5 360 THR B O 1
ATOM 5839 N N . GLY B 1 361 ? -2.637 34.938 26.922 1 84.19 361 GLY B N 1
ATOM 5840 C CA . GLY B 1 361 ? -2.613 33.5 27.141 1 84.19 361 GLY B CA 1
ATOM 5841 C C . GLY B 1 361 ? -3.391 32.719 26.094 1 84.19 361 GLY B C 1
ATOM 5842 O O . GLY B 1 361 ? -3.963 33.312 25.172 1 84.19 361 GLY B O 1
ATOM 5843 N N . GLY B 1 362 ? -3.348 31.438 26.156 1 79.69 362 GLY B N 1
ATOM 5844 C CA . GLY B 1 362 ? -4.004 30.609 25.156 1 79.69 362 GLY B CA 1
ATOM 5845 C C . GLY B 1 362 ? -5.438 31.016 24.891 1 79.69 362 GLY B C 1
ATOM 5846 O O . GLY B 1 362 ? -5.875 31.047 23.734 1 79.69 362 GLY B O 1
ATOM 5847 N N . GLY B 1 363 ? -6.133 31.469 25.828 1 85 363 GLY B N 1
ATOM 5848 C CA . GLY B 1 363 ? -7.508 31.922 25.719 1 85 363 GLY B CA 1
ATOM 5849 C C . GLY B 1 363 ? -7.773 33.219 26.453 1 85 363 GLY B C 1
ATOM 5850 O O . GLY B 1 363 ? -8.93 33.531 26.75 1 85 363 GLY B O 1
ATOM 5851 N N . GLU B 1 364 ? -6.75 33.938 26.703 1 88.56 364 GLU B N 1
ATOM 5852 C CA . GLU B 1 364 ? -6.871 35.156 27.469 1 88.56 364 GLU B CA 1
ATOM 5853 C C . GLU B 1 364 ? -6.516 36.375 26.625 1 88.56 364 GLU B C 1
ATOM 5855 O O . GLU B 1 364 ? -5.445 36.438 26.016 1 88.56 364 GLU B O 1
ATOM 5860 N N . TYR B 1 365 ? -7.457 37.25 26.594 1 87.88 365 TYR B N 1
ATOM 5861 C CA . TYR B 1 365 ? -7.281 38.469 25.812 1 87.88 365 TYR B CA 1
ATOM 5862 C C . TYR B 1 365 ? -7.457 39.719 26.703 1 87.88 365 TYR B C 1
ATOM 5864 O O . TYR B 1 365 ? -8.266 39.719 27.625 1 87.88 365 TYR B O 1
ATOM 5872 N N . ARG B 1 366 ? -6.66 40.719 26.391 1 87.25 366 ARG B N 1
ATOM 5873 C CA . ARG B 1 366 ? -6.715 41.969 27.125 1 87.25 366 ARG B CA 1
ATOM 5874 C C . ARG B 1 366 ? -6.969 43.156 26.172 1 87.25 366 ARG B C 1
ATOM 5876 O O . ARG B 1 366 ? -6.219 43.344 25.203 1 87.25 366 ARG B O 1
ATOM 5883 N N . LEU B 1 367 ? -8.039 43.812 26.422 1 84.38 367 LEU B N 1
ATOM 5884 C CA . LEU B 1 367 ? -8.336 45.062 25.703 1 84.38 367 LEU B CA 1
ATOM 5885 C C . LEU B 1 367 ? -7.902 46.281 26.5 1 84.38 367 LEU B C 1
ATOM 5887 O O . LEU B 1 367 ? -8.25 46.406 27.672 1 84.38 367 LEU B O 1
ATOM 5891 N N . GLY B 1 368 ? -7.039 47.062 25.891 1 79.38 368 GLY B N 1
ATOM 5892 C CA . GLY B 1 368 ? -6.688 48.344 26.453 1 79.38 368 GLY B CA 1
ATOM 5893 C C . GLY B 1 368 ? -7.23 49.5 25.656 1 79.38 368 GLY B C 1
ATOM 5894 O O . GLY B 1 368 ? -7.117 49.531 24.438 1 79.38 368 GLY B O 1
ATOM 5895 N N . VAL B 1 369 ? -8.031 50.375 26.359 1 74.69 369 VAL B N 1
ATOM 5896 C CA . VAL B 1 369 ? -8.516 51.594 25.734 1 74.69 369 VAL B CA 1
ATOM 5897 C C . VAL B 1 369 ? -7.91 52.812 26.422 1 74.69 369 VAL B C 1
ATOM 5899 O O . VAL B 1 369 ? -8.117 53 27.625 1 74.69 369 VAL B O 1
ATOM 5902 N N . ARG B 1 370 ? -7.18 53.5 25.578 1 71.69 370 ARG B N 1
ATOM 5903 C CA . ARG B 1 370 ? -6.516 54.656 26.125 1 71.69 370 ARG B CA 1
ATOM 5904 C C . ARG B 1 370 ? -7.32 55.938 25.828 1 71.69 370 ARG B C 1
ATOM 5906 O O . ARG B 1 370 ? -7.941 56.031 24.766 1 71.69 370 ARG B O 1
ATOM 5913 N N . GLY B 1 371 ? -7.129 56.906 26.719 1 63.72 371 GLY B N 1
ATOM 5914 C CA . GLY B 1 371 ? -7.781 58.188 26.547 1 63.72 371 GLY B CA 1
ATOM 5915 C C . GLY B 1 371 ? -9.297 58.094 26.547 1 63.72 371 GLY B C 1
ATOM 5916 O O . GLY B 1 371 ? -9.953 58.656 25.672 1 63.72 371 GLY B O 1
ATOM 5917 N N . VAL B 1 372 ? -9.75 57.406 27.5 1 59.78 372 VAL B N 1
ATOM 5918 C CA . VAL B 1 372 ? -11.188 57.156 27.562 1 59.78 372 VAL B CA 1
ATOM 5919 C C . VAL B 1 372 ? -11.93 58.5 27.703 1 59.78 372 VAL B C 1
ATOM 5921 O O . VAL B 1 372 ? -11.477 59.375 28.422 1 59.78 372 VAL B O 1
ATOM 5924 N N . SER B 1 373 ? -12.688 58.688 26.734 1 58.69 373 SER B N 1
ATOM 5925 C CA . SER B 1 373 ? -13.547 59.875 26.797 1 58.69 373 SER B CA 1
ATOM 5926 C C . SER B 1 373 ? -14.969 59.5 27.188 1 58.69 373 SER B C 1
ATOM 5928 O O . SER B 1 373 ? -15.281 58.312 27.375 1 58.69 373 SER B O 1
ATOM 5930 N N . GLY B 1 374 ? -15.82 60.5 27.594 1 54.09 374 GLY B N 1
ATOM 5931 C CA . GLY B 1 374 ? -17.203 60.281 27.969 1 54.09 374 GLY B CA 1
ATOM 5932 C C . GLY B 1 374 ? -17.969 59.406 26.984 1 54.09 374 GLY B C 1
ATOM 5933 O O . GLY B 1 374 ? -18.906 58.719 27.375 1 54.09 374 GLY B O 1
ATOM 5934 N N . GLU B 1 375 ? -17.5 59.375 25.828 1 49.81 375 GLU B N 1
ATOM 5935 C CA . GLU B 1 375 ? -18.203 58.625 24.797 1 49.81 375 GLU B CA 1
ATOM 5936 C C . GLU B 1 375 ? -17.906 57.156 24.906 1 49.81 375 GLU B C 1
ATOM 5938 O O . GLU B 1 375 ? -18.656 56.312 24.375 1 49.81 375 GLU B O 1
ATOM 5943 N N . ASP B 1 376 ? -16.906 56.844 25.594 1 53.06 376 ASP B N 1
ATOM 5944 C CA . ASP B 1 376 ? -16.516 55.438 25.734 1 53.06 376 ASP B CA 1
ATOM 5945 C C . ASP B 1 376 ? -17.328 54.781 26.844 1 53.06 376 ASP B C 1
ATOM 5947 O O . ASP B 1 376 ? -17.188 53.562 27.062 1 53.06 376 ASP B O 1
ATOM 5951 N N . GLY B 1 377 ? -18.109 55.531 27.641 1 45.78 377 GLY B N 1
ATOM 5952 C CA . GLY B 1 377 ? -18.906 55.031 28.734 1 45.78 377 GLY B CA 1
ATOM 5953 C C . GLY B 1 377 ? -20.016 54.094 28.297 1 45.78 377 GLY B C 1
ATOM 5954 O O . GLY B 1 377 ? -20.766 53.562 29.125 1 45.78 377 GLY B O 1
ATOM 5955 N N . GLY B 1 378 ? -19.938 53.438 27 1 43.53 378 GLY B N 1
ATOM 5956 C CA . GLY B 1 378 ? -20.953 52.5 26.578 1 43.53 378 GLY B CA 1
ATOM 5957 C C . GLY B 1 378 ? -20.562 51.062 26.781 1 43.53 378 GLY B C 1
ATOM 5958 O O . GLY B 1 378 ? -19.469 50.75 27.25 1 43.53 378 GLY B O 1
ATOM 5959 N N . GLY B 1 379 ? -21.531 50.094 26.844 1 40.69 379 GLY B N 1
ATOM 5960 C CA . GLY B 1 379 ? -21.328 48.656 26.984 1 40.69 379 GLY B CA 1
ATOM 5961 C C . GLY B 1 379 ? -20.391 48.062 25.938 1 40.69 379 GLY B C 1
ATOM 5962 O O . GLY B 1 379 ? -20.484 48.406 24.766 1 40.69 379 GLY B O 1
ATOM 5963 N N . VAL B 1 380 ? -19.281 47.625 26.391 1 44.06 380 VAL B N 1
ATOM 5964 C CA . VAL B 1 380 ? -18.359 46.906 25.5 1 44.06 380 VAL B CA 1
ATOM 5965 C C . VAL B 1 380 ? -18.766 45.438 25.406 1 44.06 380 VAL B C 1
ATOM 5967 O O . VAL B 1 380 ? -19.078 44.812 26.422 1 44.06 380 VAL B O 1
ATOM 5970 N N . HIS B 1 381 ? -19.266 45.031 24.219 1 42.56 381 HIS B N 1
ATOM 5971 C CA . HIS B 1 381 ? -19.656 43.656 23.984 1 42.56 381 HIS B CA 1
ATOM 5972 C C . HIS B 1 381 ? -18.516 42.844 23.328 1 42.56 381 HIS B C 1
ATOM 5974 O O . HIS B 1 381 ? -17.797 43.375 22.484 1 42.56 381 HIS B O 1
ATOM 5980 N N . LEU B 1 382 ? -18.234 41.688 23.969 1 45.19 382 LEU B N 1
ATOM 5981 C CA . LEU B 1 382 ? -17.25 40.75 23.422 1 45.19 382 LEU B CA 1
ATOM 5982 C C . LEU B 1 382 ? -17.922 39.688 22.562 1 45.19 382 LEU B C 1
ATOM 5984 O O . LEU B 1 382 ? -18.594 38.812 23.078 1 45.19 382 LEU B O 1
ATOM 5988 N N . PRO B 1 383 ? -18.125 40.062 21.266 1 41.06 383 PRO B N 1
ATOM 5989 C CA . PRO B 1 383 ? -18.484 38.906 20.438 1 41.06 383 PRO B CA 1
ATOM 5990 C C . PRO B 1 383 ? -17.281 38.031 20.094 1 41.06 383 PRO B C 1
ATOM 5992 O O . PRO B 1 383 ? -16.25 38.531 19.672 1 41.06 383 PRO B O 1
ATOM 5995 N N . ASN B 1 384 ? -17.062 36.969 20.828 1 41.88 384 ASN B N 1
ATOM 5996 C CA . ASN B 1 384 ? -16.062 36.031 20.375 1 41.88 384 ASN B CA 1
ATOM 5997 C C . ASN B 1 384 ? -16.594 35.125 19.25 1 41.88 384 ASN B C 1
ATOM 5999 O O . ASN B 1 384 ? -17.656 34.531 19.375 1 41.88 384 ASN B O 1
ATOM 6003 N N . GLN B 1 385 ? -16.156 35.5 18.078 1 40.31 385 GLN B N 1
ATOM 6004 C CA . GLN B 1 385 ? -16.438 34.594 16.969 1 40.31 385 GLN B CA 1
ATOM 6005 C C . GLN B 1 385 ? -15.328 33.531 16.828 1 40.31 385 GLN B C 1
ATOM 6007 O O . GLN B 1 385 ? -14.141 33.844 16.891 1 40.31 385 GLN B O 1
ATOM 6012 N N . SER B 1 386 ? -15.469 32.469 17.391 1 41.03 386 SER B N 1
ATOM 6013 C CA . SER B 1 386 ? -14.562 31.391 17.062 1 41.03 386 SER B CA 1
ATOM 6014 C C . SER B 1 386 ? -14.906 30.781 15.695 1 41.03 386 SER B C 1
ATOM 6016 O O . SER B 1 386 ? -16.078 30.578 15.383 1 41.03 386 SER B O 1
ATOM 6018 N N . LEU B 1 387 ? -14.094 31.188 14.734 1 39.41 387 LEU B N 1
ATOM 6019 C CA . LEU B 1 387 ? -14.297 30.547 13.438 1 39.41 387 LEU B CA 1
ATOM 6020 C C . LEU B 1 387 ? -13.602 29.188 13.383 1 39.41 387 LEU B C 1
ATOM 6022 O O . LEU B 1 387 ? -12.469 29.047 13.852 1 39.41 387 LEU B O 1
ATOM 6026 N N . HIS B 1 388 ? -14.266 28.25 13.539 1 38.34 388 HIS B N 1
ATOM 6027 C CA . HIS B 1 388 ? -13.773 26.938 13.156 1 38.34 388 HIS B CA 1
ATOM 6028 C C . HIS B 1 388 ? -13.477 26.875 11.656 1 38.34 388 HIS B C 1
ATOM 6030 O O . HIS B 1 388 ? -14.336 27.203 10.836 1 38.34 388 HIS B O 1
ATOM 6036 N N . ARG B 1 389 ? -12.266 26.969 11.281 1 36.75 389 ARG B N 1
ATOM 6037 C CA . ARG B 1 389 ? -11.859 26.984 9.883 1 36.75 389 ARG B CA 1
ATOM 6038 C C . ARG B 1 389 ? -12.711 26.047 9.039 1 36.75 389 ARG B C 1
ATOM 6040 O O . ARG B 1 389 ? -12.898 26.266 7.844 1 36.75 389 ARG B O 1
ATOM 6047 N N . GLU B 1 390 ? -12.758 24.734 9.227 1 35.97 390 GLU B N 1
ATOM 6048 C CA . GLU B 1 390 ? -13.312 24.094 8.031 1 35.97 390 GLU B CA 1
ATOM 6049 C C . GLU B 1 390 ? -14.75 24.531 7.793 1 35.97 390 GLU B C 1
ATOM 6051 O O . GLU B 1 390 ? -15.227 24.516 6.656 1 35.97 390 GLU B O 1
ATOM 6056 N N . ARG B 1 391 ? -15.812 24.219 8.695 1 33.22 391 ARG B N 1
ATOM 6057 C CA . ARG B 1 391 ? -17.203 24.562 8.406 1 33.22 391 ARG B CA 1
ATOM 6058 C C . ARG B 1 391 ? -17.484 26.016 8.766 1 33.22 391 ARG B C 1
ATOM 6060 O O . ARG B 1 391 ? -16.891 26.562 9.703 1 33.22 391 ARG B O 1
ATOM 6067 N N . ARG B 1 392 ? -18.344 26.781 7.941 1 36.66 392 ARG B N 1
ATOM 6068 C CA . ARG B 1 392 ? -19.094 28.031 7.836 1 36.66 392 ARG B CA 1
ATOM 6069 C C . ARG B 1 392 ? -19.719 28.406 9.172 1 36.66 392 ARG B C 1
ATOM 6071 O O . ARG B 1 392 ? -20.5 29.359 9.258 1 36.66 392 ARG B O 1
ATOM 6078 N N . GLU B 1 393 ? -19.875 27.375 10.07 1 38.5 393 GLU B N 1
ATOM 6079 C CA . GLU B 1 393 ? -20.797 27.906 11.07 1 38.5 393 GLU B CA 1
ATOM 6080 C C . GLU B 1 393 ? -20.047 28.75 12.102 1 38.5 393 GLU B C 1
ATOM 6082 O O . GLU B 1 393 ? -19.078 28.297 12.703 1 38.5 393 GLU B O 1
ATOM 6087 N N . GLU B 1 394 ? -20.047 29.938 11.852 1 46.72 394 GLU B N 1
ATOM 6088 C CA . GLU B 1 394 ? -19.625 30.969 12.781 1 46.72 394 GLU B CA 1
ATOM 6089 C C . GLU B 1 394 ? -20.406 30.906 14.086 1 46.72 394 GLU B C 1
ATOM 6091 O O . GLU B 1 394 ? -21.641 30.781 14.07 1 46.72 394 GLU B O 1
ATOM 6096 N N . LEU B 1 395 ? -19.828 30.219 15.039 1 46.34 395 LEU B N 1
ATOM 6097 C CA . LEU B 1 395 ? -20.484 30.344 16.328 1 46.34 395 LEU B CA 1
ATOM 6098 C C . LEU B 1 395 ? -20.047 31.609 17.047 1 46.34 395 LEU B C 1
ATOM 6100 O O . LEU B 1 395 ? -18.875 32 16.984 1 46.34 395 LEU B O 1
ATOM 6104 N N . TRP B 1 396 ? -21.062 32.375 17.344 1 51.38 396 TRP B N 1
ATOM 6105 C CA . TRP B 1 396 ? -20.812 33.656 18.047 1 51.38 396 TRP B CA 1
ATOM 6106 C C . TRP B 1 396 ? -21.266 33.562 19.516 1 51.38 396 TRP B C 1
ATOM 6108 O O . TRP B 1 396 ? -22.297 32.938 19.812 1 51.38 396 TRP B O 1
ATOM 6118 N N . ARG B 1 397 ? -20.328 33.625 20.391 1 51.44 397 ARG B N 1
ATOM 6119 C CA . ARG B 1 397 ? -20.719 33.844 21.781 1 51.44 397 ARG B CA 1
ATOM 6120 C C . ARG B 1 397 ? -20.422 35.281 22.203 1 51.44 397 ARG B C 1
ATOM 6122 O O . ARG B 1 397 ? -19.391 35.875 21.812 1 51.44 397 ARG B O 1
ATOM 6129 N N . ARG B 1 398 ? -21.438 35.906 22.75 1 48.06 398 ARG B N 1
ATOM 6130 C CA . ARG B 1 398 ? -21.312 37.281 23.156 1 48.06 398 ARG B CA 1
ATOM 6131 C C . ARG B 1 398 ? -21.422 37.438 24.672 1 48.06 398 ARG B C 1
ATOM 6133 O O . ARG B 1 398 ? -22.203 36.75 25.312 1 48.06 398 ARG B O 1
ATOM 6140 N N . ARG B 1 399 ? -20.344 38.062 25.219 1 50.41 399 ARG B N 1
ATOM 6141 C CA . ARG B 1 399 ? -20.484 38.469 26.609 1 50.41 399 ARG B CA 1
ATOM 6142 C C . ARG B 1 399 ? -20.453 40 26.734 1 50.41 399 ARG B C 1
ATOM 6144 O O . ARG B 1 399 ? -19.656 40.656 26.062 1 50.41 399 ARG B O 1
ATOM 6151 N N . GLU B 1 400 ? -21.438 40.562 27.438 1 48.69 400 GLU B N 1
ATOM 6152 C CA . GLU B 1 400 ? -21.547 42 27.656 1 48.69 400 GLU B CA 1
ATOM 6153 C C . GLU B 1 400 ? -20.859 42.406 28.969 1 48.69 400 GLU B C 1
ATOM 6155 O O . GLU B 1 400 ? -21 41.719 29.984 1 48.69 400 GLU B O 1
ATOM 6160 N N . VAL B 1 401 ? -19.844 43.094 28.859 1 46.84 401 VAL B N 1
ATOM 6161 C CA . VAL B 1 401 ? -19.328 43.719 30.062 1 46.84 401 VAL B CA 1
ATOM 6162 C C . VAL B 1 401 ? -19.844 45.156 30.141 1 46.84 401 VAL B C 1
ATOM 6164 O O . VAL B 1 401 ? -19.641 45.969 29.219 1 46.84 401 VAL B O 1
ATOM 6167 N N . ALA B 1 402 ? -21 45.375 31.062 1 42.09 402 ALA B N 1
ATOM 6168 C CA . ALA B 1 402 ? -21.594 46.688 31.266 1 42.09 402 ALA B CA 1
ATOM 6169 C C . ALA B 1 402 ? -20.688 47.594 32.094 1 42.09 402 ALA B C 1
ATOM 6171 O O . ALA B 1 402 ? -20.078 47.156 33.062 1 42.09 402 ALA B O 1
ATOM 6172 N N . HIS B 1 403 ? -20.078 48.5 31.562 1 40.56 403 HIS B N 1
ATOM 6173 C CA . HIS B 1 403 ? -19.531 49.562 32.406 1 40.56 403 HIS B CA 1
ATOM 6174 C C . HIS B 1 403 ? -20.594 50.594 32.75 1 40.56 403 HIS B C 1
ATOM 6176 O O . HIS B 1 403 ? -21.531 50.812 31.984 1 40.56 403 HIS B O 1
ATOM 6182 N N . GLY B 1 404 ? -20.953 50.875 34.094 1 32.66 404 GLY B N 1
ATOM 6183 C CA . GLY B 1 404 ? -21.984 51.656 34.781 1 32.66 404 GLY B CA 1
ATOM 6184 C C . GLY B 1 404 ? -22.203 53 34.125 1 32.66 404 GLY B C 1
ATOM 6185 O O . GLY B 1 404 ? -22.719 53.906 34.781 1 32.66 404 GLY B O 1
ATOM 6186 N N . GLY B 1 405 ? -22.016 53.438 33 1 32.53 405 GLY B N 1
ATOM 6187 C CA . GLY B 1 405 ? -22.703 54.719 33.125 1 32.53 405 GLY B CA 1
ATOM 6188 C C . GLY B 1 405 ? -24.172 54.594 33.438 1 32.53 405 GLY B C 1
ATOM 6189 O O . GLY B 1 405 ? -24.609 53.562 34.031 1 32.53 405 GLY B O 1
ATOM 6190 N N . GLY B 1 406 ? -25.094 55.188 32.5 1 27 406 GLY B N 1
ATOM 6191 C CA . GLY B 1 406 ? -26.516 55.5 32.719 1 27 406 GLY B CA 1
ATOM 6192 C C . GLY B 1 406 ? -27.375 54.25 32.781 1 27 406 GLY B C 1
ATOM 6193 O O . GLY B 1 406 ? -26.938 53.156 32.375 1 27 406 GLY B O 1
ATOM 6194 N N . GLU B 1 407 ? -28.641 54.438 33.406 1 25.64 407 GLU B N 1
ATOM 6195 C CA . GLU B 1 407 ? -29.906 53.75 33.625 1 25.64 407 GLU B CA 1
ATOM 6196 C C . GLU B 1 407 ? -30.375 53.031 32.344 1 25.64 407 GLU B C 1
ATOM 6198 O O . GLU B 1 407 ? -30.547 53.656 31.312 1 25.64 407 GLU B O 1
ATOM 6203 N N . ASN B 1 408 ? -30.031 51.906 32.031 1 26.16 408 ASN B N 1
ATOM 6204 C CA . ASN B 1 408 ? -30.844 51.156 31.078 1 26.16 408 ASN B CA 1
ATOM 6205 C C . ASN B 1 408 ? -32.312 51.219 31.422 1 26.16 408 ASN B C 1
ATOM 6207 O O . ASN B 1 408 ? -32.719 50.938 32.562 1 26.16 408 ASN B O 1
ATOM 6211 N N . ILE B 1 409 ? -33.125 52 30.609 1 22.98 409 ILE B N 1
ATOM 6212 C CA . ILE B 1 409 ? -34.562 51.875 30.422 1 22.98 409 ILE B CA 1
ATOM 6213 C C . ILE B 1 409 ? -34.906 50.469 29.969 1 22.98 409 ILE B C 1
ATOM 6215 O O . ILE B 1 409 ? -34.344 49.969 29 1 22.98 409 ILE B O 1
ATOM 6219 N N . GLN B 1 410 ? -35.312 49.562 30.797 1 22.36 410 GLN B N 1
ATOM 6220 C CA . GLN B 1 410 ? -35.969 48.25 30.672 1 22.36 410 GLN B CA 1
ATOM 6221 C C . GLN B 1 410 ? -37 48.25 29.547 1 22.36 410 GLN B C 1
ATOM 6223 O O . GLN B 1 410 ? -38.031 48.906 29.656 1 22.36 410 GLN B O 1
ATOM 6228 N N . ARG B 1 411 ? -36.625 48.375 28.219 1 22.92 411 ARG B N 1
ATOM 6229 C CA . ARG B 1 411 ? -37.781 48.094 27.391 1 22.92 411 ARG B CA 1
ATOM 6230 C C . ARG B 1 411 ? -38.281 46.656 27.625 1 22.92 411 ARG B C 1
ATOM 6232 O O . ARG B 1 411 ? -37.5 45.719 27.594 1 22.92 411 ARG B O 1
ATOM 6239 N N . ARG B 1 412 ? -39.406 46.406 28.359 1 21.45 412 ARG B N 1
ATOM 6240 C CA . ARG B 1 412 ? -40.344 45.312 28.609 1 21.45 412 ARG B CA 1
ATOM 6241 C C . ARG B 1 412 ? -40.812 44.688 27.312 1 21.45 412 ARG B C 1
ATOM 6243 O O . ARG B 1 412 ? -41.719 45.219 26.641 1 21.45 412 ARG B O 1
ATOM 6250 N N . ASP B 1 413 ? -40.094 44.406 26.281 1 22.16 413 ASP B N 1
ATOM 6251 C CA . ASP B 1 413 ? -40.875 43.719 25.25 1 22.16 413 ASP B CA 1
ATOM 6252 C C . ASP B 1 413 ? -41.531 42.469 25.828 1 22.16 413 ASP B C 1
ATOM 6254 O O . ASP B 1 413 ? -40.969 41.844 26.719 1 22.16 413 ASP B O 1
ATOM 6258 N N . GLY B 1 414 ? -42.906 42.312 25.672 1 20.55 414 GLY B N 1
ATOM 6259 C CA . GLY B 1 414 ? -44.094 41.469 25.75 1 20.55 414 GLY B CA 1
ATOM 6260 C C . GLY B 1 414 ? -43.875 40.125 25.062 1 20.55 414 GLY B C 1
ATOM 6261 O O . GLY B 1 414 ? -43.5 40.062 23.891 1 20.55 414 GLY B O 1
ATOM 6262 N N . GLU B 1 415 ? -43.344 39.094 25.688 1 19.89 415 GLU B N 1
ATOM 6263 C CA . GLU B 1 415 ? -43.531 37.688 25.312 1 19.89 415 GLU B CA 1
ATOM 6264 C C . GLU B 1 415 ? -44.969 37.344 25.078 1 19.89 415 GLU B C 1
ATOM 6266 O O . GLU B 1 415 ? -45.812 37.406 25.984 1 19.89 415 GLU B O 1
ATOM 6271 N N . GLY B 1 416 ? -45.719 37.844 23.984 1 20.59 416 GLY B N 1
ATOM 6272 C CA . GLY B 1 416 ? -46.906 37.094 23.578 1 20.59 416 GLY B CA 1
ATOM 6273 C C . GLY B 1 416 ? -46.625 35.625 23.328 1 20.59 416 GLY B C 1
ATOM 6274 O O . GLY B 1 416 ? -45.812 35.281 22.469 1 20.59 416 GLY B O 1
ATOM 6275 N N . GLY B 1 417 ? -46.5 34.75 24.344 1 18.81 417 GLY B N 1
ATOM 6276 C CA . GLY B 1 417 ? -46.875 33.344 24.391 1 18.81 417 GLY B CA 1
ATOM 6277 C C . GLY B 1 417 ? -48.219 33.094 23.734 1 18.81 417 GLY B C 1
ATOM 6278 O O . GLY B 1 417 ? -49.25 33.531 24.234 1 18.81 417 GLY B O 1
ATOM 6279 N N . ALA B 1 418 ? -48.5 33.188 22.344 1 22.02 418 ALA B N 1
ATOM 6280 C CA . ALA B 1 418 ? -49.406 32.25 21.719 1 22.02 418 ALA B CA 1
ATOM 6281 C C . ALA B 1 418 ? -49.031 30.797 22.094 1 22.02 418 ALA B C 1
ATOM 6283 O O . ALA B 1 418 ? -47.844 30.422 22.062 1 22.02 418 ALA B O 1
ATOM 6284 N N . ASP B 1 419 ? -49.75 30.094 23.016 1 22.02 419 ASP B N 1
ATOM 6285 C CA . ASP B 1 419 ? -50.156 28.797 23.562 1 22.02 419 ASP B CA 1
ATOM 6286 C C . ASP B 1 419 ? -50.438 27.797 22.438 1 22.02 419 ASP B C 1
ATOM 6288 O O . ASP B 1 419 ? -50.188 26.594 22.609 1 22.02 419 ASP B O 1
ATOM 6292 N N . GLN B 1 420 ? -50.938 28.078 21.156 1 21.09 420 GLN B N 1
ATOM 6293 C CA . GLN B 1 420 ? -51.5 26.906 20.5 1 21.09 420 GLN B CA 1
ATOM 6294 C C . GLN B 1 420 ? -50.406 25.969 19.984 1 21.09 420 GLN B C 1
ATOM 6296 O O . GLN B 1 420 ? -49.375 26.422 19.516 1 21.09 420 GLN B O 1
#

Sequence (840 aa):
MKMDKCLLTVVVGVLLLGGCSARVVTVSPGPLIRVEGQPVSIRCEVAEYSGPREQDFEWMMTRKAVAPRIKIISTFDAGYSHTSLSDRVASGDISVVRLLDNQVELKIAEVKTTDAGFYWCQTPSTDSVISGNYEAQVQLTVIPNTLQVSPLTPPPVLSEGSDLTLSCNVTRTLTHPTYLSVTWSVKRGATSEDILTFGPQGDVVTGAKYARRYADGGIRLVPGKNGVFELVISRVMSTDEGIYECNGTEWTHEDGGNWIKIVESTKEMGTVAVTPTGQSLSVKASSSSSSSSLLLTPGETLTLLCSVAADNLPSVSLEVSWLADGRDLITMERSGVVISNTSSSGGALGNRGEASLERTGGGEYRLGVRGVSGEDGGGVHLPNQSLHRERREELWRRREVAHGGGENIQRRDGEGGADQMKMDKCLLTVVVGVLLLGGCSARVVTVSPGPLIRVEGQPVSIRCEVAEYSGPREQDFEWMMTRKAVAPRIKIISTFDAGYSHTSLSDRVASGDISVVRLLDNQVELKIAEVKTTDAGFYWCQTPSTDSVISGNYEAQVQLTVIPNTLQVSPLTPPPVLSEGSDLTLSCNVTRTLTHPTYLSVTWSVKRGATSEDILTFGPQGDVVTGAKYARRYADGGIRLVPGKNGVFELVISRVMSTDEGIYECNGTEWTHEDGGNWIKIVESTKEMGTVAVTPTGQSLSVKASSSSSSSSLLLTPGETLTLLCSVAADNLPSVSLEVSWLADGRDLITMERSGVVISNTSSSGGALGNRGEASLERTGGGEYRLGVRGVSGEDGGGVHLPNQSLHRERREELWRRREVAHGGGENIQRRDGEGGADQ

Foldseek 3Di:
DVVVVVVVVVVVVVVPVPVQQAKDKDKFFDDAEFEFFAKDKMKIFIDRADDDLAWKKWKWWDQDPPDDIFTPDIPPDLPRHDPVRNVCVVVVQWDKAAPGRGMIMIMHHGDDQSNFGKMKMFTDHPHPDHGDDGMDMYGYHYDYDFWDKDWAAWDAEAEFQAKTKTKMFIDGDPPDDKFKKKWKWFDDPPDIDTAWMQDRVRDIDGDPVNVVCDVVVQWDWDDDPNRMIMIMHGRDDQVPWGWMKMKMWMWDQGPPGDIDTRDMDMDIRGTYGYDYFLVFKDKDKDWPPPDPQCPDDQFDKTKMKMFIDTPCLVSWQKKKFKDFPNHTQWIQGSVRDIDGPPPPDPDDPDQWFDWDWDDPDSGMIMIMGGRHDPSRQTWIKIFIFTDRPPDPPGDTDIDIDHNDDDDDDPPPPDDDDDDD/DVVVVVVVVVVVVVVPVPVQQAKDKDKFFDDAEFEFFAKDKMKIFIDRADDDLAWKKWKWWDQDPPDDIFTPDIPPDLPRHDPVRNVCVVVVQWDKADPGSGMIMTMHHGDDQSNFGKMKMFTDHPHPDHGDDGMDMYGYHYDYDFWDKDWAAWDAEAEFQAKTKTKMFIDGDPPDDKFKKKWKWFDDPPDIDTAWMQDRVRDIDGDPVNVVCDVVVQWDWDDDPNRMIMIMHGRDDQVPWGWMKMKMWMWDQGPPGDIDTRDMDMDIRGTHGYDYFLVFKDKDKDWPPPDPQCPDDQFDKTKMKMFIDTPCLVSWQKKKFKDFPNHTAWIQGSVRDIDGPPPPDPDDPDQWFDWDWDDPDSGMIMIMGGRHDPSRQTWIKIFIFTDRPPDPPGDTDIDIDHNDDDDPPPPPPDPPPPPD

Radius of gyration: 41.74 Å; Cα contacts (8 Å, |Δi|>4): 1928; chains: 2; bounding box: 101×130×114 Å

Organism: Champsocephalus gunnari (NCBI:txid52237)

Secondary structure (DSSP, 8-state):
-HHHHHHHHHHHHHHT------BEEEE--S-EEEETTS-EEEEEEEES--S-SS---EEEEESSTTSPPEEEEESS-TT-S-HHHHHHHHHTSEEEEEEETTEEEEEESS--GGG-EEEEEE-----SS--B-SEEEEEEEEE----EEEEPPPPSEEETT--EEEEEEEE---SS--EEEEEEEEEETTEEEEEEEE-TTS-EEE-GGGHHHHHTTSEEEEE-STTEEEEEE-S--GGG-EEEEEEEEEEEEETTTEEEEEEEEEEEEEEEEEE-HHHH-EEEEEE----SS----TTPPEEEEEEEE-TTGGG-EEEEEEEETTEEEEEE-TTSBEEE----SSSSS-S---EEEEEEETTEEEEEE-S--GGGGS-EEEEEEEE-SSSS--EEEEEEE----S--------------/-HHHHHHHHHHHHHHT------BEEEE--S-EEEETTS-EEEEEEEES--S-SS---EEEEESSTTSPPEEEEESS-TT-S-HHHHHHHHHTSEEEEEEETTEEEEEESS--GGG-EEEEEE-----SS--B-SEEEEEEEEE----EEEEPPPPSEEETT--EEEEEEEE---SS--EEEEEEEEEETTEEEEEEEE-TTS-EEE-GGGHHHHHTTSEEEEE-STTEEEEEE-S--GGG-EEEEEEEEEEEEETTTEEEEEEEEEEEEEEEEEE-HHHH-EEEEEES---SS----TTPPEEEEEEEE-TTGGG-EEEEEEEETTEEEEEE-TTSBEEE----SSSSS-S---EEEEEEETTEEEEEE-S--GGGGS-EEEEEEEE-SSSS--EEEEEEE----S--------------

Nearest PDB structures (foldseek):
  7sfx-assembly3_G  TM=4.101E-01  e=7.727E-10  Homo sapiens
  7o4y-assembly1_H  TM=4.184E-01  e=5.182E-09  Homo sapiens
  6oel-assembly1_H  TM=3.998E-01  e=2.224E-09  Homo sapiens
  8ag1-assembly1_H  TM=3.928E-01  e=8.793E-09  Homo sapiens
  3uls-assembly2_B  TM=3.817E-01  e=5.182E-09  Homo sapiens

InterPro domains:
  IPR003599 Immunoglobulin domain subtype [SM00409] (29-143)
  IPR003599 Immunoglobulin domain subtype [SM00409] (153-263)
  IPR007110 Immunoglobulin-like domain [PS50835] (22-131)
  IPR007110 Immunoglobulin-like domain [PS50835] (144-246)
  IPR007110 Immunoglobulin-like domain [PS50835] (276-328)
  IPR013106 Immunoglobulin V-set domain [PF07686] (28-142)
  IPR013151 Immunoglobulin-like beta-sandwich domain [PF00047] (155-248)
  IPR013783 Immunoglobulin-like fold [G3DSA:2.60.40.10] (24-146)
  IPR013783 Immunoglobulin-like fold [G3DSA:2.60.40.10] (153-272)
  IPR036179 Immunoglobulin-like domain superfamily [SSF48726] (24-144)
  IPR036179 Immunoglobulin-like domain superfamily [SSF48726] (153-248)
  IPR036179 Immunoglobulin-like domain superfamily [SSF48726] (291-378)
  IPR051102 Immunoglobulin superfamily V-set and transmembrane domain-containing protein [PTHR12207] (16-378)